Protein AF-Q9VIL0-F1 (afdb_monomer)

InterPro domains:
  IPR013935 Trs120/TRAPPC9 [PTHR21512] (2-1315)
  IPR058563 Trs120/TRAPPC9, N-terminal domain [PF08626] (232-306)
  IPR058564 Trs120/TRAPPC9, TPR region [PF26251] (461-608)
  IPR058565 Trs120/TRAPPC9, first Ig-like domain [PF26254] (647-757)
  IPR058567 Trs120/TRAPPC9, third Ig-like domain [PF26282] (1035-1153)
  IPR058568 Trs120/TRAPPC9, fourth Ig-like domain [PF26283] (1161-1317)

Structure (mmCIF, N/CA/C/O backbone):
data_AF-Q9VIL0-F1
#
_entry.id   AF-Q9VIL0-F1
#
loop_
_atom_site.group_PDB
_atom_site.id
_atom_site.type_symbol
_atom_site.label_atom_id
_atom_site.label_alt_id
_atom_site.label_comp_id
_atom_site.label_asym_id
_atom_site.label_entity_id
_atom_site.label_seq_id
_atom_site.pdbx_PDB_ins_code
_atom_site.Cartn_x
_atom_site.Cartn_y
_atom_site.Cartn_z
_atom_site.occupancy
_atom_site.B_iso_or_equiv
_atom_site.auth_seq_id
_atom_site.auth_comp_id
_atom_site.auth_asym_id
_atom_site.auth_atom_id
_atom_site.pdbx_PDB_model_num
ATOM 1 N N . MET A 1 1 ? 58.725 -21.370 -54.264 1.00 38.72 1 MET A N 1
ATOM 2 C CA . MET A 1 1 ? 57.522 -22.230 -54.140 1.00 38.72 1 MET A CA 1
ATOM 3 C C . MET A 1 1 ? 57.511 -23.130 -52.899 1.00 38.72 1 MET A C 1
ATOM 5 O O . MET A 1 1 ? 56.538 -23.042 -52.168 1.00 38.72 1 MET A O 1
ATOM 9 N N . ARG A 1 2 ? 58.548 -23.928 -52.571 1.00 33.16 2 ARG A N 1
ATOM 10 C CA . ARG A 1 2 ? 58.517 -24.801 -51.363 1.00 33.16 2 ARG A CA 1
ATOM 11 C C . ARG A 1 2 ? 58.305 -24.065 -50.026 1.00 33.16 2 ARG A C 1
ATOM 13 O O . ARG A 1 2 ? 57.577 -24.576 -49.187 1.00 33.16 2 ARG A O 1
ATOM 20 N N . ALA A 1 3 ? 58.846 -22.855 -49.859 1.00 36.44 3 ALA A N 1
ATOM 21 C CA . ALA A 1 3 ? 58.595 -22.039 -48.663 1.00 36.44 3 ALA A CA 1
ATOM 22 C C . ALA A 1 3 ? 57.135 -21.551 -48.552 1.00 36.44 3 ALA A C 1
ATOM 24 O O . ALA A 1 3 ? 56.620 -21.418 -47.451 1.00 36.44 3 ALA A O 1
ATOM 25 N N . ALA A 1 4 ? 56.446 -21.346 -49.681 1.00 35.94 4 ALA A N 1
ATOM 26 C CA . ALA A 1 4 ? 55.040 -20.937 -49.693 1.00 35.94 4 ALA A CA 1
ATOM 27 C C . ALA A 1 4 ? 54.099 -22.123 -49.417 1.00 35.94 4 ALA A C 1
ATOM 29 O O . ALA A 1 4 ? 53.131 -21.982 -48.678 1.00 35.94 4 ALA A O 1
ATOM 30 N N . VAL A 1 5 ? 54.420 -23.313 -49.939 1.00 36.00 5 VAL A N 1
ATOM 31 C CA . VAL A 1 5 ? 53.624 -24.532 -49.701 1.00 36.00 5 VAL A CA 1
ATOM 32 C C . VAL A 1 5 ? 53.772 -25.024 -48.256 1.00 36.00 5 VAL A C 1
ATOM 34 O O . VAL A 1 5 ? 52.780 -25.415 -47.646 1.00 36.00 5 VAL A O 1
ATOM 37 N N . GLY A 1 6 ? 54.971 -24.922 -47.668 1.00 36.72 6 GLY A N 1
ATOM 38 C CA . GLY A 1 6 ? 55.175 -25.201 -46.242 1.00 36.72 6 GLY A CA 1
ATOM 39 C C . GLY A 1 6 ? 54.386 -24.260 -45.322 1.00 36.72 6 GLY A C 1
ATOM 40 O O . GLY A 1 6 ? 53.902 -24.701 -44.286 1.00 36.72 6 GLY A O 1
ATOM 41 N N . LEU A 1 7 ? 54.191 -22.998 -45.731 1.00 34.44 7 LEU A N 1
ATOM 42 C CA . LEU A 1 7 ? 53.409 -22.010 -44.976 1.00 34.44 7 LEU A CA 1
ATOM 43 C C . LEU A 1 7 ? 51.890 -22.186 -45.125 1.00 34.44 7 LEU A C 1
ATOM 45 O O . LEU A 1 7 ? 51.148 -21.889 -44.194 1.00 34.44 7 LEU A O 1
ATOM 49 N N . MET A 1 8 ? 51.411 -22.649 -46.285 1.00 32.81 8 MET A N 1
ATOM 50 C CA . MET A 1 8 ? 49.979 -22.905 -46.479 1.00 32.81 8 MET A CA 1
ATOM 51 C C . MET A 1 8 ? 49.520 -24.184 -45.773 1.00 32.81 8 MET A C 1
ATOM 53 O O . MET A 1 8 ? 48.405 -24.226 -45.257 1.00 32.81 8 MET A O 1
ATOM 57 N N . LEU A 1 9 ? 50.374 -25.210 -45.698 1.00 33.34 9 LEU A N 1
ATOM 58 C CA . LEU A 1 9 ? 50.029 -26.468 -45.029 1.00 33.34 9 LEU A CA 1
ATOM 59 C C . LEU A 1 9 ? 50.115 -26.390 -43.496 1.00 33.34 9 LEU A C 1
ATOM 61 O O . LEU A 1 9 ? 49.441 -27.168 -42.827 1.00 33.34 9 LEU A O 1
ATOM 65 N N . SER A 1 10 ? 50.868 -25.448 -42.916 1.00 36.34 10 SER A N 1
ATOM 66 C CA . SER A 1 10 ? 50.958 -25.318 -41.453 1.00 36.34 10 SER A CA 1
ATOM 67 C C . SER A 1 10 ? 49.775 -24.586 -40.804 1.00 36.34 10 SER A C 1
ATOM 69 O O . SER A 1 10 ? 49.634 -24.637 -39.583 1.00 36.34 10 SER A O 1
ATOM 71 N N . HIS A 1 11 ? 48.896 -23.937 -41.575 1.00 33.72 11 HIS A N 1
ATOM 72 C CA . HIS A 1 11 ? 47.751 -23.185 -41.030 1.00 33.72 11 HIS A CA 1
ATOM 73 C C . HIS A 1 11 ? 46.387 -23.573 -41.623 1.00 33.72 11 HIS A C 1
ATOM 75 O O . HIS A 1 11 ? 45.424 -22.819 -41.519 1.00 33.72 11 HIS A O 1
ATOM 81 N N . GLY A 1 12 ? 46.268 -24.790 -42.162 1.00 29.48 12 GLY A N 1
ATOM 82 C CA . GLY A 1 12 ? 45.004 -25.362 -42.645 1.00 29.48 12 GLY A CA 1
ATOM 83 C C . GLY A 1 12 ? 44.031 -25.871 -41.569 1.00 29.48 12 GLY A C 1
ATOM 84 O O . GLY A 1 12 ? 43.008 -26.447 -41.919 1.00 29.48 12 GLY A O 1
ATOM 85 N N . ALA A 1 13 ? 44.304 -25.696 -40.274 1.00 30.83 13 ALA A N 1
ATOM 86 C CA . ALA A 1 13 ? 43.438 -26.219 -39.217 1.00 30.83 13 ALA A CA 1
ATOM 87 C C . ALA A 1 13 ? 43.482 -25.327 -37.974 1.00 30.83 13 ALA A C 1
ATOM 89 O O . ALA A 1 13 ? 44.465 -25.347 -37.245 1.00 30.83 13 ALA A O 1
ATOM 90 N N . GLY A 1 14 ? 42.427 -24.536 -37.747 1.00 29.50 14 GLY A N 1
ATOM 91 C CA . GLY A 1 14 ? 42.061 -23.999 -36.426 1.00 29.50 14 GLY A CA 1
ATOM 92 C C . GLY A 1 14 ? 43.136 -23.237 -35.645 1.00 29.50 14 GLY A C 1
ATOM 93 O O . GLY A 1 14 ? 43.012 -23.114 -34.429 1.00 29.50 14 GLY A O 1
ATOM 94 N N . GLY A 1 15 ? 44.190 -22.756 -36.310 1.00 30.59 15 GLY A N 1
ATOM 95 C CA . GLY A 1 15 ? 45.285 -22.043 -35.674 1.00 30.59 15 GLY A CA 1
ATOM 96 C C . GLY A 1 15 ? 44.749 -20.739 -35.120 1.00 30.59 15 GLY A C 1
ATOM 97 O O . GLY A 1 15 ? 44.498 -19.825 -35.897 1.00 30.59 15 GLY A O 1
ATOM 98 N N . MET A 1 16 ? 44.532 -20.721 -33.804 1.00 34.66 16 MET A N 1
ATOM 99 C CA . MET A 1 16 ? 44.197 -19.581 -32.955 1.00 34.66 16 MET A CA 1
ATOM 100 C C . MET A 1 16 ? 44.741 -18.292 -33.577 1.00 34.66 16 MET A C 1
ATOM 102 O O . MET A 1 16 ? 45.933 -18.001 -33.483 1.00 34.66 16 MET A O 1
ATOM 106 N N . GLU A 1 17 ? 43.889 -17.594 -34.327 1.00 44.12 17 GLU A N 1
ATOM 107 C CA . GLU A 1 17 ? 44.311 -16.424 -35.084 1.00 44.12 17 GLU A CA 1
ATOM 108 C C . GLU A 1 17 ? 44.789 -15.401 -34.045 1.00 44.12 17 GLU A C 1
ATOM 110 O O . GLU A 1 17 ? 44.061 -15.155 -33.076 1.00 44.12 17 GLU A O 1
ATOM 115 N N . PRO A 1 18 ? 46.032 -14.890 -34.140 1.00 48.06 18 PRO A N 1
ATOM 116 C CA . PRO A 1 18 ? 46.600 -14.070 -33.083 1.00 48.06 18 PRO A CA 1
ATOM 117 C C . PRO A 1 18 ? 45.665 -12.890 -32.845 1.00 48.06 18 PRO A C 1
ATOM 119 O O . PRO A 1 18 ? 45.322 -12.172 -33.785 1.00 48.06 18 PRO A O 1
ATOM 122 N N . ALA A 1 19 ? 45.209 -12.722 -31.603 1.00 52.41 19 ALA A N 1
ATOM 123 C CA . ALA A 1 19 ? 44.359 -11.607 -31.220 1.00 52.41 19 ALA A CA 1
ATOM 124 C C . ALA A 1 19 ? 45.138 -10.306 -31.468 1.00 52.41 19 ALA A C 1
ATOM 126 O O . ALA A 1 19 ? 45.938 -9.882 -30.643 1.00 52.41 19 ALA A O 1
ATOM 127 N N . LEU A 1 20 ? 44.944 -9.702 -32.644 1.00 61.38 20 LEU A N 1
ATOM 128 C CA . LEU A 1 20 ? 45.756 -8.585 -33.137 1.00 61.38 20 LEU A CA 1
ATOM 129 C C . LEU A 1 20 ? 45.717 -7.369 -32.199 1.00 61.38 20 LEU A C 1
ATOM 131 O O . LEU A 1 20 ? 46.647 -6.571 -32.201 1.00 61.38 20 LEU A O 1
ATOM 135 N N . SER A 1 21 ? 44.617 -7.179 -31.466 1.00 73.94 21 SER A N 1
ATOM 136 C CA . SER A 1 21 ? 44.462 -6.318 -30.280 1.00 73.94 21 SER A CA 1
ATOM 137 C C . SER A 1 21 ? 42.981 -6.270 -29.882 1.00 73.94 21 SER A C 1
ATOM 139 O O . SER A 1 21 ? 42.104 -6.406 -30.740 1.00 73.94 21 SER A O 1
ATOM 141 N N . ARG A 1 22 ? 42.684 -6.019 -28.602 1.00 82.25 22 ARG A N 1
ATOM 142 C CA . ARG A 1 22 ? 41.316 -5.732 -28.115 1.00 82.25 22 ARG A CA 1
ATOM 143 C C . ARG A 1 22 ? 41.038 -4.218 -28.057 1.00 82.25 22 ARG A C 1
ATOM 145 O O . ARG A 1 22 ? 41.982 -3.470 -27.811 1.00 82.25 22 ARG A O 1
ATOM 152 N N . PRO A 1 23 ? 39.788 -3.746 -28.235 1.00 87.12 23 PRO A N 1
ATOM 153 C CA . PRO A 1 23 ? 39.476 -2.316 -28.148 1.00 87.12 23 PRO A CA 1
ATOM 154 C C . PRO A 1 23 ? 39.753 -1.720 -26.765 1.00 87.12 23 PRO A C 1
ATOM 156 O O . PRO A 1 23 ? 39.328 -2.271 -25.746 1.00 87.12 23 PRO A O 1
ATOM 159 N N . ASP A 1 24 ? 40.412 -0.564 -26.731 1.00 89.00 24 ASP A N 1
ATOM 160 C CA . ASP A 1 24 ? 40.542 0.263 -25.532 1.00 89.00 24 ASP A CA 1
ATOM 161 C C . ASP A 1 24 ? 39.334 1.204 -25.402 1.00 89.00 24 ASP A C 1
ATOM 163 O O . ASP A 1 24 ? 39.303 2.319 -25.928 1.00 89.00 24 ASP A O 1
ATOM 167 N N . TYR A 1 25 ? 38.312 0.744 -24.680 1.00 89.62 25 TYR A N 1
ATOM 168 C CA . TYR A 1 25 ? 37.073 1.500 -24.497 1.00 89.62 25 TYR A CA 1
ATOM 169 C C . TYR A 1 25 ? 37.246 2.813 -23.721 1.00 89.62 25 TYR A C 1
ATOM 171 O O . TYR A 1 25 ? 36.383 3.682 -23.832 1.00 89.62 25 TYR A O 1
ATOM 179 N N . GLU A 1 26 ? 38.332 2.986 -22.965 1.00 87.56 26 GLU A N 1
ATOM 180 C CA . GLU A 1 26 ? 38.620 4.205 -22.194 1.00 87.56 26 GLU A CA 1
ATOM 181 C C . GLU A 1 26 ? 39.392 5.240 -23.024 1.00 87.56 26 GLU A C 1
ATOM 183 O O . GLU A 1 26 ? 39.630 6.360 -22.573 1.00 87.56 26 GLU A O 1
ATOM 188 N N . GLN A 1 27 ? 39.786 4.899 -24.255 1.00 90.69 27 GLN A N 1
ATOM 189 C CA . GLN A 1 27 ? 40.545 5.800 -25.104 1.00 90.69 27 GLN A CA 1
ATOM 190 C C . GLN A 1 27 ? 39.688 6.972 -25.622 1.00 90.69 27 GLN A C 1
ATOM 192 O O . GLN A 1 27 ? 38.638 6.781 -26.237 1.00 90.69 27 GLN A O 1
ATOM 197 N N . SER A 1 28 ? 40.152 8.205 -25.415 1.00 92.19 28 SER A N 1
ATOM 198 C CA . SER A 1 28 ? 39.589 9.426 -25.994 1.00 92.19 28 SER A CA 1
ATOM 199 C C . SER A 1 28 ? 40.475 9.944 -27.132 1.00 92.19 28 SER A C 1
ATOM 201 O O . SER A 1 28 ? 41.618 9.511 -27.298 1.00 92.19 28 SER A O 1
ATOM 203 N N . ALA A 1 29 ? 39.963 10.897 -27.914 1.00 93.62 29 ALA A N 1
ATOM 204 C CA . ALA A 1 29 ? 40.743 11.546 -28.968 1.00 93.62 29 ALA A CA 1
ATOM 205 C C . ALA A 1 29 ? 41.974 12.276 -28.406 1.00 93.62 29 ALA A C 1
ATOM 207 O O . ALA A 1 29 ? 43.037 12.279 -29.017 1.00 93.62 29 ALA A O 1
ATOM 208 N N . LEU A 1 30 ? 41.853 12.833 -27.198 1.00 93.44 30 LEU A N 1
ATOM 209 C CA . LEU A 1 30 ? 42.925 13.580 -26.544 1.00 93.44 30 LEU A CA 1
ATOM 210 C C . LEU A 1 30 ? 44.107 12.695 -26.142 1.00 93.44 30 LEU A C 1
ATOM 212 O O . LEU A 1 30 ? 45.226 13.186 -26.022 1.00 93.44 30 LEU A O 1
ATOM 216 N N . HIS A 1 31 ? 43.899 11.385 -25.995 1.00 94.88 31 HIS A N 1
ATOM 217 C CA . HIS A 1 31 ? 44.990 10.458 -25.708 1.00 94.88 31 HIS A CA 1
ATOM 218 C C . HIS A 1 31 ? 46.000 10.335 -26.854 1.00 94.88 31 HIS A C 1
ATOM 220 O O . HIS A 1 31 ? 47.102 9.853 -26.613 1.00 94.88 31 HIS A O 1
ATOM 226 N N . HIS A 1 32 ? 45.684 10.804 -28.068 1.00 96.25 32 HIS A N 1
ATOM 227 C CA . HIS A 1 32 ? 46.650 10.830 -29.170 1.00 96.25 32 HIS A CA 1
ATOM 228 C C . HIS A 1 32 ? 47.882 11.698 -28.860 1.00 96.25 32 HIS A C 1
ATOM 230 O O . HIS A 1 32 ? 48.959 11.405 -29.372 1.00 96.25 32 HIS A O 1
ATOM 236 N N . SER A 1 33 ? 47.750 12.713 -27.996 1.00 95.25 33 SER A N 1
ATOM 237 C CA . SER A 1 33 ? 48.872 13.543 -27.533 1.00 95.25 33 SER A CA 1
ATOM 238 C C . SER A 1 33 ? 49.517 13.081 -26.233 1.00 95.25 33 SER A C 1
ATOM 240 O O . SER A 1 33 ? 50.410 13.753 -25.726 1.00 95.25 33 SER A O 1
ATOM 242 N N . CYS A 1 34 ? 49.030 12.001 -25.627 1.00 95.88 34 CYS A N 1
ATOM 243 C CA . CYS A 1 34 ? 49.530 11.558 -24.334 1.00 95.88 34 CYS A CA 1
ATOM 244 C C . CYS A 1 34 ? 50.672 10.554 -24.495 1.00 95.88 34 CYS A C 1
ATOM 246 O O . CYS A 1 34 ? 50.642 9.685 -25.366 1.00 95.88 34 CYS A O 1
ATOM 248 N N . LEU A 1 35 ? 51.634 10.620 -23.578 1.00 97.56 35 LEU A N 1
ATOM 249 C CA . LEU A 1 35 ? 52.625 9.573 -23.371 1.00 97.56 35 LEU A CA 1
ATOM 250 C C . LEU A 1 35 ? 51.988 8.463 -22.536 1.00 97.56 35 LEU A C 1
ATOM 252 O O . LEU A 1 35 ? 51.503 8.712 -21.429 1.00 97.56 35 LEU A O 1
ATOM 256 N N . LEU A 1 36 ? 51.957 7.243 -23.067 1.00 97.25 36 LEU A N 1
ATOM 257 C CA . LEU A 1 36 ? 51.326 6.112 -22.394 1.00 97.25 36 LEU A CA 1
ATOM 258 C C . LEU A 1 36 ? 52.290 5.470 -21.391 1.00 97.25 36 LEU A C 1
ATOM 260 O O . LEU A 1 36 ? 53.396 5.051 -21.751 1.00 97.25 36 LEU A O 1
ATOM 264 N N . VAL A 1 37 ? 51.849 5.365 -20.137 1.00 98.06 37 VAL A N 1
ATOM 265 C CA . VAL A 1 37 ? 52.634 4.823 -19.024 1.00 98.06 37 VAL A CA 1
ATOM 266 C C . VAL A 1 37 ? 51.858 3.717 -18.318 1.00 98.06 37 VAL A C 1
ATOM 268 O O . VAL A 1 37 ? 50.709 3.906 -17.918 1.00 98.06 37 VAL A O 1
ATOM 271 N N . LEU A 1 38 ? 52.501 2.567 -18.116 1.00 97.19 38 LEU A N 1
ATOM 272 C CA . LEU A 1 38 ? 51.937 1.454 -17.355 1.00 97.19 38 LEU A CA 1
ATOM 273 C C . LEU A 1 38 ? 52.257 1.683 -15.883 1.00 97.19 38 LEU A C 1
ATOM 275 O O . LEU A 1 38 ? 53.421 1.647 -15.485 1.00 97.19 38 LEU A O 1
ATOM 279 N N . LEU A 1 39 ? 51.218 1.902 -15.087 1.00 95.94 39 LEU A N 1
ATOM 280 C CA . LEU A 1 39 ? 51.289 2.086 -13.648 1.00 95.94 39 LEU A CA 1
ATOM 281 C C . LEU A 1 39 ? 50.764 0.825 -12.956 1.00 95.94 39 LEU A C 1
ATOM 283 O O . LEU A 1 39 ? 49.553 0.624 -12.849 1.00 95.94 39 LEU A O 1
ATOM 287 N N . ARG A 1 40 ? 51.670 -0.042 -12.496 1.00 92.12 40 ARG A N 1
ATOM 288 C CA . ARG A 1 40 ? 51.325 -1.405 -12.062 1.00 92.12 40 ARG A CA 1
ATOM 289 C C . ARG A 1 40 ? 51.757 -1.708 -10.632 1.00 92.12 40 ARG A C 1
ATOM 291 O O . ARG A 1 40 ? 52.870 -1.394 -10.226 1.00 92.12 40 ARG A O 1
ATOM 298 N N . GLY A 1 41 ? 50.879 -2.368 -9.883 1.00 91.06 41 GLY A N 1
ATOM 299 C CA . GLY A 1 41 ? 51.213 -2.919 -8.570 1.00 91.06 41 GLY A CA 1
ATOM 300 C C . GLY A 1 41 ? 52.070 -4.176 -8.713 1.00 91.06 41 GLY A C 1
ATOM 301 O O . GLY A 1 41 ? 51.757 -5.026 -9.548 1.00 91.06 41 GLY A O 1
ATOM 302 N N . VAL A 1 42 ? 53.130 -4.294 -7.916 1.00 89.12 42 VAL A N 1
ATOM 303 C CA . VAL A 1 42 ? 53.974 -5.495 -7.803 1.00 89.12 42 VAL A CA 1
ATOM 304 C C . VAL A 1 42 ? 53.984 -5.987 -6.354 1.00 89.12 42 VAL A C 1
ATOM 306 O O . VAL A 1 42 ? 53.934 -5.182 -5.423 1.00 89.12 42 VAL A O 1
ATOM 309 N N . GLY A 1 43 ? 54.035 -7.307 -6.167 1.00 84.50 43 GLY A N 1
ATOM 310 C CA . GLY A 1 43 ? 53.952 -7.947 -4.849 1.00 84.50 43 GLY A CA 1
ATOM 311 C C . GLY A 1 43 ? 52.531 -8.190 -4.314 1.00 84.50 43 GLY A C 1
ATOM 312 O O . GLY A 1 43 ? 51.544 -7.986 -5.027 1.00 84.50 43 GLY A O 1
ATOM 313 N N . PRO A 1 44 ? 52.412 -8.671 -3.060 1.00 72.88 44 PRO A N 1
ATOM 314 C CA . PRO A 1 44 ? 51.126 -8.957 -2.428 1.00 72.88 44 PRO A CA 1
ATOM 315 C C . PRO A 1 44 ? 50.316 -7.667 -2.207 1.00 72.88 44 PRO A C 1
ATOM 317 O O . PRO A 1 44 ? 50.814 -6.679 -1.667 1.00 72.88 44 PRO A O 1
ATOM 320 N N . SER A 1 45 ? 49.044 -7.657 -2.620 1.00 62.16 45 SER A N 1
ATOM 321 C CA . SER A 1 45 ? 48.198 -6.460 -2.569 1.00 62.16 45 SER A CA 1
ATOM 322 C C . SER A 1 45 ? 47.819 -6.078 -1.128 1.00 62.16 45 SER A C 1
ATOM 324 O O . SER A 1 45 ? 46.841 -6.589 -0.581 1.00 62.16 45 SER A O 1
ATOM 326 N N . ARG A 1 46 ? 48.533 -5.133 -0.506 1.00 62.50 46 ARG A N 1
ATOM 327 C CA . ARG A 1 46 ? 48.038 -4.410 0.682 1.00 62.50 46 ARG A CA 1
ATOM 328 C C . ARG A 1 46 ? 47.470 -3.055 0.239 1.00 62.50 46 ARG A C 1
ATOM 330 O O . ARG A 1 46 ? 48.207 -2.142 -0.115 1.00 62.50 46 ARG A O 1
ATOM 337 N N . ALA A 1 47 ? 46.140 -2.952 0.196 1.00 61.16 47 ALA A N 1
ATOM 338 C CA . ALA A 1 47 ? 45.427 -1.986 -0.650 1.00 61.16 47 ALA A CA 1
ATOM 339 C C . ALA A 1 47 ? 45.618 -0.496 -0.294 1.00 61.16 47 ALA A C 1
ATOM 341 O O . ALA A 1 47 ? 45.772 0.325 -1.194 1.00 61.16 47 ALA A O 1
ATOM 342 N N . ARG A 1 48 ? 45.610 -0.118 0.992 1.00 68.38 48 ARG A N 1
ATOM 343 C CA . ARG A 1 48 ? 45.433 1.301 1.373 1.00 68.38 48 ARG A CA 1
ATOM 344 C C . ARG A 1 48 ? 46.625 2.199 1.033 1.00 68.38 48 ARG A C 1
ATOM 346 O O . ARG A 1 48 ? 46.434 3.278 0.480 1.00 68.38 48 ARG A O 1
ATOM 353 N N . VAL A 1 49 ? 47.842 1.772 1.366 1.00 70.00 49 VAL A N 1
ATOM 354 C CA . VAL A 1 49 ? 49.060 2.582 1.159 1.00 70.00 49 VAL A CA 1
ATOM 355 C C . VAL A 1 49 ? 49.388 2.673 -0.327 1.00 70.00 49 VAL A C 1
ATOM 357 O O . VAL A 1 49 ? 49.640 3.761 -0.844 1.00 70.00 49 VAL A O 1
ATOM 360 N N . LEU A 1 50 ? 49.259 1.549 -1.039 1.00 78.44 50 LEU A N 1
ATOM 361 C CA . LEU A 1 50 ? 49.425 1.508 -2.487 1.00 78.44 50 LEU A CA 1
ATOM 362 C C . LEU A 1 50 ? 48.442 2.458 -3.180 1.00 78.44 50 LEU A C 1
ATOM 364 O O . LEU A 1 50 ? 48.861 3.219 -4.047 1.00 78.44 50 LEU A O 1
ATOM 368 N N . GLN A 1 51 ? 47.167 2.482 -2.775 1.00 82.25 51 GLN A N 1
ATOM 369 C CA . GLN A 1 51 ? 46.152 3.347 -3.386 1.00 82.25 51 GLN A CA 1
ATOM 370 C C . GLN A 1 51 ? 46.509 4.840 -3.297 1.00 82.25 51 GLN A C 1
ATOM 372 O O . GLN A 1 51 ? 46.432 5.541 -4.306 1.00 82.25 51 GLN A O 1
ATOM 377 N N . ARG A 1 52 ? 47.002 5.314 -2.142 1.00 82.69 52 ARG A N 1
ATOM 378 C CA . ARG A 1 52 ? 47.481 6.703 -1.987 1.00 82.69 52 ARG A CA 1
ATOM 379 C C . ARG A 1 52 ? 48.627 7.025 -2.946 1.00 82.69 52 ARG A C 1
ATOM 381 O O . ARG A 1 52 ? 48.659 8.107 -3.533 1.00 82.69 52 ARG A O 1
ATOM 388 N N . ALA A 1 53 ? 49.557 6.088 -3.120 1.00 86.19 53 ALA A N 1
ATOM 389 C CA . ALA A 1 53 ? 50.673 6.248 -4.045 1.00 86.19 53 ALA A CA 1
ATOM 390 C C . ALA A 1 53 ? 50.202 6.255 -5.511 1.00 86.19 53 ALA A C 1
ATOM 392 O O . ALA A 1 53 ? 50.612 7.131 -6.270 1.00 86.19 53 ALA A O 1
ATOM 393 N N . PHE A 1 54 ? 49.293 5.351 -5.898 1.00 89.69 54 PHE A N 1
ATOM 394 C CA . PHE A 1 54 ? 48.671 5.346 -7.228 1.00 89.69 54 PHE A CA 1
ATOM 395 C C . PHE A 1 54 ? 48.009 6.691 -7.544 1.00 89.69 54 PHE A C 1
ATOM 397 O O . PHE A 1 54 ? 48.222 7.240 -8.624 1.00 89.69 54 PHE A O 1
ATOM 404 N N . GLU A 1 55 ? 47.244 7.246 -6.603 1.00 88.69 55 GLU A N 1
ATOM 405 C CA . GLU A 1 55 ? 46.588 8.546 -6.760 1.00 88.69 55 GLU A CA 1
ATOM 406 C C . GLU A 1 55 ? 47.595 9.695 -6.895 1.00 88.69 55 GLU A C 1
ATOM 408 O O . GLU A 1 55 ? 47.429 10.548 -7.764 1.00 88.69 55 GLU A O 1
ATOM 413 N N . LYS A 1 56 ? 48.665 9.720 -6.088 1.00 89.62 56 LYS A N 1
ATOM 414 C CA . LYS A 1 56 ? 49.741 10.723 -6.211 1.00 89.62 56 LYS A CA 1
ATOM 415 C C . LYS A 1 56 ? 50.465 10.657 -7.552 1.00 89.62 56 LYS A C 1
ATOM 417 O O . LYS A 1 56 ? 50.658 11.687 -8.184 1.00 89.62 56 LYS A O 1
ATOM 422 N N . VAL A 1 57 ? 50.821 9.461 -8.022 1.00 93.25 57 VAL A N 1
ATOM 423 C CA . VAL A 1 57 ? 51.453 9.304 -9.342 1.00 93.25 57 VAL A CA 1
ATOM 424 C C . VAL A 1 57 ? 50.512 9.794 -10.445 1.00 93.25 57 VAL A C 1
ATOM 426 O O . VAL A 1 57 ? 50.935 10.537 -11.326 1.00 93.25 57 VAL A O 1
ATOM 429 N N . ARG A 1 58 ? 49.219 9.448 -10.367 1.00 91.62 58 ARG A N 1
ATOM 430 C CA . ARG A 1 58 ? 48.212 9.864 -11.356 1.00 91.62 58 ARG A CA 1
ATOM 431 C C . ARG A 1 58 ? 47.927 11.367 -11.364 1.00 91.62 58 ARG A C 1
ATOM 433 O O . ARG A 1 58 ? 47.479 11.859 -12.396 1.00 91.62 58 ARG A O 1
ATOM 440 N N . ARG A 1 59 ? 48.188 12.092 -10.268 1.00 90.38 59 ARG A N 1
ATOM 441 C CA . ARG A 1 59 ? 48.075 13.563 -10.230 1.00 90.38 59 ARG A CA 1
ATOM 442 C C . ARG A 1 59 ? 49.062 14.252 -11.167 1.00 90.38 59 ARG A C 1
ATOM 444 O O . ARG A 1 59 ? 48.749 15.314 -11.693 1.00 90.38 59 ARG A O 1
ATOM 451 N N . VAL A 1 60 ? 50.217 13.642 -11.425 1.00 92.00 60 VAL A N 1
ATOM 452 C CA . VAL A 1 60 ? 51.224 14.177 -12.351 1.00 92.00 60 VAL A CA 1
ATOM 453 C C . VAL A 1 60 ? 50.929 13.689 -13.771 1.00 92.00 60 VAL A C 1
ATOM 455 O O . VAL A 1 60 ? 51.699 12.951 -14.375 1.00 92.00 60 VAL A O 1
ATOM 458 N N . ASN A 1 61 ? 49.767 14.066 -14.304 1.00 92.44 61 ASN A N 1
ATOM 459 C CA . ASN A 1 61 ? 49.350 13.735 -15.672 1.00 92.44 61 ASN A CA 1
ATOM 460 C C . ASN A 1 61 ? 49.726 14.819 -16.704 1.00 92.44 61 ASN A C 1
ATOM 462 O O . ASN A 1 61 ? 49.499 14.636 -17.900 1.00 92.44 61 ASN A O 1
ATOM 466 N N . HIS A 1 62 ? 50.304 15.932 -16.250 1.00 93.56 62 HIS A N 1
ATOM 467 C CA . HIS A 1 62 ? 50.719 17.063 -17.069 1.00 93.56 62 HIS A CA 1
ATOM 468 C C . HIS A 1 62 ? 52.004 17.676 -16.515 1.00 93.56 62 HIS A C 1
ATOM 470 O O . HIS A 1 62 ? 52.112 17.939 -15.317 1.00 93.56 62 HIS A O 1
ATOM 476 N N . ILE A 1 63 ? 52.953 17.951 -17.405 1.00 94.56 63 ILE A N 1
ATOM 477 C CA . ILE A 1 63 ? 54.174 18.694 -17.095 1.00 94.56 63 ILE A CA 1
ATOM 478 C C . ILE A 1 63 ? 54.411 19.777 -18.148 1.00 94.56 63 ILE A C 1
ATOM 480 O O . ILE A 1 63 ? 53.991 19.652 -19.300 1.00 94.56 63 ILE A O 1
ATOM 484 N N . ARG A 1 64 ? 55.131 20.831 -17.764 1.00 93.94 64 ARG A N 1
ATOM 485 C CA . ARG A 1 64 ? 55.662 21.823 -18.703 1.00 93.94 64 ARG A CA 1
ATOM 486 C C . ARG A 1 64 ? 57.168 21.658 -18.796 1.00 93.94 64 ARG A C 1
ATOM 488 O O . ARG A 1 64 ? 57.846 21.708 -17.774 1.00 93.94 64 ARG A O 1
ATOM 495 N N . VAL A 1 65 ? 57.673 21.473 -20.009 1.00 93.44 65 VAL A N 1
ATOM 496 C CA . VAL A 1 65 ? 59.104 21.319 -20.286 1.00 93.44 65 VAL A CA 1
ATOM 497 C C . VAL A 1 65 ? 59.526 22.399 -21.265 1.00 93.44 65 VAL A C 1
ATOM 499 O O . VAL A 1 65 ? 58.873 22.589 -22.286 1.00 93.44 65 VAL A O 1
ATOM 502 N N . ASN A 1 66 ? 60.622 23.093 -20.978 1.00 92.75 66 ASN A N 1
ATOM 503 C CA . ASN A 1 66 ? 61.216 24.012 -21.941 1.00 92.75 66 ASN A CA 1
ATOM 504 C C . ASN A 1 66 ? 62.069 23.214 -22.922 1.00 92.75 66 ASN A C 1
ATOM 506 O O . ASN A 1 66 ? 62.907 22.410 -22.514 1.00 92.75 66 ASN A O 1
ATOM 510 N N . ASP A 1 67 ? 61.851 23.425 -24.212 1.00 88.88 67 ASP A N 1
ATOM 511 C CA . ASP A 1 67 ? 62.644 22.757 -25.231 1.00 88.88 67 ASP A CA 1
ATOM 512 C C . ASP A 1 67 ? 64.049 23.344 -25.401 1.00 88.88 67 ASP A C 1
ATOM 514 O O . ASP A 1 67 ? 64.437 24.304 -24.737 1.00 88.88 67 ASP A O 1
ATOM 518 N N . SER A 1 68 ? 64.826 22.774 -26.326 1.00 87.75 68 SER A N 1
ATOM 519 C CA . SER A 1 68 ? 66.180 23.241 -26.642 1.00 87.75 68 SER A CA 1
ATOM 520 C C . SER A 1 68 ? 66.240 24.675 -27.182 1.00 87.75 68 SER A C 1
ATOM 522 O O . SER A 1 68 ? 67.319 25.257 -27.212 1.00 87.75 68 SER A O 1
ATOM 524 N N . SER A 1 69 ? 65.113 25.237 -27.629 1.00 89.00 69 SER A N 1
ATOM 525 C CA . SER A 1 69 ? 64.987 26.637 -28.054 1.00 89.00 69 SER A CA 1
ATOM 526 C C . SER A 1 69 ? 64.428 27.558 -26.963 1.00 89.00 69 SER A C 1
ATOM 528 O O . SER A 1 69 ? 64.303 28.757 -27.189 1.00 89.00 69 SER A O 1
ATOM 530 N N . GLY A 1 70 ? 64.124 27.021 -25.778 1.00 87.88 70 GLY A N 1
ATOM 531 C CA . GLY A 1 70 ? 63.565 27.761 -24.650 1.00 87.88 70 GLY A CA 1
ATOM 532 C C . GLY A 1 70 ? 62.043 27.916 -24.678 1.00 87.88 70 GLY A C 1
ATOM 533 O O . GLY A 1 70 ? 61.500 28.567 -23.786 1.00 87.88 70 GLY A O 1
ATOM 534 N N . HIS A 1 71 ? 61.336 27.319 -25.644 1.00 89.50 71 HIS A N 1
ATOM 535 C CA . HIS A 1 71 ? 59.878 27.408 -25.713 1.00 89.50 71 HIS A CA 1
ATOM 536 C C . HIS A 1 71 ? 59.223 26.402 -24.753 1.00 89.50 71 HIS A C 1
ATOM 538 O O . HIS A 1 71 ? 59.596 25.222 -24.745 1.00 89.50 71 HIS A O 1
ATOM 544 N N . PRO A 1 72 ? 58.236 26.830 -23.945 1.00 91.94 72 PRO A N 1
ATOM 545 C CA . PRO A 1 72 ? 57.536 25.939 -23.032 1.00 91.94 72 PRO A CA 1
ATOM 546 C C . PRO A 1 72 ? 56.573 25.027 -23.801 1.00 91.94 72 PRO A C 1
ATOM 548 O O . PRO A 1 72 ? 55.645 25.493 -24.461 1.00 91.94 72 PRO A O 1
ATOM 551 N N . ARG A 1 73 ? 56.750 23.711 -23.669 1.00 92.69 73 ARG A N 1
ATOM 552 C CA . ARG A 1 73 ? 55.868 22.681 -24.229 1.00 92.69 73 ARG A CA 1
ATOM 553 C C . ARG A 1 73 ? 55.087 21.983 -23.126 1.00 92.69 73 ARG A C 1
ATOM 555 O O . ARG A 1 73 ? 55.630 21.640 -22.076 1.00 92.69 73 ARG A O 1
ATOM 562 N N . SER A 1 74 ? 53.791 21.794 -23.364 1.00 92.69 74 SER A N 1
ATOM 563 C CA . SER A 1 74 ? 52.887 21.118 -22.427 1.00 92.69 74 SER A CA 1
ATOM 564 C C . SER A 1 74 ? 52.768 19.648 -22.808 1.00 92.69 74 SER A C 1
ATOM 566 O O . SER A 1 74 ? 52.233 19.329 -23.871 1.00 92.69 74 SER A O 1
ATOM 568 N N . ILE A 1 75 ? 53.262 18.763 -21.944 1.00 95.56 75 ILE A N 1
ATOM 569 C CA . ILE A 1 75 ? 53.331 17.320 -22.187 1.00 95.56 75 ILE A CA 1
ATOM 570 C C . ILE A 1 75 ? 52.348 16.609 -21.270 1.00 95.56 75 ILE A C 1
ATOM 572 O O . ILE A 1 75 ? 52.272 16.894 -20.074 1.00 95.56 75 ILE A O 1
ATOM 576 N N . TRP A 1 76 ? 51.603 15.670 -21.844 1.00 94.62 76 TRP A N 1
ATOM 577 C CA . TRP A 1 76 ? 50.521 14.968 -21.166 1.00 94.62 76 TRP A CA 1
ATOM 578 C C . TRP A 1 76 ? 50.832 13.488 -21.028 1.00 94.62 76 TRP A C 1
ATOM 580 O O . TRP A 1 76 ? 51.432 12.883 -21.913 1.00 94.62 76 TRP A O 1
ATOM 590 N N . ILE A 1 77 ? 50.377 12.889 -19.934 1.00 95.75 77 ILE A N 1
ATOM 591 C CA . ILE A 1 77 ? 50.658 11.500 -19.584 1.00 95.75 77 ILE A CA 1
ATOM 592 C C . ILE A 1 77 ? 49.345 10.776 -19.335 1.00 95.75 77 ILE A C 1
ATOM 594 O O . ILE A 1 77 ? 48.497 11.235 -18.570 1.00 95.75 77 ILE A O 1
ATOM 598 N N . ARG A 1 78 ? 49.197 9.608 -19.957 1.00 94.81 78 ARG A N 1
ATOM 599 C CA . ARG A 1 78 ? 48.090 8.692 -19.702 1.00 94.81 78 ARG A CA 1
ATOM 600 C C . ARG A 1 78 ? 48.613 7.490 -18.930 1.00 94.81 78 ARG A C 1
ATOM 602 O O . ARG A 1 78 ? 49.342 6.668 -19.481 1.00 94.81 78 ARG A O 1
ATOM 609 N N . PHE A 1 79 ? 48.201 7.369 -17.673 1.00 95.50 79 PHE A N 1
ATOM 610 C CA . PHE A 1 79 ? 48.483 6.189 -16.862 1.00 95.50 79 PHE A CA 1
ATOM 611 C C . PHE A 1 79 ? 47.413 5.116 -17.078 1.00 95.50 79 PHE A C 1
ATOM 613 O O . PHE A 1 79 ? 46.221 5.398 -16.969 1.00 95.50 79 PHE A O 1
ATOM 620 N N . VAL A 1 80 ? 47.843 3.884 -17.341 1.00 94.12 80 VAL A N 1
ATOM 621 C CA . VAL A 1 80 ? 46.983 2.693 -17.439 1.00 94.12 80 VAL A CA 1
ATOM 622 C C . VAL A 1 80 ? 47.490 1.603 -16.498 1.00 94.12 80 VAL A C 1
ATOM 624 O O . VAL A 1 80 ? 48.682 1.546 -16.212 1.00 94.12 80 VAL A O 1
ATOM 627 N N . HIS A 1 81 ? 46.606 0.739 -15.999 1.00 90.12 81 HIS A N 1
ATOM 628 C CA . HIS A 1 81 ? 46.974 -0.322 -15.044 1.00 90.12 81 HIS A CA 1
ATOM 629 C C . HIS A 1 81 ? 47.236 -1.683 -15.702 1.00 90.12 81 HIS A C 1
ATOM 631 O O . HIS A 1 81 ? 47.954 -2.518 -15.150 1.00 90.12 81 HIS A O 1
ATOM 637 N N . ASP A 1 82 ? 46.682 -1.887 -16.893 1.00 88.00 82 ASP A N 1
ATOM 638 C CA . ASP A 1 82 ? 46.881 -3.069 -17.720 1.00 88.00 82 ASP A CA 1
ATOM 639 C C . ASP A 1 82 ? 46.989 -2.635 -19.183 1.00 88.00 82 ASP A C 1
ATOM 641 O O . ASP A 1 82 ? 46.237 -1.771 -19.633 1.00 88.00 82 ASP A O 1
ATOM 645 N N . HIS A 1 83 ? 47.940 -3.212 -19.915 1.00 90.44 83 HIS A N 1
ATOM 646 C CA . HIS A 1 83 ? 48.188 -2.888 -21.321 1.00 90.44 83 HIS A CA 1
ATOM 647 C C . HIS A 1 83 ? 48.705 -4.130 -22.046 1.00 90.44 83 HIS A C 1
ATOM 649 O O . HIS A 1 83 ? 49.840 -4.534 -21.790 1.00 90.44 83 HIS A O 1
ATOM 655 N N . PRO A 1 84 ? 47.914 -4.787 -22.904 1.00 88.69 84 PRO A N 1
ATOM 656 C CA . PRO A 1 84 ? 48.385 -5.960 -23.635 1.00 88.69 84 PRO A CA 1
ATOM 657 C C . PRO A 1 84 ? 49.591 -5.618 -24.521 1.00 88.69 84 PRO A C 1
ATOM 659 O O . PRO A 1 84 ? 49.691 -4.520 -25.068 1.00 88.69 84 PRO A O 1
ATOM 662 N N . VAL A 1 85 ? 50.548 -6.541 -24.634 1.00 87.56 85 VAL A N 1
ATOM 663 C CA . VAL A 1 85 ? 51.804 -6.286 -25.367 1.00 87.56 85 VAL A CA 1
ATOM 664 C C . VAL A 1 85 ? 51.525 -6.123 -26.862 1.00 87.56 85 VAL A C 1
ATOM 666 O O . VAL A 1 85 ? 52.189 -5.339 -27.531 1.00 87.56 85 VAL A O 1
ATOM 669 N N . GLU A 1 86 ? 50.488 -6.788 -27.365 1.00 85.44 86 GLU A N 1
ATOM 670 C CA . GLU A 1 86 ? 50.057 -6.767 -28.763 1.00 85.44 86 GLU A CA 1
ATOM 671 C C . GLU A 1 86 ? 49.608 -5.361 -29.205 1.00 85.44 86 GLU A C 1
ATOM 673 O O . GLU A 1 86 ? 49.709 -5.004 -30.379 1.00 85.44 86 GLU A O 1
ATOM 678 N N . HIS A 1 87 ? 49.169 -4.499 -28.277 1.00 88.06 87 HIS A N 1
ATOM 679 C CA . HIS A 1 87 ? 48.846 -3.101 -28.592 1.00 88.06 87 HIS A CA 1
ATOM 680 C C . HIS A 1 87 ? 50.066 -2.295 -29.039 1.00 88.06 87 HIS A C 1
ATOM 682 O O . HIS A 1 87 ? 49.911 -1.364 -29.833 1.00 88.06 87 HIS A O 1
ATOM 688 N N . ASN A 1 88 ? 51.271 -2.657 -28.590 1.00 90.50 88 ASN A N 1
ATOM 689 C CA . ASN A 1 88 ? 52.499 -1.986 -29.014 1.00 90.50 88 ASN A CA 1
ATOM 690 C C . ASN A 1 88 ? 52.805 -2.204 -30.500 1.00 90.50 88 ASN A C 1
ATOM 692 O O . ASN A 1 88 ? 53.413 -1.326 -31.120 1.00 90.50 88 ASN A O 1
ATOM 696 N N . ASP A 1 89 ? 52.357 -3.321 -31.085 1.00 88.00 89 ASP A N 1
ATOM 697 C CA . ASP A 1 89 ? 52.570 -3.628 -32.505 1.00 88.00 89 ASP A CA 1
ATOM 698 C C . ASP A 1 89 ? 51.863 -2.616 -33.417 1.00 88.00 89 ASP A C 1
ATOM 700 O O . ASP A 1 89 ? 52.306 -2.353 -34.533 1.00 88.00 89 ASP A O 1
ATOM 704 N N . TRP A 1 90 ? 50.791 -1.987 -32.930 1.00 91.06 90 TRP A N 1
ATOM 705 C CA . TRP A 1 90 ? 50.097 -0.903 -33.630 1.00 91.06 90 TRP A CA 1
ATOM 706 C C . TRP A 1 90 ? 50.832 0.434 -33.559 1.00 91.06 90 TRP A C 1
ATOM 708 O O . TRP A 1 90 ? 50.393 1.408 -34.161 1.00 91.06 90 TRP A O 1
ATOM 718 N N . GLY A 1 91 ? 51.942 0.502 -32.830 1.00 90.94 91 GLY A N 1
ATOM 719 C CA . GLY A 1 91 ? 52.650 1.736 -32.540 1.00 90.94 91 GLY A CA 1
ATOM 720 C C . GLY A 1 91 ? 53.277 2.440 -33.744 1.00 90.94 91 GLY A C 1
ATOM 721 O O . GLY A 1 91 ? 53.471 3.649 -33.694 1.00 90.94 91 GLY A O 1
ATOM 722 N N . ASP A 1 92 ? 53.593 1.714 -34.821 1.00 91.06 92 ASP A N 1
ATOM 723 C CA . ASP A 1 92 ? 54.028 2.341 -36.080 1.00 91.06 92 ASP A CA 1
ATOM 724 C C . ASP A 1 92 ? 52.862 3.046 -36.783 1.00 91.06 92 ASP A C 1
ATOM 726 O O . ASP A 1 92 ? 53.030 4.133 -37.340 1.00 91.06 92 ASP A O 1
ATOM 730 N N . PHE A 1 93 ? 51.674 2.441 -36.706 1.00 94.38 93 PHE A N 1
ATOM 731 C CA . PHE A 1 93 ? 50.437 2.963 -37.273 1.00 94.38 93 PHE A CA 1
ATOM 732 C C . PHE A 1 93 ? 49.846 4.110 -36.442 1.00 94.38 93 PHE A C 1
ATOM 734 O O . PHE A 1 93 ? 49.359 5.085 -37.007 1.00 94.38 93 PHE A O 1
ATOM 741 N N . GLN A 1 94 ? 49.891 4.018 -35.112 1.00 94.75 94 GLN A N 1
ATOM 742 C CA . GLN A 1 94 ? 49.382 5.000 -34.151 1.00 94.75 94 GLN A CA 1
ATOM 743 C C . GLN A 1 94 ? 50.315 5.052 -32.932 1.00 94.75 94 GLN A C 1
ATOM 745 O O . GLN A 1 94 ? 50.247 4.194 -32.047 1.00 94.75 94 GLN A O 1
ATOM 750 N N . THR A 1 95 ? 51.171 6.072 -32.843 1.00 95.25 95 THR A N 1
ATOM 751 C CA . THR A 1 95 ? 52.248 6.095 -31.829 1.00 95.25 95 THR A CA 1
ATOM 752 C C . THR A 1 95 ? 51.742 6.166 -30.388 1.00 95.25 95 THR A C 1
ATOM 754 O O . THR A 1 95 ? 52.411 5.677 -29.484 1.00 95.25 95 THR A O 1
ATOM 757 N N . HIS A 1 96 ? 50.544 6.708 -30.149 1.00 94.62 96 HIS A N 1
ATOM 758 C CA . HIS A 1 96 ? 49.937 6.825 -28.811 1.00 94.62 96 HIS A CA 1
ATOM 759 C C . HIS A 1 96 ? 49.512 5.490 -28.193 1.00 94.62 96 HIS A C 1
ATOM 761 O O . HIS A 1 96 ? 49.154 5.434 -27.018 1.00 94.62 96 HIS A O 1
ATOM 767 N N . ARG A 1 97 ? 49.561 4.407 -28.973 1.00 93.50 97 ARG A N 1
ATOM 768 C CA . ARG A 1 97 ? 49.368 3.040 -28.484 1.00 93.50 97 ARG A CA 1
ATOM 769 C C . ARG A 1 97 ? 50.651 2.418 -27.925 1.00 93.50 97 ARG A C 1
ATOM 771 O O . ARG A 1 97 ? 50.575 1.378 -27.274 1.00 93.50 97 ARG A O 1
ATOM 778 N N . ARG A 1 98 ? 51.821 3.025 -28.172 1.00 94.25 98 ARG A N 1
ATOM 779 C CA . ARG A 1 98 ? 53.102 2.529 -27.654 1.00 94.25 98 ARG A CA 1
ATOM 780 C C . ARG A 1 98 ? 53.219 2.812 -26.177 1.00 94.25 98 ARG A C 1
ATOM 782 O O . ARG A 1 98 ? 53.130 3.960 -25.755 1.00 94.25 98 ARG A O 1
ATOM 789 N N . LEU A 1 99 ? 53.520 1.772 -25.417 1.00 96.38 99 LEU A N 1
ATOM 790 C CA . LEU A 1 99 ? 53.893 1.934 -24.029 1.00 96.38 99 LEU A CA 1
ATOM 791 C C . LEU A 1 99 ? 55.304 2.520 -23.923 1.00 96.38 99 LEU A C 1
ATOM 793 O O . LEU A 1 99 ? 56.280 1.828 -24.216 1.00 96.38 99 LEU A O 1
ATOM 797 N N . LEU A 1 100 ? 55.402 3.783 -23.511 1.00 97.75 100 LEU A N 1
ATOM 798 C CA . LEU A 1 100 ? 56.670 4.513 -23.430 1.00 97.75 100 LEU A CA 1
ATOM 799 C C . LEU A 1 100 ? 57.279 4.460 -22.029 1.00 97.75 100 LEU A C 1
ATOM 801 O O . LEU A 1 100 ? 58.498 4.487 -21.892 1.00 97.75 100 LEU A O 1
ATOM 805 N N . GLY A 1 101 ? 56.448 4.378 -20.989 1.00 97.50 101 GLY A N 1
ATOM 806 C CA . GLY A 1 101 ? 56.907 4.389 -19.603 1.00 97.50 101 GLY A CA 1
ATOM 807 C C . GLY A 1 101 ? 56.390 3.222 -18.770 1.00 97.50 101 GLY A C 1
ATOM 808 O O . GLY A 1 101 ? 55.273 2.742 -18.971 1.00 97.50 101 GLY A O 1
ATOM 809 N N . LEU A 1 102 ? 57.187 2.810 -17.784 1.00 97.94 102 LEU A N 1
ATOM 810 C CA . LEU A 1 102 ? 56.805 1.831 -16.765 1.00 97.94 102 LEU A CA 1
ATOM 811 C C . LEU A 1 102 ? 57.043 2.404 -15.366 1.00 97.94 102 LEU A C 1
ATOM 813 O O . LEU A 1 102 ? 58.167 2.759 -15.021 1.00 97.94 102 LEU A O 1
ATOM 817 N N . VAL A 1 103 ? 55.999 2.427 -14.541 1.00 97.75 103 VAL A N 1
ATOM 818 C CA . VAL A 1 103 ? 56.096 2.735 -13.112 1.00 97.75 103 VAL A CA 1
ATOM 819 C C . VAL A 1 103 ? 55.494 1.579 -12.328 1.00 97.75 103 VAL A C 1
ATOM 821 O O . VAL A 1 103 ? 54.311 1.269 -12.473 1.00 97.75 103 VAL A O 1
ATOM 824 N N . THR A 1 104 ? 56.296 0.931 -11.485 1.00 95.81 104 THR A N 1
ATOM 825 C CA . THR A 1 104 ? 55.786 -0.113 -10.586 1.00 95.81 104 THR A CA 1
ATOM 826 C C . THR A 1 104 ? 55.747 0.369 -9.151 1.00 95.81 104 THR A C 1
ATOM 828 O O . THR A 1 104 ? 56.716 0.967 -8.690 1.00 95.81 104 THR A O 1
ATOM 831 N N . ILE A 1 105 ? 54.675 0.048 -8.434 1.00 93.81 105 ILE A N 1
ATOM 832 C CA . ILE A 1 105 ? 54.545 0.334 -7.003 1.00 93.81 105 ILE A CA 1
ATOM 833 C C . ILE A 1 105 ? 54.433 -0.989 -6.253 1.00 93.81 105 ILE A C 1
ATOM 835 O O . ILE A 1 105 ? 53.574 -1.802 -6.586 1.00 93.81 105 ILE A O 1
ATOM 839 N N . GLY A 1 106 ? 55.275 -1.214 -5.250 1.00 92.12 106 GLY A N 1
ATOM 840 C CA . GLY A 1 106 ? 55.209 -2.424 -4.433 1.00 92.12 106 GLY A CA 1
ATOM 841 C C . GLY A 1 106 ? 55.525 -2.173 -2.972 1.00 92.12 106 GLY A C 1
ATOM 842 O O . GLY A 1 106 ? 56.176 -1.188 -2.630 1.00 92.12 106 GLY A O 1
ATOM 843 N N . LYS A 1 107 ? 55.052 -3.077 -2.117 1.00 90.69 107 LYS A N 1
ATOM 844 C CA . LYS A 1 107 ? 55.353 -3.091 -0.685 1.00 90.69 107 LYS A CA 1
ATOM 845 C C . LYS A 1 107 ? 56.158 -4.342 -0.344 1.00 90.69 107 LYS A C 1
ATOM 847 O O . LYS A 1 107 ? 55.846 -5.411 -0.867 1.00 90.69 107 LYS A O 1
ATOM 852 N N . PHE A 1 108 ? 57.148 -4.199 0.529 1.00 90.06 108 PHE A N 1
ATOM 853 C CA . PHE A 1 108 ? 57.939 -5.297 1.069 1.00 90.06 108 PHE A CA 1
ATOM 854 C C . PHE A 1 108 ? 58.107 -5.138 2.585 1.00 90.06 108 PHE A C 1
ATOM 856 O O . PHE A 1 108 ? 58.227 -4.022 3.077 1.00 90.06 108 PHE A O 1
ATOM 863 N N . ASP A 1 109 ? 58.150 -6.248 3.314 1.00 87.69 109 ASP A N 1
ATOM 864 C CA . ASP A 1 109 ? 58.471 -6.290 4.746 1.00 87.69 109 ASP A CA 1
ATOM 865 C C . ASP A 1 109 ? 59.879 -6.888 4.991 1.00 87.69 109 ASP A C 1
ATOM 867 O O . ASP A 1 109 ? 60.426 -6.800 6.088 1.00 87.69 109 ASP A O 1
ATOM 871 N N . SER A 1 110 ? 60.492 -7.501 3.968 1.00 89.56 110 SER A N 1
ATOM 872 C CA . SER A 1 110 ? 61.808 -8.149 4.056 1.00 89.56 110 SER A CA 1
ATOM 873 C C . SER A 1 110 ? 62.650 -7.973 2.788 1.00 89.56 110 SER A C 1
ATOM 875 O O . SER A 1 110 ? 62.136 -7.701 1.702 1.00 89.56 110 SER A O 1
ATOM 877 N N . GLN A 1 111 ? 63.963 -8.204 2.901 1.00 91.06 111 GLN A N 1
ATOM 878 C CA . GLN A 1 111 ? 64.887 -8.167 1.760 1.00 91.06 111 GLN A CA 1
ATOM 879 C C . GLN A 1 111 ? 64.523 -9.197 0.674 1.00 91.06 111 GLN A C 1
ATOM 881 O O . GLN A 1 111 ? 64.729 -8.947 -0.513 1.00 91.06 111 GLN A O 1
ATOM 886 N N . ILE A 1 112 ? 63.959 -10.347 1.061 1.00 91.31 112 ILE A N 1
ATOM 887 C CA . ILE A 1 112 ? 63.514 -11.390 0.125 1.00 91.31 112 ILE A CA 1
ATOM 888 C C . ILE A 1 112 ? 62.347 -10.872 -0.721 1.00 91.31 112 ILE A C 1
ATOM 890 O O . ILE A 1 112 ? 62.355 -11.019 -1.943 1.00 91.31 112 ILE A O 1
ATOM 894 N N . GLU A 1 113 ? 61.374 -10.220 -0.084 1.00 91.69 113 GLU A N 1
ATOM 895 C CA . GLU A 1 113 ? 60.241 -9.617 -0.784 1.00 91.69 113 GLU A CA 1
ATOM 896 C C . GLU A 1 113 ? 60.693 -8.482 -1.705 1.00 91.69 113 GLU A C 1
ATOM 898 O O . GLU A 1 113 ? 60.285 -8.460 -2.863 1.00 91.69 113 GLU A O 1
ATOM 903 N N . LEU A 1 114 ? 61.598 -7.599 -1.258 1.00 92.06 114 LEU A N 1
ATOM 904 C CA . LEU A 1 114 ? 62.161 -6.544 -2.111 1.00 92.06 114 LEU A CA 1
ATOM 905 C C . LEU A 1 114 ? 62.829 -7.118 -3.369 1.00 92.06 114 LEU A C 1
ATOM 907 O O . LEU A 1 114 ? 62.616 -6.608 -4.473 1.00 92.06 114 LEU A O 1
ATOM 911 N N . ASN A 1 115 ? 63.611 -8.191 -3.222 1.00 93.81 115 ASN A N 1
ATOM 912 C CA . ASN A 1 115 ? 64.253 -8.863 -4.352 1.00 93.81 115 ASN A CA 1
ATOM 913 C C . ASN A 1 115 ? 63.214 -9.394 -5.350 1.00 93.81 115 ASN A C 1
ATOM 915 O O . ASN A 1 115 ? 63.397 -9.269 -6.564 1.00 93.81 115 ASN A O 1
ATOM 919 N N . GLU A 1 116 ? 62.104 -9.937 -4.850 1.00 93.69 116 GLU A N 1
ATOM 920 C CA . GLU A 1 116 ? 60.994 -10.407 -5.677 1.00 93.69 116 GLU A CA 1
ATOM 921 C C . GLU A 1 116 ? 60.270 -9.250 -6.388 1.00 93.69 116 GLU A C 1
ATOM 923 O O . GLU A 1 116 ? 59.989 -9.352 -7.584 1.00 93.69 116 GLU A O 1
ATOM 928 N N . LEU A 1 117 ? 60.048 -8.109 -5.723 1.00 93.25 117 LEU A N 1
ATOM 929 C CA . LEU A 1 117 ? 59.492 -6.909 -6.367 1.00 93.25 117 LEU A CA 1
ATOM 930 C C . LEU A 1 117 ? 60.392 -6.396 -7.499 1.00 93.25 117 LEU A C 1
ATOM 932 O O . LEU A 1 117 ? 59.909 -6.083 -8.591 1.00 93.25 117 LEU A O 1
ATOM 936 N N . CYS A 1 118 ? 61.704 -6.342 -7.256 1.00 95.88 118 CYS A N 1
ATOM 937 C CA . CYS A 1 118 ? 62.698 -5.945 -8.253 1.00 95.88 118 CYS A CA 1
ATOM 938 C C . CYS A 1 118 ? 62.670 -6.888 -9.465 1.00 95.88 118 CYS A C 1
ATOM 940 O O . CYS A 1 118 ? 62.668 -6.433 -10.612 1.00 95.88 118 CYS A O 1
ATOM 942 N N . ARG A 1 119 ? 62.575 -8.203 -9.225 1.00 95.00 119 ARG A N 1
ATOM 943 C CA . ARG A 1 119 ? 62.440 -9.221 -10.277 1.00 95.00 119 ARG A CA 1
ATOM 944 C C . ARG A 1 119 ? 61.157 -9.032 -11.093 1.00 95.00 119 ARG A C 1
ATOM 946 O O . ARG A 1 119 ? 61.197 -9.147 -12.318 1.00 95.00 119 ARG A O 1
ATOM 953 N N . GLN A 1 120 ? 60.030 -8.727 -10.446 1.00 94.00 120 GLN A N 1
ATOM 954 C CA . GLN A 1 120 ? 58.754 -8.462 -11.124 1.00 94.00 120 GLN A CA 1
ATOM 955 C C . GLN A 1 120 ? 58.808 -7.193 -11.984 1.00 94.00 120 GLN A C 1
ATOM 957 O O . GLN A 1 120 ? 58.322 -7.207 -13.118 1.00 94.00 120 GLN A O 1
ATOM 962 N N . HIS A 1 121 ? 59.438 -6.122 -11.490 1.00 95.69 121 HIS A N 1
ATOM 963 C CA . HIS A 1 121 ? 59.666 -4.904 -12.269 1.00 95.69 121 HIS A CA 1
ATOM 964 C C . HIS A 1 121 ? 60.513 -5.180 -13.516 1.00 95.69 121 HIS A C 1
ATOM 966 O O . HIS A 1 121 ? 60.091 -4.860 -14.627 1.00 95.69 121 HIS A O 1
ATOM 972 N N . GLU A 1 122 ? 61.676 -5.819 -13.359 1.00 95.25 122 GLU A N 1
ATOM 973 C CA . GLU A 1 122 ? 62.553 -6.144 -14.491 1.00 95.25 122 GLU A CA 1
ATOM 974 C C . GLU A 1 122 ? 61.868 -7.108 -15.477 1.00 95.25 122 GLU A C 1
ATOM 976 O O . GLU A 1 122 ? 62.011 -6.960 -16.687 1.00 95.25 122 GLU A O 1
ATOM 981 N N . SER A 1 123 ? 61.029 -8.035 -15.001 1.00 94.06 123 SER A N 1
ATOM 982 C CA . SER A 1 123 ? 60.221 -8.897 -15.875 1.00 94.06 123 SER A CA 1
ATOM 983 C C . SER A 1 123 ? 59.232 -8.104 -16.741 1.00 94.06 123 SER A C 1
ATOM 985 O O . SER A 1 123 ? 59.113 -8.374 -17.938 1.00 94.06 123 SER A O 1
ATOM 987 N N . LEU A 1 124 ? 58.547 -7.105 -16.171 1.00 93.12 124 LEU A N 1
ATOM 988 C CA . LEU A 1 124 ? 57.675 -6.203 -16.931 1.00 93.12 124 LEU A CA 1
ATOM 989 C C . LEU A 1 124 ? 58.481 -5.343 -17.905 1.00 93.12 124 LEU A C 1
ATOM 991 O O . LEU A 1 124 ? 58.088 -5.188 -19.058 1.00 93.12 124 LEU A O 1
ATOM 995 N N . LYS A 1 125 ? 59.631 -4.829 -17.474 1.00 94.38 125 LYS A N 1
ATOM 996 C CA . LYS A 1 125 ? 60.520 -4.043 -18.327 1.00 94.38 125 LYS A CA 1
ATOM 997 C C . LYS A 1 125 ? 61.005 -4.841 -19.536 1.00 94.38 125 LYS A C 1
ATOM 999 O O . LYS A 1 125 ? 60.941 -4.336 -20.649 1.00 94.38 125 LYS A O 1
ATOM 1004 N N . VAL A 1 126 ? 61.414 -6.098 -19.346 1.00 93.62 126 VAL A N 1
ATOM 1005 C CA . VAL A 1 126 ? 61.783 -7.008 -20.445 1.00 93.62 126 VAL A CA 1
ATOM 1006 C C . VAL A 1 126 ? 60.586 -7.262 -21.362 1.00 93.62 126 VAL A C 1
ATOM 1008 O O . VAL A 1 126 ? 60.731 -7.198 -22.581 1.00 93.62 126 VAL A O 1
ATOM 1011 N N . ARG A 1 127 ? 59.392 -7.483 -20.795 1.00 92.12 127 ARG A N 1
ATOM 1012 C CA . ARG A 1 127 ? 58.159 -7.726 -21.561 1.00 92.12 127 ARG A CA 1
ATOM 1013 C C . ARG A 1 127 ? 57.821 -6.588 -22.534 1.00 92.12 127 ARG A C 1
ATOM 1015 O O . ARG A 1 127 ? 57.398 -6.875 -23.647 1.00 92.12 127 ARG A O 1
ATOM 1022 N N . TYR A 1 128 ? 58.014 -5.328 -22.138 1.00 93.62 128 TYR A N 1
ATOM 1023 C CA . TYR A 1 128 ? 57.752 -4.148 -22.984 1.00 93.62 128 TYR A CA 1
ATOM 1024 C C . TYR A 1 128 ? 59.033 -3.482 -23.519 1.00 93.62 128 TYR A C 1
ATOM 1026 O O . TYR A 1 128 ? 58.996 -2.346 -23.995 1.00 93.62 128 TYR A O 1
ATOM 1034 N N . GLY A 1 129 ? 60.179 -4.165 -23.455 1.00 87.38 129 GLY A N 1
ATOM 1035 C CA . GLY A 1 129 ? 61.492 -3.556 -23.693 1.00 87.38 129 GLY A CA 1
ATOM 1036 C C . GLY A 1 129 ? 61.692 -2.979 -25.098 1.00 87.38 129 GLY A C 1
ATOM 1037 O O . GLY A 1 129 ? 62.556 -2.131 -25.288 1.00 87.38 129 GLY A O 1
ATOM 1038 N N . SER A 1 130 ? 60.883 -3.392 -26.078 1.00 86.00 130 SER A N 1
ATOM 1039 C CA . SER A 1 130 ? 60.924 -2.869 -27.448 1.00 86.00 130 SER A CA 1
ATOM 1040 C C . SER A 1 130 ? 60.380 -1.444 -27.594 1.00 86.00 130 SER A C 1
ATOM 1042 O O . SER A 1 130 ? 60.693 -0.786 -28.586 1.00 86.00 130 SER A O 1
ATOM 1044 N N . THR A 1 131 ? 59.576 -0.955 -26.643 1.00 92.44 131 THR A N 1
ATOM 1045 C CA . THR A 1 131 ? 58.944 0.375 -26.721 1.00 92.44 131 THR A CA 1
ATOM 1046 C C . THR A 1 131 ? 59.245 1.287 -25.539 1.00 92.44 131 THR A C 1
ATOM 1048 O O . THR A 1 131 ? 59.099 2.499 -25.680 1.00 92.44 131 THR A O 1
ATOM 1051 N N . LEU A 1 132 ? 59.656 0.736 -24.393 1.00 95.06 132 LEU A N 1
ATOM 1052 C CA . LEU A 1 132 ? 59.924 1.522 -23.191 1.00 95.06 132 LEU A CA 1
ATOM 1053 C C . LEU A 1 132 ? 61.118 2.466 -23.379 1.00 95.06 132 LEU A C 1
ATOM 1055 O O . LEU A 1 132 ? 62.209 2.054 -23.766 1.00 95.06 132 LEU A O 1
ATOM 1059 N N . TYR A 1 133 ? 60.903 3.735 -23.049 1.00 95.62 133 TYR A N 1
ATOM 1060 C CA . TYR A 1 133 ? 61.924 4.778 -22.994 1.00 95.62 133 TYR A CA 1
ATOM 1061 C C . TYR A 1 133 ? 62.494 4.929 -21.587 1.00 95.62 133 TYR A C 1
ATOM 1063 O O . TYR A 1 133 ? 63.692 5.148 -21.444 1.00 95.62 133 TYR A O 1
ATOM 1071 N N . GLU A 1 134 ? 61.655 4.790 -20.558 1.00 95.56 134 GLU A N 1
ATOM 1072 C CA . GLU A 1 134 ? 62.070 4.920 -19.161 1.00 95.56 134 GLU A CA 1
ATOM 1073 C C . GLU A 1 134 ? 61.247 4.005 -18.239 1.00 95.56 134 GLU A C 1
ATOM 1075 O O . GLU A 1 134 ? 60.060 3.748 -18.472 1.00 95.56 134 GLU A O 1
ATOM 1080 N N . SER A 1 135 ? 61.871 3.523 -17.163 1.00 96.25 135 SER A N 1
ATOM 1081 C CA . SER A 1 135 ? 61.240 2.662 -16.160 1.00 96.25 135 SER A CA 1
ATOM 1082 C C . SER A 1 135 ? 61.687 3.031 -14.747 1.00 96.25 135 SER A C 1
ATOM 1084 O O . SER A 1 135 ? 62.888 3.068 -14.475 1.00 96.25 135 SER A O 1
ATOM 1086 N N . ARG A 1 136 ? 60.740 3.233 -13.826 1.00 96.19 136 ARG A N 1
ATOM 1087 C CA . ARG A 1 136 ? 61.028 3.509 -12.409 1.00 96.19 136 ARG A CA 1
ATOM 1088 C C . ARG A 1 136 ? 60.217 2.617 -11.476 1.00 96.19 136 ARG A C 1
ATOM 1090 O O . ARG A 1 136 ? 59.108 2.195 -11.806 1.00 96.19 136 ARG A O 1
ATOM 1097 N N . ALA A 1 137 ? 60.765 2.340 -10.301 1.00 95.69 137 ALA A N 1
ATOM 1098 C CA . ALA A 1 137 ? 60.085 1.590 -9.253 1.00 95.69 137 ALA A CA 1
ATOM 1099 C C . ALA A 1 137 ? 59.918 2.438 -7.989 1.00 95.69 137 ALA A C 1
ATOM 1101 O O . ALA A 1 137 ? 60.778 3.244 -7.645 1.00 95.69 137 ALA A O 1
ATOM 1102 N N . ILE A 1 138 ? 58.802 2.248 -7.296 1.00 94.12 138 ILE A N 1
ATOM 1103 C CA . ILE A 1 138 ? 58.497 2.879 -6.015 1.00 94.12 138 ILE A CA 1
ATOM 1104 C C . ILE A 1 138 ? 58.229 1.751 -5.026 1.00 94.12 138 ILE A C 1
ATOM 1106 O O . ILE A 1 138 ? 57.301 0.961 -5.220 1.00 94.12 138 ILE A O 1
ATOM 1110 N N . PHE A 1 139 ? 59.044 1.664 -3.983 1.00 92.56 139 PHE A N 1
ATOM 1111 C CA . PHE A 1 139 ? 58.968 0.605 -2.991 1.00 92.56 139 PHE A CA 1
ATOM 1112 C C . PHE A 1 139 ? 58.679 1.168 -1.602 1.00 92.56 139 PHE A C 1
ATOM 1114 O O . PHE A 1 139 ? 59.353 2.087 -1.136 1.00 92.56 139 PHE A O 1
ATOM 1121 N N . PHE A 1 140 ? 57.674 0.587 -0.952 1.00 90.88 140 PHE A N 1
ATOM 1122 C CA . PHE A 1 140 ? 57.290 0.881 0.423 1.00 90.88 140 PHE A CA 1
ATOM 1123 C C . PHE A 1 140 ? 57.813 -0.224 1.340 1.00 90.88 140 PHE A C 1
ATOM 1125 O O . PHE A 1 140 ? 57.417 -1.379 1.175 1.00 90.88 140 PHE A O 1
ATOM 1132 N N . GLY A 1 141 ? 58.715 0.120 2.256 1.00 87.75 141 GLY A N 1
ATOM 1133 C CA . GLY A 1 141 ? 59.272 -0.816 3.237 1.00 87.75 141 GLY A CA 1
ATOM 1134 C C . GLY A 1 141 ? 58.627 -0.706 4.620 1.00 87.75 141 GLY A C 1
ATOM 1135 O O . GLY A 1 141 ? 57.750 0.142 4.819 1.00 87.75 141 GLY A O 1
ATOM 1136 N N . PRO A 1 142 ? 59.073 -1.537 5.579 1.00 84.44 142 PRO A N 1
ATOM 1137 C CA . PRO A 1 142 ? 58.600 -1.479 6.956 1.00 84.44 142 PRO A CA 1
ATOM 1138 C C . PRO A 1 142 ? 59.016 -0.167 7.642 1.00 84.44 142 PRO A C 1
ATOM 1140 O O . PRO A 1 142 ? 60.032 0.445 7.298 1.00 84.44 142 PRO A O 1
ATOM 1143 N N . ASP A 1 143 ? 58.224 0.257 8.628 1.00 78.19 143 ASP A N 1
ATOM 1144 C CA . ASP A 1 143 ? 58.593 1.362 9.517 1.00 78.19 143 ASP A CA 1
ATOM 1145 C C . ASP A 1 143 ? 59.770 0.962 10.433 1.00 78.19 143 ASP A C 1
ATOM 1147 O O . ASP A 1 143 ? 60.030 -0.226 10.643 1.00 78.19 143 ASP A O 1
ATOM 1151 N N . GLU A 1 144 ? 60.492 1.949 10.981 1.00 69.69 144 GLU A N 1
ATOM 1152 C CA . GLU A 1 144 ? 61.595 1.706 11.927 1.00 69.69 144 GLU A CA 1
ATOM 1153 C C . GLU A 1 144 ? 61.104 0.875 13.122 1.00 69.69 144 GLU A C 1
ATOM 1155 O O . GLU A 1 144 ? 60.210 1.291 13.862 1.00 69.69 144 GLU A O 1
ATOM 1160 N N . GLN A 1 145 ? 61.694 -0.308 13.324 1.00 59.34 145 GLN A N 1
ATOM 1161 C CA . GLN A 1 145 ? 61.448 -1.093 14.530 1.00 59.34 145 GLN A CA 1
ATOM 1162 C C . GLN A 1 145 ? 62.069 -0.361 15.732 1.00 59.34 145 GLN A C 1
ATOM 1164 O O . GLN A 1 145 ? 63.252 -0.008 15.669 1.00 59.34 145 GLN A O 1
ATOM 1169 N N . PRO A 1 146 ? 61.321 -0.138 16.831 1.00 52.16 146 PRO A N 1
ATOM 1170 C CA . PRO A 1 146 ? 61.897 0.377 18.065 1.00 52.16 146 PRO A CA 1
ATOM 1171 C C . PRO A 1 146 ? 62.969 -0.603 18.535 1.00 52.16 146 PRO A C 1
ATOM 1173 O O . PRO A 1 146 ? 62.693 -1.786 18.730 1.00 52.16 146 PRO A O 1
ATOM 1176 N N . LEU A 1 147 ? 64.202 -0.131 18.685 1.00 48.41 147 LEU A N 1
ATOM 1177 C CA . LEU A 1 147 ? 65.288 -0.948 19.205 1.00 48.41 147 LEU A CA 1
ATOM 1178 C C . LEU A 1 147 ? 64.969 -1.277 20.678 1.00 48.41 147 LEU A C 1
ATOM 1180 O O . LEU A 1 147 ? 65.159 -0.435 21.554 1.00 48.41 147 LEU A O 1
ATOM 1184 N N . GLU A 1 148 ? 64.465 -2.482 20.963 1.00 43.44 148 GLU A N 1
ATOM 1185 C CA . GLU A 1 148 ? 64.401 -3.031 22.325 1.00 43.44 148 GLU A CA 1
ATOM 1186 C C . GLU A 1 148 ? 65.819 -3.404 22.783 1.00 43.44 148 GLU A C 1
ATOM 1188 O O . GLU A 1 148 ? 66.163 -4.573 22.949 1.00 43.44 148 GLU A O 1
ATOM 1193 N N . THR A 1 149 ? 66.688 -2.411 22.963 1.00 46.16 149 THR A N 1
ATOM 1194 C CA . THR A 1 149 ? 67.960 -2.641 23.646 1.00 46.16 149 THR A CA 1
ATOM 1195 C C . THR A 1 149 ? 67.760 -2.348 25.119 1.00 46.16 149 THR A C 1
ATOM 1197 O O . THR A 1 149 ? 67.569 -1.209 25.543 1.00 46.16 149 THR A O 1
ATOM 1200 N N . ILE A 1 150 ? 67.788 -3.425 25.894 1.00 46.28 150 ILE A N 1
ATOM 1201 C CA . ILE A 1 150 ? 67.819 -3.448 27.350 1.00 46.28 150 ILE A CA 1
ATOM 1202 C C . ILE A 1 150 ? 68.876 -2.444 27.845 1.00 46.28 150 ILE A C 1
ATOM 1204 O O . ILE A 1 150 ? 70.070 -2.675 27.683 1.00 46.28 150 ILE A O 1
ATOM 1208 N N . GLY A 1 151 ? 68.444 -1.358 28.489 1.00 44.84 151 GLY A N 1
ATOM 1209 C CA . GLY A 1 151 ? 69.254 -0.698 29.516 1.00 44.84 151 GLY A CA 1
ATOM 1210 C C . GLY A 1 151 ? 69.873 0.673 29.237 1.00 44.84 151 GLY A C 1
ATOM 1211 O O . GLY A 1 151 ? 70.461 1.205 30.172 1.00 44.84 151 GLY A O 1
ATOM 1212 N N . GLU A 1 152 ? 69.717 1.308 28.071 1.00 41.84 152 GLU A N 1
ATOM 1213 C CA . GLU A 1 152 ? 70.213 2.687 27.885 1.00 41.84 152 GLU A CA 1
ATOM 1214 C C . GLU A 1 152 ? 69.172 3.629 27.274 1.00 41.84 152 GLU A C 1
ATOM 1216 O O . GLU A 1 152 ? 68.733 3.485 26.135 1.00 41.84 152 GLU A O 1
ATOM 1221 N N . VAL A 1 153 ? 68.804 4.638 28.070 1.00 37.59 153 VAL A N 1
ATOM 1222 C CA . VAL A 1 153 ? 67.988 5.794 27.687 1.00 37.59 153 VAL A CA 1
ATOM 1223 C C . VAL A 1 153 ? 68.835 6.687 26.778 1.00 37.59 153 VAL A C 1
ATOM 1225 O O . VAL A 1 153 ? 69.419 7.675 27.219 1.00 37.59 153 VAL A O 1
ATOM 1228 N N . LEU A 1 154 ? 68.957 6.320 25.504 1.00 43.28 154 LEU A N 1
ATOM 1229 C CA . LEU A 1 154 ? 69.463 7.242 24.494 1.00 43.28 154 LEU A CA 1
ATOM 1230 C C . LEU A 1 154 ? 68.349 8.226 24.134 1.00 43.28 154 LEU A C 1
ATOM 1232 O O . LEU A 1 154 ? 67.187 7.853 23.981 1.00 43.28 154 LEU A O 1
ATOM 1236 N N . GLY A 1 155 ? 68.733 9.502 24.106 1.00 42.91 155 GLY A N 1
ATOM 1237 C CA . GLY A 1 155 ? 67.862 10.661 23.966 1.00 42.91 155 GLY A CA 1
ATOM 1238 C C . GLY A 1 155 ? 67.025 10.694 22.679 1.00 42.91 155 GLY A C 1
ATOM 1239 O O . GLY A 1 155 ? 67.026 9.743 21.899 1.00 42.91 155 GLY A O 1
ATOM 1240 N N . PRO A 1 156 ? 66.282 11.794 22.458 1.00 42.28 156 PRO A N 1
ATOM 1241 C CA . PRO A 1 156 ? 65.300 11.895 21.383 1.00 42.28 156 PRO A CA 1
ATOM 1242 C C . PRO A 1 156 ? 65.923 11.496 20.039 1.00 42.28 156 PRO A C 1
ATOM 1244 O O . PRO A 1 156 ? 67.070 11.875 19.782 1.00 42.28 156 PRO A O 1
ATOM 1247 N N . PRO A 1 157 ? 65.198 10.732 19.198 1.00 43.59 157 PRO A N 1
ATOM 1248 C CA . PRO A 1 157 ? 65.734 10.202 17.954 1.00 43.59 157 PRO A CA 1
ATOM 1249 C C . PRO A 1 157 ? 66.31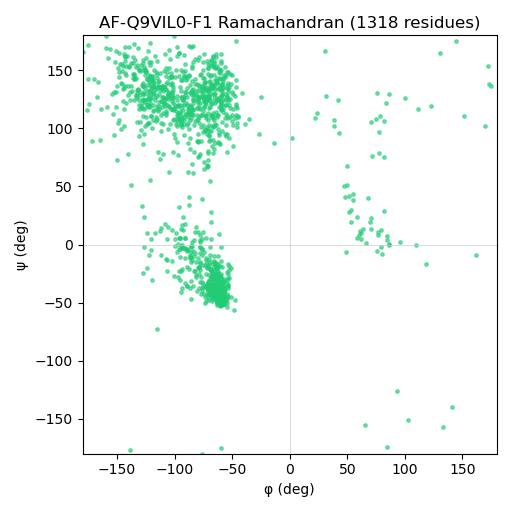7 11.362 17.155 1.00 43.59 157 PRO A C 1
ATOM 1251 O O . PRO A 1 157 ? 65.625 12.342 16.865 1.00 43.59 157 PRO A O 1
ATOM 1254 N N . ALA A 1 158 ? 67.619 11.287 16.871 1.00 42.88 158 ALA A N 1
ATOM 1255 C CA . ALA A 1 158 ? 68.287 12.260 16.029 1.00 42.88 158 ALA A CA 1
ATOM 1256 C C . ALA A 1 158 ? 67.461 12.418 14.747 1.00 42.88 158 ALA A C 1
ATOM 1258 O O . ALA A 1 158 ? 67.093 11.428 14.120 1.00 42.88 158 ALA A O 1
ATOM 1259 N N . ALA A 1 159 ? 67.175 13.661 14.360 1.00 46.91 159 ALA A N 1
ATOM 1260 C CA . ALA A 1 159 ? 66.311 14.024 13.234 1.00 46.91 159 ALA A CA 1
ATOM 1261 C C . ALA A 1 159 ? 66.787 13.520 11.847 1.00 46.91 159 ALA A C 1
ATOM 1263 O O . ALA A 1 159 ? 66.231 13.907 10.822 1.00 46.91 159 ALA A O 1
ATOM 1264 N N . GLY A 1 160 ? 67.809 12.665 11.797 1.00 46.50 160 GLY A N 1
ATOM 1265 C CA . GLY A 1 160 ? 68.192 11.874 10.637 1.00 46.50 160 GLY A CA 1
ATOM 1266 C C . GLY A 1 160 ? 67.885 10.403 10.891 1.00 46.50 160 GLY A C 1
ATOM 1267 O O . GLY A 1 160 ? 68.798 9.641 11.202 1.00 46.50 160 GLY A O 1
ATOM 1268 N N . GLY A 1 161 ? 66.614 10.008 10.769 1.00 52.00 161 GLY A N 1
ATOM 1269 C CA . GLY A 1 161 ? 66.254 8.589 10.685 1.00 52.00 161 GLY A CA 1
ATOM 1270 C C . GLY A 1 161 ? 67.072 7.907 9.583 1.00 52.00 161 GLY A C 1
ATOM 1271 O O . GLY A 1 161 ? 67.427 8.544 8.582 1.00 52.00 161 GLY A O 1
ATOM 1272 N N . ARG A 1 162 ? 67.422 6.628 9.767 1.00 59.34 162 ARG A N 1
ATOM 1273 C CA . ARG A 1 162 ? 68.177 5.884 8.746 1.00 59.34 162 ARG A CA 1
ATOM 1274 C C . ARG A 1 162 ? 67.371 5.889 7.453 1.00 59.34 162 ARG A C 1
ATOM 1276 O O . ARG A 1 162 ? 66.156 5.726 7.488 1.00 59.34 162 ARG A O 1
ATOM 1283 N N . ARG A 1 163 ? 68.008 6.085 6.296 1.00 67.69 163 ARG A N 1
ATOM 1284 C CA . ARG A 1 163 ? 67.280 5.942 5.031 1.00 67.69 163 ARG A CA 1
ATOM 1285 C C . ARG A 1 163 ? 67.022 4.461 4.811 1.00 67.69 163 ARG A C 1
ATOM 1287 O O . ARG A 1 163 ? 67.944 3.660 4.901 1.00 67.69 163 ARG A O 1
ATOM 1294 N N . LEU A 1 164 ? 65.795 4.110 4.441 1.00 77.00 164 LEU A N 1
ATOM 1295 C CA . LEU A 1 164 ? 65.398 2.728 4.151 1.00 77.00 164 LEU A CA 1
ATOM 1296 C C . LEU A 1 164 ? 66.319 2.048 3.109 1.00 77.00 164 LEU A C 1
ATOM 1298 O O . LEU A 1 164 ? 66.542 0.844 3.155 1.00 77.00 164 LEU A O 1
ATOM 1302 N N . GLN A 1 165 ? 66.904 2.836 2.202 1.00 75.94 165 GLN A N 1
ATOM 1303 C CA . GLN A 1 165 ? 67.868 2.385 1.191 1.00 75.94 165 GLN A CA 1
ATOM 1304 C C . GLN A 1 165 ? 69.225 1.927 1.767 1.00 75.94 165 GLN A C 1
ATOM 1306 O O . GLN A 1 165 ? 69.943 1.185 1.102 1.00 75.94 165 GLN A O 1
ATOM 1311 N N . ASP A 1 166 ? 69.580 2.352 2.983 1.00 76.38 166 ASP A N 1
ATOM 1312 C CA . ASP A 1 166 ? 70.789 1.897 3.682 1.00 76.38 166 ASP A CA 1
ATOM 1313 C C . ASP A 1 166 ? 70.547 0.546 4.396 1.00 76.38 166 ASP A C 1
ATOM 1315 O O . ASP A 1 166 ? 71.489 -0.201 4.652 1.00 76.38 166 ASP A O 1
ATOM 1319 N N . GLU A 1 167 ? 69.285 0.216 4.706 1.00 81.00 167 GLU A N 1
ATOM 1320 C CA . GLU A 1 167 ? 68.866 -1.042 5.349 1.00 81.00 167 GLU A CA 1
ATOM 1321 C C . GLU A 1 167 ? 68.560 -2.147 4.331 1.00 81.00 167 GLU A C 1
ATOM 1323 O O . GLU A 1 167 ? 68.857 -3.318 4.570 1.00 81.00 167 GLU A O 1
ATOM 1328 N N . PHE A 1 168 ? 67.988 -1.772 3.186 1.00 85.19 168 PHE A N 1
ATOM 1329 C CA . PHE A 1 168 ? 67.586 -2.691 2.132 1.00 85.19 168 PHE A CA 1
ATOM 1330 C C . PHE A 1 168 ? 68.250 -2.324 0.812 1.00 85.19 168 PHE A C 1
ATOM 1332 O O . PHE A 1 168 ? 68.106 -1.213 0.302 1.00 85.19 168 PHE A O 1
ATOM 1339 N N . THR A 1 169 ? 68.947 -3.290 0.219 1.00 86.81 169 THR A N 1
ATOM 1340 C CA . THR A 1 169 ? 69.733 -3.072 -1.000 1.00 86.81 169 THR A CA 1
ATOM 1341 C C . THR A 1 169 ? 69.087 -3.776 -2.183 1.00 86.81 169 THR A C 1
ATOM 1343 O O . THR A 1 169 ? 68.702 -4.940 -2.099 1.00 86.81 169 THR A O 1
ATOM 1346 N N . THR A 1 170 ? 68.933 -3.084 -3.313 1.00 89.69 170 THR A N 1
ATOM 1347 C CA . THR A 1 170 ? 68.435 -3.733 -4.532 1.00 89.69 170 THR A CA 1
ATOM 1348 C C . THR A 1 170 ? 69.469 -4.718 -5.087 1.00 89.69 170 THR A C 1
ATOM 1350 O O . THR A 1 170 ? 70.666 -4.422 -5.049 1.00 89.69 170 THR A O 1
ATOM 1353 N N . PRO A 1 171 ? 69.040 -5.846 -5.680 1.00 90.75 171 PRO A N 1
ATOM 1354 C CA . PRO A 1 171 ? 69.928 -6.758 -6.399 1.00 90.75 171 PRO A CA 1
ATOM 1355 C C . PRO A 1 171 ? 70.768 -6.061 -7.482 1.00 90.75 171 PRO A C 1
ATOM 1357 O O . PRO A 1 171 ? 70.294 -5.143 -8.145 1.00 90.75 171 PRO A O 1
ATOM 1360 N N . SER A 1 172 ? 71.988 -6.542 -7.740 1.00 87.12 172 SER A N 1
ATOM 1361 C CA . SER A 1 172 ? 72.917 -5.940 -8.717 1.00 87.12 172 SER A CA 1
ATOM 1362 C C . SER A 1 172 ? 72.427 -5.960 -10.174 1.00 87.12 172 SER A C 1
ATOM 1364 O O . SER A 1 172 ? 72.914 -5.197 -11.008 1.00 87.12 172 SER A O 1
ATOM 1366 N N . ASN A 1 173 ? 71.468 -6.828 -10.503 1.00 87.00 173 ASN A N 1
ATOM 1367 C CA . ASN A 1 173 ? 70.834 -6.903 -11.820 1.00 87.00 173 ASN A CA 1
ATOM 1368 C C . ASN A 1 173 ? 69.650 -5.935 -11.988 1.00 87.00 173 ASN A C 1
ATOM 1370 O O . ASN A 1 173 ? 69.179 -5.771 -13.113 1.00 87.00 173 ASN A O 1
ATOM 1374 N N . PHE A 1 174 ? 69.177 -5.302 -10.912 1.00 91.88 174 PHE A N 1
ATOM 1375 C CA . PHE A 1 174 ? 68.130 -4.289 -10.965 1.00 91.88 174 PHE A CA 1
ATOM 1376 C C . PHE A 1 174 ? 68.738 -2.956 -11.412 1.00 91.88 174 PHE A C 1
ATOM 1378 O O . PHE A 1 174 ? 69.528 -2.348 -10.693 1.00 91.88 174 PHE A O 1
ATOM 1385 N N . LYS A 1 175 ? 68.409 -2.521 -12.633 1.00 86.50 175 LYS A N 1
ATOM 1386 C CA . LYS A 1 175 ? 69.030 -1.338 -13.263 1.00 86.50 175 LYS A CA 1
ATOM 1387 C C . LYS A 1 175 ? 68.106 -0.128 -13.319 1.00 86.50 175 LYS A C 1
ATOM 1389 O O . LYS A 1 175 ? 68.557 0.959 -13.671 1.00 86.50 175 LYS A O 1
ATOM 1394 N N . ALA A 1 176 ? 66.813 -0.318 -13.069 1.00 90.81 176 ALA A N 1
ATOM 1395 C CA . ALA A 1 176 ? 65.860 0.781 -13.002 1.00 90.81 176 ALA A CA 1
ATOM 1396 C C . ALA A 1 176 ? 66.109 1.657 -11.764 1.00 90.81 176 ALA A C 1
ATOM 1398 O O . ALA A 1 176 ? 66.630 1.200 -10.749 1.00 90.81 176 ALA A O 1
ATOM 1399 N N . GLN A 1 177 ? 65.710 2.925 -11.827 1.00 92.62 177 GLN A N 1
ATOM 1400 C CA . GLN A 1 177 ? 65.767 3.790 -10.653 1.00 92.62 177 GLN A CA 1
ATOM 1401 C C . GLN A 1 177 ? 64.639 3.409 -9.685 1.00 92.62 177 GLN A C 1
ATOM 1403 O O . GLN A 1 177 ? 63.465 3.420 -10.066 1.00 92.62 177 GLN A O 1
ATOM 1408 N N . ALA A 1 178 ? 64.992 3.081 -8.440 1.00 92.56 178 ALA A N 1
ATOM 1409 C CA . ALA A 1 178 ? 64.038 2.813 -7.367 1.00 92.56 178 ALA A CA 1
ATOM 1410 C C . ALA A 1 178 ? 63.991 3.963 -6.356 1.00 92.56 178 ALA A C 1
ATOM 1412 O O . ALA A 1 178 ? 65.025 4.520 -5.981 1.00 92.56 178 ALA A O 1
ATOM 1413 N N . PHE A 1 179 ? 62.786 4.284 -5.894 1.00 92.12 179 PHE A N 1
ATOM 1414 C CA . PHE A 1 179 ? 62.536 5.210 -4.794 1.00 92.12 179 PHE A CA 1
ATOM 1415 C C . PHE A 1 179 ? 61.969 4.447 -3.602 1.00 92.12 179 PHE A C 1
ATOM 1417 O O . PHE A 1 179 ? 61.084 3.610 -3.772 1.00 92.12 179 PHE A O 1
ATOM 1424 N N . PHE A 1 180 ? 62.483 4.746 -2.414 1.00 90.62 180 PHE A N 1
ATOM 1425 C CA . PHE A 1 180 ? 62.164 4.042 -1.179 1.00 90.62 180 PHE A CA 1
ATOM 1426 C C . PHE A 1 180 ? 61.443 4.979 -0.218 1.00 90.62 180 PHE A C 1
ATOM 1428 O O . PHE A 1 180 ? 61.941 6.067 0.064 1.00 90.62 180 PHE A O 1
ATOM 1435 N N . TYR A 1 181 ? 60.296 4.532 0.281 1.00 89.69 181 TYR A N 1
ATOM 1436 C CA . TYR A 1 181 ? 59.490 5.233 1.276 1.00 89.69 181 TYR A CA 1
ATOM 1437 C C . TYR A 1 181 ? 59.136 4.281 2.411 1.00 89.69 181 TYR A C 1
ATOM 1439 O O . TYR A 1 181 ? 58.986 3.076 2.189 1.00 89.69 181 TYR A O 1
ATOM 1447 N N . ARG A 1 182 ? 58.979 4.807 3.622 1.00 86.56 182 ARG A N 1
ATOM 1448 C CA . ARG A 1 182 ? 58.355 4.059 4.716 1.00 86.56 182 ARG A CA 1
ATOM 1449 C C . ARG A 1 182 ? 56.840 4.078 4.578 1.00 86.56 182 ARG A C 1
ATOM 1451 O O . ARG A 1 182 ? 56.276 4.917 3.875 1.00 86.56 182 ARG A O 1
ATOM 1458 N N . GLU A 1 183 ? 56.169 3.121 5.210 1.00 79.19 183 GLU A N 1
ATOM 1459 C CA . GLU A 1 183 ? 54.727 2.921 5.048 1.00 79.19 183 GLU A CA 1
ATOM 1460 C C . GLU A 1 183 ? 53.907 4.142 5.498 1.00 79.19 183 GLU A C 1
ATOM 1462 O O . GLU A 1 183 ? 52.886 4.469 4.886 1.00 79.19 183 GLU A O 1
ATOM 1467 N N . GLN A 1 184 ? 54.379 4.840 6.534 1.00 75.94 184 GLN A N 1
ATOM 1468 C CA . GLN A 1 184 ? 53.734 6.035 7.085 1.00 75.94 184 GLN A CA 1
ATOM 1469 C C . GLN A 1 184 ? 54.210 7.354 6.455 1.00 75.94 184 GLN A C 1
ATOM 1471 O O . GLN A 1 184 ? 53.671 8.413 6.789 1.00 75.94 184 GLN A O 1
ATOM 1476 N N . ASP A 1 185 ? 55.178 7.320 5.531 1.00 79.88 185 ASP A N 1
ATOM 1477 C CA . ASP A 1 185 ? 55.709 8.535 4.917 1.00 79.88 185 ASP A CA 1
ATOM 1478 C C . ASP A 1 185 ? 54.647 9.255 4.084 1.00 79.88 185 ASP A C 1
ATOM 1480 O O . ASP A 1 185 ? 53.870 8.668 3.327 1.00 79.88 185 ASP A O 1
ATOM 1484 N N . SER A 1 186 ? 54.668 10.585 4.149 1.00 77.25 186 SER A N 1
ATOM 1485 C CA . SER A 1 186 ? 53.795 11.411 3.319 1.00 77.25 186 SER A CA 1
ATOM 1486 C C . SER A 1 186 ? 54.187 11.387 1.840 1.00 77.25 186 SER A C 1
ATOM 1488 O O . SER A 1 186 ? 53.400 11.858 1.025 1.00 77.25 186 SER A O 1
ATOM 1490 N N . CYS A 1 187 ? 55.364 10.866 1.464 1.00 82.44 187 CYS A N 1
ATOM 1491 C CA . CYS A 1 187 ? 55.908 10.867 0.096 1.00 82.44 187 CYS A CA 1
ATOM 1492 C C . CYS A 1 187 ? 55.803 12.251 -0.576 1.00 82.44 187 CYS A C 1
ATOM 1494 O O . CYS A 1 187 ? 55.220 12.384 -1.657 1.00 82.44 187 CYS A O 1
ATOM 1496 N N . ALA A 1 188 ? 56.255 13.308 0.105 1.00 83.56 188 ALA A N 1
ATOM 1497 C CA . ALA A 1 188 ? 56.085 14.690 -0.355 1.00 83.56 188 ALA A CA 1
ATOM 1498 C C . ALA A 1 188 ? 56.827 14.993 -1.672 1.00 83.56 188 ALA A C 1
ATOM 1500 O O . ALA A 1 188 ? 56.345 15.770 -2.488 1.00 83.56 188 ALA A O 1
ATOM 1501 N N . ASP A 1 189 ? 57.963 14.341 -1.910 1.00 89.94 189 ASP A N 1
ATOM 1502 C CA . ASP A 1 189 ? 58.795 14.505 -3.107 1.00 89.94 189 ASP A CA 1
ATOM 1503 C C . ASP A 1 189 ? 58.364 13.615 -4.291 1.00 89.94 189 ASP A C 1
ATOM 1505 O O . ASP A 1 189 ? 58.894 13.756 -5.395 1.00 89.94 189 ASP A O 1
ATOM 1509 N N . LEU A 1 190 ? 57.401 12.705 -4.092 1.00 91.31 190 LEU A N 1
ATOM 1510 C CA . LEU A 1 190 ? 57.005 11.717 -5.098 1.00 91.31 190 LEU A CA 1
ATOM 1511 C C . LEU A 1 190 ? 56.492 12.371 -6.385 1.00 91.31 190 LEU A C 1
ATOM 1513 O O . LEU A 1 190 ? 56.874 11.953 -7.473 1.00 91.31 190 LEU A O 1
ATOM 1517 N N . GLU A 1 191 ? 55.665 13.412 -6.282 1.00 93.06 191 GLU A N 1
ATOM 1518 C CA . GLU A 1 191 ? 55.130 14.113 -7.457 1.00 93.06 191 GLU A CA 1
ATOM 1519 C C . GLU A 1 191 ? 56.250 14.784 -8.271 1.00 93.06 191 GLU A C 1
ATOM 1521 O O . GLU A 1 191 ? 56.273 14.673 -9.496 1.00 93.06 191 GLU A O 1
ATOM 1526 N N . SER A 1 192 ? 57.249 15.367 -7.597 1.00 93.69 192 SER A N 1
ATOM 1527 C CA . SER A 1 192 ? 58.451 15.921 -8.239 1.00 93.69 192 SER A CA 1
ATOM 1528 C C . SER A 1 192 ? 59.225 14.837 -8.996 1.00 93.69 192 SER A C 1
ATOM 1530 O O . SER A 1 192 ? 59.549 15.002 -10.170 1.00 93.69 192 SER A O 1
ATOM 1532 N N . ARG A 1 193 ? 59.439 13.672 -8.367 1.00 94.50 193 ARG A N 1
ATOM 1533 C CA . ARG A 1 193 ? 60.126 12.532 -8.999 1.00 94.50 193 ARG A CA 1
ATOM 1534 C C . ARG A 1 193 ? 59.363 11.974 -10.199 1.00 94.50 193 ARG A C 1
ATOM 1536 O O . ARG A 1 193 ? 59.988 11.509 -11.152 1.00 94.50 193 ARG A O 1
ATOM 1543 N N . ILE A 1 194 ? 58.030 11.990 -10.178 1.00 96.12 194 ILE A N 1
ATOM 1544 C CA . ILE A 1 194 ? 57.225 11.616 -11.349 1.00 96.12 194 ILE A CA 1
ATOM 1545 C C . ILE A 1 194 ? 57.307 12.695 -12.438 1.00 96.12 194 ILE A C 1
ATOM 1547 O O . ILE A 1 194 ? 57.368 12.351 -13.618 1.00 96.12 194 ILE A O 1
ATOM 1551 N N . GLY A 1 195 ? 57.408 13.975 -12.074 1.00 95.50 195 GLY A N 1
ATOM 1552 C CA . GLY A 1 195 ? 57.694 15.062 -13.015 1.00 95.50 195 GLY A CA 1
ATOM 1553 C C . GLY A 1 195 ? 59.032 14.882 -13.743 1.00 95.50 195 GLY A C 1
ATOM 1554 O O . GLY A 1 195 ? 59.103 15.030 -14.966 1.00 95.50 195 GLY A O 1
ATOM 1555 N N . ASP A 1 196 ? 60.075 14.459 -13.026 1.00 96.00 196 ASP A N 1
ATOM 1556 C CA . ASP A 1 196 ? 61.385 14.147 -13.616 1.00 96.00 196 ASP A CA 1
ATOM 1557 C C . ASP A 1 196 ? 61.320 12.936 -14.555 1.00 96.00 196 ASP A C 1
ATOM 1559 O O . ASP A 1 196 ? 61.957 12.909 -15.607 1.00 96.00 196 ASP A O 1
ATOM 1563 N N . PHE A 1 197 ? 60.545 11.915 -14.179 1.00 97.06 197 PHE A N 1
ATOM 1564 C CA . PHE A 1 197 ? 60.306 10.731 -15.009 1.00 97.06 197 PHE A CA 1
ATOM 1565 C C . PHE A 1 197 ? 59.628 11.107 -16.325 1.00 97.06 197 PHE A C 1
ATOM 1567 O O . PHE A 1 197 ? 60.068 10.712 -17.402 1.00 97.06 197 PHE A O 1
ATOM 1574 N N . ALA A 1 198 ? 58.582 11.918 -16.235 1.00 96.44 198 ALA A N 1
ATOM 1575 C CA . ALA A 1 198 ? 57.856 12.425 -17.382 1.00 96.44 198 ALA A CA 1
ATOM 1576 C C . ALA A 1 198 ? 58.737 13.296 -18.291 1.00 96.44 198 ALA A C 1
ATOM 1578 O O . ALA A 1 198 ? 58.679 13.176 -19.516 1.00 96.44 198 ALA A O 1
ATOM 1579 N N . SER A 1 199 ? 59.601 14.121 -17.697 1.00 96.06 199 SER A N 1
ATOM 1580 C CA . SER A 1 199 ? 60.572 14.934 -18.432 1.00 96.06 199 SER A CA 1
ATOM 1581 C C . SER A 1 199 ? 61.577 14.058 -19.185 1.00 96.06 199 SER A C 1
ATOM 1583 O O . SER A 1 199 ? 61.870 14.322 -20.350 1.00 96.06 199 SER A O 1
ATOM 1585 N N . ALA A 1 200 ? 62.060 12.975 -18.566 1.00 96.50 200 ALA A N 1
ATOM 1586 C CA . ALA A 1 200 ? 62.934 12.006 -19.228 1.00 96.50 200 ALA A CA 1
ATOM 1587 C C . ALA A 1 200 ? 62.245 11.339 -20.434 1.00 96.50 200 ALA A C 1
ATOM 1589 O O . ALA A 1 200 ? 62.836 11.268 -21.512 1.00 96.50 200 ALA A O 1
ATOM 1590 N N . LEU A 1 201 ? 60.976 10.930 -20.293 1.00 97.38 201 LEU A N 1
ATOM 1591 C CA . LEU A 1 201 ? 60.189 10.386 -21.408 1.00 97.38 201 LEU A CA 1
ATOM 1592 C C . LEU A 1 201 ? 60.077 11.378 -22.573 1.00 97.38 201 LEU A C 1
ATOM 1594 O O . LEU A 1 201 ? 60.259 10.986 -23.727 1.00 97.38 201 LEU A O 1
ATOM 1598 N N . PHE A 1 202 ? 59.809 12.653 -22.276 1.00 96.81 202 PHE A N 1
ATOM 1599 C CA . PHE A 1 202 ? 59.741 13.706 -23.287 1.00 96.81 202 PHE A CA 1
ATOM 1600 C C . PHE A 1 202 ? 61.058 13.854 -24.056 1.00 96.81 202 PHE A C 1
ATOM 1602 O O . PHE A 1 202 ? 61.033 13.895 -25.282 1.00 96.81 202 PHE A O 1
ATOM 1609 N N . TRP A 1 203 ? 62.209 13.889 -23.379 1.00 97.00 203 TRP A N 1
ATOM 1610 C CA . TRP A 1 203 ? 63.496 14.068 -24.061 1.00 97.00 203 TRP A CA 1
ATOM 1611 C C . TRP A 1 203 ? 63.850 12.898 -24.983 1.00 97.00 203 TRP A C 1
ATOM 1613 O O . TRP A 1 203 ? 64.391 13.114 -26.072 1.00 97.00 203 TRP A O 1
ATOM 1623 N N . VAL A 1 204 ? 63.498 11.666 -24.598 1.00 96.81 204 VAL A N 1
ATOM 1624 C CA . VAL A 1 204 ? 63.661 10.501 -25.480 1.00 96.81 204 VAL A CA 1
ATOM 1625 C C . VAL A 1 204 ? 62.710 10.594 -26.675 1.00 96.81 204 VAL A C 1
ATOM 1627 O O . VAL A 1 204 ? 63.147 10.410 -27.811 1.00 96.81 204 VAL A O 1
ATOM 1630 N N . LEU A 1 205 ? 61.435 10.936 -26.455 1.00 96.50 205 LEU A N 1
ATOM 1631 C CA . LEU A 1 205 ? 60.465 11.138 -27.537 1.00 96.50 205 LEU A CA 1
ATOM 1632 C C . LEU A 1 205 ? 60.925 12.228 -28.515 1.00 96.50 205 LEU A C 1
ATOM 1634 O O . LEU A 1 205 ? 60.884 12.028 -29.727 1.00 96.50 205 LEU A O 1
ATOM 1638 N N . GLU A 1 206 ? 61.387 13.365 -28.002 1.00 95.56 206 GLU A N 1
ATOM 1639 C CA . GLU A 1 206 ? 61.848 14.494 -28.804 1.00 95.56 206 GLU A CA 1
ATOM 1640 C C . GLU A 1 206 ? 63.073 14.114 -29.644 1.00 95.56 206 GLU A C 1
ATOM 1642 O O . GLU A 1 206 ? 63.137 14.441 -30.830 1.00 95.56 206 GLU A O 1
ATOM 1647 N N . SER A 1 207 ? 64.009 13.347 -29.075 1.00 95.12 207 SER A N 1
ATOM 1648 C CA . SER A 1 207 ? 65.135 12.782 -29.823 1.00 95.12 207 SER A CA 1
ATOM 1649 C C . SER A 1 207 ? 64.656 11.898 -30.983 1.00 95.12 207 SER A C 1
ATOM 1651 O O . SER A 1 207 ? 65.106 12.076 -32.117 1.00 95.12 207 SER A O 1
ATOM 1653 N N . ARG A 1 208 ? 63.677 11.013 -30.740 1.00 93.94 208 ARG A N 1
ATOM 1654 C CA . ARG A 1 208 ? 63.080 10.149 -31.776 1.00 93.94 208 ARG A CA 1
ATOM 1655 C C . ARG A 1 208 ? 62.326 10.938 -32.844 1.00 93.94 208 ARG A C 1
ATOM 1657 O O . ARG A 1 208 ? 62.395 10.592 -34.022 1.00 93.94 208 ARG A O 1
ATOM 1664 N N . ARG A 1 209 ? 61.632 12.010 -32.459 1.00 95.44 209 ARG A N 1
ATOM 1665 C CA . ARG A 1 209 ? 60.939 12.916 -33.385 1.00 95.44 209 ARG A CA 1
ATOM 1666 C C . ARG A 1 209 ? 61.930 13.639 -34.300 1.00 95.44 209 ARG A C 1
ATOM 1668 O O . ARG A 1 209 ? 61.707 13.699 -35.507 1.00 95.44 209 ARG A O 1
ATOM 1675 N N . LEU A 1 210 ? 63.034 14.148 -33.748 1.00 93.75 210 LEU A N 1
ATOM 1676 C CA . LEU A 1 210 ? 64.097 14.813 -34.512 1.00 93.75 210 LEU A CA 1
ATOM 1677 C C . LEU A 1 210 ? 64.875 13.843 -35.413 1.00 93.75 210 LEU A C 1
ATOM 1679 O O . LEU A 1 210 ? 65.290 14.221 -36.504 1.00 93.75 210 LEU A O 1
ATOM 1683 N N . GLU A 1 211 ? 65.074 12.597 -34.982 1.00 91.50 211 GLU A N 1
ATOM 1684 C CA . GLU A 1 211 ? 65.632 11.535 -35.827 1.00 91.50 211 GLU A CA 1
ATOM 1685 C C . GLU A 1 211 ? 64.706 11.265 -37.024 1.00 91.50 211 GLU A C 1
ATOM 1687 O O . GLU A 1 211 ? 65.151 11.302 -38.172 1.00 91.50 211 GLU A O 1
ATOM 1692 N N . ARG A 1 212 ? 63.398 11.117 -36.765 1.00 90.50 212 ARG A N 1
ATOM 1693 C CA . ARG A 1 212 ? 62.372 10.892 -37.793 1.00 90.50 212 ARG A CA 1
ATOM 1694 C C . ARG A 1 212 ? 62.266 12.049 -38.790 1.00 90.50 212 ARG A C 1
ATOM 1696 O O . ARG A 1 212 ? 62.106 11.800 -39.980 1.00 90.50 212 ARG A O 1
ATOM 1703 N N . SER A 1 213 ? 62.381 13.301 -38.342 1.00 89.94 213 SER A N 1
ATOM 1704 C CA . SER A 1 213 ? 62.302 14.474 -39.230 1.00 89.94 213 SER A CA 1
ATOM 1705 C C . SER A 1 213 ? 63.519 14.643 -40.148 1.00 89.94 213 SER A C 1
ATOM 1707 O O . SER A 1 213 ? 63.431 15.343 -41.156 1.00 89.94 213 SER A O 1
ATOM 1709 N N . ARG A 1 214 ? 64.648 13.995 -39.828 1.00 88.88 214 ARG A N 1
ATOM 1710 C CA . ARG A 1 214 ? 65.894 14.030 -40.613 1.00 88.88 214 ARG A CA 1
ATOM 1711 C C . ARG A 1 214 ? 66.016 12.876 -41.615 1.00 88.88 214 ARG A C 1
ATOM 1713 O O . ARG A 1 214 ? 66.993 12.836 -42.368 1.00 88.88 214 ARG A O 1
ATOM 1720 N N . GLU A 1 215 ? 65.063 11.943 -41.645 1.00 82.38 215 GLU A N 1
ATOM 1721 C CA . GLU A 1 215 ? 65.059 10.850 -42.621 1.00 82.38 215 GLU A CA 1
ATOM 1722 C C . GLU A 1 215 ? 64.895 11.396 -44.048 1.00 82.38 215 GLU A C 1
ATOM 1724 O O . GLU A 1 215 ? 63.942 12.102 -44.375 1.00 82.38 215 GLU A O 1
ATOM 1729 N N . LYS A 1 216 ? 65.848 11.071 -44.929 1.00 77.44 216 LYS A N 1
ATOM 1730 C CA . LYS A 1 216 ? 65.809 11.503 -46.333 1.00 77.44 216 LYS A CA 1
ATOM 1731 C C . LYS A 1 216 ? 64.745 10.720 -47.102 1.00 77.44 216 LYS A C 1
ATOM 1733 O O . LYS A 1 216 ? 64.684 9.500 -46.974 1.00 77.44 216 LYS A O 1
ATOM 1738 N N . ALA A 1 217 ? 64.016 11.402 -47.989 1.00 70.88 217 ALA A N 1
ATOM 1739 C CA . ALA A 1 217 ? 62.919 10.838 -48.789 1.00 70.88 217 ALA A CA 1
ATOM 1740 C C . ALA A 1 217 ? 63.276 9.559 -49.583 1.00 70.88 217 ALA A C 1
ATOM 1742 O O . ALA A 1 217 ? 62.412 8.712 -49.799 1.00 70.88 217 ALA A O 1
ATOM 1743 N N . ASP A 1 218 ? 64.541 9.387 -49.981 1.00 70.62 218 ASP A N 1
ATOM 1744 C CA . ASP A 1 218 ? 65.006 8.204 -50.724 1.00 70.62 218 ASP A CA 1
ATOM 1745 C C . ASP A 1 218 ? 65.351 6.991 -49.839 1.00 70.62 218 ASP A C 1
ATOM 1747 O O . ASP A 1 218 ? 65.576 5.904 -50.363 1.00 70.62 218 ASP A O 1
ATOM 1751 N N . LYS A 1 219 ? 65.402 7.146 -48.508 1.00 75.44 219 LYS A N 1
ATOM 1752 C CA . LYS A 1 219 ? 65.747 6.081 -47.542 1.00 75.44 219 LYS A CA 1
ATOM 1753 C C . LYS A 1 219 ? 64.715 5.950 -46.416 1.00 75.44 219 LYS A C 1
ATOM 1755 O O . LYS A 1 219 ? 65.068 5.661 -45.276 1.00 75.44 219 LYS A O 1
ATOM 1760 N N . VAL A 1 220 ? 63.446 6.201 -46.725 1.00 78.38 220 VAL A N 1
ATOM 1761 C CA . VAL A 1 220 ? 62.359 6.180 -45.739 1.00 78.38 220 VAL A CA 1
ATOM 1762 C C . VAL A 1 220 ? 61.926 4.745 -45.447 1.00 78.38 220 VAL A C 1
ATOM 1764 O O . VAL A 1 220 ? 61.686 3.961 -46.365 1.00 78.38 220 VAL A O 1
ATOM 1767 N N . SER A 1 221 ? 61.807 4.411 -44.162 1.00 82.12 221 SER A N 1
ATOM 1768 C CA . SER A 1 221 ? 61.330 3.099 -43.719 1.00 82.12 221 SER A CA 1
ATOM 1769 C C . SER A 1 221 ? 59.840 2.896 -44.027 1.00 82.12 221 SER A C 1
ATOM 1771 O O . SER A 1 221 ? 59.027 3.814 -43.901 1.00 82.12 221 SER A O 1
ATOM 1773 N N . LEU A 1 222 ? 59.463 1.681 -44.441 1.00 85.19 222 LEU A N 1
ATOM 1774 C CA . LEU A 1 222 ? 58.057 1.316 -44.607 1.00 85.19 222 LEU A CA 1
ATOM 1775 C C . LEU A 1 222 ? 57.462 0.973 -43.238 1.00 85.19 222 LEU A C 1
ATOM 1777 O O . LEU A 1 222 ? 57.749 -0.080 -42.673 1.00 85.19 222 LEU A O 1
ATOM 1781 N N . LEU A 1 223 ? 56.615 1.862 -42.729 1.00 91.69 223 LEU A N 1
ATOM 1782 C CA . LEU A 1 223 ? 55.837 1.633 -41.515 1.00 91.69 223 LEU A CA 1
ATOM 1783 C C . LEU A 1 223 ? 54.577 0.820 -41.834 1.00 91.69 223 LEU A C 1
ATOM 1785 O O . LEU A 1 223 ? 53.957 1.017 -42.883 1.00 91.69 223 LEU A O 1
ATOM 1789 N N . LEU A 1 224 ? 54.191 -0.081 -40.932 1.00 91.56 224 LEU A N 1
ATOM 1790 C CA . LEU A 1 224 ? 53.124 -1.060 -41.157 1.00 91.56 224 LEU A CA 1
ATOM 1791 C C . LEU A 1 224 ? 52.190 -1.140 -39.947 1.00 91.56 224 LEU A C 1
ATOM 1793 O O . LEU A 1 224 ? 52.648 -1.124 -38.806 1.00 91.56 224 LEU A O 1
ATOM 1797 N N . ALA A 1 225 ? 50.890 -1.300 -40.188 1.00 90.06 225 ALA A N 1
ATOM 1798 C CA . ALA A 1 225 ? 49.993 -1.863 -39.185 1.00 90.06 225 ALA A CA 1
ATOM 1799 C C . ALA A 1 225 ? 50.256 -3.380 -39.028 1.00 90.06 225 ALA A C 1
ATOM 1801 O O . ALA A 1 225 ? 50.775 -4.019 -39.950 1.00 90.06 225 ALA A O 1
ATOM 1802 N N . PRO A 1 226 ? 49.888 -4.011 -37.897 1.00 85.94 226 PRO A N 1
ATOM 1803 C CA . PRO A 1 226 ? 50.285 -5.394 -37.602 1.00 85.94 226 PRO A CA 1
ATOM 1804 C C . PRO A 1 226 ? 49.861 -6.421 -38.655 1.00 85.94 226 PRO A C 1
ATOM 1806 O O . PRO A 1 226 ? 50.628 -7.332 -38.970 1.00 85.94 226 PRO A O 1
ATOM 1809 N N . PHE A 1 227 ? 48.662 -6.257 -39.221 1.00 85.81 227 PHE A N 1
ATOM 1810 C CA . PHE A 1 227 ? 48.117 -7.160 -40.236 1.00 85.81 227 PHE A CA 1
ATOM 1811 C C . PHE A 1 227 ? 48.692 -6.913 -41.641 1.00 85.81 227 PHE A C 1
ATOM 1813 O O . PHE A 1 227 ? 48.679 -7.826 -42.460 1.00 85.81 227 PHE A O 1
ATOM 1820 N N . GLU A 1 228 ? 49.278 -5.739 -41.905 1.00 86.88 228 GLU A N 1
ATOM 1821 C CA . GLU A 1 228 ? 49.856 -5.399 -43.214 1.00 86.88 228 GLU A CA 1
ATOM 1822 C C . GLU A 1 228 ? 51.175 -6.135 -43.500 1.00 86.88 228 GLU A C 1
ATOM 1824 O O . GLU A 1 228 ? 51.632 -6.164 -44.641 1.00 86.88 228 GLU A O 1
ATOM 1829 N N . LYS A 1 229 ? 51.809 -6.763 -42.496 1.00 75.06 229 LYS A N 1
ATOM 1830 C CA . LYS A 1 229 ? 53.108 -7.454 -42.648 1.00 75.06 229 LYS A CA 1
ATOM 1831 C C . LYS A 1 229 ? 53.119 -8.508 -43.767 1.00 75.06 229 LYS A C 1
ATOM 1833 O O . LYS A 1 229 ? 54.188 -8.837 -44.273 1.00 75.06 229 LYS A O 1
ATOM 1838 N N . ARG A 1 230 ? 51.952 -9.044 -44.147 1.00 70.75 230 ARG A N 1
ATOM 1839 C CA . ARG A 1 230 ? 51.798 -10.048 -45.215 1.00 70.75 230 ARG A CA 1
ATOM 1840 C C . ARG A 1 230 ? 51.475 -9.446 -46.587 1.00 70.75 230 ARG A C 1
ATOM 1842 O O . ARG A 1 230 ? 51.755 -10.093 -47.591 1.00 70.75 230 ARG A O 1
ATOM 1849 N N . ASP A 1 231 ? 50.956 -8.222 -46.640 1.00 71.44 231 ASP A N 1
ATOM 1850 C CA . ASP A 1 231 ? 50.410 -7.620 -47.865 1.00 71.44 231 ASP A CA 1
ATOM 1851 C C . ASP A 1 231 ? 51.499 -7.090 -48.812 1.00 71.44 231 ASP A C 1
ATOM 1853 O O . ASP A 1 231 ? 51.269 -6.927 -50.007 1.00 71.44 231 ASP A O 1
ATOM 1857 N N . PHE A 1 232 ? 52.709 -6.852 -48.296 1.00 69.69 232 PHE A N 1
ATOM 1858 C CA . PHE A 1 232 ? 53.821 -6.267 -49.057 1.00 69.69 232 PHE A CA 1
ATOM 1859 C C . PHE A 1 232 ? 54.796 -7.294 -49.651 1.00 69.69 232 PHE A C 1
ATOM 1861 O O . PHE A 1 232 ? 55.810 -6.919 -50.245 1.00 69.69 232 PHE A O 1
ATOM 1868 N N . VAL A 1 233 ? 54.503 -8.593 -49.537 1.00 66.31 233 VAL A N 1
ATOM 1869 C CA . VAL A 1 233 ? 55.330 -9.642 -50.149 1.00 66.31 233 VAL A CA 1
ATOM 1870 C C . VAL A 1 233 ? 55.200 -9.573 -51.675 1.00 66.31 233 VAL A C 1
ATOM 1872 O O . VAL A 1 233 ? 54.154 -9.886 -52.234 1.00 66.31 233 VAL A O 1
ATOM 1875 N N . GLY A 1 234 ? 56.283 -9.185 -52.356 1.00 66.19 234 GLY A N 1
ATOM 1876 C CA . GLY A 1 234 ? 56.369 -9.147 -53.823 1.00 66.19 234 GLY A CA 1
ATOM 1877 C C . GLY A 1 234 ? 56.069 -7.792 -54.477 1.00 66.19 234 GLY A C 1
ATOM 1878 O O . GLY A 1 234 ? 56.123 -7.704 -55.701 1.00 66.19 234 GLY A O 1
ATOM 1879 N N . LEU A 1 235 ? 55.790 -6.733 -53.705 1.00 67.88 235 LEU A N 1
ATOM 1880 C CA . LEU A 1 235 ? 55.687 -5.374 -54.249 1.00 67.88 235 LEU A CA 1
ATOM 1881 C C . LEU A 1 235 ? 57.073 -4.755 -54.487 1.00 67.88 235 LEU A C 1
ATOM 1883 O O . LEU A 1 235 ? 57.947 -4.814 -53.625 1.00 67.88 235 LEU A O 1
ATOM 1887 N N . ASP A 1 236 ? 57.235 -4.076 -55.625 1.00 77.69 236 ASP A N 1
ATOM 1888 C CA . ASP A 1 236 ? 58.428 -3.282 -55.930 1.00 77.69 236 ASP A CA 1
ATOM 1889 C C . ASP A 1 236 ? 58.487 -2.013 -55.061 1.00 77.69 236 ASP A C 1
ATOM 1891 O O . ASP A 1 236 ? 57.825 -1.003 -55.339 1.00 77.69 236 ASP A O 1
ATOM 1895 N N . MET A 1 237 ? 59.281 -2.070 -53.992 1.00 75.12 237 MET A N 1
ATOM 1896 C CA . MET A 1 237 ? 59.491 -0.969 -53.046 1.00 75.12 237 MET A CA 1
ATOM 1897 C C . MET A 1 237 ? 60.181 0.253 -53.665 1.00 75.12 237 MET A C 1
ATOM 1899 O O . MET A 1 237 ? 60.082 1.345 -53.106 1.00 75.12 237 MET A O 1
ATOM 1903 N N . GLU A 1 238 ? 60.828 0.110 -54.822 1.00 76.44 238 GLU A N 1
ATOM 1904 C CA . GLU A 1 238 ? 61.519 1.212 -55.495 1.00 76.44 238 GLU A CA 1
ATOM 1905 C C . GLU A 1 238 ? 60.583 2.038 -56.388 1.00 76.44 238 GLU A C 1
ATOM 1907 O O . GLU A 1 238 ? 60.908 3.180 -56.735 1.00 76.44 238 GLU A O 1
ATOM 1912 N N . SER A 1 239 ? 59.392 1.511 -56.698 1.00 84.25 239 SER A N 1
ATOM 1913 C CA . SER A 1 239 ? 58.386 2.207 -57.498 1.00 84.25 239 SER A CA 1
ATOM 1914 C C . SER A 1 239 ? 58.007 3.572 -56.906 1.00 84.25 239 SER A C 1
ATOM 1916 O O . SER A 1 239 ? 57.882 3.762 -55.691 1.00 84.25 239 SER A O 1
ATOM 1918 N N . ARG A 1 240 ? 57.741 4.550 -57.784 1.00 85.38 240 ARG A N 1
ATOM 1919 C CA . ARG A 1 240 ? 57.376 5.926 -57.391 1.00 85.38 240 ARG A CA 1
ATOM 1920 C C . ARG A 1 240 ? 56.187 5.974 -56.421 1.00 85.38 240 ARG A C 1
ATOM 1922 O O . ARG A 1 240 ? 56.178 6.803 -55.512 1.00 85.38 240 ARG A O 1
ATOM 1929 N N . ASN A 1 241 ? 55.202 5.092 -56.601 1.00 86.38 241 ASN A N 1
ATOM 1930 C CA . ASN A 1 241 ? 54.026 5.014 -55.731 1.00 86.38 241 ASN A CA 1
ATOM 1931 C C . ASN A 1 241 ? 54.369 4.451 -54.346 1.00 86.38 241 ASN A C 1
ATOM 1933 O O . ASN A 1 241 ? 53.881 4.986 -53.353 1.00 86.38 241 ASN A O 1
ATOM 1937 N N . ASN A 1 242 ? 55.232 3.432 -54.254 1.00 86.38 242 ASN A N 1
ATOM 1938 C CA . ASN A 1 242 ? 55.677 2.910 -52.960 1.00 86.38 242 ASN A CA 1
ATOM 1939 C C . ASN A 1 242 ? 56.586 3.899 -52.226 1.00 86.38 242 ASN A C 1
ATOM 1941 O O . ASN A 1 242 ? 56.390 4.106 -51.032 1.00 86.38 242 ASN A O 1
ATOM 1945 N N . ARG A 1 243 ? 57.470 4.622 -52.928 1.00 87.62 243 ARG A N 1
ATOM 1946 C CA . ARG A 1 243 ? 58.259 5.701 -52.308 1.00 87.62 243 ARG A CA 1
ATOM 1947 C C . ARG A 1 243 ? 57.362 6.805 -51.738 1.00 87.62 243 ARG A C 1
ATOM 1949 O O . ARG A 1 243 ? 57.528 7.192 -50.584 1.00 87.62 243 ARG A O 1
ATOM 1956 N N . LYS A 1 244 ? 56.358 7.263 -52.503 1.00 91.00 244 LYS A N 1
ATOM 1957 C CA . LYS A 1 244 ? 55.348 8.226 -52.020 1.00 91.00 244 LYS A CA 1
ATOM 1958 C C . LYS A 1 244 ? 54.558 7.696 -50.818 1.00 91.00 244 LYS A C 1
ATOM 1960 O O . LYS A 1 244 ? 54.317 8.452 -49.882 1.00 91.00 244 LYS A O 1
ATOM 1965 N N . ARG A 1 245 ? 54.186 6.412 -50.822 1.00 91.69 245 ARG A N 1
ATOM 1966 C CA . ARG A 1 245 ? 53.525 5.747 -49.691 1.00 91.69 245 ARG A CA 1
ATOM 1967 C C . ARG A 1 245 ? 54.396 5.782 -48.436 1.00 91.69 245 ARG A C 1
ATOM 1969 O O . ARG A 1 245 ? 53.923 6.265 -47.414 1.00 91.69 245 ARG A O 1
ATOM 1976 N N . CYS A 1 246 ? 55.656 5.349 -48.513 1.00 91.81 246 CYS A N 1
ATOM 1977 C CA . CYS A 1 246 ? 56.584 5.384 -47.376 1.00 91.81 246 CYS A CA 1
ATOM 1978 C C . CYS A 1 246 ? 56.738 6.804 -46.818 1.00 91.81 246 CYS A C 1
ATOM 1980 O O . CYS A 1 246 ? 56.595 7.005 -45.614 1.00 91.81 246 CYS A O 1
ATOM 1982 N N . VAL A 1 247 ? 56.941 7.798 -47.694 1.00 92.75 247 VAL A N 1
ATOM 1983 C CA . VAL A 1 247 ? 57.027 9.216 -47.306 1.00 92.75 247 VAL A CA 1
ATOM 1984 C C . VAL A 1 247 ? 55.752 9.678 -46.595 1.00 92.75 247 VAL A C 1
ATOM 1986 O O . VAL A 1 247 ? 55.838 10.274 -45.525 1.00 92.75 247 VAL A O 1
ATOM 1989 N N . GLY A 1 248 ? 54.570 9.365 -47.136 1.00 94.88 248 GLY A N 1
ATOM 1990 C CA . GLY A 1 248 ? 53.290 9.718 -46.517 1.00 94.88 248 GLY A CA 1
ATOM 1991 C C . GLY A 1 248 ? 53.081 9.070 -45.143 1.00 94.88 248 GLY A C 1
ATOM 1992 O O . GLY A 1 248 ? 52.658 9.742 -44.203 1.00 94.88 248 GLY A O 1
ATOM 1993 N N . ARG A 1 249 ? 53.434 7.786 -44.988 1.00 94.62 249 ARG A N 1
ATOM 1994 C CA . ARG A 1 249 ? 53.327 7.056 -43.711 1.00 94.62 249 ARG A CA 1
ATOM 1995 C C . ARG A 1 249 ? 54.282 7.605 -42.653 1.00 94.62 249 ARG A C 1
ATOM 1997 O O . ARG A 1 249 ? 53.874 7.817 -41.514 1.00 94.62 249 ARG A O 1
ATOM 2004 N N . VAL A 1 250 ? 55.530 7.889 -43.027 1.00 94.81 250 VAL A N 1
ATOM 2005 C CA . VAL A 1 250 ? 56.510 8.505 -42.120 1.00 94.81 250 VAL A CA 1
ATOM 2006 C C . VAL A 1 250 ? 56.119 9.929 -41.748 1.00 94.81 250 VAL A C 1
ATOM 2008 O O . VAL A 1 250 ? 56.252 10.297 -40.585 1.00 94.81 250 VAL A O 1
ATOM 2011 N N . MET A 1 251 ? 55.556 10.705 -42.673 1.00 95.62 251 MET A N 1
ATOM 2012 C CA . MET A 1 251 ? 55.033 12.037 -42.370 1.00 95.62 251 MET A CA 1
ATOM 2013 C C . MET A 1 251 ? 53.867 11.981 -41.375 1.00 95.62 251 MET A C 1
ATOM 2015 O O . MET A 1 251 ? 53.840 12.760 -40.425 1.00 95.62 251 MET A O 1
ATOM 2019 N N . LYS A 1 252 ? 52.951 11.013 -41.527 1.00 96.94 252 LYS A N 1
ATOM 2020 C CA . LYS A 1 252 ? 51.887 10.748 -40.545 1.00 96.94 252 LYS A CA 1
ATOM 2021 C C . LYS A 1 252 ? 52.464 10.366 -39.181 1.00 96.94 252 LYS A C 1
ATOM 2023 O O . LYS A 1 252 ? 52.026 10.885 -38.162 1.00 96.94 252 LYS A O 1
ATOM 2028 N N . ASN A 1 253 ? 53.439 9.460 -39.147 1.00 96.44 253 ASN A N 1
ATOM 2029 C CA . ASN A 1 253 ? 54.085 9.035 -37.905 1.00 96.44 253 ASN A CA 1
ATOM 2030 C C . ASN A 1 253 ? 54.804 10.204 -37.208 1.00 96.44 253 ASN A C 1
ATOM 2032 O O . ASN A 1 253 ? 54.677 10.377 -35.999 1.00 96.44 253 ASN A O 1
ATOM 2036 N N . LEU A 1 254 ? 55.488 11.054 -37.980 1.00 96.62 254 LEU A N 1
ATOM 2037 C CA . LEU A 1 254 ? 56.094 12.288 -37.489 1.00 96.62 254 LEU A CA 1
ATOM 2038 C C . LEU A 1 254 ? 55.037 13.250 -36.930 1.00 96.62 254 LEU A C 1
ATOM 2040 O O . LEU A 1 254 ? 55.287 13.866 -35.900 1.00 96.62 254 LEU A O 1
ATOM 2044 N N . ALA A 1 255 ? 53.861 13.347 -37.556 1.00 98.12 255 ALA A N 1
ATOM 2045 C CA . ALA A 1 255 ? 52.746 14.133 -37.035 1.00 98.12 255 ALA A CA 1
ATOM 2046 C C . ALA A 1 255 ? 52.279 13.621 -35.662 1.00 98.12 255 ALA A C 1
ATOM 2048 O O . ALA A 1 255 ? 52.127 14.424 -34.745 1.00 98.12 255 ALA A O 1
ATOM 2049 N N . ASP A 1 256 ? 52.135 12.300 -35.482 1.00 98.38 256 ASP A N 1
ATOM 2050 C CA . ASP A 1 256 ? 51.780 11.733 -34.174 1.00 98.38 256 ASP A CA 1
ATOM 2051 C C . ASP A 1 256 ? 52.851 12.041 -33.104 1.00 98.38 256 ASP A C 1
ATOM 2053 O O . ASP A 1 256 ? 52.519 12.394 -31.972 1.00 98.38 256 ASP A O 1
ATOM 2057 N N . LEU A 1 257 ? 54.142 11.923 -33.449 1.00 97.75 257 LEU A N 1
ATOM 2058 C CA . LEU A 1 257 ? 55.248 12.245 -32.534 1.00 97.75 257 LEU A CA 1
ATOM 2059 C C . LEU A 1 257 ? 55.278 13.737 -32.179 1.00 97.75 257 LEU A C 1
ATOM 2061 O O . LEU A 1 257 ? 55.484 14.084 -31.019 1.00 97.75 257 LEU A O 1
ATOM 2065 N N . SER A 1 258 ? 55.050 14.622 -33.154 1.00 97.50 258 SER A N 1
ATOM 2066 C CA . SER A 1 258 ? 54.915 16.066 -32.923 1.00 97.50 258 SER A CA 1
ATOM 2067 C C . SER A 1 258 ? 53.731 16.378 -32.011 1.00 97.50 258 SER A C 1
ATOM 2069 O O . SER A 1 258 ? 53.871 17.182 -31.090 1.00 97.50 258 SER A O 1
ATOM 2071 N N . LEU A 1 259 ? 52.604 15.682 -32.189 1.00 97.00 259 LEU A N 1
ATOM 2072 C CA . LEU A 1 259 ? 51.424 15.852 -31.348 1.00 97.00 259 LEU A CA 1
ATOM 2073 C C . LEU A 1 259 ? 51.697 15.460 -29.886 1.00 97.00 259 LEU A C 1
ATOM 2075 O O . LEU A 1 259 ? 51.334 16.200 -28.973 1.00 97.00 259 LEU A O 1
ATOM 2079 N N . GLN A 1 260 ? 52.374 14.331 -29.656 1.00 97.00 260 GLN A N 1
ATOM 2080 C CA . GLN A 1 260 ? 52.793 13.888 -28.317 1.00 97.00 260 GLN A CA 1
ATOM 2081 C C . GLN A 1 260 ? 53.865 14.778 -27.684 1.00 97.00 260 GLN A C 1
ATOM 2083 O O . GLN A 1 260 ? 53.899 14.939 -26.466 1.00 97.00 260 GLN A O 1
ATOM 2088 N N . ALA A 1 261 ? 54.723 15.381 -28.507 1.00 96.00 261 ALA A N 1
ATOM 2089 C CA . ALA A 1 261 ? 55.721 16.350 -28.073 1.00 96.00 261 ALA A CA 1
ATOM 2090 C C . ALA A 1 261 ? 55.128 17.747 -27.806 1.00 96.00 261 ALA A C 1
ATOM 2092 O O . ALA A 1 261 ? 55.884 18.675 -27.530 1.00 96.00 261 ALA A O 1
ATOM 2093 N N . GLY A 1 262 ? 53.804 17.926 -27.902 1.00 93.69 262 GLY A N 1
ATOM 2094 C CA . GLY A 1 262 ? 53.125 19.196 -27.630 1.00 93.69 262 GLY A CA 1
ATOM 2095 C C . GLY A 1 262 ? 53.199 20.227 -28.764 1.00 93.69 262 GLY A C 1
ATOM 2096 O O . GLY A 1 262 ? 52.862 21.385 -28.538 1.00 93.69 262 GLY A O 1
ATOM 2097 N N . LEU A 1 263 ? 53.620 19.832 -29.971 1.00 94.44 263 LEU A N 1
ATOM 2098 C CA . LEU A 1 263 ? 53.693 20.683 -31.166 1.00 94.44 263 LEU A CA 1
ATOM 2099 C C . LEU A 1 263 ? 52.447 20.484 -32.040 1.00 94.44 263 LEU A C 1
ATOM 2101 O O . LEU A 1 263 ? 52.475 19.770 -33.046 1.00 94.44 263 LEU A O 1
ATOM 2105 N N . VAL A 1 264 ? 51.327 21.077 -31.626 1.00 93.12 264 VAL A N 1
ATOM 2106 C CA . VAL A 1 264 ? 50.027 20.832 -32.272 1.00 93.12 264 VAL A CA 1
ATOM 2107 C C . VAL A 1 264 ? 49.946 21.460 -33.670 1.00 93.12 264 VAL A C 1
ATOM 2109 O O . VAL A 1 264 ? 49.437 20.817 -34.585 1.00 93.12 264 VAL A O 1
ATOM 2112 N N . ASP A 1 265 ? 50.495 22.662 -33.865 1.00 92.25 265 ASP A N 1
ATOM 2113 C CA . ASP A 1 265 ? 50.492 23.366 -35.160 1.00 92.25 265 ASP A CA 1
ATOM 2114 C C . ASP A 1 265 ? 51.291 22.610 -36.235 1.00 92.25 265 ASP A C 1
ATOM 2116 O O . ASP A 1 265 ? 50.827 22.399 -37.365 1.00 92.25 265 ASP A O 1
ATOM 2120 N N . ASP A 1 266 ? 52.476 22.124 -35.853 1.00 94.06 266 ASP A N 1
ATOM 2121 C CA . ASP A 1 266 ? 53.310 21.270 -36.698 1.00 94.06 266 ASP A CA 1
ATOM 2122 C C . ASP A 1 266 ? 52.579 19.966 -37.025 1.00 94.06 266 ASP A C 1
ATOM 2124 O O . ASP A 1 266 ? 52.561 19.532 -38.178 1.00 94.06 266 ASP A O 1
ATOM 2128 N N . ALA A 1 267 ? 51.947 19.344 -36.023 1.00 97.50 267 ALA A N 1
ATOM 2129 C CA . ALA A 1 267 ? 51.198 18.109 -36.211 1.00 97.50 267 ALA A CA 1
ATOM 2130 C C . ALA A 1 267 ? 50.038 18.289 -37.203 1.00 97.50 267 ALA A C 1
ATOM 2132 O O . ALA A 1 267 ? 49.901 17.474 -38.113 1.00 97.50 267 ALA A O 1
ATOM 2133 N N . LEU A 1 268 ? 49.243 19.360 -37.090 1.00 97.62 268 LEU A N 1
ATOM 2134 C CA . LEU A 1 268 ? 48.152 19.666 -38.026 1.00 97.62 268 LEU A CA 1
ATOM 2135 C C . LEU A 1 268 ? 48.659 19.789 -39.466 1.00 97.62 268 LEU A C 1
ATOM 2137 O O . LEU A 1 268 ? 48.116 19.160 -40.378 1.00 97.62 268 LEU A O 1
ATOM 2141 N N . SER A 1 269 ? 49.735 20.549 -39.662 1.00 97.44 269 SER A N 1
ATOM 2142 C CA . SER A 1 269 ? 50.346 20.754 -40.979 1.00 97.44 269 SER A CA 1
ATOM 2143 C C . SER A 1 269 ? 50.865 19.440 -41.571 1.00 97.44 269 SER A C 1
ATOM 2145 O O . SER A 1 269 ? 50.603 19.123 -42.733 1.00 97.44 269 SER A O 1
ATOM 2147 N N . LEU A 1 270 ? 51.550 18.632 -40.758 1.00 98.06 270 LEU A N 1
ATOM 2148 C CA . LEU A 1 270 ? 52.062 17.325 -41.164 1.00 98.06 270 LEU A CA 1
ATOM 2149 C C . LEU A 1 270 ? 50.939 16.333 -41.482 1.00 98.06 270 LEU A C 1
ATOM 2151 O O . LEU A 1 270 ? 51.048 15.599 -42.463 1.00 98.06 270 LEU A O 1
ATOM 2155 N N . TYR A 1 271 ? 49.853 16.315 -40.706 1.00 98.38 271 TYR A N 1
ATOM 2156 C CA . TYR A 1 271 ? 48.719 15.441 -40.987 1.00 98.38 271 TYR A CA 1
ATOM 2157 C C . TYR A 1 271 ? 48.024 15.799 -42.301 1.00 98.38 271 TYR A C 1
ATOM 2159 O O . TYR A 1 271 ? 47.705 14.884 -43.058 1.00 98.38 271 TYR A O 1
ATOM 2167 N N . HIS A 1 272 ? 47.810 17.085 -42.605 1.00 98.12 272 HIS A N 1
ATOM 2168 C CA . HIS A 1 272 ? 47.230 17.510 -43.889 1.00 98.12 272 HIS A CA 1
ATOM 2169 C C . HIS A 1 272 ? 48.096 17.069 -45.074 1.00 98.12 272 HIS A C 1
ATOM 2171 O O . HIS A 1 272 ? 47.598 16.415 -45.992 1.00 98.12 272 HIS A O 1
ATOM 2177 N N . ASN A 1 273 ? 49.405 17.327 -45.006 1.00 97.50 273 ASN A N 1
ATOM 2178 C CA . ASN A 1 273 ? 50.355 16.949 -46.057 1.00 97.50 273 ASN A CA 1
ATOM 2179 C C . ASN A 1 273 ? 50.456 15.421 -46.232 1.00 97.50 273 ASN A C 1
ATOM 2181 O O . ASN A 1 273 ? 50.509 14.906 -47.357 1.00 97.50 273 ASN A O 1
ATOM 2185 N N . ALA A 1 274 ? 50.448 14.676 -45.122 1.00 97.69 274 ALA A N 1
ATOM 2186 C CA . ALA A 1 274 ? 50.437 13.219 -45.146 1.00 97.69 274 ALA A CA 1
ATOM 2187 C C . ALA A 1 274 ? 49.142 12.694 -45.777 1.00 97.69 274 ALA A C 1
ATOM 2189 O O . ALA A 1 274 ? 49.189 11.784 -46.604 1.00 97.69 274 ALA A O 1
ATOM 2190 N N . ASN A 1 275 ? 48.000 13.293 -45.431 1.00 97.31 275 ASN A N 1
ATOM 2191 C CA . ASN A 1 275 ? 46.689 12.922 -45.949 1.00 97.31 275 ASN A CA 1
ATOM 2192 C C . ASN A 1 275 ? 46.625 13.094 -47.475 1.00 97.31 275 ASN A C 1
ATOM 2194 O O . ASN A 1 275 ? 46.281 12.151 -48.187 1.00 97.31 275 ASN A O 1
ATOM 2198 N N . GLU A 1 276 ? 47.036 14.253 -47.997 1.00 97.06 276 GLU A N 1
ATOM 2199 C CA . GLU A 1 276 ? 47.092 14.511 -49.443 1.00 97.06 276 GLU A CA 1
ATOM 2200 C C . GLU A 1 276 ? 48.005 13.506 -50.166 1.00 97.06 276 GLU A C 1
ATOM 2202 O O . GLU A 1 276 ? 47.613 12.881 -51.161 1.00 97.06 276 GLU A O 1
ATOM 2207 N N . THR A 1 277 ? 49.197 13.270 -49.612 1.00 96.44 277 THR A N 1
ATOM 2208 C CA . THR A 1 277 ? 50.169 12.322 -50.170 1.00 96.44 277 THR A CA 1
ATOM 2209 C C . THR A 1 277 ? 49.602 10.901 -50.217 1.00 96.44 277 THR A C 1
ATOM 2211 O O . THR A 1 277 ? 49.663 10.249 -51.263 1.00 96.44 277 THR A O 1
ATOM 2214 N N . LEU A 1 278 ? 49.013 10.423 -49.117 1.00 97.44 278 LEU A N 1
ATOM 2215 C CA . LEU A 1 278 ? 48.478 9.065 -48.987 1.00 97.44 278 LEU A CA 1
ATOM 2216 C C . LEU A 1 278 ? 47.216 8.846 -49.832 1.00 97.44 278 LEU A C 1
ATOM 2218 O O . LEU A 1 278 ? 47.058 7.772 -50.421 1.00 97.44 278 LEU A O 1
ATOM 2222 N N . ARG A 1 279 ? 46.360 9.867 -49.984 1.00 96.50 279 ARG A N 1
ATOM 2223 C CA . ARG A 1 279 ? 45.223 9.820 -50.918 1.00 96.50 279 ARG A CA 1
ATOM 2224 C C . ARG A 1 279 ? 45.686 9.652 -52.358 1.00 96.50 279 ARG A C 1
ATOM 2226 O O . ARG A 1 279 ? 45.111 8.836 -53.074 1.00 96.50 279 ARG A O 1
ATOM 2233 N N . SER A 1 280 ? 46.746 10.355 -52.767 1.00 95.69 280 SER A N 1
ATOM 2234 C CA . SER A 1 280 ? 47.268 10.281 -54.141 1.00 95.69 280 SER A CA 1
ATOM 2235 C C . SER A 1 280 ? 47.777 8.887 -54.540 1.00 95.69 280 SER A C 1
ATOM 2237 O O . SER A 1 280 ? 47.827 8.569 -55.727 1.00 95.69 280 SER A O 1
ATOM 2239 N N . VAL A 1 281 ? 48.133 8.045 -53.561 1.00 92.94 281 VAL A N 1
ATOM 2240 C CA . VAL A 1 281 ? 48.586 6.656 -53.769 1.00 92.94 281 VAL A CA 1
ATOM 2241 C C . VAL A 1 281 ? 47.546 5.605 -53.361 1.00 92.94 281 VAL A C 1
ATOM 2243 O O . VAL A 1 281 ? 47.843 4.410 -53.397 1.00 92.94 281 VAL A O 1
ATOM 2246 N N . GLY A 1 282 ? 46.339 6.025 -52.967 1.00 91.88 282 GLY A N 1
ATOM 2247 C CA . GLY A 1 282 ? 45.232 5.132 -52.618 1.00 91.88 282 GLY A CA 1
ATOM 2248 C C . GLY A 1 282 ? 45.408 4.346 -51.313 1.00 91.88 282 GLY A C 1
ATOM 2249 O O . GLY A 1 282 ? 44.782 3.300 -51.148 1.00 91.88 282 GLY A O 1
ATOM 2250 N N . ASP A 1 283 ? 46.244 4.810 -50.380 1.00 93.94 283 ASP A N 1
ATOM 2251 C CA . ASP A 1 283 ? 46.491 4.125 -49.102 1.00 93.94 283 ASP A CA 1
ATOM 2252 C C . ASP A 1 283 ? 45.366 4.396 -48.086 1.00 93.94 283 ASP A C 1
ATOM 2254 O O . ASP A 1 283 ? 45.498 5.212 -47.176 1.00 93.94 283 ASP A O 1
ATOM 2258 N N . SER A 1 284 ? 44.212 3.747 -48.282 1.00 95.25 284 SER A N 1
ATOM 2259 C CA . SER A 1 284 ? 42.983 4.048 -47.529 1.00 95.25 284 SER A CA 1
ATOM 2260 C C . SER A 1 284 ? 43.149 3.891 -46.015 1.00 95.25 284 SER A C 1
ATOM 2262 O O . SER A 1 284 ? 42.665 4.744 -45.274 1.00 95.25 284 SER A O 1
ATOM 2264 N N . LEU A 1 285 ? 43.840 2.844 -45.549 1.00 95.31 285 LEU A N 1
ATOM 2265 C CA . LEU A 1 285 ? 44.044 2.593 -44.118 1.00 95.31 285 LEU A CA 1
ATOM 2266 C C . LEU A 1 285 ? 44.751 3.772 -43.437 1.00 95.31 285 LEU A C 1
ATOM 2268 O O . LEU A 1 285 ? 44.287 4.284 -42.418 1.00 95.31 285 LEU A O 1
ATOM 2272 N N . TRP A 1 286 ? 45.854 4.234 -44.026 1.00 97.00 286 TRP A N 1
ATOM 2273 C CA . TRP A 1 286 ? 46.648 5.327 -43.471 1.00 97.00 286 TRP A CA 1
ATOM 2274 C C . TRP A 1 286 ? 46.014 6.698 -43.715 1.00 97.00 286 TRP A C 1
ATOM 2276 O O . TRP A 1 286 ? 46.163 7.582 -42.874 1.00 97.00 286 TRP A O 1
ATOM 2286 N N . VAL A 1 287 ? 45.236 6.869 -44.791 1.00 98.25 287 VAL A N 1
ATOM 2287 C CA . VAL A 1 287 ? 44.353 8.037 -44.949 1.00 98.25 287 VAL A CA 1
ATOM 2288 C C . VAL A 1 287 ? 43.380 8.122 -43.772 1.00 98.25 287 VAL A C 1
ATOM 2290 O O . VAL A 1 287 ? 43.294 9.179 -43.150 1.00 98.25 287 VAL A O 1
ATOM 2293 N N . GLY A 1 288 ? 42.731 7.016 -43.389 1.00 97.50 288 GLY A N 1
ATOM 2294 C CA . GLY A 1 288 ? 41.870 6.982 -42.202 1.00 97.50 288 GLY A CA 1
ATOM 2295 C C . GLY A 1 288 ? 42.607 7.400 -40.925 1.00 97.50 288 GLY A C 1
ATOM 2296 O O . GLY A 1 288 ? 42.099 8.213 -40.156 1.00 97.50 288 GLY A O 1
ATOM 2297 N N . ALA A 1 289 ? 43.857 6.959 -40.760 1.00 97.69 289 ALA A N 1
ATOM 2298 C CA . ALA A 1 289 ? 44.699 7.345 -39.626 1.00 97.69 289 ALA A CA 1
ATOM 2299 C C . ALA A 1 289 ? 45.080 8.831 -39.615 1.00 97.69 289 ALA A C 1
ATOM 2301 O O . ALA A 1 289 ? 45.168 9.429 -38.543 1.00 97.69 289 ALA A O 1
ATOM 2302 N N . THR A 1 290 ? 45.311 9.438 -40.784 1.00 98.38 290 THR A N 1
ATOM 2303 C CA . THR A 1 290 ? 45.522 10.893 -40.878 1.00 98.38 290 THR A CA 1
ATOM 2304 C C . THR A 1 290 ? 44.246 11.675 -40.581 1.00 98.38 290 THR A C 1
ATOM 2306 O O . THR A 1 290 ? 44.315 12.703 -39.920 1.00 98.38 290 THR A O 1
ATOM 2309 N N . GLU A 1 291 ? 43.079 11.191 -41.020 1.00 98.00 291 GLU A N 1
ATOM 2310 C CA . GLU A 1 291 ? 41.784 11.820 -40.735 1.00 98.00 291 GLU A CA 1
ATOM 2311 C C . GLU A 1 291 ? 41.470 11.776 -39.232 1.00 98.00 291 GLU A C 1
ATOM 2313 O O . GLU A 1 291 ? 41.122 12.802 -38.653 1.00 98.00 291 GLU A O 1
ATOM 2318 N N . GLU A 1 292 ? 41.679 10.628 -38.581 1.00 97.75 292 GLU A N 1
ATOM 2319 C CA . GLU A 1 292 ? 41.559 10.487 -37.124 1.00 97.75 292 GLU A CA 1
ATOM 2320 C C . GLU A 1 292 ? 42.572 11.374 -36.376 1.00 97.75 292 GLU A C 1
ATOM 2322 O O . GLU A 1 292 ? 42.213 12.037 -35.402 1.00 97.75 292 GLU A O 1
ATOM 2327 N N . GLY A 1 293 ? 43.824 11.433 -36.846 1.00 97.75 293 GLY A N 1
ATOM 2328 C CA . GLY A 1 293 ? 44.869 12.295 -36.287 1.00 97.75 293 GLY A CA 1
ATOM 2329 C C . GLY A 1 293 ? 44.524 13.786 -36.360 1.00 97.75 293 GLY A C 1
ATOM 2330 O O . GLY A 1 293 ? 44.647 14.490 -35.358 1.00 97.75 293 GLY A O 1
ATOM 2331 N N . LEU A 1 294 ? 44.004 14.256 -37.502 1.00 98.00 294 LEU A N 1
ATOM 2332 C CA . LEU A 1 294 ? 43.506 15.629 -37.665 1.00 98.00 294 LEU A CA 1
ATOM 2333 C C . LEU A 1 294 ? 42.364 15.937 -36.698 1.00 98.00 294 LEU A C 1
ATOM 2335 O O . LEU A 1 294 ? 42.349 17.006 -36.082 1.00 98.00 294 LEU A O 1
ATOM 2339 N N . CYS A 1 295 ? 41.418 15.006 -36.546 1.00 97.56 295 CYS A N 1
ATOM 2340 C CA . CYS A 1 295 ? 40.336 15.146 -35.581 1.00 97.56 295 CYS A CA 1
ATOM 2341 C C . CYS A 1 295 ? 40.865 15.258 -34.151 1.00 97.56 295 CYS A C 1
ATOM 2343 O O . CYS A 1 295 ? 40.413 16.128 -33.414 1.00 97.56 295 CYS A O 1
ATOM 2345 N N . ALA A 1 296 ? 41.814 14.406 -33.762 1.00 96.19 296 ALA A N 1
ATOM 2346 C CA . ALA A 1 296 ? 42.407 14.419 -32.430 1.00 96.19 296 ALA A CA 1
ATOM 2347 C C . ALA A 1 296 ? 43.166 15.724 -32.142 1.00 96.19 296 ALA A C 1
ATOM 2349 O O . ALA A 1 296 ? 42.898 16.371 -31.129 1.00 96.19 296 ALA A O 1
ATOM 2350 N N . ALA A 1 297 ? 44.042 16.154 -33.057 1.00 96.62 297 ALA A N 1
ATOM 2351 C CA . ALA A 1 297 ? 44.795 17.402 -32.928 1.00 96.62 297 ALA A CA 1
ATOM 2352 C C . ALA A 1 297 ? 43.871 18.629 -32.854 1.00 96.62 297 ALA A C 1
ATOM 2354 O O . ALA A 1 297 ? 44.054 19.498 -32.003 1.00 96.62 297 ALA A O 1
ATOM 2355 N N . SER A 1 298 ? 42.821 18.667 -33.680 1.00 96.56 298 SER A N 1
ATOM 2356 C CA . SER A 1 298 ? 41.837 19.757 -33.655 1.00 96.56 298 SER A CA 1
ATOM 2357 C C . SER A 1 298 ? 40.992 19.734 -32.377 1.00 96.56 298 SER A C 1
ATOM 2359 O O . SER A 1 298 ? 40.772 20.773 -31.756 1.00 96.56 298 SER A O 1
ATOM 2361 N N . ALA A 1 299 ? 40.554 18.551 -31.929 1.00 93.31 299 ALA A N 1
ATOM 2362 C CA . ALA A 1 299 ? 39.772 18.399 -30.704 1.00 93.31 299 ALA A CA 1
ATOM 2363 C C . ALA A 1 299 ? 40.545 18.849 -29.455 1.00 93.31 299 ALA A C 1
ATOM 2365 O O . ALA A 1 299 ? 39.941 19.419 -28.552 1.00 93.31 299 ALA A O 1
ATOM 2366 N N . MET A 1 300 ? 41.868 18.661 -29.416 1.00 90.44 300 MET A N 1
ATOM 2367 C CA . MET A 1 300 ? 42.710 19.146 -28.316 1.00 90.44 300 MET A CA 1
ATOM 2368 C C . MET A 1 300 ? 42.698 20.663 -28.149 1.00 90.44 300 MET A C 1
ATOM 2370 O O . MET A 1 300 ? 42.791 21.142 -27.020 1.00 90.44 300 MET A O 1
ATOM 2374 N N . LEU A 1 301 ? 42.619 21.407 -29.253 1.00 91.31 301 LEU A N 1
ATOM 2375 C CA . LEU A 1 301 ? 42.587 22.868 -29.229 1.00 91.31 301 LEU A CA 1
ATOM 2376 C C . LEU A 1 301 ? 41.164 23.396 -29.003 1.00 91.31 301 LEU A C 1
ATOM 2378 O O . LEU A 1 301 ? 40.975 24.396 -28.313 1.00 91.31 301 LEU A O 1
ATOM 2382 N N . LEU A 1 302 ? 40.154 22.717 -29.555 1.00 91.88 302 LEU A N 1
ATOM 2383 C CA . LEU A 1 302 ? 38.757 23.139 -29.433 1.00 91.88 302 LEU A CA 1
ATOM 2384 C C . LEU A 1 302 ? 38.149 22.813 -28.062 1.00 91.88 302 LEU A C 1
ATOM 2386 O O . LEU A 1 302 ? 37.479 23.679 -27.489 1.00 91.88 302 LEU A O 1
ATOM 2390 N N . TYR A 1 303 ? 38.418 21.614 -27.532 1.00 91.38 303 TYR A N 1
ATOM 2391 C CA . TYR A 1 303 ? 37.816 21.066 -26.308 1.00 91.38 303 TYR A CA 1
ATOM 2392 C C . TYR A 1 303 ? 38.866 20.720 -25.231 1.00 91.38 303 TYR A C 1
ATOM 2394 O O . TYR A 1 303 ? 38.921 19.580 -24.761 1.00 91.38 303 TYR A O 1
ATOM 2402 N N . PRO A 1 304 ? 39.725 21.669 -24.808 1.00 84.31 304 PRO A N 1
ATOM 2403 C CA . PRO A 1 304 ? 40.729 21.417 -23.775 1.00 84.31 304 PRO A CA 1
ATOM 2404 C C . PRO A 1 304 ? 40.110 20.991 -22.433 1.00 84.31 304 PRO A C 1
ATOM 2406 O O . PRO A 1 304 ? 40.748 20.240 -21.699 1.00 84.31 304 PRO A O 1
ATOM 2409 N N . GLN A 1 305 ? 38.868 21.398 -22.145 1.00 83.12 305 GLN A N 1
ATOM 2410 C CA . GLN A 1 305 ? 38.142 21.041 -20.925 1.00 83.12 305 GLN A CA 1
ATOM 2411 C C . GLN A 1 305 ? 37.857 19.538 -20.793 1.00 83.12 305 GLN A C 1
ATOM 2413 O O . GLN A 1 305 ? 37.810 19.030 -19.682 1.00 83.12 305 GLN A O 1
ATOM 2418 N N . MET A 1 306 ? 37.782 18.785 -21.901 1.00 84.44 306 MET A N 1
ATOM 2419 C CA . MET A 1 306 ? 37.631 17.319 -21.854 1.00 84.44 306 MET A CA 1
ATOM 2420 C C . MET A 1 306 ? 38.823 16.612 -21.176 1.00 84.44 306 MET A C 1
ATOM 2422 O O . MET A 1 306 ? 38.783 15.401 -20.960 1.00 84.44 306 MET A O 1
ATOM 2426 N N . ARG A 1 307 ? 39.921 17.330 -20.893 1.00 75.69 307 ARG A N 1
ATOM 2427 C CA . ARG A 1 307 ? 41.068 16.820 -20.124 1.00 75.69 307 ARG A CA 1
ATOM 2428 C C . ARG A 1 307 ? 40.852 16.872 -18.622 1.00 75.69 307 ARG A C 1
ATOM 2430 O O . ARG A 1 307 ? 41.504 16.108 -17.910 1.00 75.69 307 ARG A O 1
ATOM 2437 N N . GLU A 1 308 ? 40.010 17.786 -18.146 1.00 59.66 308 GLU A N 1
ATOM 2438 C CA . GLU A 1 308 ? 39.738 17.968 -16.726 1.00 59.66 308 GLU A CA 1
ATOM 2439 C C . GLU A 1 308 ? 38.932 16.763 -16.249 1.00 59.66 308 GLU A C 1
ATOM 2441 O O . GLU A 1 308 ? 37.710 16.711 -16.305 1.00 59.66 308 GLU A O 1
ATOM 2446 N N . THR A 1 309 ? 39.651 15.728 -15.818 1.00 51.00 309 THR A N 1
ATOM 2447 C CA . THR A 1 309 ? 39.047 14.697 -14.984 1.00 51.00 309 THR A CA 1
ATOM 2448 C C . THR A 1 309 ? 38.702 15.419 -13.695 1.00 51.00 309 THR A C 1
ATOM 2450 O O . THR A 1 309 ? 39.630 15.803 -12.987 1.00 51.00 309 THR A O 1
ATOM 2453 N N . GLU A 1 310 ? 37.420 15.679 -13.436 1.00 39.19 310 GLU A N 1
ATOM 2454 C CA . GLU A 1 310 ? 36.954 16.303 -12.198 1.00 39.19 310 GLU A CA 1
ATOM 2455 C C . GLU A 1 310 ? 37.512 15.527 -10.996 1.00 39.19 310 GLU A C 1
ATOM 2457 O O . GLU A 1 310 ? 36.947 14.543 -10.515 1.00 39.19 310 GLU A O 1
ATOM 2462 N N . THR A 1 311 ? 38.670 15.942 -10.494 1.00 40.94 311 THR A N 1
ATOM 2463 C CA . THR A 1 311 ? 39.112 15.578 -9.165 1.00 40.94 311 THR A CA 1
ATOM 2464 C C . THR A 1 311 ? 38.236 16.413 -8.260 1.00 40.94 311 THR A C 1
ATOM 2466 O O . THR A 1 311 ? 38.478 17.605 -8.104 1.00 40.94 311 THR A O 1
ATOM 2469 N N . LEU A 1 312 ? 37.167 15.806 -7.730 1.00 34.72 312 LEU A N 1
ATOM 2470 C CA . LEU A 1 312 ? 36.315 16.399 -6.699 1.00 34.72 312 LEU A CA 1
ATOM 2471 C C . LEU A 1 312 ? 37.208 17.160 -5.718 1.00 34.72 312 LEU A C 1
ATOM 2473 O O . LEU A 1 312 ? 37.928 16.553 -4.919 1.00 34.72 312 LEU A O 1
ATOM 2477 N N . HIS A 1 313 ? 37.219 18.488 -5.839 1.00 36.03 313 HIS A N 1
ATOM 2478 C CA . HIS A 1 313 ? 38.060 19.338 -5.022 1.00 36.03 313 HIS A CA 1
ATOM 2479 C C . HIS A 1 313 ? 37.490 19.231 -3.612 1.00 36.03 313 HIS A C 1
ATOM 2481 O O . HIS A 1 313 ? 36.476 19.849 -3.288 1.00 36.03 313 HIS A O 1
ATOM 2487 N N . ARG A 1 314 ? 38.086 18.372 -2.777 1.00 33.59 314 ARG A N 1
ATOM 2488 C CA . ARG A 1 314 ? 37.739 18.283 -1.359 1.00 33.59 314 ARG A CA 1
ATOM 2489 C C . ARG A 1 314 ? 37.937 19.681 -0.787 1.00 33.59 314 ARG A C 1
ATOM 2491 O O . ARG A 1 314 ? 39.065 20.152 -0.680 1.00 33.59 314 ARG A O 1
ATOM 2498 N N . ASN A 1 315 ? 36.833 20.352 -0.468 1.00 29.48 315 ASN A N 1
ATOM 2499 C CA . ASN A 1 315 ? 36.867 21.630 0.222 1.00 29.48 315 ASN A CA 1
ATOM 2500 C C . ASN A 1 315 ? 37.737 21.471 1.470 1.00 29.48 315 ASN A C 1
ATOM 2502 O O . ASN A 1 315 ? 37.503 20.588 2.298 1.00 29.48 315 ASN A O 1
ATOM 2506 N N . SER A 1 316 ? 38.747 22.328 1.586 1.00 38.44 316 SER A N 1
ATOM 2507 C CA . SER A 1 316 ? 39.791 22.300 2.615 1.00 38.44 316 SER A CA 1
ATOM 2508 C C . SER A 1 316 ? 39.257 22.425 4.050 1.00 38.44 316 SER A C 1
ATOM 2510 O O . SER A 1 316 ? 40.033 22.365 4.996 1.00 38.44 316 SER A O 1
ATOM 2512 N N . SER A 1 317 ? 37.943 22.584 4.235 1.00 42.38 317 SER A N 1
ATOM 2513 C CA . SER A 1 317 ? 37.261 22.542 5.529 1.00 42.38 317 SER A CA 1
ATOM 2514 C C . SER A 1 317 ? 37.089 21.127 6.096 1.00 42.38 317 SER A C 1
ATOM 2516 O O . SER A 1 317 ? 36.696 20.987 7.249 1.00 42.38 317 SER A O 1
ATOM 2518 N N . LEU A 1 318 ? 37.379 20.074 5.327 1.00 30.34 318 LEU A N 1
ATOM 2519 C CA . LEU A 1 318 ? 37.416 18.690 5.813 1.00 30.34 318 LEU A CA 1
ATOM 2520 C C . LEU A 1 318 ? 38.875 18.230 5.959 1.00 30.34 318 LEU A C 1
ATOM 2522 O O . LEU A 1 318 ? 39.330 17.329 5.257 1.00 30.34 318 LEU A O 1
ATOM 2526 N N . GLN A 1 319 ? 39.634 18.896 6.834 1.00 31.92 319 GLN A N 1
ATOM 2527 C CA . GLN A 1 319 ? 40.993 18.474 7.179 1.00 31.92 319 GLN A CA 1
ATOM 2528 C C . GLN A 1 319 ? 40.979 17.178 8.002 1.00 31.92 319 GLN A C 1
ATOM 2530 O O . GLN A 1 319 ? 40.308 17.060 9.026 1.00 31.92 319 GLN A O 1
ATOM 2535 N N . GLU A 1 320 ? 41.769 16.212 7.534 1.00 30.38 320 GLU A N 1
ATOM 2536 C CA . GLU A 1 320 ? 42.159 14.996 8.241 1.00 30.38 320 GLU A CA 1
ATOM 2537 C C . GLU A 1 320 ? 43.150 15.349 9.358 1.00 30.38 320 GLU A C 1
ATOM 2539 O O . GLU A 1 320 ? 44.336 15.539 9.109 1.00 30.38 320 GLU A O 1
ATOM 2544 N N . ALA A 1 321 ? 42.683 15.415 10.602 1.00 32.31 321 ALA A N 1
ATOM 2545 C CA . ALA A 1 321 ? 43.555 15.334 11.769 1.00 32.31 321 ALA A CA 1
ATOM 2546 C C . ALA A 1 321 ? 42.773 14.768 12.956 1.00 32.31 321 ALA A C 1
ATOM 2548 O O . ALA A 1 321 ? 42.066 15.496 13.636 1.00 32.31 321 ALA A O 1
ATOM 2549 N N . GLY A 1 322 ? 42.863 13.447 13.140 1.00 32.28 322 GLY A N 1
ATOM 2550 C CA . GLY A 1 322 ? 43.210 12.751 14.392 1.00 32.28 322 GLY A CA 1
ATOM 2551 C C . GLY A 1 322 ? 42.543 13.065 15.740 1.00 32.28 322 GLY A C 1
ATOM 2552 O O . GLY A 1 322 ? 42.789 12.327 16.687 1.00 32.28 322 GLY A O 1
ATOM 2553 N N . THR A 1 323 ? 41.698 14.075 15.884 1.00 32.12 323 THR A N 1
ATOM 2554 C CA . THR A 1 323 ? 41.021 14.409 17.136 1.00 32.12 323 THR A CA 1
ATOM 2555 C C . THR A 1 323 ? 39.546 14.585 16.829 1.00 32.12 323 THR A C 1
ATOM 2557 O O . THR A 1 323 ? 39.095 15.639 16.408 1.00 32.12 323 THR A O 1
ATOM 2560 N N . SER A 1 324 ? 38.775 13.509 16.996 1.00 31.05 324 SER A N 1
ATOM 2561 C CA . SER A 1 324 ? 37.313 13.558 16.923 1.00 31.05 324 SER A CA 1
ATOM 2562 C C . SER A 1 324 ? 36.792 14.670 17.850 1.00 31.05 324 SER A C 1
ATOM 2564 O O . SER A 1 324 ? 36.866 14.504 19.071 1.00 31.05 324 SER A O 1
ATOM 2566 N N . PRO A 1 325 ? 36.248 15.797 17.343 1.00 36.47 325 PRO A N 1
ATOM 2567 C CA . PRO A 1 325 ? 35.750 16.862 18.213 1.00 36.47 325 PRO A CA 1
ATOM 2568 C C . PRO A 1 325 ? 34.371 16.526 18.804 1.00 36.47 325 PRO A C 1
ATOM 2570 O O . PRO A 1 325 ? 33.795 17.311 19.554 1.00 36.47 325 PRO A O 1
ATOM 2573 N N . LEU A 1 326 ? 33.825 15.339 18.520 1.00 30.41 326 LEU A N 1
ATOM 2574 C CA . LEU A 1 326 ? 32.470 14.934 18.910 1.00 30.41 326 LEU A CA 1
ATOM 2575 C C . LEU A 1 326 ? 32.295 14.621 20.405 1.00 30.41 326 LEU A C 1
ATOM 2577 O O . LEU A 1 326 ? 31.204 14.217 20.817 1.00 30.41 326 LEU A O 1
ATOM 2581 N N . LYS A 1 327 ? 33.321 14.836 21.239 1.00 35.72 327 LYS A N 1
ATOM 2582 C CA . LYS A 1 327 ? 33.172 14.749 22.699 1.00 35.72 327 LYS A CA 1
ATOM 2583 C C . LYS A 1 327 ? 32.542 16.003 23.320 1.00 35.72 327 LYS A C 1
ATOM 2585 O O . LYS A 1 327 ? 31.962 15.885 24.391 1.00 35.72 327 LYS A O 1
ATOM 2590 N N . ASN A 1 328 ? 32.566 17.150 22.630 1.00 38.69 328 ASN A N 1
ATOM 2591 C CA . ASN A 1 328 ? 32.057 18.419 23.172 1.00 38.69 328 ASN A CA 1
ATOM 2592 C C . ASN A 1 328 ? 30.863 19.014 22.410 1.00 38.69 328 ASN A C 1
ATOM 2594 O O . ASN A 1 328 ? 30.470 20.142 22.691 1.00 38.69 328 ASN A O 1
ATOM 2598 N N . THR A 1 329 ? 30.245 18.284 21.478 1.00 28.91 329 THR A N 1
ATOM 2599 C CA . THR A 1 329 ? 28.941 18.693 20.931 1.00 28.91 329 THR A CA 1
ATOM 2600 C C . THR A 1 329 ? 27.829 18.335 21.927 1.00 28.91 329 THR A C 1
ATOM 2602 O O . THR A 1 329 ? 27.639 17.140 22.184 1.00 28.91 329 THR A O 1
ATOM 2605 N N . PRO A 1 330 ? 27.097 19.324 22.480 1.00 40.84 330 PRO A N 1
ATOM 2606 C CA . PRO A 1 330 ? 26.023 19.101 23.448 1.00 40.84 330 PRO A CA 1
ATOM 2607 C C . PRO A 1 330 ? 24.897 18.227 22.879 1.00 40.84 330 PRO A C 1
ATOM 2609 O O . PRO A 1 330 ? 24.618 18.263 21.679 1.00 40.84 330 PRO A O 1
ATOM 2612 N N . GLU A 1 331 ? 24.229 17.476 23.759 1.00 40.41 331 GLU A N 1
ATOM 2613 C CA . GLU A 1 331 ? 23.298 16.365 23.472 1.00 40.41 331 GLU A CA 1
ATOM 2614 C C . GLU A 1 331 ? 22.148 16.665 22.496 1.00 40.41 331 GLU A C 1
ATOM 2616 O O . GLU A 1 331 ? 21.615 15.743 21.881 1.00 40.41 331 GLU A O 1
ATOM 2621 N N . LYS A 1 332 ? 21.821 17.940 22.267 1.00 32.91 332 LYS A N 1
ATOM 2622 C CA . LYS A 1 332 ? 20.750 18.397 21.367 1.00 32.91 332 LYS A CA 1
ATOM 2623 C C . LYS A 1 332 ? 20.837 17.851 19.932 1.00 32.91 332 LYS A C 1
ATOM 2625 O O . LYS A 1 332 ? 19.817 17.775 19.259 1.00 32.91 332 LYS A O 1
ATOM 2630 N N . TRP A 1 333 ? 22.021 17.486 19.442 1.00 29.16 333 TRP A N 1
ATOM 2631 C CA . TRP A 1 333 ? 22.202 17.074 18.041 1.00 29.16 333 TRP A CA 1
ATOM 2632 C C . TRP A 1 333 ? 22.257 15.555 17.811 1.00 29.16 333 TRP A C 1
ATOM 2634 O O . TRP A 1 333 ? 22.481 15.135 16.679 1.00 29.16 333 TRP A O 1
ATOM 2644 N N . ARG A 1 334 ? 22.053 14.716 18.842 1.00 31.73 334 ARG A N 1
ATOM 2645 C CA . ARG A 1 334 ? 22.051 13.242 18.688 1.00 31.73 334 ARG A CA 1
ATOM 2646 C C . ARG A 1 334 ? 20.673 12.581 18.604 1.00 31.73 334 ARG A C 1
ATOM 2648 O O . ARG A 1 334 ? 20.628 11.372 18.403 1.00 31.73 334 ARG A O 1
ATOM 2655 N N . ALA A 1 335 ? 19.570 13.318 18.692 1.00 30.88 335 ALA A N 1
ATOM 2656 C CA . ALA A 1 335 ? 18.237 12.732 18.571 1.00 30.88 335 ALA A CA 1
ATOM 2657 C C . ALA A 1 335 ? 17.403 13.474 17.523 1.00 30.88 335 ALA A C 1
ATOM 2659 O O . ALA A 1 335 ? 17.131 14.666 17.633 1.00 30.88 335 ALA A O 1
ATOM 2660 N N . SER A 1 336 ? 17.027 12.742 16.480 1.00 29.14 336 SER A N 1
ATOM 2661 C CA . SER A 1 336 ? 16.138 13.170 15.408 1.00 29.14 336 SER A CA 1
ATOM 2662 C C . SER A 1 336 ? 14.722 13.391 15.951 1.00 29.14 336 SER A C 1
ATOM 2664 O O . SER A 1 336 ? 13.898 12.482 15.924 1.00 29.14 336 SER A O 1
ATOM 2666 N N . ASP A 1 337 ? 14.411 14.602 16.411 1.00 28.28 337 ASP A N 1
ATOM 2667 C CA . ASP A 1 337 ? 13.062 15.013 16.844 1.00 28.28 337 ASP A CA 1
ATOM 2668 C C . ASP A 1 337 ? 12.102 15.279 15.657 1.00 28.28 337 ASP A C 1
ATOM 2670 O O . ASP A 1 337 ? 11.267 16.181 15.673 1.00 28.28 337 ASP A O 1
ATOM 2674 N N . ALA A 1 338 ? 12.169 14.456 14.605 1.00 28.33 338 ALA A N 1
ATOM 2675 C CA . ALA A 1 338 ? 11.289 14.553 13.434 1.00 28.33 338 ALA A CA 1
ATOM 2676 C C . ALA A 1 338 ? 9.851 14.038 13.683 1.00 28.33 338 ALA A C 1
ATOM 2678 O O . ALA A 1 338 ? 9.057 13.935 12.752 1.00 28.33 338 ALA A O 1
ATOM 2679 N N . THR A 1 339 ? 9.471 13.763 14.931 1.00 23.41 339 THR A N 1
ATOM 2680 C CA . THR A 1 339 ? 8.095 13.408 15.307 1.00 23.41 339 THR A CA 1
ATOM 2681 C C . THR A 1 339 ? 7.711 14.067 16.624 1.00 23.41 339 THR A C 1
ATOM 2683 O O . THR A 1 339 ? 7.676 13.405 17.656 1.00 23.41 339 THR A O 1
ATOM 2686 N N . LYS A 1 340 ? 7.378 15.365 16.602 1.00 27.47 340 LYS A N 1
ATOM 2687 C CA . LYS A 1 340 ? 6.390 15.946 17.531 1.00 27.47 340 LYS A CA 1
ATOM 2688 C C . LYS A 1 340 ? 5.878 17.318 17.073 1.00 27.47 340 LYS A C 1
ATOM 2690 O O . LYS A 1 340 ? 6.611 18.293 17.029 1.00 27.47 340 LYS A O 1
ATOM 2695 N N . LYS A 1 341 ? 4.569 17.329 16.795 1.00 25.45 341 LYS A N 1
ATOM 2696 C CA . LYS A 1 341 ? 3.582 18.399 17.022 1.00 25.45 341 LYS A CA 1
ATOM 2697 C C . LYS A 1 341 ? 4.016 19.831 16.675 1.00 25.45 341 LYS A C 1
ATOM 2699 O O . LYS A 1 341 ? 4.526 20.562 17.515 1.00 25.45 341 LYS A O 1
ATOM 2704 N N . ILE A 1 342 ? 3.650 20.261 15.468 1.00 25.66 342 ILE A N 1
ATOM 2705 C CA . ILE A 1 342 ? 3.527 21.681 15.125 1.00 25.66 342 ILE A CA 1
ATOM 2706 C C . ILE A 1 342 ? 2.290 22.222 15.852 1.00 25.66 342 ILE A C 1
ATOM 2708 O O . ILE A 1 342 ? 1.155 21.876 15.525 1.00 25.66 342 ILE A O 1
ATOM 2712 N N . SER A 1 343 ? 2.531 23.020 16.886 1.00 26.38 343 SER A N 1
ATOM 2713 C CA . SER A 1 343 ? 1.538 23.825 17.590 1.00 26.38 343 SER A CA 1
ATOM 2714 C C . SER A 1 343 ? 1.153 25.036 16.743 1.00 26.38 343 SER A C 1
ATOM 2716 O O . SER A 1 343 ? 2.015 25.803 16.320 1.00 26.38 343 SER A O 1
ATOM 2718 N N . ALA A 1 344 ? -0.147 25.195 16.514 1.00 23.42 344 ALA A N 1
ATOM 2719 C CA . ALA A 1 344 ? -0.744 26.357 15.880 1.00 23.42 344 ALA A CA 1
ATOM 2720 C C . ALA A 1 344 ? -0.851 27.517 16.881 1.00 23.42 344 ALA A C 1
ATOM 2722 O O . ALA A 1 344 ? -1.455 27.359 17.941 1.00 23.42 344 ALA A O 1
ATOM 2723 N N . SER A 1 345 ? -0.319 28.682 16.521 1.00 25.55 345 SER A N 1
ATOM 2724 C CA . SER A 1 345 ? -0.681 29.958 17.135 1.00 25.55 345 SER A CA 1
ATOM 2725 C C . SER A 1 345 ? -0.480 31.101 16.142 1.00 25.55 345 SER A C 1
ATOM 2727 O O . SER A 1 345 ? 0.581 31.232 15.537 1.00 25.55 345 SER A O 1
ATOM 2729 N N . ASP A 1 346 ? -1.527 31.914 16.066 1.00 27.66 346 ASP A N 1
ATOM 2730 C CA . ASP A 1 346 ? -1.561 33.332 15.724 1.00 27.66 346 ASP A CA 1
ATOM 2731 C C . ASP A 1 346 ? -1.546 33.809 14.261 1.00 27.66 346 ASP A C 1
ATOM 2733 O O . ASP A 1 346 ? -0.534 33.912 13.578 1.00 27.66 346 ASP A O 1
ATOM 2737 N N . ALA A 1 347 ? -2.753 34.262 13.899 1.00 25.16 347 ALA A N 1
ATOM 2738 C CA . ALA A 1 347 ? -3.047 35.631 13.482 1.00 25.16 347 ALA A CA 1
ATOM 2739 C C . ALA A 1 347 ? -2.663 36.035 12.051 1.00 25.16 347 ALA A C 1
ATOM 2741 O O . ALA A 1 347 ? -1.528 36.348 11.726 1.00 25.16 347 ALA A O 1
ATOM 2742 N N . THR A 1 348 ? -3.668 36.244 11.205 1.00 29.23 348 THR A N 1
ATOM 2743 C CA . THR A 1 348 ? -4.329 37.556 11.072 1.00 29.23 348 THR A CA 1
ATOM 2744 C C . THR A 1 348 ? -5.347 37.496 9.938 1.00 29.23 348 THR A C 1
ATOM 2746 O O . THR A 1 348 ? -5.125 36.911 8.882 1.00 29.23 348 THR A O 1
ATOM 2749 N N . ALA A 1 349 ? -6.512 38.075 10.206 1.00 23.22 349 ALA A N 1
ATOM 2750 C CA . ALA A 1 349 ? -7.600 38.219 9.263 1.00 23.22 349 ALA A CA 1
ATOM 2751 C C . ALA A 1 349 ? -7.194 39.133 8.101 1.00 23.22 349 ALA A C 1
ATOM 2753 O O . ALA A 1 349 ? -6.656 40.211 8.334 1.00 23.22 349 ALA A O 1
ATOM 2754 N N . ASN A 1 350 ? -7.548 38.754 6.874 1.00 29.64 350 ASN A N 1
ATOM 2755 C CA . ASN A 1 350 ? -7.936 39.740 5.879 1.00 29.64 350 ASN A CA 1
ATOM 2756 C C . ASN A 1 350 ? -9.047 39.200 4.982 1.00 29.64 350 ASN A C 1
ATOM 2758 O O . ASN A 1 350 ? -9.077 38.045 4.567 1.00 29.64 350 ASN A O 1
ATOM 2762 N N . ASN A 1 351 ? -10.002 40.093 4.800 1.00 23.73 351 ASN A N 1
ATOM 2763 C CA . ASN A 1 351 ? -11.365 39.932 4.349 1.00 23.73 351 ASN A CA 1
ATOM 2764 C C . ASN A 1 351 ? -11.440 40.423 2.902 1.00 23.73 351 ASN A C 1
ATOM 2766 O O . ASN A 1 351 ? -11.176 41.604 2.710 1.00 23.73 351 ASN A O 1
ATOM 2770 N N . VAL A 1 352 ? -11.790 39.584 1.918 1.00 31.45 352 VAL A N 1
ATOM 2771 C CA . VAL A 1 352 ? -12.367 40.046 0.640 1.00 31.45 352 VAL A CA 1
ATOM 2772 C C . VAL A 1 352 ? -13.339 38.996 0.091 1.00 31.45 352 VAL A C 1
ATOM 2774 O O . VAL A 1 352 ? -13.179 37.789 0.255 1.00 31.45 352 VAL A O 1
ATOM 2777 N N . ASP A 1 353 ? -14.365 39.560 -0.516 1.00 25.56 353 ASP A N 1
ATOM 2778 C CA . ASP A 1 353 ? -15.709 39.129 -0.836 1.00 25.56 353 ASP A CA 1
ATOM 2779 C C . ASP A 1 353 ? -15.853 38.300 -2.134 1.00 25.56 353 ASP A C 1
ATOM 2781 O O . ASP A 1 353 ? -14.991 38.301 -3.011 1.00 25.56 353 ASP A O 1
ATOM 2785 N N . SER A 1 354 ? -17.059 37.747 -2.302 1.00 30.30 354 SER A N 1
ATOM 2786 C CA . SER A 1 354 ? -17.790 37.514 -3.564 1.00 30.30 354 SER A CA 1
ATOM 2787 C C . SER A 1 354 ? -17.411 36.379 -4.550 1.00 30.30 354 SER A C 1
ATOM 2789 O O . SER A 1 354 ? -16.470 36.439 -5.330 1.00 30.30 354 SER A O 1
ATOM 2791 N N . ASN A 1 355 ? -18.295 35.367 -4.562 1.00 23.72 355 ASN A N 1
ATOM 2792 C CA . ASN A 1 355 ? -18.920 34.670 -5.703 1.00 23.72 355 ASN A CA 1
ATOM 2793 C C . ASN A 1 355 ? -18.232 34.671 -7.090 1.00 23.72 355 ASN A C 1
ATOM 2795 O O . ASN A 1 355 ? -18.363 35.634 -7.836 1.00 23.72 355 ASN A O 1
ATOM 2799 N N . GLN A 1 356 ? -17.773 33.494 -7.539 1.00 28.42 356 GLN A N 1
ATOM 2800 C CA . GLN A 1 356 ? -18.311 32.787 -8.723 1.00 28.42 356 GLN A CA 1
ATOM 2801 C C . GLN A 1 356 ? -17.727 31.355 -8.828 1.00 28.42 356 GLN A C 1
ATOM 2803 O O . GLN A 1 356 ? -16.566 31.142 -8.481 1.00 28.42 356 GLN A O 1
ATOM 2808 N N . PRO A 1 357 ? -18.520 30.346 -9.247 1.00 25.30 357 PRO A N 1
ATOM 2809 C CA . PRO A 1 357 ? -18.134 28.938 -9.211 1.00 25.30 357 PRO A CA 1
ATOM 2810 C C . PRO A 1 357 ? -17.566 28.440 -10.551 1.00 25.30 357 PRO A C 1
ATOM 2812 O O . PRO A 1 357 ? -17.827 29.010 -11.601 1.00 25.30 357 PRO A O 1
ATOM 2815 N N . GLN A 1 358 ? -16.918 27.271 -10.492 1.00 25.20 358 GLN A N 1
ATOM 2816 C CA . GLN A 1 358 ? -16.495 26.419 -11.615 1.00 25.20 358 GLN A CA 1
ATOM 2817 C C . GLN A 1 358 ? -15.187 26.807 -12.316 1.00 25.20 358 GLN A C 1
ATOM 2819 O O . GLN A 1 358 ? -15.178 27.170 -13.485 1.00 25.20 358 GLN A O 1
ATOM 2824 N N . GLN A 1 359 ? -14.052 26.529 -11.672 1.00 24.81 359 GLN A N 1
ATOM 2825 C CA . GLN A 1 359 ? -12.935 25.938 -12.408 1.00 24.81 359 GLN A CA 1
ATOM 2826 C C . GLN A 1 359 ? -12.122 24.988 -11.529 1.00 24.81 359 GLN A C 1
ATOM 2828 O O . GLN A 1 359 ? -11.939 25.162 -10.327 1.00 24.81 359 GLN A O 1
ATOM 2833 N N . ARG A 1 360 ? -11.762 23.891 -12.180 1.00 22.69 360 ARG A N 1
ATOM 2834 C CA . ARG A 1 360 ? -11.247 22.623 -11.680 1.00 22.69 360 ARG A CA 1
ATOM 2835 C C . ARG A 1 360 ? -9.883 22.852 -11.026 1.00 22.69 360 ARG A C 1
ATOM 2837 O O . ARG A 1 360 ? -8.895 23.048 -11.722 1.00 22.69 360 ARG A O 1
ATOM 2844 N N . VAL A 1 361 ? -9.844 22.854 -9.695 1.00 23.86 361 VAL A N 1
ATOM 2845 C CA . VAL A 1 361 ? -8.610 23.042 -8.925 1.00 23.86 361 VAL A CA 1
ATOM 2846 C C . VAL A 1 361 ? -7.705 21.836 -9.164 1.00 23.86 361 VAL A C 1
ATOM 2848 O O . VAL A 1 361 ? -7.997 20.729 -8.715 1.00 23.86 361 VAL A O 1
ATOM 2851 N N . THR A 1 362 ? -6.624 22.049 -9.909 1.00 24.91 362 THR A N 1
ATOM 2852 C CA . THR A 1 362 ? -5.485 21.139 -9.983 1.00 24.91 362 THR A CA 1
ATOM 2853 C C . THR A 1 362 ? -4.855 21.093 -8.597 1.00 24.91 362 THR A C 1
ATOM 2855 O O . THR A 1 362 ? -4.214 22.045 -8.160 1.00 24.91 362 THR A O 1
ATOM 2858 N N . SER A 1 363 ? -5.119 20.013 -7.870 1.00 23.19 363 SER A N 1
ATOM 2859 C CA . SER A 1 363 ? -4.507 19.729 -6.580 1.00 23.19 363 SER A CA 1
ATOM 2860 C C . SER A 1 363 ? -2.993 19.642 -6.738 1.00 23.19 363 SER A C 1
ATOM 2862 O O . SER A 1 363 ? -2.495 18.849 -7.536 1.00 23.19 363 SER A O 1
ATOM 2864 N N . ASN A 1 364 ? -2.298 20.475 -5.966 1.00 23.61 364 ASN A N 1
ATOM 2865 C CA . ASN A 1 364 ? -0.850 20.517 -5.839 1.00 23.61 364 ASN A CA 1
ATOM 2866 C C . ASN A 1 364 ? -0.281 19.105 -5.664 1.00 23.61 364 ASN A C 1
ATOM 2868 O O . ASN A 1 364 ? -0.581 18.412 -4.692 1.00 23.61 364 ASN A O 1
ATOM 2872 N N . SER A 1 365 ? 0.538 18.708 -6.632 1.00 25.38 365 SER A N 1
ATOM 2873 C CA . SER A 1 365 ? 1.320 17.482 -6.640 1.00 25.38 365 SER A CA 1
ATOM 2874 C C . SER A 1 365 ? 2.238 17.438 -5.421 1.00 25.38 365 SER A C 1
ATOM 2876 O O . SER A 1 365 ? 3.135 18.269 -5.274 1.00 25.38 365 SER A O 1
ATOM 2878 N N . SER A 1 366 ? 2.004 16.457 -4.554 1.00 22.14 366 SER A N 1
ATOM 2879 C CA . SER A 1 366 ? 2.923 16.032 -3.507 1.00 22.14 366 SER A CA 1
ATOM 2880 C C . SER A 1 366 ? 4.208 15.513 -4.147 1.00 22.14 366 SER A C 1
ATOM 2882 O O . SER A 1 366 ? 4.207 14.491 -4.829 1.00 22.14 366 SER A O 1
ATOM 2884 N N . SER A 1 367 ? 5.287 16.260 -3.947 1.00 23.19 367 SER A N 1
ATOM 2885 C CA . SER A 1 367 ? 6.623 15.978 -4.453 1.00 23.19 367 SER A CA 1
ATOM 2886 C C . SER A 1 367 ? 7.149 14.635 -3.944 1.00 23.19 367 SER A C 1
ATOM 2888 O O . SER A 1 367 ? 7.365 14.445 -2.748 1.00 23.19 367 SER A O 1
ATOM 2890 N N . CYS A 1 368 ? 7.386 13.716 -4.873 1.00 23.30 368 CYS A N 1
ATOM 2891 C CA . CYS A 1 368 ? 8.121 12.477 -4.671 1.00 23.30 368 CYS A CA 1
ATOM 2892 C C . CYS A 1 368 ? 9.610 12.773 -4.420 1.00 23.30 368 CYS A C 1
ATOM 2894 O O . CYS A 1 368 ? 10.310 13.348 -5.258 1.00 23.30 368 CYS A O 1
ATOM 2896 N N . SER A 1 369 ? 10.102 12.343 -3.259 1.00 20.59 369 SER A N 1
ATOM 2897 C CA . SER A 1 369 ? 11.520 12.239 -2.919 1.00 20.59 369 SER A CA 1
ATOM 2898 C C . SER A 1 369 ? 12.151 11.093 -3.712 1.00 20.59 369 SER A C 1
ATOM 2900 O O . SER A 1 369 ? 12.304 9.980 -3.212 1.00 20.59 369 SER A O 1
ATOM 2902 N N . SER A 1 370 ? 12.482 11.346 -4.975 1.00 26.19 370 SER A N 1
ATOM 2903 C CA . SER A 1 370 ? 13.325 10.436 -5.744 1.00 26.19 370 SER A CA 1
ATOM 2904 C C . SER A 1 370 ? 14.780 10.587 -5.312 1.00 26.19 370 SER A C 1
ATOM 2906 O O . SER A 1 370 ? 15.294 11.692 -5.139 1.00 26.19 370 SER A O 1
ATOM 2908 N N . VAL A 1 371 ? 15.436 9.444 -5.143 1.00 23.66 371 VAL A N 1
ATOM 2909 C CA . VAL A 1 371 ? 16.870 9.287 -4.904 1.00 23.66 371 VAL A CA 1
ATOM 2910 C C . VAL A 1 371 ? 17.628 9.861 -6.103 1.00 23.66 371 VAL A C 1
ATOM 2912 O O . VAL A 1 371 ? 17.894 9.156 -7.068 1.00 23.66 371 VAL A O 1
ATOM 2915 N N . SER A 1 372 ? 17.914 11.159 -6.079 1.00 24.38 372 SER A N 1
ATOM 2916 C CA . SER A 1 372 ? 18.920 11.842 -6.902 1.00 24.38 372 SER A CA 1
ATOM 2917 C C . SER A 1 372 ? 19.168 13.222 -6.294 1.00 24.38 372 SER A C 1
ATOM 2919 O O . SER A 1 372 ? 18.475 14.196 -6.570 1.00 24.38 372 SER A O 1
ATOM 2921 N N . SER A 1 373 ? 20.133 13.283 -5.383 1.00 20.34 373 SER A N 1
ATOM 2922 C CA . SER A 1 373 ? 20.712 14.525 -4.876 1.00 20.34 373 SER A CA 1
ATOM 2923 C C . SER A 1 373 ? 21.475 15.272 -5.982 1.00 20.34 373 SER A C 1
ATOM 2925 O O . SER A 1 373 ? 22.152 14.627 -6.776 1.00 20.34 373 SER A O 1
ATOM 2927 N N . LEU A 1 374 ? 21.436 16.613 -5.916 1.00 20.70 374 LEU A N 1
ATOM 2928 C CA . LEU A 1 374 ? 22.018 17.638 -6.808 1.00 20.70 374 LEU A CA 1
ATOM 2929 C C . LEU A 1 374 ? 21.262 17.881 -8.129 1.00 20.70 374 LEU A C 1
ATOM 2931 O O . LEU A 1 374 ? 21.495 17.187 -9.103 1.00 20.70 374 LEU A O 1
ATOM 2935 N N . VAL A 1 375 ? 20.400 18.907 -8.186 1.00 24.56 375 VAL A N 1
ATOM 2936 C CA . VAL A 1 375 ? 20.676 20.251 -8.754 1.00 24.56 375 VAL A CA 1
ATOM 2937 C C . VAL A 1 375 ? 19.548 21.196 -8.300 1.00 24.56 375 VAL A C 1
ATOM 2939 O O . VAL A 1 375 ? 18.389 20.813 -8.172 1.00 24.56 375 VAL A O 1
ATOM 2942 N N . THR A 1 376 ? 19.934 22.419 -7.961 1.00 23.16 376 THR A N 1
ATOM 2943 C CA . THR A 1 376 ? 19.190 23.456 -7.243 1.00 23.16 376 THR A CA 1
ATOM 2944 C C . THR A 1 376 ? 18.105 24.184 -8.041 1.00 23.16 376 THR A C 1
ATOM 2946 O O . THR A 1 376 ? 18.216 24.440 -9.235 1.00 23.16 376 THR A O 1
ATOM 2949 N N . THR A 1 377 ? 17.105 24.595 -7.269 1.00 21.17 377 THR A N 1
ATOM 2950 C CA . THR A 1 377 ? 15.997 25.530 -7.473 1.00 21.17 377 THR A CA 1
ATOM 2951 C C . THR A 1 377 ? 16.365 26.820 -8.223 1.00 21.17 377 THR A C 1
ATOM 2953 O O . THR A 1 377 ? 17.257 27.550 -7.800 1.00 21.17 377 THR A O 1
ATOM 2956 N N . ALA A 1 378 ? 15.590 27.169 -9.254 1.00 24.69 378 ALA A N 1
ATOM 2957 C CA . ALA A 1 378 ? 15.441 28.541 -9.742 1.00 24.69 378 ALA A CA 1
ATOM 2958 C C . ALA A 1 378 ? 13.943 28.829 -9.932 1.00 24.69 378 ALA A C 1
ATOM 2960 O O . ALA A 1 378 ? 13.204 28.056 -10.535 1.00 24.69 378 ALA A O 1
ATOM 2961 N N . THR A 1 379 ? 13.500 29.909 -9.305 1.00 25.42 379 THR A N 1
ATOM 2962 C CA . THR A 1 379 ? 12.116 30.338 -9.097 1.00 25.42 379 THR A CA 1
ATOM 2963 C C . THR A 1 379 ? 11.484 30.940 -10.352 1.00 25.42 379 THR A C 1
ATOM 2965 O O . THR A 1 379 ? 12.046 31.850 -10.958 1.00 25.42 379 THR A O 1
ATOM 2968 N N . ASN A 1 380 ? 10.281 30.466 -10.687 1.00 23.19 380 ASN A N 1
ATOM 2969 C CA . ASN A 1 380 ? 9.439 30.959 -11.777 1.00 23.19 380 ASN A CA 1
ATOM 2970 C C . ASN A 1 380 ? 8.764 32.291 -11.424 1.00 23.19 380 ASN A C 1
ATOM 2972 O O . ASN A 1 380 ? 8.159 32.428 -10.362 1.00 23.19 380 ASN A O 1
ATOM 2976 N N . SER A 1 381 ? 8.812 33.231 -12.368 1.00 26.38 381 SER A N 1
ATOM 2977 C CA . SER A 1 381 ? 7.983 34.435 -12.406 1.00 26.38 381 SER A CA 1
ATOM 2978 C C . SER A 1 381 ?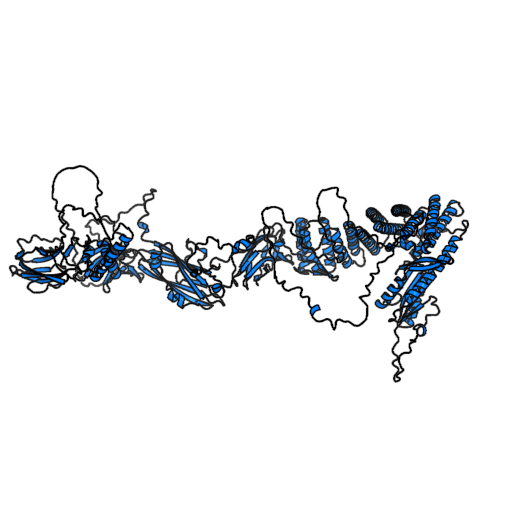 7.068 34.391 -13.635 1.00 26.38 381 SER A C 1
ATOM 2980 O O . SER A 1 381 ? 7.399 33.844 -14.683 1.00 26.38 381 SER A O 1
ATOM 2982 N N . SER A 1 382 ? 5.865 34.896 -13.421 1.00 23.73 382 SER A N 1
ATOM 2983 C CA . SER A 1 382 ? 4.654 34.861 -14.237 1.00 23.73 382 SER A CA 1
ATOM 2984 C C . SER A 1 382 ? 4.622 35.900 -15.366 1.00 23.73 382 SER A C 1
ATOM 2986 O O . SER A 1 382 ? 4.906 37.058 -15.082 1.00 23.73 382 SER A O 1
ATOM 2988 N N . ALA A 1 383 ? 4.165 35.524 -16.574 1.00 26.42 383 ALA A N 1
ATOM 2989 C CA . ALA A 1 383 ? 3.443 36.396 -17.525 1.00 26.42 383 ALA A CA 1
ATOM 2990 C C . ALA A 1 383 ? 2.931 35.631 -18.777 1.00 26.42 383 ALA A C 1
ATOM 2992 O O . ALA A 1 383 ? 3.710 35.029 -19.506 1.00 26.42 383 ALA A O 1
ATOM 2993 N N . SER A 1 384 ? 1.606 35.671 -18.964 1.00 26.17 384 SER A N 1
ATOM 2994 C CA . SER A 1 384 ? 0.809 35.834 -20.202 1.00 26.17 384 SER A CA 1
ATOM 2995 C C . SER A 1 384 ? 1.278 35.326 -21.587 1.00 26.17 384 SER A C 1
ATOM 2997 O O . SER A 1 384 ? 2.267 35.790 -22.141 1.00 26.17 384 SER A O 1
ATOM 2999 N N . ASP A 1 385 ? 0.361 34.559 -22.191 1.00 24.53 385 ASP A N 1
ATOM 3000 C CA . ASP A 1 385 ? -0.179 34.663 -23.559 1.00 24.53 385 ASP A CA 1
ATOM 3001 C C . ASP A 1 385 ? 0.592 34.219 -24.823 1.00 24.53 385 ASP A C 1
ATOM 3003 O O . ASP A 1 385 ? 1.664 34.688 -25.184 1.00 24.53 385 ASP A O 1
ATOM 3007 N N . THR A 1 386 ? -0.168 33.435 -25.602 1.00 26.44 386 THR A N 1
ATOM 3008 C CA . THR A 1 386 ? -0.117 33.092 -27.039 1.00 26.44 386 THR A CA 1
ATOM 3009 C C . THR A 1 386 ? 0.769 31.931 -27.536 1.00 26.44 386 THR A C 1
ATOM 3011 O O . THR A 1 386 ? 1.955 31.855 -27.226 1.00 26.44 386 THR A O 1
ATOM 3014 N N . PRO A 1 387 ? 0.203 30.997 -28.344 1.00 25.12 387 PRO A N 1
ATOM 3015 C CA . PRO A 1 387 ? 0.850 29.744 -28.710 1.00 25.12 387 PRO A CA 1
ATOM 3016 C C . PRO A 1 387 ? 1.559 29.873 -30.063 1.00 25.12 387 PRO A C 1
ATOM 3018 O O . PRO A 1 387 ? 0.920 29.992 -31.107 1.00 25.12 387 PRO A O 1
ATOM 3021 N N . THR A 1 388 ? 2.886 29.797 -30.066 1.00 25.55 388 THR A N 1
ATOM 3022 C CA . THR A 1 388 ? 3.668 29.631 -31.297 1.00 25.55 388 THR A CA 1
ATOM 3023 C C . THR A 1 388 ? 4.624 28.450 -31.147 1.00 25.55 388 THR A C 1
ATOM 3025 O O . THR A 1 388 ? 5.367 28.345 -30.181 1.00 25.55 388 THR A O 1
ATOM 3028 N N . THR A 1 389 ? 4.515 27.520 -32.100 1.00 25.19 389 THR A N 1
ATOM 3029 C CA . THR A 1 389 ? 5.531 26.549 -32.548 1.00 25.19 389 THR A CA 1
ATOM 3030 C C . THR A 1 389 ? 6.437 25.916 -31.484 1.00 25.19 389 THR A C 1
ATOM 3032 O O . THR A 1 389 ? 7.452 26.464 -31.069 1.00 25.19 389 THR A O 1
ATOM 3035 N N . SER A 1 390 ? 6.101 24.674 -31.139 1.00 24.75 390 SER A N 1
ATOM 3036 C CA . SER A 1 390 ? 6.841 23.764 -30.269 1.00 24.75 390 SER A CA 1
ATOM 3037 C C . SER A 1 390 ? 8.227 23.396 -30.823 1.00 24.75 390 SER A C 1
ATOM 3039 O O . SER A 1 390 ? 8.386 22.381 -31.502 1.00 24.75 390 SER A O 1
ATOM 3041 N N . SER A 1 391 ? 9.247 24.188 -30.505 1.00 24.70 391 SER A N 1
ATOM 3042 C CA . SER A 1 391 ? 10.636 23.727 -30.477 1.00 24.70 391 SER A CA 1
ATOM 3043 C C . SER A 1 391 ? 10.947 23.220 -29.071 1.00 24.70 391 SER A C 1
ATOM 3045 O O . SER A 1 391 ? 10.978 23.989 -28.113 1.00 24.70 391 SER A O 1
ATOM 3047 N N . SER A 1 392 ? 11.136 21.910 -28.954 1.00 23.02 392 SER A N 1
ATOM 3048 C CA . SER A 1 392 ? 11.518 21.193 -27.739 1.00 23.02 392 SER A CA 1
ATOM 3049 C C . SER A 1 392 ? 12.882 21.665 -27.225 1.00 23.02 392 SER A C 1
ATOM 3051 O O . SER A 1 392 ? 13.921 21.190 -27.682 1.00 23.02 392 SER A O 1
ATOM 3053 N N . SER A 1 393 ? 12.891 22.599 -26.280 1.00 23.30 393 SER A N 1
ATOM 3054 C CA . SER A 1 393 ? 14.083 23.017 -25.546 1.00 23.30 393 SER A CA 1
ATOM 3055 C C . SER A 1 393 ? 14.383 21.998 -24.447 1.00 23.30 393 SER A C 1
ATOM 3057 O O . SER A 1 393 ? 13.830 22.027 -23.351 1.00 23.30 393 SER A O 1
ATOM 3059 N N . THR A 1 394 ? 15.264 21.050 -24.762 1.00 22.91 394 THR A N 1
ATOM 3060 C CA . THR A 1 394 ? 15.944 20.224 -23.765 1.00 22.91 394 THR A CA 1
ATOM 3061 C C . THR A 1 394 ? 16.767 21.152 -22.875 1.00 22.91 394 THR A C 1
ATOM 3063 O O . THR A 1 394 ? 17.658 21.848 -23.354 1.00 22.91 394 THR A O 1
ATOM 3066 N N . SER A 1 395 ? 16.455 21.187 -21.582 1.00 23.53 395 SER A N 1
ATOM 3067 C CA . SER A 1 395 ? 17.225 21.890 -20.558 1.00 23.53 395 SER A CA 1
ATOM 3068 C C . SER A 1 395 ? 18.549 21.161 -20.315 1.00 23.53 395 SER A C 1
ATOM 3070 O O . SER A 1 395 ? 18.728 20.475 -19.313 1.00 23.53 395 SER A O 1
ATOM 3072 N N . THR A 1 396 ? 19.473 21.254 -21.263 1.00 26.17 396 THR A N 1
ATOM 3073 C CA . THR A 1 396 ? 20.888 21.014 -20.994 1.00 26.17 396 THR A CA 1
ATOM 3074 C C . THR A 1 396 ? 21.409 22.238 -20.269 1.00 26.17 396 THR A C 1
ATOM 3076 O O . THR A 1 396 ? 21.170 23.359 -20.725 1.00 26.17 396 THR A O 1
ATOM 3079 N N . ILE A 1 397 ? 22.098 22.019 -19.148 1.00 23.69 397 ILE A N 1
ATOM 3080 C CA . ILE A 1 397 ? 22.937 23.014 -18.482 1.00 23.69 397 ILE A CA 1
ATOM 3081 C C . ILE A 1 397 ? 23.758 23.671 -19.586 1.00 23.69 397 ILE A C 1
ATOM 3083 O O . ILE A 1 397 ? 24.689 23.080 -20.127 1.00 23.69 397 ILE A O 1
ATOM 3087 N N . SER A 1 398 ? 23.344 24.868 -19.997 1.00 26.28 398 SER A N 1
ATOM 3088 C CA . SER A 1 398 ? 24.200 25.703 -20.811 1.00 26.28 398 SER A CA 1
ATOM 3089 C C . SER A 1 398 ? 25.363 25.977 -19.889 1.00 26.28 398 SER A C 1
ATOM 3091 O O . SER A 1 398 ? 25.166 26.595 -18.842 1.00 26.28 398 SER A O 1
ATOM 3093 N N . ALA A 1 399 ? 26.531 25.427 -20.217 1.00 27.28 399 ALA A N 1
ATOM 3094 C CA . ALA A 1 399 ? 27.770 25.871 -19.621 1.00 27.28 399 ALA A CA 1
ATOM 3095 C C . ALA A 1 399 ? 27.752 27.393 -19.764 1.00 27.28 399 ALA A C 1
ATOM 3097 O O . ALA A 1 399 ? 27.863 27.923 -20.873 1.00 27.28 399 ALA A O 1
ATOM 3098 N N . ALA A 1 400 ? 27.456 28.085 -18.661 1.00 24.41 400 ALA A N 1
ATOM 3099 C CA . ALA A 1 400 ? 27.501 29.527 -18.637 1.00 24.41 400 ALA A CA 1
ATOM 3100 C C . ALA A 1 400 ? 28.900 29.887 -19.142 1.00 24.41 400 ALA A C 1
ATOM 3102 O O . ALA A 1 400 ? 29.867 29.260 -18.693 1.00 24.41 400 ALA A O 1
ATOM 3103 N N . PRO A 1 401 ? 29.035 30.809 -20.106 1.00 25.72 401 PRO A N 1
ATOM 3104 C CA . PRO A 1 401 ? 30.347 31.222 -20.562 1.00 25.72 401 PRO A CA 1
ATOM 3105 C C . PRO A 1 401 ? 31.065 31.777 -19.337 1.00 25.72 401 PRO A C 1
ATOM 3107 O O . PRO A 1 401 ? 30.699 32.841 -18.842 1.00 25.72 401 PRO A O 1
ATOM 3110 N N . ILE A 1 402 ? 32.012 31.008 -18.793 1.00 27.47 402 ILE A N 1
ATOM 3111 C CA . ILE A 1 402 ? 32.765 31.395 -17.606 1.00 27.47 402 ILE A CA 1
ATOM 3112 C C . ILE A 1 402 ? 33.440 32.726 -17.960 1.00 27.47 402 ILE A C 1
ATOM 3114 O O . ILE A 1 402 ? 34.273 32.765 -18.875 1.00 27.47 402 ILE A O 1
ATOM 3118 N N . PRO A 1 403 ? 33.066 33.834 -17.297 1.00 25.84 403 PRO A N 1
ATOM 3119 C CA . PRO A 1 403 ? 33.622 35.138 -17.596 1.00 25.84 403 PRO A CA 1
ATOM 3120 C C . PRO A 1 403 ? 35.045 35.157 -17.037 1.00 25.84 403 PRO A C 1
ATOM 3122 O O . PRO A 1 403 ? 35.246 35.298 -15.836 1.00 25.84 403 PRO A O 1
ATOM 3125 N N . GLY A 1 404 ? 36.047 34.941 -17.890 1.00 27.97 404 GLY A N 1
ATOM 3126 C CA . GLY A 1 404 ? 37.443 34.965 -17.441 1.00 27.97 404 GLY A CA 1
ATOM 3127 C C . GLY A 1 404 ? 38.478 34.303 -18.345 1.00 27.97 404 GLY A C 1
ATOM 3128 O O . GLY A 1 404 ? 39.671 34.489 -18.117 1.00 27.97 404 GLY A O 1
ATOM 3129 N N . HIS A 1 405 ? 38.086 33.573 -19.391 1.00 30.67 405 HIS A N 1
ATOM 3130 C CA . HIS A 1 405 ? 39.040 33.067 -20.384 1.00 30.67 405 HIS A CA 1
ATOM 3131 C C . HIS A 1 405 ? 38.806 33.708 -21.746 1.00 30.67 405 HIS A C 1
ATOM 3133 O O . HIS A 1 405 ? 38.228 33.130 -22.663 1.00 30.67 405 HIS A O 1
ATOM 3139 N N . GLN A 1 406 ? 39.314 34.935 -21.862 1.00 29.31 406 GLN A N 1
ATOM 3140 C CA . GLN A 1 406 ? 39.733 35.512 -23.133 1.00 29.31 406 GLN A CA 1
ATOM 3141 C C . GLN A 1 406 ? 40.743 34.544 -23.780 1.00 29.31 406 GLN A C 1
ATOM 3143 O O . GLN A 1 406 ? 41.923 34.532 -23.429 1.00 29.31 406 GLN A O 1
ATOM 3148 N N . ARG A 1 407 ? 40.271 33.663 -24.674 1.00 39.00 407 ARG A N 1
ATOM 3149 C CA . ARG A 1 407 ? 41.117 32.808 -25.523 1.00 39.00 407 ARG A CA 1
ATOM 3150 C C . ARG A 1 407 ? 41.856 33.710 -26.523 1.00 39.00 407 ARG A C 1
ATOM 3152 O O . ARG A 1 407 ? 41.394 33.892 -27.638 1.00 39.00 407 ARG A O 1
ATOM 3159 N N . ASN A 1 408 ? 42.988 34.276 -26.110 1.00 39.34 408 ASN A N 1
ATOM 3160 C CA . ASN A 1 408 ? 43.862 35.116 -26.945 1.00 39.34 408 ASN A CA 1
ATOM 3161 C C . ASN A 1 408 ? 44.986 34.325 -27.647 1.00 39.34 408 ASN A C 1
ATOM 3163 O O . ASN A 1 408 ? 46.020 34.888 -27.990 1.00 39.34 408 ASN A O 1
ATOM 3167 N N . GLY A 1 409 ? 44.814 33.017 -27.851 1.00 50.94 409 GLY A N 1
ATOM 3168 C CA . GLY A 1 409 ? 45.642 32.269 -28.796 1.00 50.94 409 GLY A CA 1
ATOM 3169 C C . GLY A 1 409 ? 44.878 32.145 -30.104 1.00 50.94 409 GLY A C 1
ATOM 3170 O O . GLY A 1 409 ? 43.853 31.462 -30.120 1.00 50.94 409 GLY A O 1
ATOM 3171 N N . ASP A 1 410 ? 45.343 32.805 -31.165 1.00 64.50 410 ASP A N 1
ATOM 3172 C CA . ASP A 1 410 ? 44.821 32.587 -32.514 1.00 64.50 410 ASP A CA 1
ATOM 3173 C C . ASP A 1 410 ? 44.941 31.094 -32.832 1.00 64.50 410 ASP A C 1
ATOM 3175 O O . ASP A 1 410 ? 46.039 30.541 -32.901 1.00 64.50 410 ASP A O 1
ATOM 3179 N N . LEU A 1 411 ? 43.800 30.412 -32.950 1.00 80.00 411 LEU A N 1
ATOM 3180 C CA . LEU A 1 411 ? 43.780 29.010 -33.349 1.00 80.00 411 LEU A CA 1
ATOM 3181 C C . LEU A 1 411 ? 44.455 28.887 -34.729 1.00 80.00 411 LEU A C 1
ATOM 3183 O O . LEU A 1 411 ? 44.176 29.709 -35.607 1.00 80.00 411 LEU A O 1
ATOM 3187 N N . PRO A 1 412 ? 45.301 27.870 -34.959 1.00 82.69 412 PRO A N 1
ATOM 3188 C CA . PRO A 1 412 ? 45.960 27.675 -36.245 1.00 82.69 412 PRO A CA 1
ATOM 3189 C C . PRO A 1 412 ? 44.954 27.617 -37.397 1.00 82.69 412 PRO A C 1
ATOM 3191 O O . PRO A 1 412 ? 43.944 26.920 -37.325 1.00 82.69 412 PRO A O 1
ATOM 3194 N N . GLY A 1 413 ? 45.244 28.319 -38.496 1.00 81.94 413 GLY A N 1
ATOM 3195 C CA . GLY A 1 413 ? 44.307 28.471 -39.618 1.00 81.94 413 GLY A CA 1
ATOM 3196 C C . GLY A 1 413 ? 43.946 27.171 -40.354 1.00 81.94 413 GLY A C 1
ATOM 3197 O O . GLY A 1 413 ? 42.960 27.142 -41.085 1.00 81.94 413 GLY A O 1
ATOM 3198 N N . ASN A 1 414 ? 44.715 26.095 -40.163 1.00 88.75 414 ASN A N 1
ATOM 3199 C CA . ASN A 1 414 ? 44.477 24.769 -40.742 1.00 88.75 414 ASN A CA 1
ATOM 3200 C C . ASN A 1 414 ? 43.787 23.781 -39.775 1.00 88.75 414 ASN A C 1
ATOM 3202 O O . ASN A 1 414 ? 43.699 22.588 -40.081 1.00 88.75 414 ASN A O 1
ATOM 3206 N N . ILE A 1 415 ? 43.303 24.249 -38.622 1.00 93.50 415 ILE A N 1
ATOM 3207 C CA . ILE A 1 415 ? 42.502 23.448 -37.690 1.00 93.50 415 ILE A CA 1
ATOM 3208 C C . ILE A 1 415 ? 41.174 23.009 -38.328 1.00 93.50 415 ILE A C 1
ATOM 3210 O O . ILE A 1 415 ? 40.540 23.779 -39.051 1.00 93.50 415 ILE A O 1
ATOM 3214 N N . LEU A 1 416 ? 40.711 21.788 -38.032 1.00 93.62 416 LEU A N 1
ATOM 3215 C CA . LEU A 1 416 ? 39.348 21.390 -38.390 1.00 93.62 416 LEU A CA 1
ATOM 3216 C C . LEU A 1 416 ? 38.345 22.123 -37.503 1.00 93.62 416 LEU A C 1
ATOM 3218 O O . LEU A 1 416 ? 38.452 22.100 -36.274 1.00 93.62 416 LEU A O 1
ATOM 3222 N N . LYS A 1 417 ? 37.317 22.709 -38.111 1.00 91.81 417 LYS A N 1
ATOM 3223 C CA . LYS A 1 417 ? 36.191 23.282 -37.370 1.00 91.81 417 LYS A CA 1
ATOM 3224 C C . LYS A 1 417 ? 35.412 22.176 -36.658 1.00 91.81 417 LYS A C 1
ATOM 3226 O O . LYS A 1 417 ? 35.418 21.017 -37.075 1.00 91.81 417 LYS A O 1
ATOM 3231 N N . ALA A 1 418 ? 34.672 22.547 -35.613 1.00 88.81 418 ALA A N 1
ATOM 3232 C CA . ALA A 1 418 ? 33.869 21.619 -34.814 1.00 88.81 418 ALA A CA 1
ATOM 3233 C C . ALA A 1 418 ? 33.009 20.671 -35.674 1.00 88.81 418 ALA A C 1
ATOM 3235 O O . ALA A 1 418 ? 33.056 19.453 -35.503 1.00 88.81 418 ALA A O 1
ATOM 3236 N N . GLU A 1 419 ? 32.292 21.216 -36.656 1.00 88.56 419 GLU A N 1
ATOM 3237 C CA . GLU A 1 419 ? 31.406 20.449 -37.536 1.00 88.56 419 GLU A CA 1
ATOM 3238 C C . GLU A 1 419 ? 32.156 19.468 -38.448 1.00 88.56 419 GLU A C 1
ATOM 3240 O O . GLU A 1 419 ? 31.662 18.370 -38.727 1.00 88.56 419 GLU A O 1
ATOM 3245 N N . GLU A 1 420 ? 33.363 19.836 -38.882 1.00 94.25 420 GLU A N 1
ATOM 3246 C CA . GLU A 1 420 ? 34.193 19.034 -39.780 1.00 94.25 420 GLU A CA 1
ATOM 3247 C C . GLU A 1 420 ? 34.730 17.784 -39.088 1.00 94.25 420 GLU A C 1
ATOM 3249 O O . GLU A 1 420 ? 34.845 16.742 -39.733 1.00 94.25 420 GLU A O 1
ATOM 3254 N N . ILE A 1 421 ? 34.982 17.842 -37.776 1.00 95.50 421 ILE A N 1
ATOM 3255 C CA . ILE A 1 421 ? 35.500 16.704 -37.002 1.00 95.50 421 ILE A CA 1
ATOM 3256 C C . ILE A 1 421 ? 34.612 15.466 -37.173 1.00 95.50 421 ILE A C 1
ATOM 3258 O O . ILE A 1 421 ? 35.114 14.384 -37.472 1.00 95.50 421 ILE A O 1
ATOM 3262 N N . SER A 1 422 ? 33.289 15.622 -37.062 1.00 93.81 422 SER A N 1
ATOM 3263 C CA . SER A 1 422 ? 32.340 14.517 -37.262 1.00 93.81 422 SER A CA 1
ATOM 3264 C C . SER A 1 422 ? 32.450 13.899 -38.667 1.00 93.81 422 SER A C 1
ATOM 3266 O O . SER A 1 422 ? 32.460 12.677 -38.820 1.00 93.81 422 SER A O 1
ATOM 3268 N N . ASN A 1 423 ? 32.608 14.732 -39.701 1.00 95.25 423 ASN A N 1
ATOM 3269 C CA . ASN A 1 423 ? 32.741 14.295 -41.089 1.00 95.25 423 ASN A CA 1
ATOM 3270 C C . ASN A 1 423 ? 34.057 13.542 -41.323 1.00 95.25 423 ASN A C 1
ATOM 3272 O O . ASN A 1 423 ? 34.063 12.523 -42.011 1.00 95.25 423 ASN A O 1
ATOM 3276 N N . TYR A 1 424 ? 35.162 14.025 -40.754 1.00 97.44 424 TYR A N 1
ATOM 3277 C CA . TYR A 1 424 ? 36.465 13.369 -40.864 1.00 97.44 424 TYR A CA 1
ATOM 3278 C C . TYR A 1 424 ? 36.497 12.033 -40.114 1.00 97.44 424 TYR A C 1
ATOM 3280 O O . TYR A 1 424 ? 36.980 11.056 -40.679 1.00 97.44 424 TYR A O 1
ATOM 3288 N N . TYR A 1 425 ? 35.882 11.929 -38.930 1.00 97.44 425 TYR A N 1
ATOM 3289 C CA . TYR A 1 425 ? 35.717 10.634 -38.260 1.00 97.44 425 TYR A CA 1
ATOM 3290 C C . TYR A 1 425 ? 34.885 9.646 -39.080 1.00 97.44 425 TYR A C 1
ATOM 3292 O O . TYR A 1 425 ? 35.247 8.475 -39.161 1.00 97.44 425 TYR A O 1
ATOM 3300 N N . ARG A 1 426 ? 33.802 10.091 -39.737 1.00 96.06 426 ARG A N 1
ATOM 3301 C CA . ARG A 1 426 ? 33.044 9.213 -40.649 1.00 96.06 426 ARG A CA 1
ATOM 3302 C C . ARG A 1 426 ? 33.914 8.708 -41.795 1.00 96.06 426 ARG A C 1
ATOM 3304 O O . ARG A 1 426 ? 33.877 7.518 -42.091 1.00 96.06 426 ARG A O 1
ATOM 3311 N N . LYS A 1 427 ? 34.713 9.580 -42.419 1.00 97.06 427 LYS A N 1
ATOM 3312 C CA . LYS A 1 427 ? 35.653 9.171 -43.477 1.00 97.06 427 LYS A CA 1
ATOM 3313 C C . LYS A 1 427 ? 36.693 8.176 -42.949 1.00 97.06 427 LYS A C 1
ATOM 3315 O O . LYS A 1 427 ? 36.920 7.159 -43.603 1.00 97.06 427 LYS A O 1
ATOM 3320 N N . ALA A 1 428 ? 37.223 8.406 -41.746 1.00 97.00 428 ALA A N 1
ATOM 3321 C CA . ALA A 1 428 ? 38.184 7.513 -41.109 1.00 97.00 428 ALA A CA 1
ATOM 3322 C C . ALA A 1 428 ? 37.586 6.120 -40.871 1.00 97.00 428 ALA A C 1
ATOM 3324 O O . ALA A 1 428 ? 38.166 5.121 -41.284 1.00 97.00 428 ALA A O 1
ATOM 3325 N N . ILE A 1 429 ? 36.381 6.056 -40.299 1.00 95.56 429 ILE A N 1
ATOM 3326 C CA . ILE A 1 429 ? 35.649 4.807 -40.049 1.00 95.56 429 ILE A CA 1
ATOM 3327 C C . ILE A 1 429 ? 35.337 4.078 -41.361 1.00 95.56 429 ILE A C 1
ATOM 3329 O O . ILE A 1 429 ? 35.584 2.881 -41.459 1.00 95.56 429 ILE A O 1
ATOM 3333 N N . ILE A 1 430 ? 34.882 4.785 -42.404 1.00 95.31 430 ILE A N 1
ATOM 3334 C CA . ILE A 1 430 ? 34.668 4.191 -43.735 1.00 95.31 430 ILE A CA 1
ATOM 3335 C C . ILE A 1 430 ? 35.977 3.606 -44.275 1.00 95.31 430 ILE A C 1
ATOM 3337 O O . ILE A 1 430 ? 35.989 2.500 -44.813 1.00 95.31 430 ILE A O 1
ATOM 3341 N N . ASN A 1 431 ? 37.093 4.315 -44.120 1.00 96.31 431 ASN A N 1
ATOM 3342 C CA . ASN A 1 431 ? 38.400 3.827 -44.540 1.00 96.31 431 ASN A CA 1
ATOM 3343 C C . ASN A 1 431 ? 38.853 2.594 -43.747 1.00 96.31 431 ASN A C 1
ATOM 3345 O O . ASN A 1 431 ? 39.382 1.667 -44.356 1.00 96.31 431 ASN A O 1
ATOM 3349 N N . TYR A 1 432 ? 38.601 2.545 -42.437 1.00 94.88 432 TYR A N 1
ATOM 3350 C CA . TYR A 1 432 ? 38.891 1.381 -41.597 1.00 94.88 432 TYR A CA 1
ATOM 3351 C C . TYR A 1 432 ? 38.005 0.180 -41.937 1.00 94.88 432 TYR A C 1
ATOM 3353 O O . TYR A 1 432 ? 38.529 -0.923 -42.077 1.00 94.88 432 TYR A O 1
ATOM 3361 N N . SER A 1 433 ? 36.713 0.395 -42.200 1.00 92.38 433 SER A N 1
ATOM 3362 C CA . SER A 1 433 ? 35.751 -0.668 -42.538 1.00 92.38 433 SER A CA 1
ATOM 3363 C C . SER A 1 433 ? 36.110 -1.460 -43.808 1.00 92.38 433 SER A C 1
ATOM 3365 O O . SER A 1 433 ? 35.658 -2.588 -43.994 1.00 92.38 433 SER A O 1
ATOM 3367 N N . LYS A 1 434 ? 36.980 -0.912 -44.676 1.00 92.38 434 LYS A N 1
ATOM 3368 C CA . LYS A 1 434 ? 37.531 -1.611 -45.854 1.00 92.38 434 LYS A CA 1
ATOM 3369 C C . LYS A 1 434 ? 38.460 -2.775 -45.484 1.00 92.38 434 LYS A C 1
ATOM 3371 O O . LYS A 1 434 ? 38.746 -3.610 -46.340 1.00 92.38 434 LYS A O 1
ATOM 3376 N N . TYR A 1 435 ? 38.948 -2.831 -44.244 1.00 90.00 435 TYR A N 1
ATOM 3377 C CA . TYR A 1 435 ? 39.934 -3.805 -43.785 1.00 90.00 435 TYR A CA 1
ATOM 3378 C C . TYR A 1 435 ? 39.354 -4.664 -42.663 1.00 90.00 435 TYR A C 1
ATOM 3380 O O . TYR A 1 435 ? 39.129 -4.198 -41.549 1.00 90.00 435 TYR A O 1
ATOM 3388 N N . ARG A 1 436 ? 39.199 -5.968 -42.919 1.00 82.19 436 ARG A N 1
ATOM 3389 C CA . ARG A 1 436 ? 38.645 -6.933 -41.949 1.00 82.19 436 ARG A CA 1
ATOM 3390 C C . ARG A 1 436 ? 39.370 -6.925 -40.595 1.00 82.19 436 ARG A C 1
ATOM 3392 O O . ARG A 1 436 ? 38.743 -7.108 -39.559 1.00 82.19 436 ARG A O 1
ATOM 3399 N N . HIS A 1 437 ? 40.682 -6.702 -40.602 1.00 84.25 437 HIS A N 1
ATOM 3400 C CA . HIS A 1 437 ? 41.530 -6.721 -39.406 1.00 84.25 437 HIS A CA 1
ATOM 3401 C C . HIS A 1 437 ? 41.684 -5.343 -38.727 1.00 84.25 437 HIS A C 1
ATOM 3403 O O . HIS A 1 437 ? 42.432 -5.221 -37.758 1.00 84.25 437 HIS A O 1
ATOM 3409 N N . ALA A 1 438 ? 40.963 -4.314 -39.193 1.00 88.50 438 ALA A N 1
ATOM 3410 C CA . ALA A 1 438 ? 40.935 -2.972 -38.601 1.00 88.50 438 ALA A CA 1
ATOM 3411 C C . ALA A 1 438 ? 39.743 -2.741 -37.647 1.00 88.50 438 ALA A C 1
ATOM 3413 O O . ALA A 1 438 ? 39.563 -1.642 -37.128 1.00 88.50 438 ALA A O 1
ATOM 3414 N N . ALA A 1 439 ? 38.952 -3.775 -37.359 1.00 88.94 439 ALA A N 1
ATOM 3415 C CA . ALA A 1 439 ? 37.743 -3.691 -36.539 1.00 88.94 439 ALA A CA 1
ATOM 3416 C C . ALA A 1 439 ? 37.974 -3.053 -35.144 1.00 88.94 439 ALA A C 1
ATOM 3418 O O . ALA A 1 439 ? 37.132 -2.307 -34.634 1.00 88.94 439 ALA A O 1
ATOM 3419 N N . THR A 1 440 ? 39.138 -3.305 -34.530 1.00 89.44 440 THR A N 1
ATOM 3420 C CA . THR A 1 440 ? 39.518 -2.727 -33.230 1.00 89.44 440 THR A CA 1
ATOM 3421 C C . THR A 1 440 ? 39.641 -1.204 -33.290 1.00 89.44 440 THR A C 1
ATOM 3423 O O . THR A 1 440 ? 38.999 -0.510 -32.502 1.00 89.44 440 THR A O 1
ATOM 3426 N N . ILE A 1 441 ? 40.410 -0.680 -34.250 1.00 91.81 441 ILE A N 1
ATOM 3427 C CA . ILE A 1 441 ? 40.587 0.770 -34.428 1.00 91.81 441 ILE A CA 1
ATOM 3428 C C . ILE A 1 441 ? 39.314 1.438 -34.955 1.00 91.81 441 ILE A C 1
ATOM 3430 O O . ILE A 1 441 ? 39.027 2.572 -34.591 1.00 91.81 441 ILE A O 1
ATOM 3434 N N . GLU A 1 442 ? 38.504 0.727 -35.743 1.00 93.31 442 GLU A N 1
ATOM 3435 C CA . GLU A 1 442 ? 37.196 1.209 -36.191 1.00 93.31 442 GLU A CA 1
ATOM 3436 C C . GLU A 1 442 ? 36.253 1.451 -35.003 1.00 93.31 442 GLU A C 1
ATOM 3438 O O . GLU A 1 442 ? 35.626 2.507 -34.901 1.00 93.31 442 GLU A O 1
ATOM 3443 N N . THR A 1 443 ? 36.213 0.503 -34.060 1.00 93.19 443 THR A N 1
ATOM 3444 C CA . THR A 1 443 ? 35.418 0.622 -32.829 1.00 93.19 443 THR A CA 1
ATOM 3445 C C . THR A 1 443 ? 35.893 1.797 -31.973 1.00 93.19 443 THR A C 1
ATOM 3447 O O . THR A 1 443 ? 35.082 2.595 -31.507 1.00 93.19 443 THR A O 1
ATOM 3450 N N . GLU A 1 444 ? 37.205 1.932 -31.774 1.00 93.75 444 GLU A N 1
ATOM 3451 C CA . GLU A 1 444 ? 37.781 3.028 -30.988 1.00 93.75 444 GLU A CA 1
ATOM 3452 C C . GLU A 1 444 ? 37.532 4.393 -31.634 1.00 93.75 444 GLU A C 1
ATOM 3454 O O . GLU A 1 444 ? 37.134 5.329 -30.941 1.00 93.75 444 GLU A O 1
ATOM 3459 N N . ALA A 1 445 ? 37.690 4.509 -32.955 1.00 95.75 445 ALA A N 1
ATOM 3460 C CA . ALA A 1 445 ? 37.402 5.736 -33.690 1.00 95.75 445 ALA A CA 1
ATOM 3461 C C . ALA A 1 445 ? 35.929 6.145 -33.549 1.00 95.75 445 ALA A C 1
ATOM 3463 O O . ALA A 1 445 ? 35.643 7.315 -33.297 1.00 95.75 445 ALA A O 1
ATOM 3464 N N . ALA A 1 446 ? 34.993 5.193 -33.623 1.00 96.12 446 ALA A N 1
ATOM 3465 C CA . ALA A 1 446 ? 33.571 5.460 -33.403 1.00 96.12 446 ALA A CA 1
ATOM 3466 C C . ALA A 1 446 ? 33.270 5.943 -31.971 1.00 96.12 446 ALA A C 1
ATOM 3468 O O . ALA A 1 446 ? 32.475 6.868 -31.787 1.00 96.12 446 ALA A O 1
ATOM 3469 N N . LEU A 1 447 ? 33.928 5.382 -30.950 1.00 95.88 447 LEU A N 1
ATOM 3470 C CA . LEU A 1 447 ? 33.779 5.830 -29.557 1.00 95.88 447 LEU A CA 1
ATOM 3471 C C . LEU A 1 447 ? 34.380 7.223 -29.327 1.00 95.88 447 LEU A C 1
ATOM 3473 O O . LEU A 1 447 ? 33.760 8.059 -28.669 1.00 95.88 447 LEU A O 1
ATOM 3477 N N . LYS A 1 448 ? 35.558 7.507 -29.897 1.00 96.06 448 LYS A N 1
ATOM 3478 C CA . LYS A 1 448 ? 36.185 8.841 -29.851 1.00 96.06 448 LYS A CA 1
ATOM 3479 C C . LYS A 1 448 ? 35.306 9.887 -30.532 1.00 96.06 448 LYS A C 1
ATOM 3481 O O . LYS A 1 448 ? 35.072 10.950 -29.957 1.00 96.06 448 LYS A O 1
ATOM 3486 N N . ALA A 1 449 ? 34.783 9.562 -31.714 1.00 96.62 449 ALA A N 1
ATOM 3487 C CA . ALA A 1 449 ? 33.853 10.410 -32.449 1.00 96.62 449 ALA A CA 1
ATOM 3488 C C . ALA A 1 449 ? 32.587 10.684 -31.631 1.00 96.62 449 ALA A C 1
ATOM 3490 O O . ALA A 1 449 ? 32.170 11.835 -31.520 1.00 96.62 449 ALA A O 1
ATOM 3491 N N . SER A 1 450 ? 32.028 9.645 -31.001 1.00 96.50 450 SER A N 1
ATOM 3492 C CA . SER A 1 450 ? 30.863 9.758 -30.119 1.00 96.50 450 SER A CA 1
ATOM 3493 C C . SER A 1 450 ? 31.127 10.737 -28.976 1.00 96.50 450 SER A C 1
ATOM 3495 O O . SER A 1 450 ? 30.371 11.685 -28.818 1.00 96.50 450 SER A O 1
ATOM 3497 N N . ARG A 1 451 ? 32.235 10.587 -28.237 1.00 95.69 451 ARG A N 1
ATOM 3498 C CA . ARG A 1 451 ? 32.587 11.481 -27.115 1.00 95.69 451 ARG A CA 1
ATOM 3499 C C . ARG A 1 451 ? 32.722 12.942 -27.534 1.00 95.69 451 ARG A C 1
ATOM 3501 O O . ARG A 1 451 ? 32.196 13.816 -26.860 1.00 95.69 451 ARG A O 1
ATOM 3508 N N . ILE A 1 452 ? 33.370 13.214 -28.666 1.00 94.81 452 ILE A N 1
ATOM 3509 C CA . ILE A 1 452 ? 33.464 14.589 -29.177 1.00 94.81 452 ILE A CA 1
ATOM 3510 C C . ILE A 1 452 ? 32.087 15.111 -29.607 1.00 94.81 452 ILE A C 1
ATOM 3512 O O . ILE A 1 452 ? 31.765 16.267 -29.361 1.00 94.81 452 ILE A O 1
ATOM 3516 N N . CYS A 1 453 ? 31.248 14.279 -30.227 1.00 95.44 453 CYS A N 1
ATOM 3517 C CA . CYS A 1 453 ? 29.901 14.696 -30.619 1.00 95.44 453 CYS A CA 1
ATOM 3518 C C . CYS A 1 453 ? 28.986 14.964 -29.411 1.00 95.44 453 CYS A C 1
ATOM 3520 O O . CYS A 1 453 ? 28.079 15.785 -29.533 1.00 95.44 453 CYS A O 1
ATOM 3522 N N . ILE A 1 454 ? 29.226 14.321 -28.260 1.00 94.75 454 ILE A N 1
ATOM 3523 C CA . ILE A 1 454 ? 28.555 14.645 -26.988 1.00 94.75 454 ILE A CA 1
ATOM 3524 C C . ILE A 1 454 ? 28.913 16.071 -26.560 1.00 94.75 454 ILE A C 1
ATOM 3526 O O . ILE A 1 454 ? 28.010 16.874 -26.350 1.00 94.75 454 ILE A O 1
ATOM 3530 N N . GLU A 1 455 ? 30.201 16.422 -26.539 1.00 92.62 455 GLU A N 1
ATOM 3531 C CA . GLU A 1 455 ? 30.661 17.787 -26.222 1.00 92.62 455 GLU A CA 1
ATOM 3532 C C . GLU A 1 455 ? 30.142 18.842 -27.203 1.00 92.62 455 GLU A C 1
ATOM 3534 O O . GLU A 1 455 ? 29.864 19.979 -26.835 1.00 92.62 455 GLU A O 1
ATOM 3539 N N . GLN A 1 456 ? 29.979 18.465 -28.472 1.00 93.88 456 GLN A N 1
ATOM 3540 C CA . GLN A 1 456 ? 29.383 19.321 -29.499 1.00 93.88 456 GLN A CA 1
ATOM 3541 C C . GLN A 1 456 ? 27.852 19.400 -29.417 1.00 93.88 456 GLN A C 1
ATOM 3543 O O . GLN A 1 456 ? 27.244 20.084 -30.240 1.00 93.88 456 GLN A O 1
ATOM 3548 N N . ASN A 1 457 ? 27.220 18.684 -28.482 1.00 93.94 457 ASN A N 1
ATOM 3549 C CA . ASN A 1 457 ? 25.770 18.568 -28.349 1.00 93.94 457 ASN A CA 1
ATOM 3550 C C . ASN A 1 457 ? 25.075 18.081 -29.644 1.00 93.94 457 ASN A C 1
ATOM 3552 O O . ASN A 1 457 ? 24.044 18.608 -30.064 1.00 93.94 457 ASN A O 1
ATOM 3556 N N . ARG A 1 458 ? 25.649 17.066 -30.312 1.00 94.38 458 ARG A N 1
ATOM 3557 C CA . ARG A 1 458 ? 25.134 16.464 -31.563 1.00 94.38 458 ARG A CA 1
ATOM 3558 C C . ARG A 1 458 ? 24.656 15.018 -31.345 1.00 94.38 458 ARG A C 1
ATOM 3560 O O . ARG A 1 458 ? 25.301 14.071 -31.801 1.00 94.38 458 ARG A O 1
ATOM 3567 N N . PRO A 1 459 ? 23.502 14.800 -30.689 1.00 94.31 459 PRO A N 1
ATOM 3568 C CA . PRO A 1 459 ? 23.054 13.467 -30.267 1.00 94.31 459 PRO A CA 1
ATOM 3569 C C . PRO A 1 459 ? 22.752 12.501 -31.427 1.00 94.31 459 PRO A C 1
ATOM 3571 O O . PRO A 1 459 ? 22.925 11.289 -31.285 1.00 94.31 459 PRO A O 1
ATOM 3574 N N . LEU A 1 460 ? 22.335 13.013 -32.592 1.00 93.62 460 LEU A N 1
ATOM 3575 C CA . LEU A 1 460 ? 22.094 12.191 -33.787 1.00 93.62 460 LEU A CA 1
ATOM 3576 C C . LEU A 1 460 ? 23.385 11.551 -34.311 1.00 93.62 460 LEU A C 1
ATOM 3578 O O . LEU A 1 460 ? 23.388 10.374 -34.676 1.00 93.62 460 LEU A O 1
ATOM 3582 N N . ASP A 1 461 ? 24.485 12.304 -34.291 1.00 94.25 461 ASP A N 1
ATOM 3583 C CA . ASP A 1 461 ? 25.792 11.818 -34.724 1.00 94.25 461 ASP A CA 1
ATOM 3584 C C . ASP A 1 461 ? 26.328 10.758 -33.766 1.00 94.25 461 ASP A C 1
ATOM 3586 O O . ASP A 1 461 ? 26.756 9.691 -34.208 1.00 94.25 461 ASP A O 1
ATOM 3590 N N . VAL A 1 462 ? 26.202 10.997 -32.456 1.00 95.56 462 VAL A N 1
ATOM 3591 C CA . VAL A 1 462 ? 26.518 10.003 -31.418 1.00 95.56 462 VAL A CA 1
ATOM 3592 C C . VAL A 1 462 ? 25.749 8.709 -31.672 1.00 95.56 462 VAL A C 1
ATOM 3594 O O . VAL A 1 462 ? 26.337 7.632 -31.739 1.00 95.56 462 VAL A O 1
ATOM 3597 N N . ALA A 1 463 ? 24.433 8.797 -31.880 1.00 94.50 463 ALA A N 1
ATOM 3598 C CA . ALA A 1 463 ? 23.605 7.620 -32.100 1.00 94.50 463 ALA A CA 1
ATOM 3599 C C . ALA A 1 463 ? 24.016 6.822 -33.346 1.00 94.50 463 ALA A C 1
ATOM 3601 O O . ALA A 1 463 ? 23.987 5.592 -33.292 1.00 94.50 463 ALA A O 1
ATOM 3602 N N . MET A 1 464 ? 24.406 7.500 -34.428 1.00 93.75 464 MET A N 1
ATOM 3603 C CA . MET A 1 464 ? 24.896 6.865 -35.652 1.00 93.75 464 MET A CA 1
ATOM 3604 C C . MET A 1 464 ? 26.237 6.154 -35.431 1.00 93.75 464 MET A C 1
ATOM 3606 O O . MET A 1 464 ? 26.381 5.000 -35.834 1.00 93.75 464 MET A O 1
ATOM 3610 N N . PHE A 1 465 ? 27.200 6.795 -34.759 1.00 95.44 465 PHE A N 1
ATOM 3611 C CA . PHE A 1 465 ? 28.491 6.171 -34.452 1.00 95.44 465 PHE A CA 1
ATOM 3612 C C . PHE A 1 465 ? 28.332 4.947 -33.544 1.00 95.44 465 PHE A C 1
ATOM 3614 O O . PHE A 1 465 ? 28.895 3.892 -33.837 1.00 95.44 465 PHE A O 1
ATOM 3621 N N . LEU A 1 466 ? 27.517 5.047 -32.489 1.00 94.44 466 LEU A N 1
ATOM 3622 C CA . LEU A 1 466 ? 27.246 3.929 -31.582 1.00 94.44 466 LEU A CA 1
ATOM 3623 C C . LEU A 1 466 ? 26.510 2.776 -32.273 1.00 94.44 466 LEU A C 1
ATOM 3625 O O . LEU A 1 466 ? 26.808 1.613 -32.010 1.00 94.44 466 LEU A O 1
ATOM 3629 N N . GLN A 1 467 ? 25.581 3.075 -33.184 1.00 90.31 467 GLN A N 1
ATOM 3630 C CA . GLN A 1 467 ? 24.897 2.044 -33.961 1.00 90.31 467 GLN A CA 1
ATOM 3631 C C . GLN A 1 467 ? 25.858 1.323 -34.917 1.00 90.31 467 GLN A C 1
ATOM 3633 O O . GLN A 1 467 ? 25.751 0.105 -35.056 1.00 90.31 467 GLN A O 1
ATOM 3638 N N . ASN A 1 468 ? 26.819 2.033 -35.524 1.00 88.44 468 ASN A N 1
ATOM 3639 C CA . ASN A 1 468 ? 27.828 1.410 -36.385 1.00 88.44 468 ASN A CA 1
ATOM 3640 C C . ASN A 1 468 ? 28.651 0.353 -35.631 1.00 88.44 468 ASN A C 1
ATOM 3642 O O . ASN A 1 468 ? 28.874 -0.728 -36.164 1.00 88.44 468 ASN A O 1
ATOM 3646 N N . ILE A 1 469 ? 29.009 0.610 -34.364 1.00 90.38 469 ILE A N 1
ATOM 3647 C CA . ILE A 1 469 ? 29.784 -0.324 -33.519 1.00 90.38 469 ILE A CA 1
ATOM 3648 C C . ILE A 1 469 ? 29.138 -1.718 -33.434 1.00 90.38 469 ILE A C 1
ATOM 3650 O O . ILE A 1 469 ? 29.845 -2.719 -33.304 1.00 90.38 469 ILE A O 1
ATOM 3654 N N . LEU A 1 470 ? 27.808 -1.811 -33.524 1.00 84.44 470 LEU A N 1
ATOM 3655 C CA . LEU A 1 470 ? 27.084 -3.085 -33.449 1.00 84.44 470 LEU A CA 1
ATOM 3656 C C . LEU A 1 470 ? 27.247 -3.945 -34.706 1.00 84.44 470 LEU A C 1
ATOM 3658 O O . LEU A 1 470 ? 27.130 -5.164 -34.613 1.00 84.44 470 LEU A O 1
ATOM 3662 N N . TYR A 1 471 ? 27.526 -3.328 -35.856 1.00 84.12 471 TYR A N 1
ATOM 3663 C CA . TYR A 1 471 ? 27.769 -4.026 -37.120 1.00 84.12 471 TYR A CA 1
ATOM 3664 C C . TYR A 1 471 ? 29.235 -4.442 -37.298 1.00 84.12 471 TYR A C 1
ATOM 3666 O O . TYR A 1 471 ? 29.547 -5.229 -38.192 1.00 84.12 471 TYR A O 1
ATOM 3674 N N . ILE A 1 472 ? 30.137 -3.956 -36.437 1.00 84.31 472 ILE A N 1
ATOM 3675 C CA . ILE A 1 472 ? 31.554 -4.313 -36.490 1.00 84.31 472 ILE A CA 1
ATOM 3676 C C . ILE A 1 472 ? 31.755 -5.712 -35.892 1.00 84.31 472 ILE A C 1
ATOM 3678 O O . ILE A 1 472 ? 31.643 -5.931 -34.678 1.00 84.31 472 ILE A O 1
ATOM 3682 N N . ASN A 1 473 ? 32.116 -6.660 -36.756 1.00 75.50 473 ASN A N 1
ATOM 3683 C CA . ASN A 1 473 ? 32.419 -8.039 -36.385 1.00 75.50 473 ASN A CA 1
ATOM 3684 C C . ASN A 1 473 ? 33.777 -8.130 -35.668 1.00 75.50 473 ASN A C 1
ATOM 3686 O O . ASN A 1 473 ? 34.823 -8.201 -36.308 1.00 75.50 473 ASN A O 1
ATOM 3690 N N . LEU A 1 474 ? 33.755 -8.169 -34.333 1.00 77.50 474 LEU A N 1
ATOM 3691 C CA . LEU A 1 474 ? 34.923 -8.477 -33.503 1.00 77.50 474 LEU A CA 1
ATOM 3692 C C . LEU A 1 474 ? 34.739 -9.802 -32.764 1.00 77.50 474 LEU A C 1
ATOM 3694 O O . LEU A 1 474 ? 33.751 -10.001 -32.056 1.00 77.50 474 LEU A O 1
ATOM 3698 N N . SER A 1 475 ? 35.735 -10.682 -32.872 1.00 75.81 475 SER A N 1
ATOM 3699 C CA . SER A 1 475 ? 35.872 -11.838 -31.988 1.00 75.81 475 SER A CA 1
ATOM 3700 C C . SER A 1 475 ? 36.282 -11.356 -30.598 1.00 75.81 475 SER A C 1
ATOM 3702 O O . SER A 1 475 ? 37.376 -10.823 -30.425 1.00 75.81 475 SER A O 1
ATOM 3704 N N . MET A 1 476 ? 35.403 -11.522 -29.615 1.00 78.06 476 MET A N 1
ATOM 3705 C CA . MET A 1 476 ? 35.642 -11.085 -28.241 1.00 78.06 476 MET A CA 1
ATOM 3706 C C . MET A 1 476 ? 35.013 -12.034 -27.234 1.00 78.06 476 MET A C 1
ATOM 3708 O O . MET A 1 476 ? 34.052 -12.738 -27.552 1.00 78.06 476 MET A O 1
ATOM 3712 N N . SER A 1 477 ? 35.564 -12.047 -26.026 1.00 81.75 477 SER A N 1
ATOM 3713 C CA . SER A 1 477 ? 35.000 -12.774 -24.890 1.00 81.75 477 SER A CA 1
ATOM 3714 C C . SER A 1 477 ? 33.660 -12.170 -24.444 1.00 81.75 477 SER A C 1
ATOM 3716 O O . SER A 1 477 ? 33.351 -11.015 -24.744 1.00 81.75 477 SER A O 1
ATOM 3718 N N . GLU A 1 478 ? 32.852 -12.928 -23.694 1.00 78.62 478 GLU A N 1
ATOM 3719 C CA . GLU A 1 478 ? 31.587 -12.407 -23.145 1.00 78.62 478 GLU A CA 1
ATOM 3720 C C . GLU A 1 478 ? 31.813 -11.189 -22.235 1.00 78.62 478 GLU A C 1
ATOM 3722 O O . GLU A 1 478 ? 31.079 -10.208 -22.335 1.00 78.62 478 GLU A O 1
ATOM 3727 N N . ALA A 1 479 ? 32.870 -11.199 -21.415 1.00 82.50 479 ALA A N 1
ATOM 3728 C CA . ALA A 1 479 ? 33.215 -10.077 -20.540 1.00 82.50 479 ALA A CA 1
ATOM 3729 C C . ALA A 1 479 ? 33.520 -8.791 -21.332 1.00 82.50 479 ALA A C 1
ATOM 3731 O O . ALA A 1 479 ? 33.106 -7.696 -20.951 1.00 82.50 479 ALA A O 1
ATOM 3732 N N . GLU A 1 480 ? 34.191 -8.913 -22.478 1.00 83.88 480 GLU A N 1
ATOM 3733 C CA . GLU A 1 480 ? 34.464 -7.776 -23.362 1.00 83.88 480 GLU A CA 1
ATOM 3734 C C . GLU A 1 480 ? 33.201 -7.272 -24.074 1.00 83.88 480 GLU A C 1
ATOM 3736 O O . GLU A 1 480 ? 33.067 -6.063 -24.284 1.00 83.88 480 GLU A O 1
ATOM 3741 N N . ARG A 1 481 ? 32.247 -8.160 -24.401 1.00 85.88 481 ARG A N 1
ATOM 3742 C CA . ARG A 1 481 ? 30.925 -7.759 -24.923 1.00 85.88 481 ARG A CA 1
ATOM 3743 C C . ARG A 1 481 ? 30.122 -6.987 -23.883 1.00 85.88 481 ARG A C 1
ATOM 3745 O O . ARG A 1 481 ? 29.497 -5.990 -24.230 1.00 85.88 481 ARG A O 1
ATOM 3752 N N . VAL A 1 482 ? 30.156 -7.418 -22.623 1.00 88.94 482 VAL A N 1
ATOM 3753 C CA . VAL A 1 482 ? 29.519 -6.694 -21.514 1.00 88.94 482 VAL A CA 1
ATOM 3754 C C . VAL A 1 482 ? 30.119 -5.294 -21.385 1.00 88.94 482 VAL A C 1
ATOM 3756 O O . VAL A 1 482 ? 29.372 -4.322 -21.476 1.00 88.94 482 VAL A O 1
ATOM 3759 N N . LYS A 1 483 ? 31.456 -5.170 -21.299 1.00 88.31 483 LYS A N 1
ATOM 3760 C CA . LYS A 1 483 ? 32.129 -3.858 -21.203 1.00 88.31 483 LYS A CA 1
ATOM 3761 C C . LYS A 1 483 ? 31.756 -2.939 -22.372 1.00 88.31 483 LYS A C 1
ATOM 3763 O O . LYS A 1 483 ? 31.517 -1.749 -22.176 1.00 88.31 483 LYS A O 1
ATOM 3768 N N . ARG A 1 484 ? 31.646 -3.487 -23.590 1.00 90.69 484 ARG A N 1
ATOM 3769 C CA . ARG A 1 484 ? 31.158 -2.745 -24.765 1.00 90.69 484 ARG A CA 1
ATOM 3770 C C . ARG A 1 484 ? 29.758 -2.176 -24.534 1.00 90.69 484 ARG A C 1
ATOM 3772 O O . ARG A 1 484 ? 29.535 -0.999 -24.804 1.00 90.69 484 ARG A O 1
ATOM 3779 N N . PHE A 1 485 ? 28.816 -2.995 -24.071 1.00 92.44 485 PHE A N 1
ATOM 3780 C CA . PHE A 1 485 ? 27.441 -2.555 -23.839 1.00 92.44 485 PHE A CA 1
ATOM 3781 C C . PHE A 1 485 ? 27.325 -1.537 -22.705 1.00 92.44 485 PHE A C 1
ATOM 3783 O O . PHE A 1 485 ? 26.544 -0.599 -22.836 1.00 92.44 485 PHE A O 1
ATOM 3790 N N . GLU A 1 486 ? 28.110 -1.665 -21.637 1.00 93.06 486 GLU A N 1
ATOM 3791 C CA . GLU A 1 486 ? 28.137 -0.682 -20.546 1.00 93.06 486 GLU A CA 1
ATOM 3792 C C . GLU A 1 486 ? 28.616 0.690 -21.031 1.00 93.06 486 GLU A C 1
ATOM 3794 O O . GLU A 1 486 ? 27.978 1.700 -20.749 1.00 93.06 486 GLU A O 1
ATOM 3799 N N . VAL A 1 487 ? 29.668 0.735 -21.852 1.00 93.94 487 VAL A N 1
ATOM 3800 C CA . VAL A 1 487 ? 30.173 1.996 -22.420 1.00 93.94 487 VAL A CA 1
ATOM 3801 C C . VAL A 1 487 ? 29.171 2.610 -23.398 1.00 93.94 487 VAL A C 1
ATOM 3803 O O . VAL A 1 487 ? 28.950 3.816 -23.381 1.00 93.94 487 VAL A O 1
ATOM 3806 N N . ILE A 1 488 ? 28.517 1.796 -24.231 1.00 94.56 488 ILE A N 1
ATOM 3807 C CA . ILE A 1 488 ? 27.437 2.276 -25.108 1.00 94.56 488 ILE A CA 1
ATOM 3808 C C . ILE A 1 488 ? 26.259 2.815 -24.278 1.00 94.56 488 ILE A C 1
ATOM 3810 O O . ILE A 1 488 ? 25.666 3.829 -24.643 1.00 94.56 488 ILE A O 1
ATOM 3814 N N . THR A 1 489 ? 25.928 2.154 -23.165 1.00 94.88 489 THR A N 1
ATOM 3815 C CA . THR A 1 489 ? 24.870 2.579 -22.238 1.00 94.88 489 THR A CA 1
ATOM 3816 C C . THR A 1 489 ? 25.182 3.956 -21.662 1.00 94.88 489 THR A C 1
ATOM 3818 O O . THR A 1 489 ? 24.349 4.850 -21.788 1.00 94.88 489 THR A O 1
ATOM 3821 N N . ASP A 1 490 ? 26.384 4.141 -21.114 1.00 95.25 490 ASP A N 1
ATOM 3822 C CA . ASP A 1 490 ? 26.852 5.412 -20.550 1.00 95.25 490 ASP A CA 1
ATOM 3823 C C . ASP A 1 490 ? 26.793 6.551 -21.583 1.00 95.25 490 ASP A C 1
ATOM 3825 O O . ASP A 1 490 ? 26.181 7.593 -21.345 1.00 95.25 490 ASP A O 1
ATOM 3829 N N . LEU A 1 491 ? 27.302 6.320 -22.798 1.00 96.56 491 LEU A N 1
ATOM 3830 C CA . LEU A 1 491 ? 27.276 7.328 -23.864 1.00 96.56 491 LEU A CA 1
ATOM 3831 C C . LEU A 1 491 ? 25.845 7.687 -24.309 1.00 96.56 491 LEU A C 1
ATOM 3833 O O . LEU A 1 491 ? 25.570 8.848 -24.617 1.00 96.56 491 LEU A O 1
ATOM 3837 N N . TYR A 1 492 ? 24.908 6.730 -24.319 1.00 97.06 492 TYR A N 1
ATOM 3838 C CA . TYR A 1 492 ? 23.495 7.036 -24.572 1.00 97.06 492 TYR A CA 1
ATOM 3839 C C . TYR A 1 492 ? 22.827 7.789 -23.413 1.00 97.06 492 TYR A C 1
ATOM 3841 O O . TYR A 1 492 ? 21.939 8.607 -23.670 1.00 97.06 492 TYR A O 1
ATOM 3849 N N . GLN A 1 493 ? 23.231 7.538 -22.163 1.00 95.38 493 GLN A N 1
ATOM 3850 C CA . GLN A 1 493 ? 22.729 8.268 -20.993 1.00 95.38 493 GLN A CA 1
ATOM 3851 C C . GLN A 1 493 ? 23.163 9.734 -21.026 1.00 95.38 493 GLN A C 1
ATOM 3853 O O . GLN A 1 493 ? 22.318 10.603 -20.808 1.00 95.38 493 GLN A O 1
ATOM 3858 N N . GLN A 1 494 ? 24.422 10.012 -21.387 1.00 94.62 494 GLN A N 1
ATOM 3859 C CA . GLN A 1 494 ? 24.961 11.376 -21.485 1.00 94.62 494 GLN A CA 1
ATOM 3860 C C . GLN A 1 494 ? 24.187 12.260 -22.481 1.00 94.62 494 GLN A C 1
ATOM 3862 O O . GLN A 1 494 ? 23.996 13.444 -22.227 1.00 94.62 494 GLN A O 1
ATOM 3867 N N . ILE A 1 495 ? 23.671 11.692 -23.580 1.00 95.06 495 ILE A N 1
ATOM 3868 C CA . ILE A 1 495 ? 22.843 12.429 -24.559 1.00 95.06 495 ILE A CA 1
ATOM 3869 C C . ILE A 1 495 ? 21.332 12.379 -24.275 1.00 95.06 495 ILE A C 1
ATOM 3871 O O . ILE A 1 495 ? 20.527 12.810 -25.101 1.00 95.06 495 ILE A O 1
ATOM 3875 N N . GLY A 1 496 ? 20.916 11.795 -23.148 1.00 93.25 496 GLY A N 1
ATOM 3876 C CA . GLY A 1 496 ? 19.509 11.698 -22.754 1.00 93.25 496 GLY A CA 1
ATOM 3877 C C . GLY A 1 496 ? 18.688 10.635 -23.497 1.00 93.25 496 GLY A C 1
ATOM 3878 O O . GLY A 1 496 ? 17.465 10.589 -23.356 1.00 93.25 496 GLY A O 1
ATOM 3879 N N . TYR A 1 497 ? 19.309 9.739 -24.270 1.00 94.94 497 TYR A N 1
ATOM 3880 C CA . TYR A 1 497 ? 18.615 8.683 -25.022 1.00 94.94 497 TYR A CA 1
ATOM 3881 C C . TYR A 1 497 ? 18.341 7.458 -24.133 1.00 94.94 497 TYR A C 1
ATOM 3883 O O . TYR A 1 497 ? 18.776 6.337 -24.410 1.00 94.94 497 TYR A O 1
ATOM 3891 N N . GLN A 1 498 ? 17.560 7.668 -23.070 1.00 94.12 498 GLN A N 1
ATOM 3892 C CA . GLN A 1 498 ? 17.360 6.709 -21.974 1.00 94.12 498 GLN A CA 1
ATOM 3893 C C . GLN A 1 498 ? 16.834 5.340 -22.428 1.00 94.12 498 GLN A C 1
ATOM 3895 O O . GLN A 1 498 ? 17.274 4.309 -21.930 1.00 94.12 498 GLN A O 1
ATOM 3900 N N . ARG A 1 499 ? 15.942 5.295 -23.428 1.00 94.69 499 ARG A N 1
ATOM 3901 C CA . ARG A 1 499 ? 15.427 4.019 -23.957 1.00 94.69 499 ARG A CA 1
ATOM 3902 C C . ARG A 1 499 ? 16.517 3.191 -24.643 1.00 94.69 499 ARG A C 1
ATOM 3904 O O . ARG A 1 499 ? 16.550 1.974 -24.482 1.00 94.69 499 ARG A O 1
ATOM 3911 N N . LYS A 1 500 ? 17.408 3.834 -25.411 1.00 94.50 500 LYS A N 1
ATOM 3912 C CA . LYS A 1 500 ? 18.534 3.139 -26.057 1.00 94.50 500 LYS A CA 1
ATOM 3913 C C . LYS A 1 500 ? 19.551 2.690 -25.013 1.00 94.50 500 LYS A C 1
ATOM 3915 O O . LYS A 1 500 ? 19.985 1.547 -25.073 1.00 94.50 500 LYS A O 1
ATOM 3920 N N . ALA A 1 501 ? 19.857 3.536 -24.030 1.00 96.38 501 ALA A N 1
ATOM 3921 C CA . ALA A 1 501 ? 20.702 3.155 -22.902 1.00 96.38 501 ALA A CA 1
ATOM 3922 C C . ALA A 1 501 ? 20.161 1.906 -22.186 1.00 96.38 501 ALA A C 1
ATOM 3924 O O . ALA A 1 501 ? 20.853 0.896 -22.105 1.00 96.38 501 ALA A O 1
ATOM 3925 N N . ALA A 1 502 ? 18.893 1.924 -21.769 1.00 96.00 502 ALA A N 1
ATOM 3926 C CA . ALA A 1 502 ? 18.261 0.797 -21.088 1.00 96.00 502 ALA A CA 1
ATOM 3927 C C . ALA A 1 502 ? 18.209 -0.483 -21.938 1.00 96.00 502 ALA A C 1
ATOM 3929 O O . ALA A 1 502 ? 18.297 -1.586 -21.398 1.00 96.00 502 ALA A O 1
ATOM 3930 N N . PHE A 1 503 ? 18.107 -0.368 -23.266 1.00 95.50 503 PHE A N 1
ATOM 3931 C CA . PHE A 1 503 ? 18.226 -1.513 -24.170 1.00 95.50 503 PHE A CA 1
ATOM 3932 C C . PHE A 1 503 ? 19.609 -2.174 -24.083 1.00 95.50 503 PHE A C 1
ATOM 3934 O O . PHE A 1 503 ? 19.691 -3.387 -23.884 1.00 95.50 503 PHE A O 1
ATOM 3941 N N . PHE A 1 504 ? 20.696 -1.401 -24.165 1.00 94.88 504 PHE A N 1
ATOM 3942 C CA . PHE A 1 504 ? 22.051 -1.954 -24.043 1.00 94.88 504 PHE A CA 1
ATOM 3943 C C . PHE A 1 504 ? 22.373 -2.413 -22.622 1.00 94.88 504 PHE A C 1
ATOM 3945 O O . PHE A 1 504 ? 23.017 -3.446 -22.456 1.00 94.88 504 PHE A O 1
ATOM 3952 N N . GLN A 1 505 ? 21.847 -1.734 -21.605 1.00 95.62 505 GLN A N 1
ATOM 3953 C CA . GLN A 1 505 ? 21.966 -2.153 -20.211 1.00 95.62 505 GLN A CA 1
ATOM 3954 C C . GLN A 1 505 ? 21.284 -3.504 -19.965 1.00 95.62 505 GLN A C 1
ATOM 3956 O O . GLN A 1 505 ? 21.846 -4.385 -19.314 1.00 95.62 505 GLN A O 1
ATOM 3961 N N . ARG A 1 506 ? 20.097 -3.707 -20.553 1.00 94.75 506 ARG A N 1
ATOM 3962 C CA . ARG A 1 506 ? 19.397 -4.994 -20.549 1.00 94.75 506 ARG A CA 1
ATOM 3963 C C . ARG A 1 506 ? 20.198 -6.071 -21.285 1.00 94.75 506 ARG A C 1
ATOM 3965 O O . ARG A 1 506 ? 20.301 -7.190 -20.789 1.00 94.75 506 ARG A O 1
ATOM 3972 N N . LEU A 1 507 ? 20.779 -5.759 -22.446 1.00 91.94 507 LEU A N 1
ATOM 3973 C CA . LEU A 1 507 ? 21.647 -6.701 -23.162 1.00 91.94 507 LEU A CA 1
ATOM 3974 C C . LEU A 1 507 ? 22.865 -7.093 -22.318 1.00 91.94 507 LEU A C 1
ATOM 3976 O O . LEU A 1 507 ? 23.164 -8.280 -22.226 1.00 91.94 507 LEU A O 1
ATOM 3980 N N . ALA A 1 508 ? 23.521 -6.133 -21.659 1.00 91.88 508 ALA A N 1
ATOM 3981 C CA . ALA A 1 508 ? 24.628 -6.395 -20.741 1.00 91.88 508 ALA A CA 1
ATOM 3982 C C . ALA A 1 508 ? 24.201 -7.333 -19.600 1.00 91.88 508 ALA A C 1
ATOM 3984 O O . ALA A 1 508 ? 24.859 -8.344 -19.361 1.00 91.88 508 ALA A O 1
ATOM 3985 N N . ALA A 1 509 ? 23.052 -7.061 -18.972 1.00 93.50 509 ALA A N 1
ATOM 3986 C CA . ALA A 1 509 ? 22.483 -7.907 -17.925 1.00 93.50 509 ALA A CA 1
ATOM 3987 C C . ALA A 1 509 ? 22.294 -9.364 -18.389 1.00 93.50 509 ALA A C 1
ATOM 3989 O O . ALA A 1 509 ? 22.744 -10.289 -17.718 1.00 93.50 509 ALA A O 1
ATOM 3990 N N . LEU A 1 510 ? 21.697 -9.576 -19.568 1.00 91.25 510 LEU A N 1
ATOM 3991 C CA . LEU A 1 510 ? 21.469 -10.916 -20.124 1.00 91.25 510 LEU A CA 1
ATOM 3992 C C . LEU A 1 510 ? 22.774 -11.654 -20.465 1.00 91.25 510 LEU A C 1
ATOM 3994 O O . LEU A 1 510 ? 22.833 -12.879 -20.355 1.00 91.25 510 LEU A O 1
ATOM 3998 N N . LYS A 1 511 ? 23.835 -10.934 -20.853 1.00 88.38 511 LYS A N 1
ATOM 3999 C CA . LYS A 1 511 ? 25.145 -11.539 -21.144 1.00 88.38 511 LYS A CA 1
ATOM 4000 C C . LYS A 1 511 ? 25.842 -12.101 -19.910 1.00 88.38 511 LYS A C 1
ATOM 4002 O O . LYS A 1 511 ? 26.546 -13.098 -20.043 1.00 88.38 511 LYS A O 1
ATOM 4007 N N . HIS A 1 512 ? 25.588 -11.562 -18.716 1.00 88.19 512 HIS A N 1
ATOM 4008 C CA . HIS A 1 512 ? 26.127 -12.131 -17.474 1.00 88.19 512 HIS A CA 1
ATOM 4009 C C . HIS A 1 512 ? 25.604 -13.540 -17.159 1.00 88.19 512 HIS A C 1
ATOM 4011 O O . HIS A 1 512 ? 26.238 -14.263 -16.393 1.00 88.19 512 HIS A O 1
ATOM 4017 N N . VAL A 1 513 ? 24.472 -13.944 -17.743 1.00 87.00 513 VAL A N 1
ATOM 4018 C CA . VAL A 1 513 ? 23.773 -15.202 -17.422 1.00 87.00 513 VAL A CA 1
ATOM 4019 C C . VAL A 1 513 ? 23.553 -16.100 -18.643 1.00 87.00 513 VAL A C 1
ATOM 4021 O O . VAL A 1 513 ? 22.836 -17.098 -18.566 1.00 87.00 513 VAL A O 1
ATOM 4024 N N . GLN A 1 514 ? 24.164 -15.767 -19.783 1.00 82.50 514 GLN A N 1
ATOM 4025 C CA . GLN A 1 514 ? 24.012 -16.531 -21.017 1.00 82.50 514 GLN A CA 1
ATOM 4026 C C . GLN A 1 514 ? 24.581 -17.955 -20.881 1.00 82.50 514 GLN A C 1
ATOM 4028 O O . GLN A 1 514 ? 25.650 -18.176 -20.305 1.00 82.50 514 GLN A O 1
ATOM 4033 N N . GLN A 1 515 ? 23.874 -18.928 -21.467 1.00 67.06 515 GLN A N 1
ATOM 4034 C CA . GLN A 1 515 ? 24.306 -20.326 -21.507 1.00 67.06 515 GLN A CA 1
ATOM 4035 C C . GLN A 1 515 ? 25.665 -20.459 -22.216 1.00 67.06 515 GLN A C 1
ATOM 4037 O O . GLN A 1 515 ? 25.813 -20.034 -23.361 1.00 67.06 515 GLN A O 1
ATOM 4042 N N . GLY A 1 516 ? 26.652 -21.027 -21.515 1.00 67.19 516 GLY A N 1
ATOM 4043 C CA . GLY A 1 516 ? 28.039 -21.184 -21.974 1.00 67.19 516 GLY A CA 1
ATOM 4044 C C . GLY A 1 516 ? 29.083 -20.453 -21.119 1.00 67.19 516 GLY A C 1
ATOM 4045 O O . GLY A 1 516 ? 30.261 -20.795 -21.193 1.00 67.19 516 GLY A O 1
ATOM 4046 N N . SER A 1 517 ? 28.679 -19.494 -20.274 1.00 66.50 517 SER A N 1
ATOM 4047 C CA . SER A 1 517 ? 29.592 -18.897 -19.287 1.00 66.50 517 SER A CA 1
ATOM 4048 C C . SER A 1 517 ? 29.954 -19.917 -18.201 1.00 66.50 517 SER A C 1
ATOM 4050 O O . SER A 1 517 ? 29.073 -20.590 -17.667 1.00 66.50 517 SER A O 1
ATOM 4052 N N . GLN A 1 518 ? 31.241 -20.017 -17.846 1.00 67.12 518 GLN A N 1
ATOM 4053 C CA . GLN A 1 518 ? 31.719 -20.911 -16.779 1.00 67.12 518 GLN A CA 1
ATOM 4054 C C . GLN A 1 518 ? 31.154 -20.535 -15.396 1.00 67.12 518 GLN A C 1
ATOM 4056 O O . GLN A 1 518 ? 31.049 -21.397 -14.528 1.00 67.12 518 GLN A O 1
ATOM 4061 N N . ALA A 1 519 ? 30.766 -19.269 -15.201 1.00 74.62 519 ALA A N 1
ATOM 4062 C CA . ALA A 1 519 ? 30.178 -18.760 -13.965 1.00 74.62 519 ALA A CA 1
ATOM 4063 C C . ALA A 1 519 ? 29.141 -17.659 -14.286 1.00 74.62 519 ALA A C 1
ATOM 4065 O O . ALA A 1 519 ? 29.533 -16.528 -14.581 1.00 74.62 519 ALA A O 1
ATOM 4066 N N . PRO A 1 520 ? 27.828 -17.962 -14.296 1.00 84.44 520 PRO A N 1
ATOM 4067 C CA . PRO A 1 520 ? 26.797 -16.950 -14.511 1.00 84.44 520 PRO A CA 1
ATOM 4068 C C . PRO A 1 520 ? 26.688 -16.007 -13.302 1.00 84.44 520 PRO A C 1
ATOM 4070 O O . PRO A 1 520 ? 26.480 -16.459 -12.175 1.00 84.44 520 PRO A O 1
ATOM 4073 N N . ASP A 1 521 ? 26.782 -14.697 -13.538 1.00 88.12 521 ASP A N 1
ATOM 4074 C CA . ASP A 1 521 ? 26.708 -13.666 -12.495 1.00 88.12 521 ASP A CA 1
ATOM 4075 C C . ASP A 1 521 ? 25.297 -13.070 -12.415 1.00 88.12 521 ASP A C 1
ATOM 4077 O O . ASP A 1 521 ? 24.948 -12.069 -13.052 1.00 88.12 521 ASP A O 1
ATOM 4081 N N . TRP A 1 522 ? 24.454 -13.710 -11.609 1.00 90.06 522 TRP A N 1
ATOM 4082 C CA . TRP A 1 522 ? 23.082 -13.257 -11.395 1.00 90.06 522 TRP A CA 1
ATOM 4083 C C . TRP A 1 522 ? 22.995 -11.929 -10.634 1.00 90.06 522 TRP A C 1
ATOM 4085 O O . TRP A 1 522 ? 21.980 -11.243 -10.755 1.00 90.06 522 TRP A O 1
ATOM 4095 N N . ASN A 1 523 ? 24.036 -11.532 -9.891 1.00 91.38 523 ASN A N 1
ATOM 4096 C CA . ASN A 1 523 ? 24.025 -10.298 -9.102 1.00 91.38 523 ASN A CA 1
ATOM 4097 C C . ASN A 1 523 ? 24.132 -9.095 -10.041 1.00 91.38 523 ASN A C 1
ATOM 4099 O O . ASN A 1 523 ? 23.280 -8.203 -10.027 1.00 91.38 523 ASN A O 1
ATOM 4103 N N . GLN A 1 524 ? 25.098 -9.144 -10.960 1.00 90.44 524 GLN A N 1
ATOM 4104 C CA . GLN A 1 524 ? 25.233 -8.132 -12.004 1.00 90.44 524 GLN A CA 1
ATOM 4105 C C . GLN A 1 524 ? 24.026 -8.113 -12.940 1.00 90.44 524 GLN A C 1
ATOM 4107 O O . GLN A 1 524 ? 23.519 -7.034 -13.252 1.00 90.44 524 GLN A O 1
ATOM 4112 N N . SER A 1 525 ? 23.502 -9.286 -13.320 1.00 92.62 525 SER A N 1
ATOM 4113 C CA . SER A 1 525 ? 22.270 -9.361 -14.112 1.00 92.62 525 SER A CA 1
ATOM 4114 C C . SER A 1 525 ? 21.100 -8.673 -13.407 1.00 92.62 525 SER A C 1
ATOM 4116 O O . SER A 1 525 ? 20.394 -7.894 -14.040 1.00 92.62 525 SER A O 1
ATOM 4118 N N . TYR A 1 526 ? 20.886 -8.924 -12.113 1.00 94.88 526 TYR A N 1
ATOM 4119 C CA . TYR A 1 526 ? 19.807 -8.294 -11.350 1.00 94.88 526 TYR A CA 1
ATOM 4120 C C . TYR A 1 526 ? 19.992 -6.772 -11.260 1.00 94.88 526 TYR A C 1
ATOM 4122 O O . TYR A 1 526 ? 19.070 -6.017 -11.570 1.00 94.88 526 TYR A O 1
ATOM 4130 N N . ARG A 1 527 ? 21.198 -6.312 -10.902 1.00 93.25 527 ARG A N 1
ATOM 4131 C CA . ARG A 1 527 ? 21.528 -4.885 -10.761 1.00 93.25 527 ARG A CA 1
ATOM 4132 C C . ARG A 1 527 ? 21.327 -4.116 -12.068 1.00 93.25 527 ARG A C 1
ATOM 4134 O O . ARG A 1 527 ? 20.692 -3.062 -12.072 1.00 93.25 527 ARG A O 1
ATOM 4141 N N . LEU A 1 528 ? 21.867 -4.631 -13.173 1.00 92.69 528 LEU A N 1
ATOM 4142 C CA . LEU A 1 528 ? 21.757 -3.995 -14.487 1.00 92.69 528 LEU A CA 1
ATOM 4143 C C . LEU A 1 528 ? 20.318 -4.035 -15.014 1.00 92.69 528 LEU A C 1
ATOM 4145 O O . LEU A 1 528 ? 19.857 -3.041 -15.571 1.00 92.69 528 LEU A O 1
ATOM 4149 N N . MET A 1 529 ? 19.592 -5.137 -14.792 1.00 94.88 529 MET A N 1
ATOM 4150 C CA . MET A 1 529 ? 18.183 -5.244 -15.175 1.00 94.88 529 MET A CA 1
ATOM 4151 C C . MET A 1 529 ? 17.332 -4.211 -14.437 1.00 94.88 529 MET A C 1
ATOM 4153 O O . MET A 1 529 ? 16.603 -3.461 -15.082 1.00 94.88 529 MET A O 1
ATOM 4157 N N . LEU A 1 530 ? 17.481 -4.107 -13.112 1.00 93.81 530 LEU A N 1
ATOM 4158 C CA . LEU A 1 530 ? 16.773 -3.117 -12.301 1.00 93.81 530 LEU A CA 1
ATOM 4159 C C . LEU A 1 530 ? 17.105 -1.682 -12.738 1.00 93.81 530 LEU A C 1
ATOM 4161 O O . LEU A 1 530 ? 16.208 -0.863 -12.912 1.00 93.81 530 LEU A O 1
ATOM 4165 N N . GLY A 1 531 ? 18.384 -1.389 -12.990 1.00 91.81 531 GLY A N 1
ATOM 4166 C CA . GLY A 1 531 ? 18.812 -0.073 -13.469 1.00 91.81 531 GLY A CA 1
ATOM 4167 C C . GLY A 1 531 ? 18.252 0.310 -14.845 1.00 91.81 531 GLY A C 1
ATOM 4168 O O . GLY A 1 531 ? 18.186 1.494 -15.156 1.00 91.81 531 GLY A O 1
ATOM 4169 N N . SER A 1 532 ? 17.805 -0.659 -15.652 1.00 94.88 532 SER A N 1
ATOM 4170 C CA . SER A 1 532 ? 17.214 -0.391 -16.969 1.00 94.88 532 SER A CA 1
ATOM 4171 C C . SER A 1 532 ? 15.759 0.103 -16.907 1.00 94.88 532 SER A C 1
ATOM 4173 O O . SER A 1 532 ? 15.262 0.654 -17.889 1.00 94.88 532 SER A O 1
ATOM 4175 N N . PHE A 1 533 ? 15.067 -0.057 -15.771 1.00 94.56 533 PHE A N 1
ATOM 4176 C CA . PHE A 1 533 ? 13.620 0.183 -15.647 1.00 94.56 533 PHE A CA 1
ATOM 4177 C C . PHE A 1 533 ? 13.210 1.616 -16.013 1.00 94.56 533 PHE A C 1
ATOM 4179 O O . PHE A 1 533 ? 12.219 1.822 -16.721 1.00 94.56 533 PHE A O 1
ATOM 4186 N N . THR A 1 534 ? 14.020 2.603 -15.626 1.00 90.31 534 THR A N 1
ATOM 4187 C CA . THR A 1 534 ? 13.775 4.026 -15.909 1.00 90.31 534 THR A CA 1
ATOM 4188 C C . THR A 1 534 ? 13.674 4.309 -17.412 1.00 90.31 534 THR A C 1
ATOM 4190 O O . THR A 1 534 ? 12.799 5.062 -17.844 1.00 90.31 534 THR A O 1
ATOM 4193 N N . GLY A 1 535 ? 14.480 3.644 -18.248 1.00 92.06 535 GLY A N 1
ATOM 4194 C CA . GLY A 1 535 ? 14.421 3.792 -19.707 1.00 92.06 535 GLY A CA 1
ATOM 4195 C C . GLY A 1 535 ? 13.185 3.160 -20.360 1.00 92.06 535 GLY A C 1
ATOM 4196 O O . GLY A 1 535 ? 12.842 3.516 -21.491 1.00 92.06 535 GLY A O 1
ATOM 4197 N N . TYR A 1 536 ? 12.478 2.280 -19.645 1.00 94.31 536 TYR A N 1
ATOM 4198 C CA . TYR A 1 536 ? 11.196 1.691 -20.052 1.00 94.31 536 TYR A CA 1
ATOM 4199 C C . TYR A 1 536 ? 9.989 2.333 -19.353 1.00 94.31 536 TYR A C 1
ATOM 4201 O O . TYR A 1 536 ? 8.878 1.806 -19.450 1.00 94.31 536 TYR A O 1
ATOM 4209 N N . ARG A 1 537 ? 10.194 3.484 -18.688 1.00 92.31 537 ARG A N 1
ATOM 4210 C CA . ARG A 1 537 ? 9.173 4.210 -17.913 1.00 92.31 537 ARG A CA 1
ATOM 4211 C C . ARG A 1 537 ? 8.503 3.332 -16.852 1.00 92.31 537 ARG A C 1
ATOM 4213 O O . ARG A 1 537 ? 7.299 3.418 -16.650 1.00 92.31 537 ARG A O 1
ATOM 4220 N N . LEU A 1 538 ? 9.293 2.473 -16.213 1.00 92.94 538 LEU A N 1
ATOM 4221 C CA . LEU A 1 538 ? 8.861 1.606 -15.126 1.00 92.94 538 LEU A CA 1
ATOM 4222 C C . LEU A 1 538 ? 9.566 2.036 -13.835 1.00 92.94 538 LEU A C 1
ATOM 4224 O O . LEU A 1 538 ? 10.774 2.275 -13.835 1.00 92.94 538 LEU A O 1
ATOM 4228 N N . CYS A 1 539 ? 8.823 2.117 -12.737 1.00 92.44 539 CYS A N 1
ATOM 4229 C CA . CYS A 1 539 ? 9.364 2.219 -11.383 1.00 92.44 539 CYS A CA 1
ATOM 4230 C C . CYS A 1 539 ? 8.849 1.039 -10.546 1.00 92.44 539 CYS A C 1
ATOM 4232 O O . CYS A 1 539 ? 8.042 0.244 -11.022 1.00 92.44 539 CYS A O 1
ATOM 4234 N N . LEU A 1 540 ? 9.352 0.888 -9.321 1.00 91.25 540 LEU A N 1
ATOM 4235 C CA . LEU A 1 540 ? 8.940 -0.192 -8.416 1.00 91.25 540 LEU A CA 1
ATOM 4236 C C . LEU A 1 540 ? 7.842 0.219 -7.428 1.00 91.25 540 LEU A C 1
ATOM 4238 O O . LEU A 1 540 ? 7.498 -0.576 -6.557 1.00 91.25 540 LEU A O 1
ATOM 4242 N N . ASP A 1 541 ? 7.298 1.433 -7.539 1.00 93.00 541 ASP A N 1
ATOM 4243 C CA . ASP A 1 541 ? 6.124 1.833 -6.766 1.00 93.00 541 ASP A CA 1
ATOM 4244 C C . ASP A 1 541 ? 4.852 1.380 -7.507 1.00 93.00 541 ASP A C 1
ATOM 4246 O O . ASP A 1 541 ? 4.556 1.897 -8.589 1.00 93.00 541 ASP A O 1
ATOM 4250 N N . PRO A 1 542 ? 4.086 0.409 -6.966 1.00 92.94 542 PRO A N 1
ATOM 4251 C CA . PRO A 1 542 ? 2.887 -0.077 -7.635 1.00 92.94 542 PRO A CA 1
ATOM 4252 C C . PRO A 1 542 ? 1.861 1.025 -7.898 1.00 92.94 542 PRO A C 1
ATOM 4254 O O . PRO A 1 542 ? 1.186 0.993 -8.924 1.00 92.94 542 PRO A O 1
ATOM 4257 N N . LEU A 1 543 ? 1.719 1.992 -6.986 1.00 90.50 543 LEU A N 1
ATOM 4258 C CA . LEU A 1 543 ? 0.705 3.036 -7.110 1.00 90.50 543 LEU A CA 1
ATOM 4259 C C . LEU A 1 543 ? 1.066 3.995 -8.238 1.00 90.50 543 LEU A C 1
ATOM 4261 O O . LEU A 1 543 ? 0.212 4.260 -9.082 1.00 90.50 543 LEU A O 1
ATOM 4265 N N . GLU A 1 544 ? 2.325 4.436 -8.303 1.00 89.44 544 GLU A N 1
ATOM 4266 C CA . GLU A 1 544 ? 2.802 5.306 -9.383 1.00 89.44 544 GLU A CA 1
ATOM 4267 C C . GLU A 1 544 ? 2.669 4.640 -10.752 1.00 89.44 544 GLU A C 1
ATOM 4269 O O . GLU A 1 544 ? 2.273 5.307 -11.701 1.00 89.44 544 GLU A O 1
ATOM 4274 N N . VAL A 1 545 ? 2.947 3.337 -10.875 1.00 90.94 545 VAL A N 1
ATOM 4275 C CA . VAL A 1 545 ? 2.800 2.611 -12.151 1.00 90.94 545 VAL A CA 1
ATOM 4276 C C . VAL A 1 545 ? 1.336 2.489 -12.564 1.00 90.94 545 VAL A C 1
ATOM 4278 O O . VAL A 1 545 ? 1.008 2.651 -13.736 1.00 90.94 545 VAL A O 1
ATOM 4281 N N . ILE A 1 546 ? 0.433 2.251 -11.612 1.00 87.69 546 ILE A N 1
ATOM 4282 C CA . ILE A 1 546 ? -1.002 2.206 -11.909 1.00 87.69 546 ILE A CA 1
ATOM 4283 C C . ILE A 1 546 ? -1.520 3.625 -12.225 1.00 87.69 546 ILE A C 1
ATOM 4285 O O . ILE A 1 546 ? -2.435 3.776 -13.031 1.00 87.69 546 ILE A O 1
ATOM 4289 N N . GLU A 1 547 ? -0.993 4.695 -11.599 1.00 85.12 547 GLU A N 1
ATOM 4290 C CA . GLU A 1 547 ? -1.339 6.109 -11.909 1.00 85.12 547 GLU A CA 1
ATOM 4291 C C . GLU A 1 547 ? -0.847 6.498 -13.294 1.00 85.12 547 GLU A C 1
ATOM 4293 O O . GLU A 1 547 ? -1.605 7.002 -14.123 1.00 85.12 547 GLU A O 1
ATOM 4298 N N . ASN A 1 548 ? 0.414 6.189 -13.548 1.00 81.56 548 ASN A N 1
ATOM 4299 C CA . ASN A 1 548 ? 1.123 6.499 -14.762 1.00 81.56 548 ASN A CA 1
ATOM 4300 C C . ASN A 1 548 ? 1.181 5.236 -15.619 1.00 81.56 548 ASN A C 1
ATOM 4302 O O . ASN A 1 548 ? 2.211 4.570 -15.683 1.00 81.56 548 ASN A O 1
ATOM 4306 N N . ALA A 1 549 ? 0.082 4.937 -16.317 1.00 79.81 549 ALA A N 1
ATOM 4307 C CA . ALA A 1 549 ? -0.016 3.863 -17.312 1.00 79.81 549 ALA A CA 1
ATOM 4308 C C . ALA A 1 549 ? 0.816 4.173 -18.581 1.00 79.81 549 ALA A C 1
ATOM 4310 O O . ALA A 1 549 ? 0.312 4.232 -19.703 1.00 79.81 549 ALA A O 1
ATOM 4311 N N . ALA A 1 550 ? 2.104 4.451 -18.393 1.00 85.19 550 ALA A N 1
ATOM 4312 C CA . ALA A 1 550 ? 3.047 4.863 -19.413 1.00 85.19 550 ALA A CA 1
ATOM 4313 C C . ALA A 1 550 ? 4.029 3.732 -19.744 1.00 85.19 550 ALA A C 1
ATOM 4315 O O . ALA A 1 550 ? 4.391 2.911 -18.905 1.00 85.19 550 ALA A O 1
ATOM 4316 N N . GLY A 1 551 ? 4.528 3.742 -20.980 1.00 87.88 551 GLY A N 1
ATOM 4317 C CA . GLY A 1 551 ? 5.527 2.785 -21.456 1.00 87.88 551 GLY A CA 1
ATOM 4318 C C . GLY A 1 551 ? 4.929 1.700 -22.345 1.00 87.88 551 GLY A C 1
ATOM 4319 O O . GLY A 1 551 ? 3.977 1.946 -23.082 1.00 87.88 551 GLY A O 1
ATOM 4320 N N . TRP A 1 552 ? 5.552 0.522 -22.335 1.00 93.50 552 TRP A N 1
ATOM 4321 C CA . TRP A 1 552 ? 5.204 -0.600 -23.211 1.00 93.50 552 TRP A CA 1
ATOM 4322 C C . TRP A 1 552 ? 4.966 -1.851 -22.358 1.00 93.50 552 TRP A C 1
ATOM 4324 O O . TRP A 1 552 ? 5.941 -2.538 -22.047 1.00 93.50 552 TRP A O 1
ATOM 4334 N N . PRO A 1 553 ? 3.709 -2.156 -21.985 1.00 92.38 553 PRO A N 1
ATOM 4335 C CA . PRO A 1 553 ? 3.382 -3.217 -21.029 1.00 92.38 553 PRO A CA 1
ATOM 4336 C C . PRO A 1 553 ? 4.018 -4.572 -21.339 1.00 92.38 553 PRO A C 1
ATOM 4338 O O . PRO A 1 553 ? 4.655 -5.155 -20.471 1.00 92.38 553 PRO A O 1
ATOM 4341 N N . ALA A 1 554 ? 3.972 -5.023 -22.597 1.00 93.00 554 ALA A N 1
ATOM 4342 C CA . ALA A 1 554 ? 4.594 -6.286 -23.006 1.00 93.00 554 ALA A CA 1
ATOM 4343 C C . ALA A 1 554 ? 6.104 -6.343 -22.691 1.00 93.00 554 ALA A C 1
ATOM 4345 O O . ALA A 1 554 ? 6.609 -7.368 -22.246 1.00 93.00 554 ALA A O 1
ATOM 4346 N N . LEU A 1 555 ? 6.826 -5.227 -22.868 1.00 92.38 555 LEU A N 1
ATOM 4347 C CA . LEU A 1 555 ? 8.248 -5.141 -22.514 1.00 92.38 555 LEU A CA 1
ATOM 4348 C C . LEU A 1 555 ? 8.456 -5.036 -20.999 1.00 92.38 555 LEU A C 1
ATOM 4350 O O . LEU A 1 555 ? 9.431 -5.573 -20.483 1.00 92.38 555 LEU A O 1
ATOM 4354 N N . GLN A 1 556 ? 7.570 -4.335 -20.288 1.00 94.88 556 GLN A N 1
ATOM 4355 C CA . GLN A 1 556 ? 7.634 -4.191 -18.831 1.00 94.88 556 GLN A CA 1
ATOM 4356 C C . GLN A 1 556 ? 7.393 -5.532 -18.123 1.00 94.88 556 GLN A C 1
ATOM 4358 O O . GLN A 1 556 ? 8.152 -5.874 -17.219 1.00 94.88 556 GLN A O 1
ATOM 4363 N N . ILE A 1 557 ? 6.408 -6.318 -18.569 1.00 95.75 557 ILE A N 1
ATOM 4364 C CA . ILE A 1 557 ? 6.127 -7.674 -18.067 1.00 95.75 557 ILE A CA 1
ATOM 4365 C C . ILE A 1 557 ? 7.369 -8.559 -18.219 1.00 95.75 557 ILE A C 1
ATOM 4367 O O . ILE A 1 557 ? 7.846 -9.138 -17.246 1.00 95.75 557 ILE A O 1
ATOM 4371 N N . ASP A 1 558 ? 7.946 -8.592 -19.417 1.00 95.62 558 ASP A N 1
ATOM 4372 C CA . ASP A 1 558 ? 9.141 -9.374 -19.749 1.00 95.62 558 ASP A CA 1
ATOM 4373 C C . ASP A 1 558 ? 10.386 -8.944 -18.933 1.00 95.62 558 ASP A C 1
ATOM 4375 O O . ASP A 1 558 ? 11.135 -9.782 -18.416 1.00 95.62 558 ASP A O 1
ATOM 4379 N N . LEU A 1 559 ? 10.579 -7.638 -18.708 1.00 95.00 559 LEU A N 1
ATOM 4380 C CA . LEU A 1 559 ? 11.623 -7.109 -17.816 1.00 95.00 559 LEU A CA 1
ATOM 4381 C C . LEU A 1 559 ? 11.444 -7.576 -16.368 1.00 95.00 559 LEU A C 1
ATOM 4383 O O . LEU A 1 559 ? 12.405 -8.030 -15.743 1.00 95.00 559 LEU A O 1
ATOM 4387 N N . VAL A 1 560 ? 10.226 -7.476 -15.832 1.00 96.81 560 VAL A N 1
ATOM 4388 C CA . VAL A 1 560 ? 9.926 -7.865 -14.450 1.00 96.81 560 VAL A CA 1
ATOM 4389 C C . VAL A 1 560 ? 10.044 -9.380 -14.275 1.00 96.81 560 VAL A C 1
ATOM 4391 O O . VAL A 1 560 ? 10.666 -9.821 -13.314 1.00 96.81 560 VAL A O 1
ATOM 4394 N N . GLN A 1 561 ? 9.565 -10.190 -15.222 1.00 96.56 561 GLN A N 1
ATOM 4395 C CA . GLN A 1 561 ? 9.760 -11.648 -15.218 1.00 96.56 561 GLN A CA 1
ATOM 4396 C C . GLN A 1 561 ? 11.244 -12.038 -15.246 1.00 96.56 561 GLN A C 1
ATOM 4398 O O . GLN A 1 561 ? 11.680 -12.933 -14.508 1.00 96.56 561 GLN A O 1
ATOM 4403 N N . THR A 1 562 ? 12.053 -11.331 -16.039 1.00 94.94 562 THR A N 1
ATOM 4404 C CA . THR A 1 562 ? 13.507 -11.530 -16.052 1.00 94.94 562 THR A CA 1
ATOM 4405 C C . THR A 1 562 ? 14.128 -11.152 -14.701 1.00 94.94 562 THR A C 1
ATOM 4407 O O . THR A 1 562 ? 14.965 -11.893 -14.178 1.00 94.94 562 THR A O 1
ATOM 4410 N N . LEU A 1 563 ? 13.688 -10.046 -14.088 1.00 95.69 563 LEU A N 1
ATOM 4411 C CA . LEU A 1 563 ? 14.141 -9.612 -12.762 1.00 95.69 563 LEU A CA 1
ATOM 4412 C C . LEU A 1 563 ? 13.762 -10.619 -11.660 1.00 95.69 563 LEU A C 1
ATOM 4414 O O . LEU A 1 563 ? 14.597 -10.938 -10.812 1.00 95.69 563 LEU A O 1
ATOM 4418 N N . ILE A 1 564 ? 12.545 -11.172 -11.701 1.00 96.75 564 ILE A N 1
ATOM 4419 C CA . ILE A 1 564 ? 12.072 -12.237 -10.800 1.00 96.75 564 ILE A CA 1
ATOM 4420 C C . ILE A 1 564 ? 12.953 -13.479 -10.943 1.00 96.75 564 ILE A C 1
ATOM 4422 O O . ILE A 1 564 ? 13.398 -14.051 -9.946 1.00 96.75 564 ILE A O 1
ATOM 4426 N N . THR A 1 565 ? 13.248 -13.881 -12.182 1.00 94.62 565 THR A N 1
ATOM 4427 C CA . THR A 1 565 ? 14.117 -15.030 -12.462 1.00 94.62 565 THR A CA 1
ATOM 4428 C C . THR A 1 565 ? 15.514 -14.812 -11.885 1.00 94.62 565 THR A C 1
ATOM 4430 O O . THR A 1 565 ? 16.046 -15.706 -11.224 1.00 94.62 565 THR A O 1
ATOM 4433 N N . ALA A 1 566 ? 16.088 -13.619 -12.061 1.00 94.12 566 ALA A N 1
ATOM 4434 C CA . ALA A 1 566 ? 17.387 -13.277 -11.494 1.00 94.12 566 ALA A CA 1
ATOM 4435 C C . ALA A 1 566 ? 17.375 -13.291 -9.955 1.00 94.12 566 ALA A C 1
ATOM 4437 O O . ALA A 1 566 ? 18.243 -13.914 -9.345 1.00 94.12 566 ALA A O 1
ATOM 4438 N N . ALA A 1 567 ? 16.358 -12.697 -9.321 1.00 95.12 567 ALA A N 1
ATOM 4439 C CA . ALA A 1 567 ? 16.198 -12.710 -7.865 1.00 95.12 567 ALA A CA 1
ATOM 4440 C C . ALA A 1 567 ? 16.091 -14.137 -7.301 1.00 95.12 567 ALA A C 1
ATOM 4442 O O . ALA A 1 567 ? 16.735 -14.467 -6.304 1.00 95.12 567 ALA A O 1
ATOM 4443 N N . ARG A 1 568 ? 15.337 -15.014 -7.978 1.00 94.38 568 ARG A N 1
ATOM 4444 C CA . ARG A 1 568 ? 15.214 -16.431 -7.608 1.00 94.38 568 ARG A CA 1
ATOM 4445 C C . ARG A 1 568 ? 16.551 -17.165 -7.713 1.00 94.38 568 ARG A C 1
ATOM 4447 O O . ARG A 1 568 ? 16.879 -17.962 -6.840 1.00 94.38 568 ARG A O 1
ATOM 4454 N N . ARG A 1 569 ? 17.329 -16.911 -8.768 1.00 92.44 569 ARG A N 1
ATOM 4455 C CA . ARG A 1 569 ? 18.645 -17.542 -8.983 1.00 92.44 569 ARG A CA 1
ATOM 4456 C C . ARG A 1 569 ? 19.712 -17.057 -8.002 1.00 92.44 569 ARG A C 1
ATOM 4458 O O . ARG A 1 569 ? 20.618 -17.823 -7.698 1.00 92.44 569 ARG A O 1
ATOM 4465 N N . LEU A 1 570 ? 19.569 -15.840 -7.477 1.00 90.06 570 LEU A N 1
ATOM 4466 C CA . LEU A 1 570 ? 20.382 -15.314 -6.376 1.00 90.06 570 LEU A CA 1
ATOM 4467 C C . LEU A 1 570 ? 20.062 -15.942 -5.011 1.00 90.06 570 LEU A C 1
ATOM 4469 O O . LEU A 1 570 ? 20.797 -15.709 -4.060 1.00 90.06 570 LEU A O 1
ATOM 4473 N N . GLY A 1 571 ? 18.969 -16.702 -4.888 1.00 90.00 571 GLY A N 1
ATOM 4474 C CA . GLY A 1 571 ? 18.485 -17.193 -3.594 1.00 90.00 571 GLY A CA 1
ATOM 4475 C C . GLY A 1 571 ? 17.770 -16.123 -2.759 1.00 90.00 571 GLY A C 1
ATOM 4476 O O . GLY A 1 571 ? 17.424 -16.367 -1.607 1.00 90.00 571 GLY A O 1
ATOM 4477 N N . HIS A 1 572 ? 17.500 -14.942 -3.326 1.00 91.50 572 HIS A N 1
ATOM 4478 C CA . HIS A 1 572 ? 16.749 -13.876 -2.663 1.00 91.50 572 HIS A CA 1
ATOM 4479 C C . HIS A 1 572 ? 15.237 -14.082 -2.842 1.00 91.50 572 HIS A C 1
ATOM 4481 O O . HIS A 1 572 ? 14.569 -13.322 -3.550 1.00 91.50 572 HIS A O 1
ATOM 4487 N N . SER A 1 573 ? 14.679 -15.111 -2.194 1.00 92.19 573 SER A N 1
ATOM 4488 C CA . SER A 1 573 ? 13.261 -15.484 -2.344 1.00 92.19 573 SER A CA 1
ATOM 4489 C C . SER A 1 573 ? 12.298 -14.342 -1.990 1.00 92.19 573 SER A C 1
ATOM 4491 O O . SER A 1 573 ? 11.323 -14.137 -2.707 1.00 92.19 573 SER A O 1
ATOM 4493 N N . ALA A 1 574 ? 12.614 -13.516 -0.983 1.00 93.75 574 ALA A N 1
ATOM 4494 C CA . ALA A 1 574 ? 11.810 -12.342 -0.619 1.00 93.75 574 ALA A CA 1
ATOM 4495 C C . ALA A 1 574 ? 11.654 -11.333 -1.775 1.00 93.75 574 ALA A C 1
ATOM 4497 O O . ALA A 1 574 ? 10.565 -10.804 -2.007 1.00 93.75 574 ALA A O 1
ATOM 4498 N N . LEU A 1 575 ? 12.732 -11.081 -2.530 1.00 94.31 575 LEU A N 1
ATOM 4499 C CA . LEU A 1 575 ? 12.703 -10.180 -3.687 1.00 94.31 575 LEU A CA 1
ATOM 4500 C C . LEU A 1 575 ? 11.909 -10.788 -4.842 1.00 94.31 575 LEU A C 1
ATOM 4502 O O . LEU A 1 575 ? 11.143 -10.080 -5.488 1.00 94.31 575 LEU A O 1
ATOM 4506 N N . ALA A 1 576 ? 12.055 -12.093 -5.085 1.00 96.56 576 ALA A N 1
ATOM 4507 C CA . ALA A 1 576 ? 11.281 -12.784 -6.113 1.00 96.56 576 ALA A CA 1
ATOM 4508 C C . ALA A 1 576 ? 9.771 -12.711 -5.817 1.00 96.56 576 ALA A C 1
ATOM 4510 O O . ALA A 1 576 ? 9.000 -12.325 -6.697 1.00 96.56 576 ALA A O 1
ATOM 4511 N N . THR A 1 577 ? 9.360 -12.984 -4.572 1.00 97.38 577 THR A N 1
ATOM 4512 C CA . THR A 1 577 ? 7.965 -12.841 -4.123 1.00 97.38 577 THR A CA 1
ATOM 4513 C C . THR A 1 577 ? 7.481 -11.396 -4.268 1.00 97.38 577 THR A C 1
ATOM 4515 O O . THR A 1 577 ? 6.396 -11.160 -4.803 1.00 97.38 577 THR A O 1
ATOM 4518 N N . ARG A 1 578 ? 8.292 -10.403 -3.868 1.00 96.56 578 ARG A N 1
ATOM 4519 C CA . ARG A 1 578 ? 7.963 -8.973 -4.002 1.00 96.56 578 ARG A CA 1
ATOM 4520 C C . ARG A 1 578 ? 7.728 -8.561 -5.454 1.00 96.56 578 ARG A C 1
ATOM 4522 O O . ARG A 1 578 ? 6.709 -7.937 -5.738 1.00 96.56 578 ARG A O 1
ATOM 4529 N N . HIS A 1 579 ? 8.646 -8.902 -6.356 1.00 97.56 579 HIS A N 1
ATOM 4530 C CA . HIS A 1 579 ? 8.560 -8.526 -7.771 1.00 97.56 579 HIS A CA 1
ATOM 4531 C C . HIS A 1 579 ? 7.416 -9.245 -8.488 1.00 97.56 579 HIS A C 1
ATOM 4533 O O . HIS A 1 579 ? 6.753 -8.640 -9.324 1.00 97.56 579 HIS A O 1
ATOM 4539 N N . MET A 1 580 ? 7.121 -10.497 -8.121 1.00 97.50 580 MET A N 1
ATOM 4540 C CA . MET A 1 580 ? 5.956 -11.219 -8.644 1.00 97.50 580 MET A CA 1
ATOM 4541 C C . MET A 1 580 ? 4.635 -10.614 -8.144 1.00 97.50 580 MET A C 1
ATOM 4543 O O . MET A 1 580 ? 3.695 -10.444 -8.917 1.00 97.50 580 MET A O 1
ATOM 4547 N N . THR A 1 581 ? 4.581 -10.207 -6.871 1.00 98.00 581 THR A N 1
ATOM 4548 C CA . THR A 1 581 ? 3.431 -9.470 -6.317 1.00 98.00 581 THR A CA 1
ATOM 4549 C C . THR A 1 581 ? 3.224 -8.148 -7.057 1.00 98.00 581 THR A C 1
ATOM 4551 O O . THR A 1 581 ? 2.105 -7.808 -7.430 1.00 98.00 581 THR A O 1
ATOM 4554 N N . PHE A 1 582 ? 4.312 -7.413 -7.303 1.00 97.31 582 PHE A N 1
ATOM 4555 C CA . PHE A 1 582 ? 4.301 -6.173 -8.075 1.00 97.31 582 PHE A CA 1
ATOM 4556 C C . PHE A 1 582 ? 3.797 -6.393 -9.511 1.00 97.31 582 PHE A C 1
ATOM 4558 O O . PHE A 1 582 ? 2.962 -5.619 -9.978 1.00 97.31 582 PHE A O 1
ATOM 4565 N N . LEU A 1 583 ? 4.247 -7.455 -10.192 1.00 97.12 583 LEU A N 1
ATOM 4566 C CA . LEU A 1 583 ? 3.808 -7.797 -11.547 1.00 97.12 583 LEU A CA 1
ATOM 4567 C C . LEU A 1 583 ? 2.294 -8.026 -11.605 1.00 97.12 583 LEU A C 1
ATOM 4569 O O . LEU A 1 583 ? 1.611 -7.387 -12.402 1.00 97.12 583 LEU A O 1
ATOM 4573 N N . LEU A 1 584 ? 1.774 -8.891 -10.729 1.00 96.75 584 LEU A N 1
ATOM 4574 C CA . LEU A 1 584 ? 0.343 -9.195 -10.660 1.00 96.75 584 LEU A CA 1
ATOM 4575 C C . LEU A 1 584 ? -0.494 -7.955 -10.350 1.00 96.75 584 LEU A C 1
ATOM 4577 O O . LEU A 1 584 ? -1.530 -7.762 -10.972 1.00 96.75 584 LEU A O 1
ATOM 4581 N N . GLN A 1 585 ? -0.037 -7.104 -9.431 1.00 95.12 585 GLN A N 1
ATOM 4582 C CA . GLN A 1 585 ? -0.772 -5.904 -9.037 1.00 95.12 585 GLN A CA 1
ATOM 4583 C C . GLN A 1 585 ? -0.777 -4.813 -10.121 1.00 95.12 585 GLN A C 1
ATOM 4585 O O . GLN A 1 585 ? -1.768 -4.105 -10.265 1.00 95.12 585 GLN A O 1
ATOM 4590 N N . THR A 1 586 ? 0.328 -4.628 -10.850 1.00 94.69 586 THR A N 1
ATOM 4591 C CA . THR A 1 586 ? 0.486 -3.488 -11.777 1.00 94.69 586 THR A CA 1
ATOM 4592 C C . THR A 1 586 ? 0.155 -3.813 -13.227 1.00 94.69 586 THR A C 1
ATOM 4594 O O . THR A 1 586 ? -0.240 -2.919 -13.968 1.00 94.69 586 THR A O 1
ATOM 4597 N N . GLN A 1 587 ? 0.313 -5.070 -13.648 1.00 94.44 587 GLN A N 1
ATOM 4598 C CA . GLN A 1 587 ? 0.131 -5.495 -15.040 1.00 94.44 587 GLN A CA 1
ATOM 4599 C C . GLN A 1 587 ? -1.085 -6.407 -15.230 1.00 94.44 587 GLN A C 1
ATOM 4601 O O . GLN A 1 587 ? -1.201 -7.037 -16.277 1.00 94.44 587 GLN A O 1
ATOM 4606 N N . TRP A 1 588 ? -1.990 -6.480 -14.244 1.00 93.12 588 TRP A N 1
ATOM 4607 C CA . TRP A 1 588 ? -3.180 -7.337 -14.281 1.00 93.12 588 TRP A CA 1
ATOM 4608 C C . TRP A 1 588 ? -3.956 -7.211 -15.599 1.00 93.12 588 TRP A C 1
ATOM 4610 O O . TRP A 1 588 ? -4.111 -8.196 -16.318 1.00 93.12 588 TRP A O 1
ATOM 4620 N N . ASP A 1 589 ? -4.358 -5.988 -15.957 1.00 91.38 589 ASP A N 1
ATOM 4621 C CA . ASP A 1 589 ? -5.166 -5.703 -17.153 1.00 91.38 589 ASP A CA 1
ATOM 4622 C C . ASP A 1 589 ? -4.405 -5.905 -18.477 1.00 91.38 589 ASP A C 1
ATOM 4624 O O . ASP A 1 589 ? -5.018 -5.989 -19.540 1.00 91.38 589 ASP A O 1
ATOM 4628 N N . ASN A 1 590 ? -3.072 -5.993 -18.423 1.00 92.62 590 ASN A N 1
ATOM 4629 C CA . ASN A 1 590 ? -2.210 -6.182 -19.592 1.00 92.62 590 ASN A CA 1
ATOM 4630 C C . ASN A 1 590 ? -1.840 -7.656 -19.833 1.00 92.62 590 ASN A C 1
ATOM 4632 O O . ASN A 1 590 ? -1.170 -7.953 -20.821 1.00 92.62 590 ASN A O 1
ATOM 4636 N N . MET A 1 591 ? -2.251 -8.565 -18.944 1.00 94.44 591 MET A N 1
ATOM 4637 C CA . MET A 1 591 ? -2.032 -10.007 -19.055 1.00 94.44 591 MET A CA 1
ATOM 4638 C C . MET A 1 591 ? -3.311 -10.718 -19.503 1.00 94.44 591 MET A C 1
ATOM 4640 O O . MET A 1 591 ? -4.418 -10.372 -19.092 1.00 94.44 591 MET A O 1
ATOM 4644 N N . SER A 1 592 ? -3.159 -11.758 -20.318 1.00 95.19 592 SER A N 1
ATOM 4645 C CA . SER A 1 592 ? -4.250 -12.679 -20.641 1.00 95.19 592 SER A CA 1
ATOM 4646 C C . SER A 1 592 ? -4.699 -13.472 -19.400 1.00 95.19 592 SER A C 1
ATOM 4648 O O . SER A 1 592 ? -3.903 -13.683 -18.483 1.00 95.19 592 SER A O 1
ATOM 4650 N N . PRO A 1 593 ? -5.941 -13.992 -19.355 1.00 93.69 593 PRO A N 1
ATOM 4651 C CA . PRO A 1 593 ? -6.408 -14.805 -18.226 1.00 93.69 593 PRO A CA 1
ATOM 4652 C C . PRO A 1 593 ? -5.534 -16.039 -17.947 1.00 93.69 593 PRO A C 1
ATOM 4654 O O . PRO A 1 593 ? -5.377 -16.452 -16.798 1.00 93.69 593 PRO A O 1
ATOM 4657 N N . THR A 1 594 ? -4.928 -16.614 -18.990 1.00 94.94 594 THR A N 1
ATOM 4658 C CA . THR A 1 594 ? -3.966 -17.716 -18.870 1.00 94.94 594 THR A CA 1
ATOM 4659 C C . THR A 1 594 ? -2.685 -17.267 -18.170 1.00 94.94 594 THR A C 1
ATOM 4661 O O . THR A 1 594 ? -2.266 -17.908 -17.210 1.00 94.94 594 THR A O 1
ATOM 4664 N N . GLU A 1 595 ? -2.112 -16.127 -18.567 1.00 95.50 595 GLU A N 1
ATOM 4665 C CA . GLU A 1 595 ? -0.914 -15.567 -17.925 1.00 95.50 595 GLU A CA 1
ATOM 4666 C C . GLU A 1 595 ? -1.191 -15.147 -16.477 1.00 95.50 595 GLU A C 1
ATOM 4668 O O . GLU A 1 595 ? -0.383 -15.427 -15.595 1.00 95.50 595 GLU A O 1
ATOM 4673 N N . GLN A 1 596 ? -2.350 -14.538 -16.199 1.00 96.25 596 GLN A N 1
ATOM 4674 C CA . GLN A 1 596 ? -2.775 -14.195 -14.836 1.00 96.25 596 GLN A CA 1
ATOM 4675 C C . GLN A 1 596 ? -2.809 -15.439 -13.937 1.00 96.25 596 GLN A C 1
ATOM 4677 O O . GLN A 1 596 ? -2.282 -15.416 -12.824 1.00 96.25 596 GLN A O 1
ATOM 4682 N N . SER A 1 597 ? -3.383 -16.540 -14.436 1.00 95.94 597 SER A N 1
ATOM 4683 C CA . SER A 1 597 ? -3.435 -17.819 -13.724 1.00 95.94 597 SER A CA 1
ATOM 4684 C C . SER A 1 597 ? -2.035 -18.388 -13.474 1.00 95.94 597 SER A C 1
ATOM 4686 O O . SER A 1 597 ? -1.717 -18.785 -12.353 1.00 95.94 597 SER A O 1
ATOM 4688 N N . GLU A 1 598 ? -1.175 -18.405 -14.492 1.00 96.94 598 GLU A N 1
ATOM 4689 C CA . GLU A 1 598 ? 0.197 -18.905 -14.370 1.00 96.94 598 GLU A CA 1
ATOM 4690 C C . GLU A 1 598 ? 1.030 -18.076 -13.384 1.00 96.94 598 GLU A C 1
ATOM 4692 O O . GLU A 1 598 ? 1.696 -18.643 -12.516 1.00 96.94 598 GLU A O 1
ATOM 4697 N N . MET A 1 599 ? 0.972 -16.743 -13.468 1.00 96.75 599 MET A N 1
ATOM 4698 C CA . MET A 1 599 ? 1.704 -15.849 -12.566 1.00 96.75 599 MET A CA 1
ATOM 4699 C C . MET A 1 599 ? 1.189 -15.948 -11.125 1.00 96.75 599 MET A C 1
ATOM 4701 O O . MET A 1 599 ? 1.990 -15.929 -10.192 1.00 96.75 599 MET A O 1
ATOM 4705 N N . ALA A 1 600 ? -0.122 -16.120 -10.920 1.00 97.62 600 ALA A N 1
ATOM 4706 C CA . ALA A 1 600 ? -0.700 -16.335 -9.592 1.00 97.62 600 ALA A CA 1
ATOM 4707 C C . ALA A 1 600 ? -0.215 -17.649 -8.954 1.00 97.62 600 ALA A C 1
ATOM 4709 O O . ALA A 1 600 ? 0.201 -17.655 -7.793 1.00 97.62 600 ALA A O 1
ATOM 4710 N N . VAL A 1 601 ? -0.182 -18.746 -9.721 1.00 96.69 601 VAL A N 1
ATOM 4711 C CA . VAL A 1 601 ? 0.376 -20.031 -9.262 1.00 96.69 601 VAL A CA 1
ATOM 4712 C C . VAL A 1 601 ? 1.877 -19.907 -8.983 1.00 96.69 601 VAL A C 1
ATOM 4714 O O . VAL A 1 601 ? 2.382 -20.433 -7.990 1.00 96.69 601 VAL A O 1
ATOM 4717 N N . GLN A 1 602 ? 2.621 -19.178 -9.818 1.00 96.38 602 GLN A N 1
ATOM 4718 C CA . GLN A 1 602 ? 4.036 -18.915 -9.557 1.00 96.38 602 GLN A CA 1
ATOM 4719 C C . GLN A 1 602 ? 4.251 -18.086 -8.287 1.00 96.38 602 GLN A C 1
ATOM 4721 O O . GLN A 1 602 ? 5.159 -18.411 -7.523 1.00 96.38 602 GLN A O 1
ATOM 4726 N N . LEU A 1 603 ? 3.422 -17.067 -8.027 1.00 97.75 603 LEU A N 1
ATOM 4727 C CA . LEU A 1 603 ? 3.481 -16.299 -6.784 1.00 97.75 603 LEU A CA 1
ATOM 4728 C C . LEU A 1 603 ? 3.282 -17.208 -5.572 1.00 97.75 603 LEU A C 1
ATOM 4730 O O . LEU A 1 603 ? 4.090 -17.145 -4.652 1.00 97.75 603 LEU A O 1
ATOM 4734 N N . GLN A 1 604 ? 2.278 -18.088 -5.608 1.00 95.88 604 GLN A N 1
ATOM 4735 C CA . GLN A 1 604 ? 2.006 -19.051 -4.538 1.00 95.88 604 GLN A CA 1
ATOM 4736 C C . GLN A 1 604 ? 3.198 -19.991 -4.274 1.00 95.88 604 GLN A C 1
ATOM 4738 O O . GLN A 1 604 ? 3.522 -20.295 -3.129 1.00 95.88 604 GLN A O 1
ATOM 4743 N N . ASN A 1 605 ? 3.892 -20.426 -5.328 1.00 96.12 605 ASN A N 1
ATOM 4744 C CA . ASN A 1 605 ? 5.081 -21.272 -5.200 1.00 96.12 605 ASN A CA 1
ATOM 4745 C C . ASN A 1 605 ? 6.310 -20.510 -4.669 1.00 96.12 605 ASN A C 1
ATOM 4747 O O . ASN A 1 605 ? 7.129 -21.081 -3.948 1.00 96.12 605 ASN A O 1
ATOM 4751 N N . LEU A 1 606 ? 6.474 -19.236 -5.043 1.00 95.62 606 LEU A N 1
ATOM 4752 C CA . LEU A 1 606 ? 7.568 -18.387 -4.557 1.00 95.62 606 LEU A CA 1
ATOM 4753 C C . LEU A 1 606 ? 7.364 -18.007 -3.089 1.00 95.62 606 LEU A C 1
ATOM 4755 O O . LEU A 1 606 ? 8.299 -18.088 -2.290 1.00 95.62 606 LEU A O 1
ATOM 4759 N N . SER A 1 607 ? 6.135 -17.652 -2.722 1.00 95.62 607 SER A N 1
ATOM 4760 C CA . SER A 1 607 ? 5.785 -17.258 -1.363 1.00 95.62 607 SER A CA 1
ATOM 4761 C C . SER A 1 607 ? 5.879 -18.407 -0.358 1.00 95.62 607 SER A C 1
ATOM 4763 O O . SER A 1 607 ? 6.196 -18.164 0.803 1.00 95.62 607 SER A O 1
ATOM 4765 N N . ALA A 1 608 ? 5.733 -19.660 -0.805 1.00 94.06 608 ALA A N 1
ATOM 4766 C CA . ALA A 1 608 ? 6.003 -20.842 0.015 1.00 94.06 608 ALA A CA 1
ATOM 4767 C C . ALA A 1 608 ? 7.460 -20.916 0.522 1.00 94.06 608 ALA A C 1
ATOM 4769 O O . ALA A 1 608 ? 7.720 -21.536 1.550 1.00 94.06 608 ALA A O 1
ATOM 4770 N N . GLN A 1 609 ? 8.416 -20.285 -0.174 1.00 92.12 609 GLN A N 1
ATOM 4771 C CA . GLN A 1 609 ? 9.807 -20.175 0.287 1.00 92.12 609 GLN A CA 1
ATOM 4772 C C . GLN A 1 609 ? 10.016 -18.969 1.205 1.00 92.12 609 GLN A C 1
ATOM 4774 O O . GLN A 1 609 ? 10.815 -19.027 2.136 1.00 92.12 609 GLN A O 1
ATOM 4779 N N . CYS A 1 610 ? 9.348 -17.853 0.907 1.00 92.81 610 CYS A N 1
ATOM 4780 C CA . CYS A 1 610 ? 9.419 -16.631 1.696 1.00 92.81 610 CYS A CA 1
ATOM 4781 C C . CYS A 1 610 ? 8.131 -15.820 1.528 1.00 92.81 610 CYS A C 1
ATOM 4783 O O . CYS A 1 610 ? 7.860 -15.297 0.441 1.00 92.81 610 CYS A O 1
ATOM 4785 N N . GLU A 1 611 ? 7.364 -15.721 2.615 1.00 92.81 611 GLU A N 1
ATOM 4786 C CA . GLU A 1 611 ? 6.075 -15.032 2.663 1.00 92.81 611 GLU A CA 1
ATOM 4787 C C . GLU A 1 611 ? 6.219 -13.557 2.258 1.00 92.81 611 GLU A C 1
ATOM 4789 O O . GLU A 1 611 ? 7.134 -12.848 2.692 1.00 92.81 611 GLU A O 1
ATOM 4794 N N . GLY A 1 612 ? 5.298 -13.071 1.427 1.00 91.06 612 GLY A N 1
ATOM 4795 C CA . GLY A 1 612 ? 5.276 -11.664 1.042 1.00 91.06 612 GLY A CA 1
ATOM 4796 C C . GLY A 1 612 ? 4.789 -10.791 2.196 1.00 91.06 612 GLY A C 1
ATOM 4797 O O . GLY A 1 612 ? 3.696 -11.004 2.714 1.00 91.06 612 GLY A O 1
ATOM 4798 N N . SER A 1 613 ? 5.571 -9.781 2.583 1.00 89.50 613 SER A N 1
ATOM 4799 C CA . SER A 1 613 ? 5.208 -8.838 3.647 1.00 89.50 613 SER A CA 1
ATOM 4800 C C . SER A 1 613 ? 4.785 -7.469 3.089 1.00 89.50 613 SER A C 1
ATOM 4802 O O . SER A 1 613 ? 5.285 -7.041 2.044 1.00 89.50 613 SER A O 1
ATOM 4804 N N . PRO A 1 614 ? 3.923 -6.702 3.777 1.00 89.75 614 PRO A N 1
ATOM 4805 C CA . PRO A 1 614 ? 3.505 -5.371 3.336 1.00 89.75 614 PRO A CA 1
ATOM 4806 C C . PRO A 1 614 ? 4.464 -4.259 3.818 1.00 89.75 614 PRO A C 1
ATOM 4808 O O . PRO A 1 614 ? 4.029 -3.151 4.127 1.00 89.75 614 PRO A O 1
ATOM 4811 N N . VAL A 1 615 ? 5.769 -4.551 3.907 1.00 91.50 615 VAL A N 1
ATOM 4812 C CA . VAL A 1 615 ? 6.822 -3.648 4.419 1.00 91.50 615 VAL A CA 1
ATOM 4813 C C . VAL A 1 615 ? 7.931 -3.475 3.368 1.00 91.50 615 VAL A C 1
ATOM 4815 O O . VAL A 1 615 ? 8.252 -4.450 2.688 1.00 91.50 615 VAL A O 1
ATOM 4818 N N . PRO A 1 616 ? 8.533 -2.283 3.195 1.00 92.81 616 PRO A N 1
ATOM 4819 C CA . PRO A 1 616 ? 9.638 -2.100 2.251 1.00 92.81 616 PRO A CA 1
ATOM 4820 C C . PRO A 1 616 ? 10.807 -3.072 2.495 1.00 92.81 616 PRO A C 1
ATOM 4822 O O . PRO A 1 616 ? 11.112 -3.405 3.638 1.00 92.81 616 PRO A O 1
ATOM 4825 N N . LEU A 1 617 ? 11.485 -3.500 1.426 1.00 91.75 617 LEU A N 1
ATOM 4826 C CA . LEU A 1 617 ? 12.728 -4.282 1.509 1.00 91.75 617 LEU A CA 1
ATOM 4827 C C . LEU A 1 617 ? 13.926 -3.376 1.216 1.00 91.75 617 LEU A C 1
ATOM 4829 O O . LEU A 1 617 ? 13.823 -2.491 0.374 1.00 91.75 617 LEU A O 1
ATOM 4833 N N . VAL A 1 618 ? 15.066 -3.602 1.867 1.00 90.38 618 VAL A N 1
ATOM 4834 C CA . VAL A 1 618 ? 16.288 -2.809 1.651 1.00 90.38 618 VAL A CA 1
ATOM 4835 C C . VAL A 1 618 ? 17.380 -3.719 1.101 1.00 90.38 618 VAL A C 1
ATOM 4837 O O . VAL A 1 618 ? 17.687 -4.749 1.697 1.00 90.38 618 VAL A O 1
ATOM 4840 N N . LEU A 1 619 ? 17.936 -3.361 -0.056 1.00 86.38 619 LEU A N 1
ATOM 4841 C CA . LEU A 1 619 ? 19.057 -4.070 -0.675 1.00 86.38 619 LEU A CA 1
ATOM 4842 C C . LEU A 1 619 ? 20.392 -3.691 -0.013 1.00 86.38 619 LEU A C 1
ATOM 4844 O O . LEU A 1 619 ? 20.514 -2.626 0.587 1.00 86.38 619 LEU A O 1
ATOM 4848 N N . GLU A 1 620 ? 21.425 -4.518 -0.200 1.00 80.00 620 GLU A N 1
ATOM 4849 C CA . GLU A 1 620 ? 22.775 -4.292 0.353 1.00 80.00 620 GLU A CA 1
ATOM 4850 C C . GLU A 1 620 ? 23.400 -2.954 -0.071 1.00 80.00 620 GLU A C 1
ATOM 4852 O O . GLU A 1 620 ? 24.173 -2.355 0.670 1.00 80.00 620 GLU A O 1
ATOM 4857 N N . ASN A 1 621 ? 23.041 -2.456 -1.256 1.00 79.69 621 ASN A N 1
ATOM 4858 C CA . ASN A 1 621 ? 23.504 -1.169 -1.774 1.00 79.69 621 ASN A CA 1
ATOM 4859 C C . ASN A 1 621 ? 22.693 0.040 -1.255 1.00 79.69 621 ASN A C 1
ATOM 4861 O O . ASN A 1 621 ? 22.912 1.155 -1.723 1.00 79.69 621 ASN A O 1
ATOM 4865 N N . GLY A 1 622 ? 21.729 -0.172 -0.352 1.00 83.19 622 GLY A N 1
ATOM 4866 C CA . GLY A 1 622 ? 20.851 0.862 0.203 1.00 83.19 622 GLY A CA 1
ATOM 4867 C C . GLY A 1 622 ? 19.589 1.164 -0.615 1.00 83.19 622 GLY A C 1
ATOM 4868 O O . GLY A 1 622 ? 18.796 2.011 -0.209 1.00 83.19 622 GLY A O 1
ATOM 4869 N N . THR A 1 623 ? 19.359 0.487 -1.747 1.00 87.94 623 THR A N 1
ATOM 4870 C CA . THR A 1 623 ? 18.137 0.686 -2.549 1.00 87.94 623 THR A CA 1
ATOM 4871 C C . THR A 1 623 ? 16.920 0.129 -1.811 1.00 87.94 623 THR A C 1
ATOM 4873 O O . THR A 1 623 ? 16.914 -1.040 -1.420 1.00 87.94 623 THR A O 1
ATOM 4876 N N . VAL A 1 624 ? 15.869 0.938 -1.662 1.00 91.56 624 VAL A N 1
ATOM 4877 C CA . VAL A 1 624 ? 14.607 0.531 -1.028 1.00 91.56 624 VAL A CA 1
ATOM 4878 C C . VAL A 1 624 ? 13.618 0.055 -2.091 1.00 91.56 624 VAL A C 1
ATOM 4880 O O . VAL A 1 624 ? 13.315 0.776 -3.036 1.00 91.56 624 VAL A O 1
ATOM 4883 N N . ILE A 1 625 ? 13.099 -1.157 -1.922 1.00 93.12 625 ILE A N 1
ATOM 4884 C CA . ILE A 1 625 ? 12.057 -1.758 -2.751 1.00 93.12 625 ILE A CA 1
ATOM 4885 C C . ILE A 1 625 ? 10.704 -1.548 -2.050 1.00 93.12 625 ILE A C 1
ATOM 4887 O O . ILE A 1 625 ? 10.501 -2.115 -0.967 1.00 93.12 625 ILE A O 1
ATOM 4891 N N . PRO A 1 626 ? 9.783 -0.748 -2.623 1.00 93.94 626 PRO A N 1
ATOM 4892 C CA . PRO A 1 626 ? 8.487 -0.449 -2.017 1.00 93.94 626 PRO A CA 1
ATOM 4893 C C . PRO A 1 626 ? 7.623 -1.696 -1.774 1.00 93.94 626 PRO A C 1
ATOM 4895 O O . PRO A 1 626 ? 7.805 -2.727 -2.430 1.00 93.94 626 PRO A O 1
ATOM 4898 N N . PRO A 1 627 ? 6.654 -1.630 -0.844 1.00 93.81 627 PRO A N 1
ATOM 4899 C CA . PRO A 1 627 ? 5.712 -2.712 -0.638 1.00 93.81 627 PRO A CA 1
ATOM 4900 C C . PRO A 1 627 ? 4.708 -2.797 -1.795 1.00 93.81 627 PRO A C 1
ATOM 4902 O O . PRO A 1 627 ? 4.073 -1.816 -2.168 1.00 93.81 627 PRO A O 1
ATOM 4905 N N . ALA A 1 628 ? 4.511 -4.008 -2.305 1.00 94.38 628 ALA A N 1
ATOM 4906 C CA . ALA A 1 628 ? 3.442 -4.358 -3.233 1.00 94.38 628 ALA A CA 1
ATOM 4907 C C . ALA A 1 628 ? 2.333 -5.100 -2.478 1.00 94.38 628 ALA A C 1
ATOM 4909 O O . ALA A 1 628 ? 2.625 -6.058 -1.764 1.00 94.38 628 ALA A O 1
ATOM 4910 N N . ASN A 1 629 ? 1.089 -4.642 -2.626 1.00 96.06 629 ASN A N 1
ATOM 4911 C CA . ASN A 1 629 ? -0.101 -5.234 -2.014 1.00 96.06 629 ASN A CA 1
ATOM 4912 C C . ASN A 1 629 ? -1.059 -5.657 -3.126 1.00 96.06 629 ASN A C 1
ATOM 4914 O O . ASN A 1 629 ? -1.301 -4.864 -4.031 1.00 96.06 629 ASN A O 1
ATOM 4918 N N . LEU A 1 630 ? -1.625 -6.855 -3.026 1.00 96.31 630 LEU A N 1
ATOM 4919 C CA . LEU A 1 630 ? -2.661 -7.341 -3.929 1.00 96.31 630 LEU A CA 1
ATOM 4920 C C . LEU A 1 630 ? -4.021 -6.751 -3.529 1.00 96.31 630 LEU A C 1
ATOM 4922 O O . LEU A 1 630 ? -4.744 -7.340 -2.733 1.00 96.31 630 LEU A O 1
ATOM 4926 N N . THR A 1 631 ? -4.376 -5.574 -4.046 1.00 94.12 631 THR A N 1
ATOM 4927 C CA . THR A 1 631 ? -5.644 -4.900 -3.681 1.00 94.12 631 THR A CA 1
ATOM 4928 C C . THR A 1 631 ? -6.870 -5.479 -4.386 1.00 94.12 631 THR A C 1
ATOM 4930 O O . THR A 1 631 ? -8.009 -5.188 -4.004 1.00 94.12 631 THR A O 1
ATOM 4933 N N . ASP A 1 632 ? -6.618 -6.259 -5.438 1.00 93.62 632 ASP A N 1
ATOM 4934 C CA . ASP A 1 632 ? -7.615 -6.739 -6.397 1.00 93.62 632 ASP A CA 1
ATOM 4935 C C . ASP A 1 632 ? -7.669 -8.278 -6.448 1.00 93.62 632 ASP A C 1
ATOM 4937 O O . ASP A 1 632 ? -8.443 -8.860 -7.207 1.00 93.62 632 ASP A O 1
ATOM 4941 N N . LEU A 1 633 ? -6.901 -8.943 -5.577 1.00 94.94 633 LEU A N 1
ATOM 4942 C CA . LEU A 1 633 ? -6.930 -10.383 -5.327 1.00 94.94 633 LEU A CA 1
ATOM 4943 C C . LEU A 1 633 ? -7.104 -10.611 -3.818 1.00 94.94 633 LEU A C 1
ATOM 4945 O O . LEU A 1 633 ? -6.106 -10.761 -3.119 1.00 94.94 633 LEU A O 1
ATOM 4949 N N . PRO A 1 634 ? -8.343 -10.630 -3.293 1.00 95.88 634 PRO A N 1
ATOM 4950 C CA . PRO A 1 634 ? -9.611 -10.576 -4.025 1.00 95.88 634 PRO A CA 1
ATOM 4951 C C . PRO A 1 634 ? -10.073 -9.157 -4.395 1.00 95.88 634 PRO A C 1
ATOM 4953 O O . PRO A 1 634 ? -9.752 -8.174 -3.727 1.00 95.88 634 PRO A O 1
ATOM 4956 N N . TYR A 1 635 ? -10.910 -9.067 -5.430 1.00 95.50 635 TYR A N 1
ATOM 4957 C CA . TYR A 1 635 ? -11.500 -7.816 -5.902 1.00 95.50 635 TYR A CA 1
ATOM 4958 C C . TYR A 1 635 ? -12.684 -7.421 -5.011 1.00 95.50 635 TYR A C 1
ATOM 4960 O O . TYR A 1 635 ? -13.687 -8.135 -4.961 1.00 95.50 635 TYR A O 1
ATOM 4968 N N . CYS A 1 636 ? -12.602 -6.282 -4.323 1.00 96.06 636 CYS A N 1
ATOM 4969 C CA . CYS A 1 636 ? -13.714 -5.758 -3.526 1.00 96.06 636 CYS A CA 1
ATOM 4970 C C . CYS A 1 636 ? -14.686 -4.960 -4.399 1.00 96.06 636 CYS A C 1
ATOM 4972 O O . CYS A 1 636 ? -14.297 -3.990 -5.040 1.00 96.06 636 CYS A O 1
ATOM 4974 N N . ILE A 1 637 ? -15.948 -5.388 -4.417 1.00 95.25 637 ILE A N 1
ATOM 4975 C CA . ILE A 1 637 ? -17.044 -4.763 -5.165 1.00 95.25 637 ILE A CA 1
ATOM 4976 C C . ILE A 1 637 ? -17.680 -3.639 -4.343 1.00 95.25 637 ILE A C 1
ATOM 4978 O O . ILE A 1 637 ? -17.919 -2.560 -4.876 1.00 95.25 637 ILE A O 1
ATOM 4982 N N . ASP A 1 638 ? -17.966 -3.899 -3.065 1.00 93.94 638 ASP A N 1
ATOM 4983 C CA . ASP A 1 638 ? -18.574 -2.937 -2.139 1.00 93.94 638 ASP A CA 1
ATOM 4984 C C . ASP A 1 638 ? -18.097 -3.185 -0.696 1.00 93.94 638 ASP A C 1
ATOM 4986 O O . ASP A 1 638 ? -17.776 -4.323 -0.333 1.00 93.94 638 ASP A O 1
ATOM 4990 N N . LEU A 1 639 ? -18.074 -2.133 0.123 1.00 95.56 639 LEU A N 1
ATOM 4991 C CA . LEU A 1 639 ? -17.756 -2.169 1.548 1.00 95.56 639 LEU A CA 1
ATOM 4992 C C . LEU A 1 639 ? -18.764 -1.310 2.313 1.00 95.56 639 LEU A C 1
ATOM 4994 O O . LEU A 1 639 ? -18.910 -0.118 2.052 1.00 95.56 639 LEU A O 1
ATOM 4998 N N . GLN A 1 640 ? -19.431 -1.914 3.296 1.00 95.00 640 GLN A N 1
ATOM 4999 C CA . GLN A 1 640 ? -20.449 -1.248 4.104 1.00 95.00 640 GLN A CA 1
ATOM 5000 C C . GLN A 1 640 ? -20.157 -1.417 5.590 1.00 95.00 640 GLN A C 1
ATOM 5002 O O . GLN A 1 640 ? -20.073 -2.536 6.096 1.00 95.00 640 GLN A O 1
ATOM 5007 N N . VAL A 1 641 ? -20.056 -0.292 6.290 1.00 96.25 641 VAL A N 1
ATOM 5008 C CA . VAL A 1 641 ? -19.998 -0.245 7.753 1.00 96.25 641 VAL A CA 1
ATOM 5009 C C . VAL A 1 641 ? -21.408 -0.487 8.288 1.00 96.25 641 VAL A C 1
ATOM 5011 O O . VAL A 1 641 ? -22.347 0.182 7.845 1.00 96.25 641 VAL A O 1
ATOM 5014 N N . LYS A 1 642 ? -21.580 -1.452 9.197 1.00 95.75 642 LYS A N 1
ATOM 5015 C CA . LYS A 1 642 ? -22.886 -1.771 9.781 1.00 95.75 642 LYS A CA 1
ATOM 5016 C C . LYS A 1 642 ? -23.093 -1.035 11.099 1.00 95.75 642 LYS A C 1
ATOM 5018 O O . LYS A 1 642 ? -22.170 -0.858 11.894 1.00 95.75 642 LYS A O 1
ATOM 5023 N N . ASP A 1 643 ? -24.329 -0.595 11.292 1.00 95.31 643 ASP A N 1
ATOM 5024 C CA . ASP A 1 643 ? -24.796 -0.071 12.569 1.00 95.31 643 ASP A CA 1
ATOM 5025 C C . ASP A 1 643 ? -25.021 -1.229 13.548 1.00 95.31 643 ASP A C 1
ATOM 5027 O O . ASP A 1 643 ? -25.240 -2.370 13.131 1.00 95.31 643 ASP A O 1
ATOM 5031 N N . LEU A 1 644 ? -24.987 -0.929 14.842 1.00 94.62 644 LEU A N 1
ATOM 5032 C CA . LEU A 1 644 ? -25.274 -1.908 15.879 1.00 94.62 644 LEU A CA 1
ATOM 5033 C C . LEU A 1 644 ? -26.737 -2.386 15.778 1.00 94.62 644 LEU A C 1
ATOM 5035 O O . LEU A 1 644 ? -27.615 -1.627 15.339 1.00 94.62 644 LEU A O 1
ATOM 5039 N N . PRO A 1 645 ? -27.029 -3.630 16.208 1.00 92.25 645 PRO A N 1
ATOM 5040 C CA . PRO A 1 645 ? -28.399 -4.110 16.356 1.00 92.25 645 PRO A CA 1
ATOM 5041 C C . PRO A 1 645 ? -29.249 -3.122 17.162 1.00 92.25 645 PRO A C 1
ATOM 5043 O O . PRO A 1 645 ? -28.751 -2.497 18.095 1.00 92.25 645 PRO A O 1
ATOM 5046 N N . ALA A 1 646 ? -30.538 -2.995 16.839 1.00 89.75 646 ALA A N 1
ATOM 5047 C CA . ALA A 1 646 ? -31.390 -1.934 17.384 1.00 89.75 646 ALA A CA 1
ATOM 5048 C C . ALA A 1 646 ? -31.424 -1.879 18.925 1.00 89.75 646 ALA A C 1
ATOM 5050 O O . ALA A 1 646 ? -31.420 -0.787 19.486 1.00 89.75 646 ALA A O 1
ATOM 5051 N N . HIS A 1 647 ? -31.372 -3.033 19.602 1.00 88.75 647 HIS A N 1
ATOM 5052 C CA . HIS A 1 647 ? -31.331 -3.120 21.067 1.00 88.75 647 HIS A CA 1
ATOM 5053 C C . HIS A 1 647 ? -29.974 -2.727 21.694 1.00 88.75 647 HIS A C 1
ATOM 5055 O O . HIS A 1 647 ? -29.902 -2.442 22.887 1.00 88.75 647 HIS A O 1
ATOM 5061 N N . LEU A 1 648 ? -28.893 -2.698 20.905 1.00 93.25 648 LEU A N 1
ATOM 5062 C CA . LEU A 1 648 ? -27.555 -2.253 21.324 1.00 93.25 648 LEU A CA 1
ATOM 5063 C C . LEU A 1 648 ? -27.212 -0.844 20.835 1.00 93.25 648 LEU A C 1
ATOM 5065 O O . LEU A 1 648 ? -26.261 -0.241 21.339 1.00 93.25 648 LEU A O 1
ATOM 5069 N N . ARG A 1 649 ? -27.982 -0.317 19.876 1.00 93.44 649 ARG A N 1
ATOM 5070 C CA . ARG A 1 649 ? -27.765 0.997 19.276 1.00 93.44 649 ARG A CA 1
ATOM 5071 C C . ARG A 1 649 ? -27.842 2.095 20.346 1.00 93.44 649 ARG A C 1
ATOM 5073 O O . ARG A 1 649 ? -28.852 2.186 21.051 1.00 93.44 649 ARG A O 1
ATOM 5080 N N . PRO A 1 650 ? -26.825 2.968 20.444 1.00 93.31 650 PRO A N 1
ATOM 5081 C CA . PRO A 1 650 ? -26.859 4.074 21.383 1.00 93.31 650 PRO A CA 1
ATOM 5082 C C . PRO A 1 650 ? -27.896 5.119 20.964 1.00 93.31 650 PRO A C 1
ATOM 5084 O O . PRO A 1 650 ? -28.000 5.509 19.801 1.00 93.31 650 PRO A O 1
ATOM 5087 N N . GLN A 1 651 ? -28.653 5.604 21.938 1.00 89.88 651 GLN A N 1
ATOM 5088 C CA . GLN A 1 651 ? -29.616 6.684 21.796 1.00 89.88 651 GLN A CA 1
ATOM 5089 C C . GLN A 1 651 ? -29.243 7.829 22.727 1.00 89.88 651 GLN A C 1
ATOM 5091 O O . GLN A 1 651 ? -28.772 7.615 23.841 1.00 89.88 651 GLN A O 1
ATOM 5096 N N . ARG A 1 652 ? -29.472 9.067 22.289 1.00 87.81 652 ARG A N 1
ATOM 5097 C CA . ARG A 1 652 ? -29.228 10.233 23.136 1.00 87.81 652 ARG A CA 1
ATOM 5098 C C . ARG A 1 652 ? -30.384 10.415 24.114 1.00 87.81 652 ARG A C 1
ATOM 5100 O O . ARG A 1 652 ? -31.536 10.550 23.694 1.00 87.81 652 ARG A O 1
ATOM 5107 N N . ILE A 1 653 ? -30.071 10.475 25.402 1.00 80.81 653 ILE A N 1
ATOM 5108 C CA . ILE A 1 653 ? -31.040 10.803 26.443 1.00 80.81 653 ILE A CA 1
ATOM 5109 C C . ILE A 1 653 ? -31.493 12.244 26.193 1.00 80.81 653 ILE A C 1
ATOM 5111 O O . ILE A 1 653 ? -30.679 13.172 26.142 1.00 80.81 653 ILE A O 1
ATOM 5115 N N . LYS A 1 654 ? -32.800 12.450 25.998 1.00 65.56 654 LYS A N 1
ATOM 5116 C CA . LYS A 1 654 ? -33.377 13.797 25.977 1.00 65.56 654 LYS A CA 1
ATOM 5117 C C . LYS A 1 654 ? -33.307 14.337 27.400 1.00 65.56 654 LYS A C 1
ATOM 5119 O O . LYS A 1 654 ? -34.228 14.129 28.179 1.00 65.56 654 LYS A O 1
ATOM 5124 N N . VAL A 1 655 ? -32.214 15.012 27.740 1.00 55.31 655 VAL A N 1
ATOM 5125 C CA . VAL A 1 655 ? -32.157 15.808 28.965 1.00 55.31 655 VAL A CA 1
ATOM 5126 C C . VAL A 1 655 ? -33.261 16.851 28.832 1.00 55.31 655 VAL A C 1
ATOM 5128 O O . VAL A 1 655 ? -33.283 17.596 27.844 1.00 55.31 655 VAL A O 1
ATOM 5131 N N . ALA A 1 656 ? -34.216 16.848 29.767 1.00 50.12 656 ALA A N 1
ATOM 5132 C CA . ALA A 1 656 ? -35.178 17.933 29.895 1.00 50.12 656 ALA A CA 1
ATOM 5133 C C . ALA A 1 656 ? -34.366 19.222 29.833 1.00 50.12 656 ALA A C 1
ATOM 5135 O O . ALA A 1 656 ? -33.397 19.355 30.582 1.00 50.12 656 ALA A O 1
ATOM 5136 N N . LYS A 1 657 ? -34.659 20.098 28.862 1.00 47.72 657 LYS A N 1
ATOM 5137 C CA . LYS A 1 657 ? -33.941 21.367 28.744 1.00 47.72 657 LYS A CA 1
ATOM 5138 C C . LYS A 1 657 ? -33.991 21.989 30.133 1.00 47.72 657 LYS A C 1
ATOM 5140 O O . LYS A 1 657 ? -35.084 22.312 30.586 1.00 47.72 657 LYS A O 1
ATOM 5145 N N . ALA A 1 658 ? -32.843 22.073 30.811 1.00 49.41 658 ALA A N 1
ATOM 5146 C CA . ALA A 1 658 ? -32.730 22.892 32.005 1.00 49.41 658 ALA A CA 1
ATOM 5147 C C . ALA A 1 658 ? -33.358 24.226 31.623 1.00 49.41 658 ALA A C 1
ATOM 5149 O O . ALA A 1 658 ? -33.026 24.703 30.535 1.00 49.41 658 ALA A O 1
ATOM 5150 N N . ASP A 1 659 ? -34.307 24.712 32.429 1.00 45.72 659 ASP A N 1
ATOM 5151 C CA . ASP A 1 659 ? -35.082 25.931 32.198 1.00 45.72 659 ASP A CA 1
ATOM 5152 C C . ASP A 1 659 ? -34.125 27.076 31.846 1.00 45.72 659 ASP A C 1
ATOM 5154 O O . ASP A 1 659 ? -33.638 27.836 32.682 1.00 45.72 659 ASP A O 1
ATOM 5158 N N . SER A 1 660 ? -33.780 27.164 30.565 1.00 48.47 660 SER A N 1
ATOM 5159 C CA . SER A 1 660 ? -33.150 28.319 29.981 1.00 48.47 660 SER A CA 1
ATOM 5160 C C . SER A 1 660 ? -34.267 29.333 30.049 1.00 48.47 660 SER A C 1
ATOM 5162 O O . SER A 1 660 ? -35.291 29.121 29.399 1.00 48.47 660 SER A O 1
ATOM 5164 N N . GLY A 1 661 ? -34.093 30.320 30.926 1.00 49.00 661 GLY A N 1
ATOM 5165 C CA . GLY A 1 661 ? -35.109 31.286 31.322 1.00 49.00 661 GLY A CA 1
ATOM 5166 C C . GLY A 1 661 ? -35.905 31.917 30.169 1.00 49.00 661 GLY A C 1
ATOM 5167 O O . GLY A 1 661 ? -35.634 31.688 28.990 1.00 49.00 661 GLY A O 1
ATOM 5168 N N . PRO A 1 662 ? -36.913 32.732 30.512 1.00 55.31 662 PRO A N 1
ATOM 5169 C CA . PRO A 1 662 ? -38.034 33.080 29.644 1.00 55.31 662 PRO A CA 1
ATOM 5170 C C . PRO A 1 662 ? -37.594 33.479 28.229 1.00 55.31 662 PRO A C 1
ATOM 5172 O O . PRO A 1 662 ? -36.834 34.425 28.026 1.00 55.31 662 PRO A O 1
ATOM 5175 N N . PHE A 1 663 ? -38.081 32.699 27.261 1.00 48.19 663 PHE A N 1
ATOM 5176 C CA . PHE A 1 663 ? -37.836 32.793 25.824 1.00 48.19 663 PHE A CA 1
ATOM 5177 C C . PHE A 1 663 ? -37.935 34.243 25.307 1.00 48.19 663 PHE A C 1
ATOM 5179 O O . PHE A 1 663 ? -39.026 34.796 25.179 1.00 48.19 663 PHE A O 1
ATOM 5186 N N . LEU A 1 664 ? -36.799 34.838 24.929 1.00 40.91 664 LEU A N 1
ATOM 5187 C CA . LEU A 1 664 ? -36.756 35.996 24.035 1.00 40.91 664 LEU A CA 1
ATOM 5188 C C . LEU A 1 664 ? -36.662 35.492 22.592 1.00 40.91 664 LEU A C 1
ATOM 5190 O O . LEU A 1 664 ? -35.742 34.756 22.230 1.00 40.91 664 LEU A O 1
ATOM 5194 N N . PHE A 1 665 ? -37.637 35.892 21.775 1.00 39.50 665 PHE A N 1
ATOM 5195 C CA . PHE A 1 665 ? -37.728 35.613 20.343 1.00 39.50 665 PHE A CA 1
ATOM 5196 C C . PHE A 1 665 ? -36.591 36.335 19.600 1.00 39.50 665 PHE A C 1
ATOM 5198 O O . PHE A 1 665 ? -36.786 37.387 19.000 1.00 39.50 665 PHE A O 1
ATOM 5205 N N . THR A 1 666 ? -35.379 35.790 19.641 1.00 42.78 666 THR A N 1
ATOM 5206 C CA . THR A 1 666 ? -34.303 36.226 18.751 1.00 42.78 666 THR A CA 1
ATOM 5207 C C . THR A 1 666 ? -34.260 35.232 17.595 1.00 42.78 666 THR A C 1
ATOM 5209 O O . THR A 1 666 ? -33.763 34.119 17.783 1.00 42.78 666 THR A O 1
ATOM 5212 N N . PRO A 1 667 ? -34.799 35.569 16.404 1.00 39.03 667 PRO A N 1
ATOM 5213 C CA . PRO A 1 667 ? -34.782 34.697 15.236 1.00 39.03 667 PRO A CA 1
ATOM 5214 C C . PRO A 1 667 ? -33.369 34.686 14.642 1.00 39.03 667 PRO A C 1
ATOM 5216 O O . PRO A 1 667 ? -33.117 35.167 13.544 1.00 39.03 667 PRO A O 1
ATOM 5219 N N . ILE A 1 668 ? -32.413 34.159 15.399 1.00 40.22 668 ILE A N 1
ATOM 5220 C CA . ILE A 1 668 ? -31.071 33.856 14.933 1.00 40.22 668 ILE A CA 1
ATOM 5221 C C . ILE A 1 668 ? -30.917 32.361 15.146 1.00 40.22 668 ILE A C 1
ATOM 5223 O O . ILE A 1 668 ? -30.736 31.872 16.257 1.00 40.22 668 ILE A O 1
ATOM 5227 N N . HIS A 1 669 ? -31.078 31.629 14.049 1.00 40.69 669 HIS A N 1
ATOM 5228 C CA . HIS A 1 669 ? -30.883 30.194 13.968 1.00 40.69 669 HIS A CA 1
ATOM 5229 C C . HIS A 1 669 ? -29.576 29.783 14.668 1.00 40.69 669 HIS A C 1
ATOM 5231 O O . HIS A 1 669 ? -28.496 29.882 14.084 1.00 40.69 669 HIS A O 1
ATOM 5237 N N . PHE A 1 670 ? -29.669 29.205 15.869 1.00 42.38 670 PHE A N 1
ATOM 5238 C CA . PHE A 1 670 ? -28.567 28.498 16.538 1.00 42.38 670 PHE A CA 1
ATOM 5239 C C . PHE A 1 670 ? -28.179 27.178 15.837 1.00 42.38 670 PHE A C 1
ATOM 5241 O O . PHE A 1 670 ? -27.593 26.291 16.438 1.00 42.38 670 PHE A O 1
ATOM 5248 N N . ASN A 1 671 ? -28.404 27.085 14.523 1.00 38.75 671 ASN A N 1
ATOM 5249 C CA . ASN A 1 671 ? -27.719 26.129 13.653 1.00 38.75 671 ASN A CA 1
ATOM 5250 C C . ASN A 1 671 ? -26.472 26.762 13.000 1.00 38.75 671 ASN A C 1
ATOM 5252 O O . ASN A 1 671 ? -25.977 26.264 11.988 1.00 38.75 671 ASN A O 1
ATOM 5256 N N . SER A 1 672 ? -25.979 27.891 13.528 1.00 39.16 672 SER A N 1
ATOM 5257 C CA . SER A 1 672 ? -24.887 28.650 12.908 1.00 39.16 672 SER A CA 1
ATOM 5258 C C . SER A 1 672 ? -23.473 28.157 13.252 1.00 39.16 672 SER A C 1
ATOM 5260 O O . SER A 1 672 ? -22.526 28.652 12.642 1.00 39.16 672 SER A O 1
ATOM 5262 N N . VAL A 1 673 ? -23.296 27.181 14.150 1.00 44.25 673 VAL A N 1
ATOM 5263 C CA . VAL A 1 673 ? -21.964 26.587 14.399 1.00 44.25 673 VAL A CA 1
ATOM 5264 C C . VAL A 1 673 ? -21.697 25.368 13.505 1.00 44.25 673 VAL A C 1
ATOM 5266 O O . VAL A 1 673 ? -20.596 25.254 12.978 1.00 44.25 673 VAL A O 1
ATOM 5269 N N . ASP A 1 674 ? -22.709 24.572 13.149 1.00 48.47 674 ASP A N 1
ATOM 5270 C CA . ASP A 1 674 ? -22.495 23.364 12.324 1.00 48.47 674 ASP A CA 1
ATOM 5271 C C . ASP A 1 674 ? -22.478 23.609 10.807 1.00 48.47 674 ASP A C 1
ATOM 5273 O O . ASP A 1 674 ? -22.265 22.695 10.012 1.00 48.47 674 ASP A O 1
ATOM 5277 N N . ARG A 1 675 ? -22.679 24.849 10.341 1.00 45.78 675 ARG A N 1
ATOM 5278 C CA . ARG A 1 675 ? -22.587 25.144 8.897 1.00 45.78 675 ARG A CA 1
ATOM 5279 C C . ARG A 1 675 ? -21.165 25.364 8.388 1.00 45.78 675 ARG A C 1
ATOM 5281 O O . ARG A 1 675 ? -21.006 25.448 7.167 1.00 45.78 675 ARG A O 1
ATOM 5288 N N . ARG A 1 676 ? -20.147 25.419 9.256 1.00 46.22 676 ARG A N 1
ATOM 5289 C CA . ARG A 1 676 ? -18.749 25.379 8.787 1.00 46.22 676 ARG A CA 1
ATOM 5290 C C . ARG A 1 676 ? -18.345 23.991 8.276 1.00 46.22 676 ARG A C 1
ATOM 5292 O O . ARG A 1 676 ? -17.535 23.931 7.357 1.00 46.22 676 ARG A O 1
ATOM 5299 N N . ASP A 1 677 ? -19.069 22.939 8.657 1.00 49.03 677 ASP A N 1
ATOM 5300 C CA . ASP A 1 677 ? -18.872 21.579 8.134 1.00 49.03 677 ASP A CA 1
ATOM 5301 C C . ASP A 1 677 ? -19.827 21.240 6.977 1.00 49.03 677 ASP A C 1
ATOM 5303 O O . ASP A 1 677 ? -20.219 20.098 6.749 1.00 49.03 677 ASP A O 1
ATOM 5307 N N . LYS A 1 678 ? -20.202 22.242 6.166 1.00 47.81 678 LYS A N 1
ATOM 5308 C CA . LYS A 1 678 ? -20.940 22.012 4.908 1.00 47.81 678 LYS A CA 1
ATOM 5309 C C . LYS A 1 678 ? -20.140 21.246 3.854 1.00 47.81 678 LYS A C 1
ATOM 5311 O O . LYS A 1 678 ? -20.729 20.770 2.882 1.00 47.81 678 LYS A O 1
ATOM 5316 N N . LYS A 1 679 ? -18.839 21.033 4.057 1.00 48.62 679 LYS A N 1
ATOM 5317 C CA . LYS A 1 679 ? -18.217 19.810 3.550 1.00 48.62 679 LYS A CA 1
ATOM 5318 C C . LYS A 1 679 ? -18.607 18.708 4.520 1.00 48.62 679 LYS A C 1
ATOM 5320 O O . LYS A 1 679 ? -17.811 18.339 5.363 1.00 48.62 679 LYS A O 1
ATOM 5325 N N . LYS A 1 680 ? -19.849 18.225 4.402 1.00 50.69 680 LYS A N 1
ATOM 5326 C CA . LYS A 1 680 ? -20.272 16.979 5.038 1.00 50.69 680 LYS A CA 1
ATOM 5327 C C . LYS A 1 680 ? -19.167 15.993 4.698 1.00 50.69 680 LYS A C 1
ATOM 5329 O O . LYS A 1 680 ? -19.008 15.706 3.507 1.00 50.69 680 LYS A O 1
ATOM 5334 N N . ASP A 1 681 ? -18.351 15.613 5.678 1.00 58.97 681 ASP A N 1
ATOM 5335 C CA . ASP A 1 681 ? -17.276 14.660 5.459 1.00 58.97 681 ASP A CA 1
ATOM 5336 C C . ASP A 1 681 ? -17.962 13.437 4.879 1.00 58.97 681 ASP A C 1
ATOM 5338 O O . ASP A 1 681 ? -18.672 12.719 5.577 1.00 58.97 681 ASP A O 1
ATOM 5342 N N . LYS A 1 682 ? -17.854 13.248 3.558 1.00 69.44 682 LYS A N 1
ATOM 5343 C CA . LYS A 1 682 ? -18.574 12.183 2.841 1.00 69.44 682 LYS A CA 1
ATOM 5344 C C . LYS A 1 682 ? -18.189 10.798 3.373 1.00 69.44 682 LYS A C 1
ATOM 5346 O O . LYS A 1 682 ? -18.866 9.818 3.094 1.00 69.44 682 LYS A O 1
ATOM 5351 N N . ASN A 1 683 ? -17.106 10.772 4.139 1.00 86.25 683 ASN A N 1
ATOM 5352 C CA . ASN A 1 683 ? -16.461 9.649 4.773 1.00 86.25 683 ASN A CA 1
ATOM 5353 C C . ASN A 1 683 ? -17.017 9.374 6.180 1.00 86.25 683 ASN A C 1
ATOM 5355 O O . ASN A 1 683 ? -16.819 8.277 6.695 1.00 86.25 683 ASN A O 1
ATOM 5359 N N . LYS A 1 684 ? -17.682 10.347 6.821 1.00 90.69 684 LYS A N 1
ATOM 5360 C CA . LYS A 1 684 ? -18.179 10.216 8.191 1.00 90.69 684 LYS A CA 1
ATOM 5361 C C . LYS A 1 684 ? -19.483 9.424 8.220 1.00 90.69 684 LYS A C 1
ATOM 5363 O O . LYS A 1 684 ? -20.463 9.779 7.560 1.00 90.69 684 LYS A O 1
ATOM 5368 N N . ILE A 1 685 ? -19.481 8.350 8.999 1.00 92.50 685 ILE A N 1
ATOM 5369 C CA . ILE A 1 685 ? -20.640 7.495 9.232 1.00 92.50 685 ILE A CA 1
ATOM 5370 C C . ILE A 1 685 ? -21.629 8.213 10.160 1.00 92.50 685 ILE A C 1
ATOM 5372 O O . ILE A 1 685 ? -21.239 8.925 11.081 1.00 92.50 685 ILE A O 1
ATOM 5376 N N . ALA A 1 686 ? -22.926 8.078 9.869 1.00 89.00 686 ALA A N 1
ATOM 5377 C CA . ALA A 1 686 ? -23.979 8.830 10.557 1.00 89.00 686 ALA A CA 1
ATOM 5378 C C . ALA A 1 686 ? -24.337 8.271 11.945 1.00 89.00 686 ALA A C 1
ATOM 5380 O O . ALA A 1 686 ? -24.851 9.010 12.781 1.00 89.00 686 ALA A O 1
ATOM 5381 N N . PHE A 1 687 ? -24.098 6.979 12.164 1.00 94.38 687 PHE A N 1
ATOM 5382 C CA . PHE A 1 687 ? -24.274 6.309 13.450 1.00 94.38 687 PHE A CA 1
ATOM 5383 C C . PHE A 1 687 ? -22.936 6.194 14.191 1.00 94.38 687 PHE A C 1
ATOM 5385 O O . PHE A 1 687 ? -21.871 6.466 13.636 1.00 94.38 687 PHE A O 1
ATOM 5392 N N . GLN A 1 688 ? -23.012 5.787 15.453 1.00 93.44 688 GLN A N 1
ATOM 5393 C CA . GLN A 1 688 ? -21.875 5.665 16.359 1.00 93.44 688 GLN A CA 1
ATOM 5394 C C . GLN A 1 688 ? -21.686 4.206 16.763 1.00 93.44 688 GLN A C 1
ATOM 5396 O O . GLN A 1 688 ? -22.657 3.457 16.878 1.00 93.44 688 GLN A O 1
ATOM 5401 N N . TRP A 1 689 ? -20.440 3.819 17.011 1.00 97.12 689 TRP A N 1
ATOM 5402 C CA . TRP A 1 689 ? -20.125 2.553 17.668 1.00 97.12 689 TRP A CA 1
ATOM 5403 C C . TRP A 1 689 ? -19.876 2.775 19.155 1.00 97.12 689 TRP A C 1
ATOM 5405 O O . TRP A 1 689 ? -19.643 3.895 19.603 1.00 97.12 689 TRP A O 1
ATOM 5415 N N . VAL A 1 690 ? -19.950 1.700 19.929 1.00 96.69 690 VAL A N 1
ATOM 5416 C CA . VAL A 1 690 ? -19.814 1.730 21.385 1.00 96.69 690 VAL A CA 1
ATOM 5417 C C . VAL A 1 690 ? -18.550 0.969 21.761 1.00 96.69 690 VAL A C 1
ATOM 5419 O O . VAL A 1 690 ? -18.282 -0.102 21.220 1.00 96.69 690 VAL A O 1
ATOM 5422 N N . GLN A 1 691 ? -17.752 1.522 22.670 1.00 95.44 691 GLN A N 1
ATOM 5423 C CA . GLN A 1 691 ? -16.573 0.847 23.208 1.00 95.44 691 GLN A CA 1
ATOM 5424 C C . GLN A 1 691 ? -16.949 -0.538 23.768 1.00 95.44 691 GLN A C 1
ATOM 5426 O O . GLN A 1 691 ? -17.969 -0.686 24.440 1.00 95.44 691 GLN A O 1
ATOM 5431 N N . ASN A 1 692 ? -16.104 -1.538 23.516 1.00 94.12 692 ASN A N 1
ATOM 5432 C CA . ASN A 1 692 ? -16.280 -2.948 23.886 1.00 94.12 692 ASN A CA 1
ATOM 5433 C C . ASN A 1 692 ? -17.432 -3.696 23.183 1.00 94.12 692 ASN A C 1
ATOM 5435 O O . ASN A 1 692 ? -17.607 -4.892 23.431 1.00 94.12 692 ASN A O 1
ATOM 5439 N N . ASP A 1 693 ? -18.177 -3.055 22.277 1.00 95.12 693 ASP A N 1
ATOM 5440 C CA . ASP A 1 693 ? -19.174 -3.740 21.452 1.00 95.12 693 ASP A CA 1
ATOM 5441 C C . ASP A 1 693 ? -18.564 -4.318 20.171 1.00 95.12 693 ASP A C 1
ATOM 5443 O O . ASP A 1 693 ? -17.709 -3.713 19.517 1.00 95.12 693 ASP A O 1
ATOM 5447 N N . LEU A 1 694 ? -19.080 -5.477 19.760 1.00 95.62 694 LEU A N 1
ATOM 5448 C CA . LEU A 1 694 ? -18.701 -6.100 18.500 1.00 95.62 694 LEU A CA 1
ATOM 5449 C C . LEU A 1 694 ? -19.200 -5.253 17.325 1.00 95.62 694 LEU A C 1
ATOM 5451 O O . LEU A 1 694 ? -20.397 -5.156 17.060 1.00 95.62 694 LEU A O 1
ATOM 5455 N N . SER A 1 695 ? -18.256 -4.664 16.611 1.00 96.12 695 SER A N 1
ATOM 5456 C CA . SER A 1 695 ? -18.486 -3.847 15.430 1.00 96.12 695 SER A CA 1
ATOM 5457 C C . SER A 1 695 ? -18.326 -4.683 14.162 1.00 96.12 695 SER A C 1
ATOM 5459 O O . SER A 1 695 ? -17.482 -5.580 14.101 1.00 96.12 695 SER A O 1
ATOM 5461 N N . GLU A 1 696 ? -19.126 -4.389 13.137 1.00 97.25 696 GLU A N 1
ATOM 5462 C CA . GLU A 1 696 ? -19.180 -5.178 11.904 1.00 97.25 696 GLU A CA 1
ATOM 5463 C C . GLU A 1 696 ? -19.016 -4.309 10.653 1.00 97.25 696 GLU A C 1
ATOM 5465 O O . GLU A 1 696 ? -19.620 -3.244 10.497 1.00 97.25 696 GLU A O 1
ATOM 5470 N N . VAL A 1 697 ? -18.216 -4.810 9.716 1.00 97.88 697 VAL A N 1
ATOM 5471 C CA . VAL A 1 697 ? -18.075 -4.262 8.370 1.00 97.88 697 VAL A CA 1
ATOM 5472 C C . VAL A 1 697 ? -18.264 -5.393 7.372 1.00 97.88 697 VAL A C 1
ATOM 5474 O O . VAL A 1 697 ? -17.492 -6.350 7.333 1.00 97.88 697 VAL A O 1
ATOM 5477 N N . THR A 1 698 ? -19.273 -5.267 6.518 1.00 97.75 698 THR A N 1
ATOM 5478 C CA . THR A 1 698 ? -19.536 -6.251 5.468 1.00 97.75 698 THR A CA 1
ATOM 5479 C C . THR A 1 698 ? -18.820 -5.858 4.185 1.00 97.75 698 THR A C 1
ATOM 5481 O O . THR A 1 698 ? -19.004 -4.747 3.682 1.00 97.75 698 THR A O 1
ATOM 5484 N N . VAL A 1 699 ? -18.044 -6.783 3.629 1.00 96.62 699 VAL A N 1
ATOM 5485 C CA . VAL A 1 699 ? -17.295 -6.619 2.383 1.00 96.62 699 VAL A CA 1
ATOM 5486 C C . VAL A 1 699 ? -17.817 -7.612 1.351 1.00 96.62 699 VAL A C 1
ATOM 5488 O O . VAL A 1 699 ? -17.991 -8.794 1.644 1.00 96.62 699 VAL A O 1
ATOM 5491 N N . ARG A 1 700 ? -18.063 -7.150 0.123 1.00 97.44 700 ARG A N 1
ATOM 5492 C CA . ARG A 1 700 ? -18.451 -8.012 -0.999 1.00 97.44 700 ARG A CA 1
ATOM 5493 C C . ARG A 1 700 ? -17.243 -8.253 -1.896 1.00 97.44 700 ARG A C 1
ATOM 5495 O O . ARG A 1 700 ? -16.827 -7.358 -2.628 1.00 97.44 700 ARG A O 1
ATOM 5502 N N . LEU A 1 701 ? -16.691 -9.459 -1.852 1.00 97.31 701 LEU A N 1
ATOM 5503 C CA . LEU A 1 701 ? -15.464 -9.832 -2.557 1.00 97.31 701 LEU A CA 1
ATOM 5504 C C . LEU A 1 701 ? -15.768 -10.721 -3.760 1.00 97.31 701 LEU A C 1
ATOM 5506 O O . LEU A 1 701 ? -16.693 -11.522 -3.722 1.00 97.31 701 LEU A O 1
ATOM 5510 N N . ARG A 1 702 ? -14.960 -10.625 -4.813 1.00 96.50 702 ARG A N 1
ATOM 5511 C CA . ARG A 1 702 ? -14.976 -11.532 -5.964 1.00 96.50 702 ARG A CA 1
ATOM 5512 C C . ARG A 1 702 ? -13.561 -12.008 -6.241 1.00 96.50 702 ARG A C 1
ATOM 5514 O O . ARG A 1 702 ? -12.645 -11.196 -6.355 1.00 96.50 702 ARG A O 1
ATOM 5521 N N . ASN A 1 703 ? -13.394 -13.312 -6.400 1.00 96.50 703 ASN A N 1
ATOM 5522 C CA . ASN A 1 703 ? -12.149 -13.889 -6.885 1.00 96.50 703 ASN A CA 1
ATOM 5523 C C . ASN A 1 703 ? -12.095 -13.779 -8.423 1.00 96.50 703 ASN A C 1
ATOM 5525 O O . ASN A 1 703 ? -12.971 -14.333 -9.086 1.00 96.50 703 ASN A O 1
ATOM 5529 N N . PRO A 1 704 ? -11.131 -13.054 -9.014 1.00 95.50 704 PRO A N 1
ATOM 5530 C CA . PRO A 1 704 ? -11.014 -12.943 -10.464 1.00 95.50 704 PRO A CA 1
ATOM 5531 C C . PRO A 1 704 ? -10.207 -14.089 -11.110 1.00 95.50 704 PRO A C 1
ATOM 5533 O O . PRO A 1 704 ? -10.090 -14.101 -12.330 1.00 95.50 704 PRO A O 1
ATOM 5536 N N . LEU A 1 705 ? -9.655 -15.031 -10.337 1.00 96.25 705 LEU A N 1
ATOM 5537 C CA . LEU A 1 705 ? -8.903 -16.184 -10.845 1.00 96.25 705 LEU A CA 1
ATOM 5538 C C . LEU A 1 705 ? -9.837 -17.355 -11.217 1.00 96.25 705 LEU A C 1
ATOM 5540 O O . LEU A 1 705 ? -10.897 -17.502 -10.603 1.00 96.25 705 LEU A O 1
ATOM 5544 N N . PRO A 1 706 ? -9.431 -18.237 -12.154 1.00 94.75 706 PRO A N 1
ATOM 5545 C CA . PRO A 1 706 ? -10.230 -19.389 -12.592 1.00 94.75 706 PRO A CA 1
ATOM 5546 C C . PRO A 1 706 ? -10.175 -20.597 -11.631 1.00 94.75 706 PRO A C 1
ATOM 5548 O O . PRO A 1 706 ? -10.614 -21.689 -11.985 1.00 94.75 706 PRO A O 1
ATOM 5551 N N . PHE A 1 707 ? -9.628 -20.429 -10.425 1.00 95.38 707 PHE A N 1
ATOM 5552 C CA . PHE A 1 707 ? -9.488 -21.462 -9.393 1.00 95.38 707 PHE A CA 1
ATOM 5553 C C . PHE A 1 707 ? -9.754 -20.877 -7.999 1.00 95.38 707 PHE A C 1
ATOM 5555 O O . PHE A 1 707 ? -9.751 -19.658 -7.824 1.00 95.38 707 PHE A O 1
ATOM 5562 N N . GLU A 1 708 ? -10.028 -21.734 -7.013 1.00 96.25 708 GLU A N 1
ATOM 5563 C CA . GLU A 1 708 ? -10.376 -21.317 -5.649 1.00 96.25 708 GLU A CA 1
ATOM 5564 C C . GLU A 1 708 ? -9.259 -20.494 -4.987 1.00 96.25 708 GLU A C 1
ATOM 5566 O O . GLU A 1 708 ? -8.089 -20.875 -5.012 1.00 96.25 708 GLU A O 1
ATOM 5571 N N . LEU A 1 709 ? -9.625 -19.370 -4.364 1.00 97.38 709 LEU A N 1
ATOM 5572 C CA . LEU A 1 709 ? -8.681 -18.461 -3.716 1.00 97.38 709 LEU A CA 1
ATOM 5573 C C . LEU A 1 709 ? -8.850 -18.510 -2.190 1.00 97.38 709 LEU A C 1
ATOM 5575 O O . LEU A 1 709 ? -9.800 -17.913 -1.669 1.00 97.38 709 LEU A O 1
ATOM 5579 N N . PRO A 1 710 ? -7.949 -19.181 -1.451 1.00 97.56 710 PRO A N 1
ATOM 5580 C CA . PRO A 1 710 ? -7.954 -19.140 0.004 1.00 97.56 710 PRO A CA 1
ATOM 5581 C C . PRO A 1 710 ? -7.495 -17.760 0.488 1.00 97.56 710 PRO A C 1
ATOM 5583 O O . PRO A 1 710 ? -6.406 -17.296 0.149 1.00 97.56 710 PRO A O 1
ATOM 5586 N N . VAL A 1 711 ? -8.328 -17.105 1.295 1.00 97.50 711 VAL A N 1
ATOM 5587 C CA . VAL A 1 711 ? -8.036 -15.822 1.942 1.00 97.50 711 VAL A CA 1
ATOM 5588 C C . VAL A 1 711 ? -8.005 -16.060 3.445 1.00 97.50 711 VAL A C 1
ATOM 5590 O O . VAL A 1 711 ? -9.033 -16.304 4.075 1.00 97.50 711 VAL A O 1
ATOM 5593 N N . THR A 1 712 ? -6.804 -16.018 4.010 1.00 96.00 712 THR A N 1
ATOM 5594 C CA . THR A 1 712 ? -6.549 -16.248 5.437 1.00 96.00 712 THR A CA 1
ATOM 5595 C C . THR A 1 712 ? -6.275 -14.930 6.157 1.00 96.00 712 THR A C 1
ATOM 5597 O O . THR A 1 712 ? -5.922 -13.935 5.518 1.00 96.00 712 THR A O 1
ATOM 5600 N N . ASP A 1 713 ? -6.446 -14.932 7.482 1.00 95.69 713 ASP A N 1
ATOM 5601 C CA . ASP A 1 713 ? -6.126 -13.808 8.380 1.00 95.69 713 ASP A CA 1
ATOM 5602 C C . ASP A 1 713 ? -6.662 -12.446 7.889 1.00 95.69 713 ASP A C 1
ATOM 5604 O O . ASP A 1 713 ? -5.986 -11.416 7.943 1.00 95.69 713 ASP A O 1
ATOM 5608 N N . MET A 1 714 ? -7.886 -12.444 7.353 1.00 97.56 714 MET A N 1
ATOM 5609 C CA . MET A 1 714 ? -8.540 -11.234 6.877 1.00 97.56 714 MET A CA 1
ATOM 5610 C C . MET A 1 714 ? -8.982 -10.392 8.072 1.00 97.56 714 MET A C 1
ATOM 5612 O O . MET A 1 714 ? -9.720 -10.879 8.928 1.00 97.56 714 MET A O 1
ATOM 5616 N N . ARG A 1 715 ? -8.520 -9.140 8.140 1.00 97.56 715 ARG A N 1
ATOM 5617 C CA . ARG A 1 715 ? -8.768 -8.218 9.263 1.00 97.56 715 ARG A CA 1
ATOM 5618 C C . ARG A 1 715 ? -9.079 -6.818 8.757 1.00 97.56 715 ARG A C 1
ATOM 5620 O O . ARG A 1 715 ? -8.671 -6.446 7.660 1.00 97.56 715 ARG A O 1
ATOM 5627 N N . LEU A 1 716 ? -9.769 -6.019 9.558 1.00 98.12 716 LEU A N 1
ATOM 5628 C CA . LEU A 1 716 ? -9.990 -4.602 9.291 1.00 98.12 716 LEU A CA 1
ATOM 5629 C C . LEU A 1 716 ? -8.702 -3.807 9.512 1.00 98.12 716 LEU A C 1
ATOM 5631 O O . LEU A 1 716 ? -8.000 -3.991 10.504 1.00 98.12 716 LEU A O 1
ATOM 5635 N N . LEU A 1 717 ? -8.408 -2.899 8.580 1.00 96.88 717 LEU A N 1
ATOM 5636 C CA . LEU A 1 717 ? -7.314 -1.943 8.710 1.00 96.88 717 LEU A CA 1
ATOM 5637 C C . LEU A 1 717 ? -7.850 -0.643 9.284 1.00 96.88 717 LEU A C 1
ATOM 5639 O O . LEU A 1 717 ? -8.566 0.095 8.602 1.00 96.88 717 LEU A O 1
ATOM 5643 N N . THR A 1 718 ? -7.458 -0.356 10.515 1.00 96.50 718 THR A N 1
ATOM 5644 C CA . THR A 1 718 ? -7.912 0.807 11.273 1.00 96.50 718 THR A CA 1
ATOM 5645 C C . THR A 1 718 ? -6.776 1.768 11.611 1.00 96.50 718 THR A C 1
ATOM 5647 O O . THR A 1 718 ? -5.594 1.432 11.520 1.00 96.50 718 THR A O 1
ATOM 5650 N N . ASN A 1 719 ? -7.142 2.996 11.966 1.00 95.38 719 ASN A N 1
ATOM 5651 C CA . ASN A 1 719 ? -6.275 4.009 12.560 1.00 95.38 719 ASN A CA 1
ATOM 5652 C C . ASN A 1 719 ? -7.103 4.895 13.507 1.00 95.38 719 ASN A C 1
ATOM 5654 O O . ASN A 1 719 ? -8.329 4.890 13.430 1.00 95.38 719 ASN A O 1
ATOM 5658 N N . GLY A 1 720 ? -6.448 5.666 14.372 1.00 93.75 720 GLY A N 1
ATOM 5659 C CA . GLY A 1 720 ? -7.125 6.448 15.408 1.00 93.75 720 GLY A CA 1
ATOM 5660 C C . GLY A 1 720 ? -7.191 5.665 16.714 1.00 93.75 720 GLY A C 1
ATOM 5661 O O . GLY A 1 720 ? -6.150 5.225 17.200 1.00 93.75 720 GLY A O 1
ATOM 5662 N N . VAL A 1 721 ? -8.390 5.511 17.275 1.00 94.44 721 VAL A N 1
ATOM 5663 C CA . VAL A 1 721 ? -8.600 4.757 18.524 1.00 94.44 721 VAL A CA 1
ATOM 5664 C C . VAL A 1 721 ? -8.175 3.293 18.400 1.00 94.44 721 VAL A C 1
ATOM 5666 O O . VAL A 1 721 ? -8.257 2.694 17.321 1.00 94.44 721 VAL A O 1
ATOM 5669 N N . VAL A 1 722 ? -7.737 2.699 19.514 1.00 96.56 722 VAL A N 1
ATOM 5670 C CA . VAL A 1 722 ? -7.360 1.280 19.552 1.00 96.56 722 VAL A CA 1
ATOM 5671 C C . VAL A 1 722 ? -8.562 0.408 19.181 1.00 96.56 722 VAL A C 1
ATOM 5673 O O . VAL A 1 722 ? -9.618 0.464 19.811 1.00 96.56 722 VAL A O 1
ATOM 5676 N N . PHE A 1 723 ? -8.385 -0.420 18.152 1.00 97.12 723 PHE A N 1
ATOM 5677 C CA . PHE A 1 723 ? -9.411 -1.314 17.627 1.00 97.12 723 PHE A CA 1
ATOM 5678 C C . PHE A 1 723 ? -8.847 -2.721 17.463 1.00 97.12 723 PHE A C 1
ATOM 5680 O O . PHE A 1 723 ? -7.892 -2.941 16.715 1.00 97.12 723 PHE A O 1
ATOM 5687 N N . GLU A 1 724 ? -9.453 -3.678 18.153 1.00 97.62 724 GLU A N 1
ATOM 5688 C CA . GLU A 1 724 ? -9.088 -5.084 18.085 1.00 97.62 724 GLU A CA 1
ATOM 5689 C C . GLU A 1 724 ? -9.840 -5.755 16.932 1.00 97.62 724 GLU A C 1
ATOM 5691 O O . GLU A 1 724 ? -11.013 -6.100 17.053 1.00 97.62 724 GLU A O 1
ATOM 5696 N N . SER A 1 725 ? -9.184 -5.927 15.782 1.00 96.56 725 SER A N 1
ATOM 5697 C CA . SER A 1 725 ? -9.797 -6.624 14.648 1.00 96.56 725 SER A CA 1
ATOM 5698 C C . SER A 1 725 ? -9.637 -8.139 14.750 1.00 96.56 725 SER A C 1
ATOM 5700 O O . SER A 1 725 ? -8.527 -8.652 14.921 1.00 96.56 725 SER A O 1
ATOM 5702 N N . LEU A 1 726 ? -10.750 -8.849 14.563 1.00 96.44 726 LEU A N 1
ATOM 5703 C CA . LEU A 1 726 ? -10.805 -10.303 14.607 1.00 96.44 726 LEU A CA 1
ATOM 5704 C C . LEU A 1 726 ? -10.419 -10.909 13.246 1.00 96.44 726 LEU A C 1
ATOM 5706 O O . LEU A 1 726 ? -10.918 -10.454 12.214 1.00 96.44 726 LEU A O 1
ATOM 5710 N N . PRO A 1 727 ? -9.546 -11.934 13.216 1.00 96.75 727 PRO A N 1
ATOM 5711 C CA . PRO A 1 727 ? -9.160 -12.601 11.981 1.00 96.75 727 PRO A CA 1
ATOM 5712 C C . PRO A 1 727 ? -10.275 -13.494 11.438 1.00 96.75 727 PRO A C 1
ATOM 5714 O O . PRO A 1 727 ? -10.828 -14.324 12.158 1.00 96.75 727 PRO A O 1
ATOM 5717 N N . GLN A 1 728 ? -10.530 -13.396 10.136 1.00 94.88 728 GLN A N 1
ATOM 5718 C CA . GLN A 1 728 ? -11.429 -14.292 9.415 1.00 94.88 728 GLN A CA 1
ATOM 5719 C C . GLN A 1 728 ? -10.688 -15.037 8.303 1.00 94.88 728 GLN A C 1
ATOM 5721 O O . GLN A 1 728 ? -9.807 -14.493 7.642 1.00 94.88 728 GLN A O 1
ATOM 5726 N N . THR A 1 729 ? -11.043 -16.303 8.093 1.00 97.00 729 THR A N 1
ATOM 5727 C CA . THR A 1 729 ? -10.499 -17.133 7.013 1.00 97.00 729 THR A CA 1
ATOM 5728 C C . THR A 1 729 ? -11.641 -17.705 6.187 1.00 97.00 729 THR A C 1
ATOM 5730 O O . THR A 1 729 ? -12.626 -18.184 6.745 1.00 97.00 729 THR A O 1
ATOM 5733 N N . LEU A 1 730 ? -11.514 -17.646 4.863 1.00 95.94 730 LEU A N 1
ATOM 5734 C CA . LEU A 1 730 ? -12.507 -18.151 3.920 1.00 95.94 730 LEU A CA 1
ATOM 5735 C C . LEU A 1 730 ? -11.855 -18.604 2.605 1.00 95.94 730 LEU A C 1
ATOM 5737 O O . LEU A 1 730 ? -10.705 -18.274 2.320 1.00 95.94 730 LEU A O 1
ATOM 5741 N N . VAL A 1 731 ? -12.606 -19.331 1.778 1.00 97.75 731 VAL A N 1
ATOM 5742 C CA . VAL A 1 731 ? -12.188 -19.733 0.427 1.00 97.75 731 VAL A CA 1
ATOM 5743 C C . VAL A 1 731 ? -13.166 -19.143 -0.583 1.00 97.75 731 VAL A C 1
ATOM 5745 O O . VAL A 1 731 ? -14.367 -19.405 -0.521 1.00 97.75 731 VAL A O 1
ATOM 5748 N N . LEU A 1 732 ? -12.664 -18.309 -1.494 1.00 97.62 732 LEU A N 1
ATOM 5749 C CA . LEU A 1 732 ? -13.478 -17.637 -2.504 1.00 97.62 732 LEU A CA 1
ATOM 5750 C C . LEU A 1 732 ? -13.537 -18.448 -3.800 1.00 97.62 732 LEU A C 1
ATOM 5752 O O . LEU A 1 732 ? -12.511 -18.736 -4.423 1.00 97.62 732 LEU A O 1
ATOM 5756 N N . GLN A 1 733 ? -14.760 -18.744 -4.235 1.00 97.81 733 GLN A N 1
ATOM 5757 C CA . GLN A 1 733 ? -15.032 -19.465 -5.476 1.00 97.81 733 GLN A CA 1
ATOM 5758 C C . GLN A 1 733 ? -14.732 -18.604 -6.721 1.00 97.81 733 GLN A C 1
ATOM 5760 O O . GLN A 1 733 ? -14.936 -17.385 -6.674 1.00 97.81 733 GLN A O 1
ATOM 5765 N N . PRO A 1 734 ? -14.266 -19.201 -7.837 1.00 96.25 734 PRO A N 1
ATOM 5766 C CA . PRO A 1 734 ? -13.939 -18.483 -9.073 1.00 96.25 734 PRO A CA 1
ATOM 5767 C C . PRO A 1 734 ? -15.094 -17.622 -9.588 1.00 96.25 734 PRO A C 1
ATOM 5769 O O . PRO A 1 734 ? -16.195 -18.116 -9.810 1.00 96.25 734 PRO A O 1
ATOM 5772 N N . HIS A 1 735 ? -14.844 -16.331 -9.804 1.00 93.00 735 HIS A N 1
ATOM 5773 C CA . HIS A 1 735 ? -15.777 -15.353 -10.381 1.00 93.00 735 HIS A CA 1
ATOM 5774 C C . HIS A 1 735 ? -17.114 -15.144 -9.642 1.00 93.00 735 HIS A C 1
ATOM 5776 O O . HIS A 1 735 ? -17.940 -14.352 -10.103 1.00 93.00 735 HIS A O 1
ATOM 5782 N N . VAL A 1 736 ? -17.315 -15.758 -8.473 1.00 94.94 736 VAL A N 1
ATOM 5783 C CA . VAL A 1 736 ? -18.534 -15.615 -7.665 1.00 94.94 736 VAL A CA 1
ATOM 5784 C C . VAL A 1 736 ? -18.358 -14.495 -6.628 1.00 94.94 736 VAL A C 1
ATOM 5786 O O . VAL A 1 736 ? -17.384 -14.509 -5.873 1.00 94.94 736 VAL A O 1
ATOM 5789 N N . PRO A 1 737 ? -19.274 -13.508 -6.564 1.00 96.00 737 PRO A N 1
ATOM 5790 C CA . PRO A 1 737 ? -19.306 -12.538 -5.475 1.00 96.00 737 PRO A CA 1
ATOM 5791 C C . PRO A 1 737 ? -19.757 -13.173 -4.152 1.00 96.00 737 PRO A C 1
ATOM 5793 O O . PRO A 1 737 ? -20.867 -13.696 -4.070 1.00 96.00 737 PRO A O 1
ATOM 5796 N N . THR A 1 738 ? -18.953 -13.028 -3.103 1.00 97.31 738 THR A N 1
ATOM 5797 C CA . THR A 1 738 ? -19.211 -13.554 -1.756 1.00 97.31 738 THR A CA 1
ATOM 5798 C C . THR A 1 738 ? -19.250 -12.412 -0.743 1.00 97.31 738 THR A C 1
ATOM 5800 O O . THR A 1 738 ? -18.404 -11.516 -0.775 1.00 97.31 738 THR A O 1
ATOM 5803 N N . TYR A 1 739 ? -20.231 -12.435 0.161 1.00 96.56 739 TYR A N 1
ATOM 5804 C CA . TYR A 1 739 ? -20.301 -11.511 1.294 1.00 96.56 739 TYR A CA 1
ATOM 5805 C C . TYR A 1 739 ? -19.471 -12.0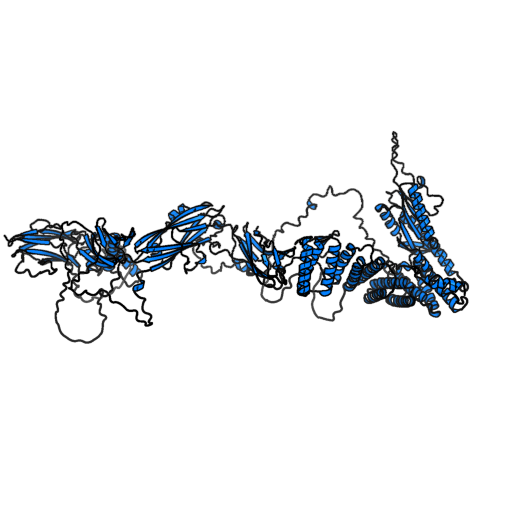39 2.463 1.00 96.56 739 TYR A C 1
ATOM 5807 O O . TYR A 1 739 ? -19.580 -13.207 2.828 1.00 96.56 739 TYR A O 1
ATOM 5815 N N . VAL A 1 740 ? -18.658 -11.164 3.046 1.00 95.81 740 VAL A N 1
ATOM 5816 C CA . VAL A 1 740 ? -17.776 -11.457 4.177 1.00 95.81 740 VAL A CA 1
ATOM 5817 C C . VAL A 1 740 ? -18.024 -10.413 5.258 1.00 95.81 740 VAL A C 1
ATOM 5819 O O . VAL A 1 740 ? -17.891 -9.219 4.998 1.00 95.81 740 VAL A O 1
ATOM 5822 N N . ALA A 1 741 ? -18.414 -10.851 6.452 1.00 96.81 741 ALA A N 1
ATOM 5823 C CA . ALA A 1 741 ? -18.615 -9.984 7.610 1.00 96.81 741 ALA A CA 1
ATOM 5824 C C . ALA A 1 741 ? -17.340 -9.960 8.456 1.00 96.81 741 ALA A C 1
ATOM 5826 O O . ALA A 1 741 ? -17.036 -10.929 9.148 1.00 96.81 741 ALA A O 1
ATOM 5827 N N . LEU A 1 742 ? -16.587 -8.862 8.369 1.00 98.06 742 LEU A N 1
ATOM 5828 C CA . LEU A 1 742 ? -15.407 -8.641 9.193 1.00 98.06 742 LEU A CA 1
ATOM 5829 C C . LEU A 1 742 ? -15.813 -7.993 10.508 1.00 98.06 742 LEU A C 1
ATOM 5831 O O . LEU A 1 742 ? -16.595 -7.040 10.528 1.00 98.06 742 LEU A O 1
ATOM 5835 N N . HIS A 1 743 ? -15.216 -8.473 11.591 1.00 97.56 743 HIS A N 1
ATOM 5836 C CA . HIS A 1 743 ? -15.554 -8.044 12.937 1.00 97.56 743 HIS A CA 1
ATOM 5837 C C . HIS A 1 743 ? -14.353 -7.440 13.668 1.00 97.56 743 HIS A C 1
ATOM 5839 O O . HIS A 1 743 ? -13.185 -7.719 13.372 1.00 97.56 743 HIS A O 1
ATOM 5845 N N . GLY A 1 744 ? -14.651 -6.622 14.666 1.00 97.00 744 GLY A N 1
ATOM 5846 C CA . GLY A 1 744 ? -13.676 -6.157 15.638 1.00 97.00 744 GLY A CA 1
ATOM 5847 C C . GLY A 1 744 ? -14.323 -5.328 16.731 1.00 97.00 744 GLY A C 1
ATOM 5848 O O . GLY A 1 744 ? -15.501 -4.993 16.642 1.00 97.00 744 GLY A O 1
ATOM 5849 N N . THR A 1 745 ? -13.549 -5.003 17.755 1.00 96.94 745 THR A N 1
ATOM 5850 C CA . THR A 1 745 ? -14.046 -4.332 18.954 1.00 96.94 745 THR A CA 1
ATOM 5851 C C . THR A 1 745 ? -13.223 -3.070 19.212 1.00 96.94 745 THR A C 1
ATOM 5853 O O . THR A 1 745 ? -11.999 -3.160 19.349 1.00 96.94 745 THR A O 1
ATOM 5856 N N . PRO A 1 746 ? -13.838 -1.876 19.276 1.00 97.19 746 PRO A N 1
ATOM 5857 C CA . PRO A 1 746 ? -13.131 -0.670 19.670 1.00 97.19 746 PRO A CA 1
ATOM 5858 C C . PRO A 1 746 ? -12.881 -0.685 21.184 1.00 97.19 746 PRO A C 1
ATOM 5860 O O . PRO A 1 746 ? -13.808 -0.854 21.975 1.00 97.19 746 PRO A O 1
ATOM 5863 N N . ILE A 1 747 ? -11.625 -0.503 21.583 1.00 95.31 747 ILE A N 1
ATOM 5864 C CA . ILE A 1 747 ? -11.181 -0.557 22.986 1.00 95.31 747 ILE A CA 1
ATOM 5865 C C . ILE A 1 747 ? -11.144 0.839 23.614 1.00 95.31 747 ILE A C 1
ATOM 5867 O O . ILE A 1 747 ? -11.255 0.978 24.828 1.00 95.31 747 ILE A O 1
ATOM 5871 N N . GLU A 1 748 ? -11.036 1.881 22.794 1.00 95.31 748 GLU A N 1
ATOM 5872 C CA . GLU A 1 748 ? -10.985 3.279 23.218 1.00 95.31 748 GLU A CA 1
ATOM 5873 C C . GLU A 1 748 ? -12.104 4.104 22.574 1.00 95.31 748 GLU A C 1
ATOM 5875 O O . GLU A 1 748 ? -12.620 3.773 21.506 1.00 95.31 748 GLU A O 1
ATOM 5880 N N . THR A 1 749 ? -12.454 5.214 23.220 1.00 94.69 749 THR A N 1
ATOM 5881 C CA . THR A 1 749 ? -13.438 6.186 22.731 1.00 94.69 749 THR A CA 1
ATOM 5882 C C . THR A 1 749 ? -12.777 7.262 21.879 1.00 94.69 749 THR A C 1
ATOM 5884 O O . THR A 1 749 ? -11.675 7.709 22.198 1.00 94.69 749 THR A O 1
ATOM 5887 N N . GLY A 1 750 ? -13.465 7.748 20.850 1.00 94.38 750 GLY A N 1
ATOM 5888 C CA . GLY A 1 750 ? -12.946 8.765 19.936 1.00 94.38 750 GLY A CA 1
ATOM 5889 C C . GLY A 1 750 ? -13.193 8.408 18.474 1.00 94.38 750 GLY A C 1
ATOM 5890 O O . GLY A 1 750 ? -14.110 7.659 18.157 1.00 94.38 750 GLY A O 1
ATOM 5891 N N . GLN A 1 751 ? -12.389 8.964 17.570 1.00 95.50 751 GLN A N 1
ATOM 5892 C CA . GLN A 1 751 ? -12.554 8.754 16.130 1.00 95.50 751 GLN A CA 1
ATOM 5893 C C . GLN A 1 751 ? -11.780 7.526 15.643 1.00 95.50 751 GLN A C 1
ATOM 5895 O O . GLN A 1 751 ? -10.570 7.413 15.857 1.00 95.50 751 GLN A O 1
ATOM 5900 N N . LEU A 1 752 ? -12.488 6.628 14.959 1.00 96.88 752 LEU A N 1
ATOM 5901 C CA . LEU A 1 752 ? -11.946 5.440 14.312 1.00 96.88 752 LEU A CA 1
ATOM 5902 C C . LEU A 1 752 ? -11.955 5.610 12.789 1.00 96.88 752 LEU A C 1
ATOM 5904 O O . LEU A 1 752 ? -13.013 5.761 12.177 1.00 96.88 752 LEU A O 1
ATOM 5908 N N . ASP A 1 753 ? -10.781 5.508 12.174 1.00 96.06 753 ASP A N 1
ATOM 5909 C CA . ASP A 1 753 ? -10.601 5.521 10.725 1.00 96.06 753 ASP A CA 1
ATOM 5910 C C . ASP A 1 753 ? -10.552 4.093 10.171 1.00 96.06 753 ASP A C 1
ATOM 5912 O O . ASP A 1 753 ? -9.538 3.405 10.285 1.00 96.06 753 ASP A O 1
ATOM 5916 N N . LEU A 1 754 ? -11.604 3.663 9.483 1.00 96.94 754 LEU A N 1
ATOM 5917 C CA . LEU A 1 754 ? -11.636 2.419 8.715 1.00 96.94 754 LEU A CA 1
ATOM 5918 C C . LEU A 1 754 ? -11.010 2.654 7.333 1.00 96.94 754 LEU A C 1
ATOM 5920 O O . LEU A 1 754 ? -11.625 3.233 6.435 1.00 96.94 754 LEU A O 1
ATOM 5924 N N . GLN A 1 755 ? -9.769 2.205 7.148 1.00 96.12 755 GLN A N 1
ATOM 5925 C CA . GLN A 1 755 ? -8.995 2.432 5.922 1.00 96.12 755 GLN A CA 1
ATOM 5926 C C . GLN A 1 755 ? -9.159 1.333 4.869 1.00 96.12 755 GLN A C 1
ATOM 5928 O O . GLN A 1 755 ? -8.696 1.506 3.742 1.00 96.12 755 GLN A O 1
ATOM 5933 N N . GLY A 1 756 ? -9.755 0.197 5.225 1.00 96.12 756 GLY A N 1
ATOM 5934 C CA . GLY A 1 756 ? -9.902 -0.976 4.365 1.00 96.12 756 GLY A CA 1
ATOM 5935 C C . GLY A 1 756 ? -9.707 -2.260 5.160 1.00 96.12 756 GLY A C 1
ATOM 5936 O O . GLY A 1 756 ? -10.150 -2.356 6.303 1.00 96.12 756 GLY A O 1
ATOM 5937 N N . TYR A 1 757 ? -9.025 -3.236 4.571 1.00 97.56 757 TYR A N 1
ATOM 5938 C CA . TYR A 1 757 ? -8.795 -4.540 5.191 1.00 97.56 757 TYR A CA 1
ATOM 5939 C C . TYR A 1 757 ? -7.440 -5.129 4.775 1.00 97.56 757 TYR A C 1
ATOM 5941 O O . TYR A 1 757 ? -6.885 -4.772 3.735 1.00 97.56 757 TYR A O 1
ATOM 5949 N N . SER A 1 758 ? -6.880 -6.014 5.592 1.00 97.31 758 SER A N 1
ATOM 5950 C CA . SER A 1 758 ? -5.710 -6.819 5.253 1.00 97.31 758 SER A CA 1
ATOM 5951 C C . SER A 1 758 ? -6.142 -8.209 4.821 1.00 97.31 758 SER A C 1
ATOM 5953 O O . SER A 1 758 ? -7.155 -8.719 5.290 1.00 97.31 758 SER A O 1
ATOM 5955 N N . THR A 1 759 ? -5.367 -8.831 3.942 1.00 97.12 759 THR A N 1
ATOM 5956 C CA . THR A 1 759 ? -5.588 -10.205 3.478 1.00 97.12 759 THR A CA 1
ATOM 5957 C C . THR A 1 759 ? -4.274 -10.959 3.437 1.00 97.12 759 THR A C 1
ATOM 5959 O O . THR A 1 759 ? -3.252 -10.381 3.065 1.00 97.12 759 THR A O 1
ATOM 5962 N N . HIS A 1 760 ? -4.304 -12.260 3.708 1.00 97.25 760 HIS A N 1
ATOM 5963 C CA . HIS A 1 760 ? -3.205 -13.160 3.389 1.00 97.25 760 HIS A CA 1
ATOM 5964 C C . HIS A 1 760 ? -3.663 -14.194 2.353 1.00 97.25 760 HIS A C 1
ATOM 5966 O O . HIS A 1 760 ? -4.448 -15.097 2.648 1.00 97.25 760 HIS A O 1
ATOM 5972 N N . THR A 1 761 ? -3.196 -14.022 1.116 1.00 96.75 761 THR A N 1
ATOM 5973 C CA . THR A 1 761 ? -3.586 -14.835 -0.045 1.00 96.75 761 THR A CA 1
ATOM 5974 C C . THR A 1 761 ? -2.416 -15.001 -1.006 1.00 96.75 761 THR A C 1
ATOM 5976 O O . THR A 1 761 ? -1.534 -14.146 -1.058 1.00 96.75 761 THR A O 1
ATOM 5979 N N . LEU A 1 762 ? -2.356 -16.134 -1.715 1.00 96.50 762 LEU A N 1
ATOM 5980 C CA . LEU A 1 762 ? -1.207 -16.535 -2.546 1.00 96.50 762 LEU A CA 1
ATOM 5981 C C . LEU A 1 762 ? 0.144 -16.470 -1.789 1.00 96.50 762 LEU A C 1
ATOM 5983 O O . LEU A 1 762 ? 1.194 -16.252 -2.390 1.00 96.50 762 LEU A O 1
ATOM 5987 N N . GLY A 1 763 ? 0.115 -16.636 -0.458 1.00 95.06 763 GLY A N 1
ATOM 5988 C CA . GLY A 1 763 ? 1.262 -16.504 0.456 1.00 95.06 763 GLY A CA 1
ATOM 5989 C C . GLY A 1 763 ? 1.787 -15.071 0.645 1.00 95.06 763 GLY A C 1
ATOM 5990 O O . GLY A 1 763 ? 2.938 -14.867 1.035 1.00 95.06 763 GLY A O 1
ATOM 5991 N N . VAL A 1 764 ? 0.977 -14.058 0.324 1.00 97.62 764 VAL A N 1
ATOM 5992 C CA . VAL A 1 764 ? 1.323 -12.640 0.467 1.00 97.62 764 VAL A CA 1
ATOM 5993 C C . VAL A 1 764 ? 0.334 -11.934 1.386 1.00 97.62 764 VAL A C 1
ATOM 5995 O O . VAL A 1 764 ? -0.875 -11.926 1.144 1.00 97.62 764 VAL A O 1
ATOM 5998 N N . LYS A 1 765 ? 0.864 -11.281 2.420 1.00 97.31 765 LYS A N 1
ATOM 5999 C CA . LYS A 1 765 ? 0.132 -10.345 3.274 1.00 97.31 765 LYS A CA 1
ATOM 6000 C C . LYS A 1 765 ? 0.004 -8.999 2.566 1.00 97.31 765 LYS A C 1
ATOM 6002 O O . LYS A 1 765 ? 1.005 -8.345 2.276 1.00 97.31 765 LYS A O 1
ATOM 6007 N N . SER A 1 766 ? -1.230 -8.582 2.312 1.00 97.62 766 SER A N 1
ATOM 6008 C CA . SER A 1 766 ? -1.563 -7.368 1.566 1.00 97.62 766 SER A CA 1
ATOM 6009 C C . SER A 1 766 ? -2.436 -6.435 2.391 1.00 97.62 766 SER A C 1
ATOM 6011 O O . SER A 1 766 ? -3.452 -6.847 2.944 1.00 97.62 766 SER A O 1
ATOM 6013 N N . ASN A 1 767 ? -2.065 -5.156 2.427 1.00 96.88 767 ASN A N 1
ATOM 6014 C CA . ASN A 1 767 ? -2.866 -4.083 3.003 1.00 96.88 767 ASN A CA 1
ATOM 6015 C C . ASN A 1 767 ? -3.753 -3.443 1.926 1.00 96.88 767 ASN A C 1
ATOM 6017 O O . ASN A 1 767 ? -3.329 -2.526 1.214 1.00 96.88 767 ASN A O 1
ATOM 6021 N N . CYS A 1 768 ? -4.995 -3.908 1.818 1.00 95.81 768 CYS A N 1
ATOM 6022 C CA . CYS A 1 768 ? -5.970 -3.458 0.832 1.00 95.81 768 CYS A CA 1
ATOM 6023 C C . CYS A 1 768 ? -6.667 -2.181 1.320 1.00 95.81 768 CYS A C 1
ATOM 6025 O O . CYS A 1 768 ? -7.777 -2.205 1.856 1.00 95.81 768 CYS A O 1
ATOM 6027 N N . ARG A 1 769 ? -5.989 -1.039 1.162 1.00 95.81 769 ARG A N 1
ATOM 6028 C CA . ARG A 1 769 ? -6.527 0.274 1.551 1.00 95.81 769 ARG A CA 1
ATOM 6029 C C . ARG A 1 769 ? -7.509 0.796 0.503 1.00 95.81 769 ARG A C 1
ATOM 6031 O O . ARG A 1 769 ? -7.186 0.795 -0.681 1.00 95.81 769 ARG A O 1
ATOM 6038 N N . LEU A 1 770 ? -8.647 1.329 0.942 1.00 94.25 770 LEU A N 1
ATOM 6039 C CA . LEU A 1 770 ? -9.722 1.854 0.089 1.00 94.25 770 LEU A CA 1
ATOM 6040 C C . LEU A 1 770 ? -9.220 2.903 -0.905 1.00 94.25 770 LEU A C 1
ATOM 6042 O O . LEU A 1 770 ? -9.485 2.800 -2.098 1.00 94.25 770 LEU A O 1
ATOM 6046 N N . LYS A 1 771 ? -8.395 3.848 -0.440 1.00 91.38 771 LYS A N 1
ATOM 6047 C CA . LYS A 1 771 ? -7.765 4.870 -1.293 1.00 91.38 771 LYS A CA 1
ATOM 6048 C C . LYS A 1 771 ? -6.888 4.322 -2.431 1.00 91.38 771 LYS A C 1
ATOM 6050 O O . LYS A 1 771 ? -6.594 5.060 -3.362 1.00 91.38 771 LYS A O 1
ATOM 6055 N N . HIS A 1 772 ? -6.439 3.067 -2.355 1.00 91.56 772 HIS A N 1
ATOM 6056 C CA . HIS A 1 772 ? -5.623 2.425 -3.394 1.00 91.56 772 HIS A CA 1
ATOM 6057 C C . HIS A 1 772 ? -6.454 1.545 -4.343 1.00 91.56 772 HIS A C 1
ATOM 6059 O O . HIS A 1 772 ? -5.926 1.052 -5.334 1.00 91.56 772 HIS A O 1
ATOM 6065 N N . MET A 1 773 ? -7.746 1.348 -4.065 1.00 91.06 773 MET A N 1
ATOM 6066 C CA . MET A 1 773 ? -8.638 0.534 -4.884 1.00 91.06 773 MET A CA 1
ATOM 6067 C C . MET A 1 773 ? -9.304 1.385 -5.971 1.00 91.06 773 MET A C 1
ATOM 6069 O O . MET A 1 773 ? -10.243 2.137 -5.706 1.00 91.06 773 MET A O 1
ATOM 6073 N N . ARG A 1 774 ? -8.830 1.280 -7.214 1.00 81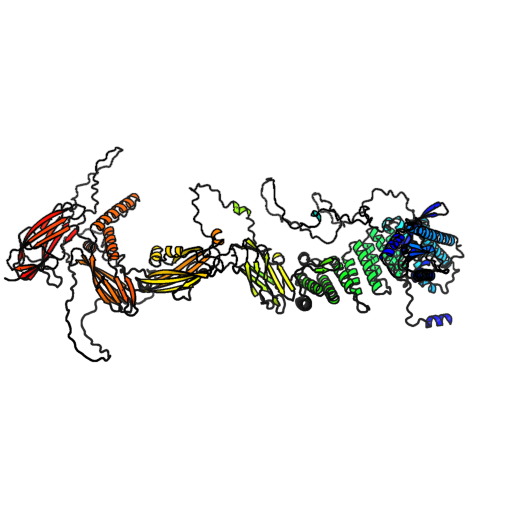.31 774 ARG A N 1
ATOM 6074 C CA . ARG A 1 774 ? -9.325 2.112 -8.321 1.00 81.31 774 ARG A CA 1
ATOM 6075 C C . ARG A 1 774 ? -10.613 1.606 -8.952 1.00 81.31 774 ARG A C 1
ATOM 6077 O O . ARG A 1 774 ? -10.966 0.437 -8.845 1.00 81.31 774 ARG A O 1
ATOM 6084 N N . GLY A 1 775 ? -11.301 2.524 -9.635 1.00 81.00 775 GLY A N 1
ATOM 6085 C CA . GLY A 1 775 ? -12.545 2.238 -10.355 1.00 81.00 775 GLY A CA 1
ATOM 6086 C C . GLY A 1 775 ? -13.738 1.956 -9.440 1.00 81.00 775 GLY A C 1
ATOM 6087 O O . GLY A 1 775 ? -14.755 1.459 -9.910 1.00 81.00 775 GLY A O 1
ATOM 6088 N N . ARG A 1 776 ? -13.616 2.259 -8.141 1.00 85.81 776 ARG A N 1
ATOM 6089 C CA . ARG A 1 776 ? -14.627 1.984 -7.114 1.00 85.81 776 ARG A CA 1
ATOM 6090 C C . ARG A 1 776 ? -15.122 3.287 -6.501 1.00 85.81 776 ARG A C 1
ATOM 6092 O O . ARG A 1 776 ? -14.380 4.263 -6.411 1.00 85.81 776 ARG A O 1
ATOM 6099 N N . SER A 1 777 ? -16.375 3.305 -6.061 1.00 83.62 777 SER A N 1
ATOM 6100 C CA . SER A 1 777 ? -17.018 4.470 -5.442 1.00 83.62 777 SER A CA 1
ATOM 6101 C C . SER A 1 777 ? -16.785 4.534 -3.928 1.00 83.62 777 SER A C 1
ATOM 6103 O O . SER A 1 777 ? -17.713 4.825 -3.175 1.00 83.62 777 SER A O 1
ATOM 6105 N N . PHE A 1 778 ? -15.566 4.232 -3.473 1.00 89.75 778 PHE A N 1
ATOM 6106 C CA . PHE A 1 778 ? -15.221 4.282 -2.053 1.00 89.75 778 PHE A CA 1
ATOM 6107 C C . PHE A 1 778 ? -14.646 5.645 -1.659 1.00 89.75 778 PHE A C 1
ATOM 6109 O O . PHE A 1 778 ? -13.896 6.246 -2.436 1.00 89.75 778 PHE A O 1
ATOM 6116 N N . PRO A 1 779 ? -14.942 6.137 -0.446 1.00 91.12 779 PRO A N 1
ATOM 6117 C CA . PRO A 1 779 ? -14.144 7.193 0.156 1.00 91.12 779 PRO A CA 1
ATOM 6118 C C . PRO A 1 779 ? -12.727 6.676 0.483 1.00 91.12 779 PRO A C 1
ATOM 6120 O O . PRO A 1 779 ? -12.508 5.465 0.562 1.00 91.12 779 PRO A O 1
ATOM 6123 N N . PRO A 1 780 ? -11.741 7.564 0.709 1.00 90.25 780 PRO A N 1
ATOM 6124 C CA . PRO A 1 780 ? -10.383 7.145 1.069 1.00 90.25 780 PRO A CA 1
ATOM 6125 C C . PRO A 1 780 ? -10.310 6.369 2.398 1.00 90.25 780 PRO A C 1
ATOM 6127 O O . PRO A 1 780 ? -9.418 5.536 2.571 1.00 90.25 780 PRO A O 1
ATOM 6130 N N . ASN A 1 781 ? -11.239 6.645 3.312 1.00 93.25 781 ASN A N 1
ATOM 6131 C CA . ASN A 1 781 ? -11.472 5.981 4.592 1.00 93.25 781 ASN A CA 1
ATOM 6132 C C . ASN A 1 781 ? -12.927 6.237 5.023 1.00 93.25 781 ASN A C 1
ATOM 6134 O O . ASN A 1 781 ? -13.539 7.194 4.550 1.00 93.25 781 ASN A O 1
ATOM 6138 N N . TYR A 1 782 ? -13.462 5.420 5.930 1.00 95.25 782 TYR A N 1
ATOM 6139 C CA . TYR A 1 782 ? -14.691 5.732 6.667 1.00 95.25 782 TYR A CA 1
ATOM 6140 C C . TYR A 1 782 ? -14.339 6.159 8.091 1.00 95.25 782 TYR A C 1
ATOM 6142 O O . TYR A 1 782 ? -13.480 5.540 8.709 1.00 95.25 782 TYR A O 1
ATOM 6150 N N . VAL A 1 783 ? -14.993 7.196 8.608 1.00 95.94 783 VAL A N 1
ATOM 6151 C CA . VAL A 1 783 ? -14.767 7.712 9.966 1.00 95.94 783 VAL A CA 1
ATOM 6152 C C . VAL A 1 783 ? -15.981 7.383 10.824 1.00 95.94 783 VAL A C 1
ATOM 6154 O O . VAL A 1 783 ? -17.094 7.794 10.489 1.00 95.94 783 VAL A O 1
ATOM 6157 N N . VAL A 1 784 ? -15.770 6.651 11.916 1.00 95.00 784 VAL A N 1
ATOM 6158 C CA . VAL A 1 784 ? -16.809 6.270 12.882 1.00 95.00 784 VAL A CA 1
ATOM 6159 C C . VAL A 1 784 ? -16.465 6.874 14.239 1.00 95.00 784 VAL A C 1
ATOM 6161 O O . VAL A 1 784 ? -15.340 6.729 14.714 1.00 95.00 784 VAL A O 1
ATOM 6164 N N . ASP A 1 785 ? -17.427 7.546 14.868 1.00 95.50 785 ASP A N 1
ATOM 6165 C CA . ASP A 1 785 ? -17.274 8.015 16.246 1.00 95.50 785 ASP A CA 1
ATOM 6166 C C . ASP A 1 785 ? -17.599 6.856 17.206 1.00 95.50 785 ASP A C 1
ATOM 6168 O O . ASP A 1 785 ? -18.684 6.269 17.144 1.00 95.50 785 ASP A O 1
ATOM 6172 N N . VAL A 1 786 ? -16.654 6.532 18.089 1.00 97.19 786 VAL A N 1
ATOM 6173 C CA . VAL A 1 786 ? -16.799 5.537 19.154 1.00 97.19 786 VAL A CA 1
ATOM 6174 C C . VAL A 1 786 ? -17.104 6.245 20.470 1.00 97.19 786 VAL A C 1
ATOM 6176 O O . VAL A 1 786 ? -16.296 7.042 20.956 1.00 97.19 786 VAL A O 1
ATOM 6179 N N . ILE A 1 787 ? -18.252 5.931 21.064 1.00 95.81 787 ILE A N 1
ATOM 6180 C CA . ILE A 1 787 ? -18.676 6.456 22.366 1.00 95.81 787 ILE A CA 1
ATOM 6181 C C . ILE A 1 787 ? -18.251 5.534 23.524 1.00 95.81 787 ILE A C 1
ATOM 6183 O O . ILE A 1 787 ? -17.932 4.365 23.279 1.00 95.81 787 ILE A O 1
ATOM 6187 N N . PRO A 1 788 ? -18.260 6.021 24.783 1.00 95.69 788 PRO A N 1
ATOM 6188 C CA . PRO A 1 788 ? -17.973 5.189 25.950 1.00 95.69 788 PRO A CA 1
ATOM 6189 C C . PRO A 1 788 ? -18.884 3.968 26.060 1.00 95.69 788 PRO A C 1
ATOM 6191 O O . PRO A 1 788 ? -20.019 3.976 25.580 1.00 95.69 788 PRO A O 1
ATOM 6194 N N . ALA A 1 789 ? -18.370 2.919 26.700 1.00 95.38 789 ALA A N 1
ATOM 6195 C CA . ALA A 1 789 ? -19.058 1.642 26.821 1.00 95.38 789 ALA A CA 1
ATOM 6196 C C . ALA A 1 789 ? -20.400 1.786 27.566 1.00 95.38 789 ALA A C 1
ATOM 6198 O O . ALA A 1 789 ? -20.490 2.470 28.584 1.00 95.38 789 ALA A O 1
ATOM 6199 N N . LEU A 1 790 ? -21.437 1.112 27.060 1.00 95.50 790 LEU A N 1
ATOM 6200 C CA . LEU A 1 790 ? -22.772 1.056 27.663 1.00 95.50 790 LEU A CA 1
ATOM 6201 C C . LEU A 1 790 ? -23.018 -0.331 28.270 1.00 95.50 790 LEU A C 1
ATOM 6203 O O . LEU A 1 790 ? -22.599 -1.335 27.676 1.00 95.50 790 LEU A O 1
ATOM 6207 N N . PRO A 1 791 ? -23.744 -0.427 29.399 1.00 94.31 791 PRO A N 1
ATOM 6208 C CA . PRO A 1 791 ? -24.062 -1.717 29.993 1.00 94.31 791 PRO A CA 1
ATOM 6209 C C . PRO A 1 791 ? -24.892 -2.582 29.034 1.00 94.31 791 PRO A C 1
ATOM 6211 O O . PRO A 1 791 ? -25.630 -2.067 28.190 1.00 94.31 791 PRO A O 1
ATOM 6214 N N . ARG A 1 792 ? -24.768 -3.906 29.138 1.00 92.56 792 ARG A N 1
ATOM 6215 C CA . ARG A 1 792 ? -25.573 -4.908 28.422 1.00 92.56 792 ARG A CA 1
ATOM 6216 C C . ARG A 1 792 ? -26.498 -5.605 29.408 1.00 92.56 792 ARG A C 1
ATOM 6218 O O . ARG A 1 792 ? -26.063 -5.972 30.495 1.00 92.56 792 ARG A O 1
ATOM 6225 N N . ILE A 1 793 ? -27.756 -5.787 29.020 1.00 93.81 793 ILE A N 1
ATOM 6226 C CA . ILE A 1 793 ? -28.747 -6.476 29.844 1.00 93.81 793 ILE A CA 1
ATOM 6227 C C . ILE A 1 793 ? -29.372 -7.632 29.072 1.00 93.81 793 ILE A C 1
ATOM 6229 O O . ILE A 1 793 ? -29.546 -7.551 27.856 1.00 93.81 793 ILE A O 1
ATOM 6233 N N . SER A 1 794 ? -29.740 -8.674 29.804 1.00 93.44 794 SER A N 1
ATOM 6234 C CA . SER A 1 794 ? -30.584 -9.767 29.335 1.00 93.44 794 SER A CA 1
ATOM 6235 C C . SER A 1 794 ? -31.923 -9.690 30.046 1.00 93.44 794 SER A C 1
ATOM 6237 O O . SER A 1 794 ? -31.969 -9.436 31.251 1.00 93.44 794 SER A O 1
ATOM 6239 N N . VAL A 1 795 ? -33.007 -9.871 29.295 1.00 93.38 795 VAL A N 1
ATOM 6240 C CA . VAL A 1 795 ? -34.375 -9.728 29.797 1.00 93.38 795 VAL A CA 1
ATOM 6241 C C . VAL A 1 795 ? -35.122 -11.033 29.581 1.00 93.38 795 VAL A C 1
ATOM 6243 O O . VAL A 1 795 ? -35.193 -11.540 28.461 1.00 93.38 795 VAL A O 1
ATOM 6246 N N . LYS A 1 796 ? -35.692 -11.569 30.659 1.00 92.88 796 LYS A N 1
ATOM 6247 C CA . LYS A 1 796 ? -36.541 -12.764 30.646 1.00 92.88 796 LYS A CA 1
ATOM 6248 C C . LYS A 1 796 ? -37.866 -12.477 31.336 1.00 92.88 796 LYS A C 1
ATOM 6250 O O . LYS A 1 796 ? -37.972 -11.555 32.138 1.00 92.88 796 LYS A O 1
ATOM 6255 N N . THR A 1 797 ? -38.869 -13.284 31.025 1.00 93.31 797 THR A N 1
ATOM 6256 C CA . THR A 1 797 ? -40.226 -13.168 31.566 1.00 93.31 797 THR A CA 1
ATOM 6257 C C . THR A 1 797 ? -40.644 -14.496 32.184 1.00 93.31 797 THR A C 1
ATOM 6259 O O . THR A 1 797 ? -40.265 -15.556 31.688 1.00 93.31 797 THR A O 1
ATOM 6262 N N . SER A 1 798 ? -41.436 -14.443 33.253 1.00 91.94 798 SER A N 1
ATOM 6263 C CA . SER A 1 798 ? -42.065 -15.623 33.881 1.00 91.94 798 SER A CA 1
ATOM 6264 C C . SER A 1 798 ? -43.187 -16.241 33.036 1.00 91.94 798 SER A C 1
ATOM 6266 O O . SER A 1 798 ? -43.560 -17.393 33.246 1.00 91.94 798 SER A O 1
ATOM 6268 N N . LEU A 1 799 ? -43.706 -15.486 32.065 1.00 89.75 799 LEU A N 1
ATOM 6269 C CA . LEU A 1 799 ? -44.783 -15.891 31.165 1.00 89.75 799 LEU A CA 1
ATOM 6270 C C . LEU A 1 799 ? -44.265 -16.557 29.878 1.00 89.75 799 LEU A C 1
ATOM 6272 O O . LEU A 1 799 ? -43.139 -16.272 29.452 1.00 89.75 799 LEU A O 1
ATOM 6276 N N . PRO A 1 800 ? -45.085 -17.409 29.226 1.00 82.06 800 PRO A N 1
ATOM 6277 C CA . PRO A 1 800 ? -44.709 -18.091 27.994 1.00 82.06 800 PRO A CA 1
ATOM 6278 C C . PRO A 1 800 ? -44.400 -17.109 26.858 1.00 82.06 800 PRO A C 1
ATOM 6280 O O . PRO A 1 800 ? -45.149 -16.159 26.598 1.00 82.06 800 PRO A O 1
ATOM 6283 N N . GLN A 1 801 ? -43.300 -17.385 26.157 1.00 81.50 801 GLN A N 1
ATOM 6284 C CA . GLN A 1 801 ? -42.875 -16.644 24.973 1.00 81.50 801 GLN A CA 1
ATOM 6285 C C . GLN A 1 801 ? -43.733 -17.039 23.769 1.00 81.50 801 GLN A C 1
ATOM 6287 O O . GLN A 1 801 ? -43.980 -18.217 23.513 1.00 81.50 801 GLN A O 1
ATOM 6292 N N . THR A 1 802 ? -44.154 -16.046 22.997 1.00 73.12 802 THR A N 1
ATOM 6293 C CA . THR A 1 802 ? -44.816 -16.235 21.702 1.00 73.12 802 THR A CA 1
ATOM 6294 C C . THR A 1 802 ? -43.799 -16.177 20.570 1.00 73.12 802 THR A C 1
ATOM 6296 O O . THR A 1 802 ? -42.880 -15.360 20.593 1.00 73.12 802 THR A O 1
ATOM 6299 N N . ALA A 1 803 ? -43.982 -17.027 19.554 1.00 63.25 803 ALA A N 1
ATOM 6300 C CA . ALA A 1 803 ? -43.126 -17.053 18.364 1.00 63.25 803 ALA A CA 1
ATOM 6301 C C . ALA A 1 803 ? -43.285 -15.799 17.480 1.00 63.25 803 ALA A C 1
ATOM 6303 O O . ALA A 1 803 ? -42.397 -15.468 16.697 1.00 63.25 803 ALA A O 1
ATOM 6304 N N . THR A 1 804 ? -44.421 -15.111 17.591 1.00 60.06 804 THR A N 1
ATOM 6305 C CA . THR A 1 804 ? -44.751 -13.891 16.851 1.00 60.06 804 THR A CA 1
ATOM 6306 C C . THR A 1 804 ? -44.494 -12.657 17.704 1.00 60.06 804 THR A C 1
ATOM 6308 O O . THR A 1 804 ? -45.173 -12.436 18.706 1.00 60.06 804 THR A O 1
ATOM 6311 N N . PHE A 1 805 ? -43.538 -11.834 17.279 1.00 63.59 805 PHE A N 1
ATOM 6312 C CA . PHE A 1 805 ? -43.332 -10.496 17.825 1.00 63.59 805 PHE A CA 1
ATOM 6313 C C . PHE A 1 805 ? -44.381 -9.521 17.264 1.00 63.59 805 PHE A C 1
ATOM 6315 O O . PHE A 1 805 ? -44.821 -9.677 16.125 1.00 63.59 805 PHE A O 1
ATOM 6322 N N . SER A 1 806 ? -44.793 -8.546 18.081 1.00 64.06 806 SER A N 1
ATOM 6323 C CA . SER A 1 806 ? -45.833 -7.557 17.754 1.00 64.06 806 SER A CA 1
ATOM 6324 C C . SER A 1 806 ? -45.556 -6.788 16.457 1.00 64.06 806 SER A C 1
ATOM 6326 O O . SER A 1 806 ? -44.411 -6.471 16.137 1.00 64.06 806 SER A O 1
ATOM 6328 N N . ASN A 1 807 ? -46.625 -6.398 15.752 1.00 69.25 807 ASN A N 1
ATOM 6329 C CA . ASN A 1 807 ? -46.560 -5.518 14.571 1.00 69.25 807 ASN A CA 1
ATOM 6330 C C . ASN A 1 807 ? -46.490 -4.023 14.942 1.00 69.25 807 ASN A C 1
ATOM 6332 O O . ASN A 1 807 ? -46.653 -3.144 14.093 1.00 69.25 807 ASN A O 1
ATOM 6336 N N . MET A 1 808 ? -46.271 -3.718 16.220 1.00 75.62 808 MET A N 1
ATOM 6337 C CA . MET A 1 808 ? -46.149 -2.357 16.721 1.00 75.62 808 MET A CA 1
ATOM 6338 C C . MET A 1 808 ? -44.889 -1.661 16.185 1.00 75.62 808 MET A C 1
ATOM 6340 O O . MET A 1 808 ? -43.865 -2.280 15.888 1.00 75.62 808 MET A O 1
ATOM 6344 N N . ASN A 1 809 ? -44.937 -0.329 16.123 1.00 73.38 809 ASN A N 1
ATOM 6345 C CA . ASN A 1 809 ? -43.773 0.486 15.779 1.00 73.38 809 ASN A CA 1
ATOM 6346 C C . ASN A 1 809 ? -42.592 0.166 16.713 1.00 73.38 809 ASN A C 1
ATOM 6348 O O . ASN A 1 809 ? -42.778 0.093 17.923 1.00 73.38 809 ASN A O 1
ATOM 6352 N N . SER A 1 810 ? -41.376 0.048 16.170 1.00 77.69 810 SER A N 1
ATOM 6353 C CA . SER A 1 810 ? -40.160 -0.352 16.908 1.00 77.69 810 SER A CA 1
ATOM 6354 C C . SER A 1 810 ? -40.155 -1.810 17.402 1.00 77.69 810 SER A C 1
ATOM 6356 O O . SER A 1 810 ? -39.706 -2.098 18.505 1.00 77.69 810 SER A O 1
ATOM 6358 N N . ALA A 1 811 ? -40.646 -2.756 16.598 1.00 78.94 811 ALA A N 1
ATOM 6359 C CA . ALA A 1 811 ? -40.514 -4.187 16.896 1.00 78.94 811 ALA A CA 1
ATOM 6360 C C . ALA A 1 811 ? -39.046 -4.682 16.924 1.00 78.94 811 ALA A C 1
ATOM 6362 O O . ALA A 1 811 ? -38.750 -5.715 17.514 1.00 78.94 811 ALA A O 1
ATOM 6363 N N . ASP A 1 812 ? -38.109 -3.936 16.333 1.00 83.88 812 ASP A N 1
ATOM 6364 C CA . ASP A 1 812 ? -36.678 -4.258 16.244 1.00 83.88 812 ASP A CA 1
ATOM 6365 C C . ASP A 1 812 ? -35.923 -4.187 17.584 1.00 83.88 812 ASP A C 1
ATOM 6367 O O . ASP A 1 812 ? -34.866 -4.805 17.726 1.00 83.88 812 ASP A O 1
ATOM 6371 N N . ILE A 1 813 ? -36.458 -3.466 18.576 1.00 88.75 813 ILE A N 1
ATOM 6372 C CA . ILE A 1 813 ? -35.901 -3.403 19.941 1.00 88.75 813 ILE A CA 1
ATOM 6373 C C . ILE A 1 813 ? -36.445 -4.499 20.870 1.00 88.75 813 ILE A C 1
ATOM 6375 O O . ILE A 1 813 ? -36.015 -4.589 22.022 1.00 88.75 813 ILE A O 1
ATOM 6379 N N . VAL A 1 814 ? -37.409 -5.304 20.412 1.00 88.69 814 VAL A N 1
ATOM 6380 C CA . VAL A 1 814 ? -38.011 -6.364 21.226 1.00 88.69 814 VAL A CA 1
ATOM 6381 C C . VAL A 1 814 ? -37.018 -7.516 21.379 1.00 88.69 814 VAL A C 1
ATOM 6383 O O . VAL A 1 814 ? -36.540 -8.067 20.393 1.00 88.69 814 VAL A O 1
ATOM 6386 N N . VAL A 1 815 ? -36.712 -7.884 22.624 1.00 88.38 815 VAL A N 1
ATOM 6387 C CA . VAL A 1 815 ? -35.745 -8.953 22.949 1.00 88.38 815 VAL A CA 1
ATOM 6388 C C . VAL A 1 815 ? -36.414 -10.237 23.440 1.00 88.38 815 VAL A C 1
ATOM 6390 O O . VAL A 1 815 ? -35.828 -11.309 23.342 1.00 88.38 815 VAL A O 1
ATOM 6393 N N . THR A 1 816 ? -37.641 -10.141 23.956 1.00 90.31 816 THR A N 1
ATOM 6394 C CA . THR A 1 816 ? -38.443 -11.283 24.418 1.00 90.31 816 THR A CA 1
ATOM 6395 C C . THR A 1 816 ? -39.935 -10.935 24.382 1.00 90.31 816 THR A C 1
ATOM 6397 O O . THR A 1 816 ? -40.311 -9.768 24.220 1.00 90.31 816 THR A O 1
ATOM 6400 N N . SER A 1 817 ? -40.796 -11.936 24.532 1.00 91.00 817 SER A N 1
ATOM 6401 C CA . SER A 1 817 ? -42.251 -11.784 24.546 1.00 91.00 817 SER A CA 1
ATOM 6402 C C . SER A 1 817 ? -42.881 -12.471 25.757 1.00 91.00 817 SER A C 1
ATOM 6404 O O . SER A 1 817 ? -42.323 -13.414 26.313 1.00 91.00 817 SER A O 1
ATOM 6406 N N . ALA A 1 818 ? -44.050 -11.984 26.159 1.00 90.56 818 ALA A N 1
ATOM 6407 C CA . ALA A 1 818 ? -44.879 -12.535 27.218 1.00 90.56 818 ALA A CA 1
ATOM 6408 C C . ALA A 1 818 ? -46.322 -12.611 26.716 1.00 90.56 818 ALA A C 1
ATOM 6410 O O . ALA A 1 818 ? -46.864 -11.626 26.212 1.00 90.56 818 ALA A O 1
ATOM 6411 N N . SER A 1 819 ? -46.938 -13.781 26.835 1.00 91.38 819 SER A N 1
ATOM 6412 C CA . SER A 1 819 ? -48.335 -13.994 26.457 1.00 91.38 819 SER A CA 1
ATOM 6413 C C . SER A 1 819 ? -49.167 -14.426 27.644 1.00 91.38 819 SER A C 1
ATOM 6415 O O . SER A 1 819 ? -48.693 -15.168 28.506 1.00 91.38 819 SER A O 1
ATOM 6417 N N . LEU A 1 820 ? -50.395 -13.923 27.691 1.00 90.62 820 LEU A N 1
ATOM 6418 C CA . LEU A 1 820 ? -51.303 -14.166 28.794 1.00 90.62 820 LEU A CA 1
ATOM 6419 C C . LEU A 1 820 ? -52.741 -14.123 28.288 1.00 90.62 820 LEU A C 1
ATOM 6421 O O . LEU A 1 820 ? -53.135 -13.177 27.609 1.00 90.62 820 LEU A O 1
ATOM 6425 N N . THR A 1 821 ? -53.519 -15.134 28.647 1.00 91.81 821 THR A N 1
ATOM 6426 C CA . THR A 1 821 ? -54.962 -15.149 28.419 1.00 91.81 821 THR A CA 1
ATOM 6427 C C . THR A 1 821 ? -55.624 -14.984 29.774 1.00 91.81 821 THR A C 1
ATOM 6429 O O . THR A 1 821 ? -55.388 -15.802 30.661 1.00 91.81 821 THR A O 1
ATOM 6432 N N . LEU A 1 822 ? -56.403 -13.920 29.939 1.00 93.12 822 LEU A N 1
ATOM 6433 C CA . LEU A 1 822 ? -57.071 -13.586 31.193 1.00 93.12 822 LEU A CA 1
ATOM 6434 C C . LEU A 1 822 ? -58.570 -13.497 30.979 1.00 93.12 822 LEU A C 1
ATOM 6436 O O . LEU A 1 822 ? -59.040 -13.029 29.946 1.00 93.12 822 LEU A O 1
ATOM 6440 N N . TYR A 1 823 ? -59.328 -13.886 31.988 1.00 92.50 823 TYR A N 1
ATOM 6441 C CA . TYR A 1 823 ? -60.744 -13.570 32.057 1.00 92.50 823 TYR A CA 1
ATOM 6442 C C . TYR A 1 823 ? -60.946 -12.118 32.510 1.00 92.50 823 TYR A C 1
ATOM 6444 O O . TYR A 1 823 ? -60.203 -11.601 33.338 1.00 92.50 823 TYR A O 1
ATOM 6452 N N . ASN A 1 824 ? -61.974 -11.440 32.004 1.00 91.44 824 ASN A N 1
ATOM 6453 C CA . ASN A 1 824 ? -62.277 -10.053 32.361 1.00 91.44 824 ASN A CA 1
ATOM 6454 C C . ASN A 1 824 ? -62.387 -9.886 33.888 1.00 91.44 824 ASN A C 1
ATOM 6456 O O . ASN A 1 824 ? -63.185 -10.557 34.545 1.00 91.44 824 ASN A O 1
ATOM 6460 N N . GLY A 1 825 ? -61.600 -8.981 34.464 1.00 88.75 825 GLY A N 1
ATOM 6461 C CA . GLY A 1 825 ? -61.517 -8.726 35.907 1.00 88.75 825 GLY A CA 1
ATOM 6462 C C . GLY A 1 825 ? -60.547 -9.622 36.665 1.00 88.75 825 GLY A C 1
ATOM 6463 O O . GLY A 1 825 ? -60.426 -9.472 37.880 1.00 88.75 825 GLY A O 1
ATOM 6464 N N . GLU A 1 826 ? -59.874 -10.549 35.990 1.00 93.81 826 GLU A N 1
ATOM 6465 C CA . GLU A 1 826 ? -58.761 -11.307 36.550 1.00 93.81 826 GLU A CA 1
ATOM 6466 C C . GLU A 1 826 ? -57.545 -10.390 36.739 1.00 93.81 826 GLU A C 1
ATOM 6468 O O . GLU A 1 826 ? -57.236 -9.527 35.909 1.00 93.81 826 GLU A O 1
ATOM 6473 N N . SER A 1 827 ? -56.851 -10.580 37.858 1.00 91.75 827 SER A N 1
ATOM 6474 C CA . SER A 1 827 ? -55.545 -9.979 38.110 1.00 91.75 827 SER A CA 1
ATOM 6475 C C . SER A 1 827 ? -54.486 -11.058 37.980 1.00 91.75 827 SER A C 1
ATOM 6477 O O . SER A 1 827 ? -54.564 -12.092 38.637 1.00 91.75 827 SER A O 1
ATOM 6479 N N . SER A 1 828 ? -53.465 -10.783 37.187 1.00 92.25 828 SER A N 1
ATOM 6480 C CA . SER A 1 828 ? -52.277 -11.613 37.070 1.00 92.25 828 SER A CA 1
ATOM 6481 C C . SER A 1 828 ? -51.046 -10.727 37.181 1.00 92.25 828 SER A C 1
ATOM 6483 O O . SER A 1 828 ? -51.130 -9.502 37.129 1.00 92.25 828 SER A O 1
ATOM 6485 N N . SER A 1 829 ? -49.878 -11.331 37.325 1.00 92.75 829 SER A N 1
ATOM 6486 C CA . SER A 1 829 ? -48.618 -10.606 37.315 1.00 92.75 829 SER A CA 1
ATOM 6487 C C . SER A 1 829 ? -47.602 -11.301 36.419 1.00 92.75 829 SER A C 1
ATOM 6489 O O . SER A 1 829 ? -47.675 -12.502 36.159 1.00 92.75 829 SER A O 1
ATOM 6491 N N . CYS A 1 830 ? -46.669 -10.521 35.888 1.00 93.56 830 CYS A N 1
ATOM 6492 C CA . CYS A 1 830 ? -45.545 -10.995 35.101 1.00 93.56 830 CYS A CA 1
ATOM 6493 C C . CYS A 1 830 ? -44.258 -10.482 35.732 1.00 93.56 830 CYS A C 1
ATOM 6495 O O . CYS A 1 830 ? -43.932 -9.300 35.629 1.00 93.56 830 CYS A O 1
ATOM 6497 N N . THR A 1 831 ? -43.479 -11.381 36.324 1.00 93.75 831 THR A N 1
ATOM 6498 C CA . THR A 1 831 ? -42.112 -11.066 36.740 1.00 93.75 831 THR A CA 1
ATOM 6499 C C . THR A 1 831 ? -41.210 -10.972 35.512 1.00 93.75 831 THR A C 1
ATOM 6501 O O . THR A 1 831 ? -41.097 -11.935 34.745 1.00 93.75 831 THR A O 1
ATOM 6504 N N . ILE A 1 832 ? -40.588 -9.810 35.325 1.00 93.81 832 ILE A N 1
ATOM 6505 C CA . ILE A 1 832 ? -39.537 -9.528 34.350 1.00 93.81 832 ILE A CA 1
ATOM 6506 C C . ILE A 1 832 ? -38.199 -9.554 35.086 1.00 93.81 832 ILE A C 1
ATOM 6508 O O . ILE A 1 832 ? -37.945 -8.736 35.969 1.00 93.81 832 ILE A O 1
ATOM 6512 N N . THR A 1 833 ? -37.334 -10.484 34.704 1.00 93.44 833 THR A N 1
ATOM 6513 C CA . THR A 1 833 ? -35.989 -10.622 35.262 1.00 93.44 833 THR A CA 1
ATOM 6514 C C . THR A 1 833 ? -35.003 -9.899 34.354 1.00 93.44 833 THR A C 1
ATOM 6516 O O . THR A 1 833 ? -34.878 -10.243 33.175 1.00 93.44 833 THR A O 1
ATOM 6519 N N . ILE A 1 834 ? -34.303 -8.904 34.899 1.00 93.94 834 ILE A N 1
ATOM 6520 C CA . ILE A 1 834 ? -33.267 -8.142 34.200 1.00 93.94 834 ILE A CA 1
ATOM 6521 C C . ILE A 1 834 ? -31.916 -8.497 34.813 1.00 93.94 834 ILE A C 1
ATOM 6523 O O . ILE A 1 834 ? -31.663 -8.224 35.986 1.00 93.94 834 ILE A O 1
ATOM 6527 N N . THR A 1 835 ? -31.029 -9.069 34.005 1.00 94.50 835 THR A N 1
ATOM 6528 C CA . THR A 1 835 ? -29.656 -9.398 34.404 1.00 94.50 835 THR A CA 1
ATOM 6529 C C . THR A 1 835 ? -28.682 -8.463 33.702 1.00 94.50 835 THR A C 1
ATOM 6531 O O . THR A 1 835 ? -28.690 -8.369 32.475 1.00 94.50 835 THR A O 1
ATOM 6534 N N . ASN A 1 836 ? -27.825 -7.782 34.464 1.00 94.69 836 ASN A N 1
ATOM 6535 C CA . ASN A 1 836 ? -26.730 -6.987 33.919 1.00 94.69 836 ASN A CA 1
ATOM 6536 C C . ASN A 1 836 ? -25.590 -7.917 33.477 1.00 94.69 836 ASN A C 1
ATOM 6538 O O . ASN A 1 836 ? -24.790 -8.359 34.294 1.00 94.69 836 ASN A O 1
ATOM 6542 N N . GLU A 1 837 ? -25.485 -8.190 32.180 1.00 93.00 837 GLU A N 1
ATOM 6543 C CA . GLU A 1 837 ? -24.439 -9.049 31.607 1.00 93.00 837 GLU A CA 1
ATOM 6544 C C . GLU A 1 837 ? -23.080 -8.346 31.475 1.00 93.00 837 GLU A C 1
ATOM 6546 O O . GLU A 1 837 ? -22.095 -8.958 31.056 1.00 93.00 837 GLU A O 1
ATOM 6551 N N . SER A 1 838 ? -22.987 -7.063 31.827 1.00 90.62 838 SER A N 1
ATOM 6552 C CA . SER A 1 838 ? -21.721 -6.329 31.785 1.00 90.62 838 SER A CA 1
ATOM 6553 C C . SER A 1 838 ? -20.741 -6.885 32.814 1.00 90.62 838 SER A C 1
ATOM 6555 O O . SER A 1 838 ? -21.107 -7.154 33.957 1.00 90.62 838 SER A O 1
ATOM 6557 N N . ALA A 1 839 ? -19.473 -7.032 32.430 1.00 85.25 839 ALA A N 1
ATOM 6558 C CA . ALA A 1 839 ? -18.432 -7.518 33.338 1.00 85.25 839 ALA A CA 1
ATOM 6559 C C . ALA A 1 839 ? -17.971 -6.446 34.343 1.00 85.25 839 ALA A C 1
ATOM 6561 O O . ALA A 1 839 ? -17.602 -6.773 35.466 1.00 85.25 839 ALA A O 1
ATOM 6562 N N . THR A 1 840 ? -17.989 -5.170 33.945 1.00 88.69 840 THR A N 1
ATOM 6563 C CA . THR A 1 840 ? -17.394 -4.066 34.720 1.00 88.69 840 THR A CA 1
ATOM 6564 C C . THR A 1 840 ? -18.338 -2.894 34.972 1.00 88.69 840 THR A C 1
ATOM 6566 O O . THR A 1 840 ? -18.148 -2.170 35.944 1.00 88.69 840 THR A O 1
ATOM 6569 N N . LEU A 1 841 ? -19.353 -2.696 34.127 1.00 93.00 841 LEU A N 1
ATOM 6570 C CA . LEU A 1 841 ? -20.224 -1.522 34.190 1.00 93.00 841 LEU A CA 1
ATOM 6571 C C . LEU A 1 841 ? -21.467 -1.780 35.054 1.00 93.00 841 LEU A C 1
ATOM 6573 O O . LEU A 1 841 ? -22.212 -2.724 34.763 1.00 93.00 841 LEU A O 1
ATOM 6577 N N . PRO A 1 842 ? -21.730 -0.954 36.082 1.00 93.19 842 PRO A N 1
ATOM 6578 C CA . PRO A 1 842 ? -23.010 -0.972 36.770 1.00 93.19 842 PRO A CA 1
ATOM 6579 C C . PRO A 1 842 ? -24.111 -0.391 35.873 1.00 93.19 842 PRO A C 1
ATOM 6581 O O . PRO A 1 842 ? -23.867 0.456 35.012 1.00 93.19 842 PRO A O 1
ATOM 6584 N N . LEU A 1 843 ? -25.340 -0.848 36.087 1.00 93.06 843 LEU A N 1
ATOM 6585 C CA . LEU A 1 843 ? -26.538 -0.281 35.482 1.00 93.06 843 LEU A CA 1
ATOM 6586 C C . LEU A 1 843 ? -27.106 0.773 36.438 1.00 93.06 843 LEU A C 1
ATOM 6588 O O . LEU A 1 843 ? -27.698 0.427 37.455 1.00 93.06 843 LEU A O 1
ATOM 6592 N N . GLU A 1 844 ? -26.903 2.049 36.126 1.00 92.25 844 GLU A N 1
ATOM 6593 C CA . GLU A 1 844 ? -27.199 3.169 37.036 1.00 92.25 844 GLU A CA 1
ATOM 6594 C C . GLU A 1 844 ? -28.513 3.875 36.708 1.00 92.25 844 GLU A C 1
ATOM 6596 O O . GLU A 1 844 ? -29.153 4.448 37.585 1.00 92.25 844 GLU A O 1
ATOM 6601 N N . HIS A 1 845 ? -28.930 3.822 35.445 1.00 90.38 845 HIS A N 1
ATOM 6602 C CA . HIS A 1 845 ? -30.161 4.431 34.969 1.00 90.38 845 HIS A CA 1
ATOM 6603 C C . HIS A 1 845 ? -31.038 3.374 34.310 1.00 90.38 845 HIS A C 1
ATOM 6605 O O . HIS A 1 845 ? -30.585 2.693 33.389 1.00 90.38 845 HIS A O 1
ATOM 6611 N N . LEU A 1 846 ? -32.301 3.286 34.725 1.00 90.50 846 LEU A N 1
ATOM 6612 C CA . LEU A 1 846 ? -33.310 2.418 34.125 1.00 90.50 846 LEU A CA 1
ATOM 6613 C C . LEU A 1 846 ? -34.672 3.129 34.149 1.00 90.50 846 LEU A C 1
ATOM 6615 O O . LEU A 1 846 ? -35.196 3.445 35.213 1.00 90.50 846 LEU A O 1
ATOM 6619 N N . GLU A 1 847 ? -35.221 3.403 32.969 1.00 88.62 847 GLU A N 1
ATOM 6620 C CA . GLU A 1 847 ? -36.504 4.081 32.748 1.00 88.62 847 GLU A CA 1
ATOM 6621 C C . GLU A 1 847 ? -37.457 3.137 32.007 1.00 88.62 847 GLU A C 1
ATOM 6623 O O . GLU A 1 847 ? -37.050 2.433 31.076 1.00 88.62 847 GLU A O 1
ATOM 6628 N N . PHE A 1 848 ? -38.729 3.157 32.402 1.00 87.50 848 PHE A N 1
ATOM 6629 C CA . PHE A 1 848 ? -39.775 2.296 31.865 1.00 87.50 848 PHE A CA 1
ATOM 6630 C C . PHE A 1 848 ? -40.796 3.138 31.119 1.00 87.50 848 PHE A C 1
ATOM 6632 O O . PHE A 1 848 ? -41.171 4.226 31.543 1.00 87.50 848 PHE A O 1
ATOM 6639 N N . SER A 1 849 ? -41.266 2.617 29.996 1.00 89.44 849 SER A N 1
ATOM 6640 C CA . SER A 1 849 ? -42.417 3.175 29.294 1.00 89.44 849 SER A CA 1
ATOM 6641 C C . SER A 1 849 ? -43.235 2.039 28.712 1.00 89.44 849 SER A C 1
ATOM 6643 O O . SER A 1 849 ? -42.681 1.083 28.172 1.00 89.44 849 SER A O 1
ATOM 6645 N N . ILE A 1 850 ? -44.552 2.132 28.845 1.00 90.56 850 ILE A N 1
ATOM 6646 C CA . ILE A 1 850 ? -45.473 1.174 28.246 1.00 90.56 850 ILE A CA 1
ATOM 6647 C C . ILE A 1 850 ? -46.122 1.857 27.054 1.00 90.56 850 ILE A C 1
ATOM 6649 O O . ILE A 1 850 ? -46.632 2.974 27.157 1.00 90.56 850 ILE A O 1
ATOM 6653 N N . ASN A 1 851 ? -46.085 1.175 25.920 1.00 89.81 851 ASN A N 1
ATOM 6654 C CA . ASN A 1 851 ? -46.824 1.546 24.728 1.00 89.81 851 ASN A CA 1
ATOM 6655 C C . ASN A 1 851 ? -47.785 0.408 24.420 1.00 89.81 851 ASN A C 1
ATOM 6657 O O . ASN A 1 851 ? -47.373 -0.744 24.463 1.00 89.81 851 ASN A O 1
ATOM 6661 N N . SER A 1 852 ? -49.028 0.709 24.080 1.00 89.44 852 SER A N 1
ATOM 6662 C CA . SER A 1 852 ? -50.019 -0.295 23.696 1.00 89.44 852 SER A CA 1
ATOM 6663 C C . SER A 1 852 ? -50.865 0.193 22.526 1.00 89.44 852 SER A C 1
ATOM 6665 O O . SER A 1 852 ? -50.779 1.357 22.128 1.00 89.44 852 SER A O 1
ATOM 6667 N N . ASN A 1 853 ? -51.664 -0.704 21.956 1.00 88.19 853 ASN A N 1
ATOM 6668 C CA . ASN A 1 853 ? -52.688 -0.383 20.959 1.00 88.19 853 ASN A CA 1
ATOM 6669 C C . ASN A 1 853 ? -53.972 0.221 21.570 1.00 88.19 853 ASN A C 1
ATOM 6671 O O . ASN A 1 853 ? -54.956 0.406 20.856 1.00 88.19 853 ASN A O 1
ATOM 6675 N N . VAL A 1 854 ? -53.960 0.536 22.867 1.00 87.75 854 VAL A N 1
ATOM 6676 C CA . VAL A 1 854 ? -55.102 1.023 23.643 1.00 87.75 854 VAL A CA 1
ATOM 6677 C C . VAL A 1 854 ? -54.842 2.457 24.133 1.00 87.75 854 VAL A C 1
ATOM 6679 O O . VAL A 1 854 ? -53.699 2.909 24.208 1.00 87.75 854 VAL A O 1
ATOM 6682 N N . GLU A 1 855 ? -55.905 3.204 24.443 1.00 87.00 855 GLU A N 1
ATOM 6683 C CA . GLU A 1 855 ? -55.816 4.555 25.009 1.00 87.00 855 GLU A CA 1
ATOM 6684 C C . GLU A 1 855 ? -55.013 4.587 26.325 1.00 87.00 855 GLU A C 1
ATOM 6686 O O . GLU A 1 855 ? -55.069 3.662 27.135 1.00 87.00 855 GLU A O 1
ATOM 6691 N N . GLN A 1 856 ? -54.282 5.682 26.562 1.00 85.62 856 GLN A N 1
ATOM 6692 C CA . GLN A 1 856 ? -53.344 5.820 27.679 1.00 85.62 856 GLN A CA 1
ATOM 6693 C C . GLN A 1 856 ? -53.995 5.637 29.060 1.00 85.62 856 GLN A C 1
ATOM 6695 O O . GLN A 1 856 ? -53.391 5.015 29.934 1.00 85.62 856 GLN A O 1
ATOM 6700 N N . GLU A 1 857 ? -55.219 6.134 29.261 1.00 82.94 857 GLU A N 1
ATOM 6701 C CA . GLU A 1 857 ? -55.938 5.952 30.529 1.00 82.94 857 GLU A CA 1
ATOM 6702 C C . GLU A 1 857 ? -56.268 4.480 30.797 1.00 82.94 857 GLU A C 1
ATOM 6704 O O . GLU A 1 857 ? -56.123 4.003 31.922 1.00 82.94 857 GLU A O 1
ATOM 6709 N N . LEU A 1 858 ? -56.686 3.743 29.766 1.00 85.56 858 LEU A N 1
ATOM 6710 C CA . LEU A 1 858 ? -56.989 2.319 29.877 1.00 85.56 858 LEU A CA 1
ATOM 6711 C C . LEU A 1 858 ? -55.697 1.492 30.013 1.00 85.56 858 LEU A C 1
ATOM 6713 O O . LEU A 1 858 ? -55.637 0.586 30.840 1.00 85.56 858 LEU A O 1
ATOM 6717 N N . GLN A 1 859 ? -54.614 1.875 29.331 1.00 88.94 859 GLN A N 1
ATOM 6718 C CA . GLN A 1 859 ? -53.292 1.265 29.510 1.00 88.94 859 GLN A CA 1
ATOM 6719 C C . GLN A 1 859 ? -52.801 1.339 30.968 1.00 88.94 859 GLN A C 1
ATOM 6721 O O . GLN A 1 859 ? -52.289 0.347 31.481 1.00 88.94 859 GLN A O 1
ATOM 6726 N N . GLN A 1 860 ? -52.965 2.486 31.641 1.00 87.81 860 GLN A N 1
ATOM 6727 C CA . GLN A 1 860 ? -52.576 2.671 33.052 1.00 87.81 860 GLN A CA 1
ATOM 6728 C C . GLN A 1 860 ? -53.435 1.859 34.037 1.00 87.81 860 GLN A C 1
ATOM 6730 O O . GLN A 1 860 ? -53.029 1.619 35.179 1.00 87.81 860 GLN A O 1
ATOM 6735 N N . LYS A 1 861 ? -54.642 1.455 33.624 1.00 86.19 861 LYS A N 1
ATOM 6736 C CA . LYS A 1 861 ? -55.495 0.549 34.404 1.00 86.19 861 LYS A CA 1
ATOM 6737 C C . LYS A 1 861 ? -55.072 -0.906 34.224 1.00 86.19 861 LYS A C 1
ATOM 6739 O O . LYS A 1 861 ? -55.049 -1.632 35.211 1.00 86.19 861 LYS A O 1
ATOM 6744 N N . ILE A 1 862 ? -54.706 -1.292 33.000 1.00 90.31 862 ILE A N 1
ATOM 6745 C CA . ILE A 1 862 ? -54.311 -2.664 32.659 1.00 90.31 862 ILE A CA 1
ATOM 6746 C C . ILE A 1 862 ? -52.925 -2.998 33.201 1.00 90.31 862 ILE A C 1
ATOM 6748 O O . ILE A 1 862 ? -52.758 -4.031 33.834 1.00 90.31 862 ILE A O 1
ATOM 6752 N N . PHE A 1 863 ? -51.928 -2.148 32.956 1.00 92.88 863 PHE A N 1
ATOM 6753 C CA . PHE A 1 863 ? -50.546 -2.417 33.342 1.00 92.88 863 PHE A CA 1
ATOM 6754 C C . PHE A 1 863 ? -50.111 -1.486 34.463 1.00 92.88 863 PHE A C 1
ATOM 6756 O O . PHE A 1 863 ? -50.168 -0.262 34.321 1.00 92.88 863 PHE A O 1
ATOM 6763 N N . ARG A 1 864 ? -49.603 -2.061 35.552 1.00 88.88 864 ARG A N 1
ATOM 6764 C CA . ARG A 1 864 ? -48.995 -1.308 36.649 1.00 88.88 864 ARG A CA 1
ATOM 6765 C C . ARG A 1 864 ? -47.612 -1.845 36.965 1.00 88.88 864 ARG A C 1
ATOM 6767 O O . ARG A 1 864 ? -47.386 -3.049 37.007 1.00 88.88 864 ARG A O 1
ATOM 6774 N N . ILE A 1 865 ? -46.687 -0.915 37.155 1.00 87.81 865 ILE A N 1
ATOM 6775 C CA . ILE A 1 865 ? -45.309 -1.189 37.540 1.00 87.81 865 ILE A CA 1
ATOM 6776 C C . ILE A 1 865 ? -44.979 -0.227 38.676 1.00 87.81 865 ILE A C 1
ATOM 6778 O O . ILE A 1 865 ? -45.236 0.972 38.561 1.00 87.81 865 ILE A O 1
ATOM 6782 N N . ASP A 1 866 ? -44.422 -0.747 39.764 1.00 83.94 866 ASP A N 1
ATOM 6783 C CA . ASP A 1 866 ? -43.957 0.072 40.880 1.00 83.94 866 ASP A CA 1
ATOM 6784 C C . ASP A 1 866 ? -42.632 0.772 40.518 1.00 83.94 866 ASP A C 1
ATOM 6786 O O . ASP A 1 866 ? -41.542 0.200 40.606 1.00 83.94 866 ASP A O 1
ATOM 6790 N N . GLU A 1 867 ? -42.730 2.028 40.072 1.00 80.00 867 GLU A N 1
ATOM 6791 C CA . GLU A 1 867 ? -41.571 2.858 39.725 1.00 80.00 867 GLU A CA 1
ATOM 6792 C C . GLU A 1 867 ? -40.654 3.162 40.923 1.00 80.00 867 GLU A C 1
ATOM 6794 O O . GLU A 1 867 ? -39.454 3.388 40.731 1.00 80.00 867 GLU A O 1
ATOM 6799 N N . GLU A 1 868 ? -41.179 3.181 42.154 1.00 83.12 868 GLU A N 1
ATOM 6800 C CA . GLU A 1 868 ? -40.373 3.424 43.356 1.00 83.12 868 GLU A CA 1
ATOM 6801 C C . GLU A 1 868 ? -39.535 2.194 43.705 1.00 83.12 868 GLU A C 1
ATOM 6803 O O . GLU A 1 868 ? -38.330 2.326 43.950 1.00 83.12 868 GLU A O 1
ATOM 6808 N N . ALA A 1 869 ? -40.126 0.995 43.622 1.00 79.12 869 ALA A N 1
ATOM 6809 C CA . ALA A 1 869 ? -39.395 -0.259 43.793 1.00 79.12 869 ALA A CA 1
ATOM 6810 C C . ALA A 1 869 ? -38.238 -0.379 42.794 1.00 79.12 869 ALA A C 1
ATOM 6812 O O . ALA A 1 869 ? -37.150 -0.823 43.153 1.00 79.12 869 ALA A O 1
ATOM 6813 N N . ILE A 1 870 ? -38.419 0.072 41.553 1.00 78.44 870 ILE A N 1
ATOM 6814 C CA . ILE A 1 870 ? -37.361 0.073 40.534 1.00 78.44 870 ILE A CA 1
ATOM 6815 C C . ILE A 1 870 ? -36.190 0.969 40.936 1.00 78.44 870 ILE A C 1
ATOM 6817 O O . ILE A 1 870 ? -35.037 0.535 40.887 1.00 78.44 870 ILE A O 1
ATOM 6821 N N . LYS A 1 871 ? -36.468 2.219 41.331 1.00 81.94 871 LYS A N 1
ATOM 6822 C CA . LYS A 1 871 ? -35.421 3.176 41.727 1.00 81.94 871 LYS A CA 1
ATOM 6823 C C . LYS A 1 871 ? -34.615 2.664 42.919 1.00 81.94 871 LYS A C 1
ATOM 6825 O O . LYS A 1 871 ? -33.418 2.922 42.981 1.00 81.94 871 LYS A O 1
ATOM 6830 N N . ALA A 1 872 ? -35.243 1.901 43.814 1.00 84.81 872 ALA A N 1
ATOM 6831 C CA . ALA A 1 872 ? -34.577 1.288 44.961 1.00 84.81 872 ALA A CA 1
ATOM 6832 C C . ALA A 1 872 ? -33.566 0.184 44.584 1.00 84.81 872 ALA A C 1
ATOM 6834 O O . ALA A 1 872 ? -32.640 -0.070 45.351 1.00 84.81 872 ALA A O 1
ATOM 6835 N N . HIS A 1 873 ? -33.712 -0.455 43.417 1.00 85.00 873 HIS A N 1
ATOM 6836 C CA . HIS A 1 873 ? -32.791 -1.491 42.933 1.00 85.00 873 HIS A CA 1
ATOM 6837 C C . HIS A 1 873 ? -31.583 -0.934 42.157 1.00 85.00 873 HIS A C 1
ATOM 6839 O O . HIS A 1 873 ? -30.668 -1.692 41.826 1.00 85.00 873 HIS A O 1
ATOM 6845 N N . LEU A 1 874 ? -31.569 0.365 41.837 1.00 87.81 874 LEU A N 1
ATOM 6846 C CA . LEU A 1 874 ? -30.466 1.006 41.123 1.00 87.81 874 LEU A CA 1
ATOM 6847 C C . LEU A 1 874 ? -29.409 1.551 42.106 1.00 87.81 874 LEU A C 1
ATOM 6849 O O . LEU A 1 874 ? -29.771 2.125 43.132 1.00 87.81 874 LEU A O 1
ATOM 6853 N N . PRO A 1 875 ? -28.104 1.450 41.787 1.00 89.94 875 PRO A N 1
ATOM 6854 C CA . PRO A 1 875 ? -27.537 0.844 40.583 1.00 89.94 875 PRO A CA 1
ATOM 6855 C C . PRO A 1 875 ? -27.418 -0.689 40.680 1.00 89.94 875 PRO A C 1
ATOM 6857 O O . PRO A 1 875 ? -26.958 -1.219 41.691 1.00 89.94 875 PRO A O 1
ATOM 6860 N N . VAL A 1 876 ? -27.748 -1.416 39.604 1.00 91.31 876 VAL A N 1
ATOM 6861 C CA . VAL A 1 876 ? -27.543 -2.876 39.554 1.00 91.31 876 VAL A CA 1
ATOM 6862 C C . VAL A 1 876 ? -26.062 -3.162 39.291 1.00 91.31 876 VAL A C 1
ATOM 6864 O O . VAL A 1 876 ? -25.533 -2.727 38.259 1.00 91.31 876 VAL A O 1
ATOM 6867 N N . PRO A 1 877 ? -25.366 -3.902 40.173 1.00 92.81 877 PRO A N 1
ATOM 6868 C CA . PRO A 1 877 ? -23.951 -4.198 39.986 1.00 92.81 877 PRO A CA 1
ATOM 6869 C C . PRO A 1 877 ? -23.703 -5.051 38.725 1.00 92.81 877 PRO A C 1
ATOM 6871 O O . PRO A 1 877 ? -24.629 -5.688 38.210 1.00 92.81 877 PRO A O 1
ATOM 6874 N N . PRO A 1 878 ? -22.463 -5.093 38.206 1.00 91.50 878 PRO A N 1
ATOM 6875 C CA . PRO A 1 878 ? -22.070 -6.028 37.149 1.00 91.50 878 PRO A CA 1
ATOM 6876 C C . PRO A 1 878 ? -22.424 -7.474 37.524 1.00 91.50 878 PRO A C 1
ATOM 6878 O O . PRO A 1 878 ? -22.193 -7.881 38.661 1.00 91.50 878 PRO A O 1
ATOM 6881 N N . GLN A 1 879 ? -22.995 -8.245 36.592 1.00 92.19 879 GLN A N 1
ATOM 6882 C CA . GLN A 1 879 ? -23.535 -9.601 36.827 1.00 92.19 879 GLN A CA 1
ATOM 6883 C C . GLN A 1 879 ? -24.695 -9.679 37.840 1.00 92.19 879 GLN A C 1
ATOM 6885 O O . GLN A 1 879 ? -25.176 -10.768 38.157 1.00 92.19 879 GLN A O 1
ATOM 6890 N N . GLY A 1 880 ? -25.179 -8.539 38.339 1.00 93.38 880 GLY A N 1
ATOM 6891 C CA . GLY A 1 880 ? -26.350 -8.456 39.201 1.00 93.38 880 GLY A CA 1
ATOM 6892 C C . GLY A 1 880 ? -27.640 -8.745 38.438 1.00 93.38 880 GLY A C 1
ATOM 6893 O O . GLY A 1 880 ? -27.746 -8.498 37.236 1.00 93.38 880 GLY A O 1
ATOM 6894 N N . THR A 1 881 ? -28.634 -9.264 39.152 1.00 94.00 881 THR A N 1
ATOM 6895 C CA . THR A 1 881 ? -29.971 -9.536 38.618 1.00 94.00 881 THR A CA 1
ATOM 6896 C C . THR A 1 881 ? -31.013 -8.884 39.508 1.00 94.00 881 THR A C 1
ATOM 6898 O O . THR A 1 881 ? -30.887 -8.924 40.731 1.00 94.00 881 THR A O 1
ATOM 6901 N N . ILE A 1 882 ? -32.025 -8.291 38.883 1.00 93.00 882 ILE A N 1
ATOM 6902 C CA . ILE A 1 882 ? -33.190 -7.718 39.552 1.00 93.00 882 ILE A CA 1
ATOM 6903 C C . ILE A 1 882 ? -34.463 -8.291 38.940 1.00 93.00 882 ILE A C 1
ATOM 6905 O O . ILE A 1 882 ? -34.488 -8.680 37.768 1.00 93.00 882 ILE A O 1
ATOM 6909 N N . GLU A 1 883 ? -35.522 -8.328 39.734 1.00 91.81 883 GLU A N 1
ATOM 6910 C CA . GLU A 1 883 ? -36.835 -8.802 39.317 1.00 91.81 883 GLU A CA 1
ATOM 6911 C C . GLU A 1 883 ? -37.850 -7.681 39.481 1.00 91.81 883 GLU A C 1
ATOM 6913 O O . GLU A 1 883 ? -37.887 -6.999 40.503 1.00 91.81 883 GLU A O 1
ATOM 6918 N N . ILE A 1 884 ? -38.657 -7.473 38.448 1.00 89.94 884 ILE A N 1
ATOM 6919 C CA . ILE A 1 884 ? -39.661 -6.416 38.396 1.00 89.94 884 ILE A CA 1
ATOM 6920 C C . ILE A 1 884 ? -40.995 -7.072 38.114 1.00 89.94 884 ILE A C 1
ATOM 6922 O O . ILE A 1 884 ? -41.138 -7.792 37.128 1.00 89.94 884 ILE A O 1
ATOM 6926 N N . ILE A 1 885 ? -41.970 -6.822 38.973 1.00 92.19 885 ILE A N 1
ATOM 6927 C CA . ILE A 1 885 ? -43.310 -7.376 38.830 1.00 92.19 885 ILE A CA 1
ATOM 6928 C C . ILE A 1 885 ? -44.147 -6.376 38.033 1.00 92.19 885 ILE A C 1
ATOM 6930 O O . ILE A 1 885 ? -44.284 -5.218 38.422 1.00 92.19 885 ILE A O 1
ATOM 6934 N N . VAL A 1 886 ? -44.663 -6.822 36.889 1.00 92.25 886 VAL A N 1
ATOM 6935 C CA . VAL A 1 886 ? -45.671 -6.095 36.115 1.00 92.25 886 VAL A CA 1
ATOM 6936 C C . VAL A 1 886 ? -47.026 -6.669 36.485 1.00 92.25 886 VAL A C 1
ATOM 6938 O O . VAL A 1 886 ? -47.326 -7.808 36.127 1.00 92.25 886 VAL A O 1
ATOM 6941 N N . ASP A 1 887 ? -47.837 -5.891 37.186 1.00 93.19 887 ASP A N 1
ATOM 6942 C CA . ASP A 1 887 ? -49.212 -6.267 37.488 1.00 93.19 887 ASP A CA 1
ATOM 6943 C C . ASP A 1 887 ? -50.075 -6.017 36.252 1.00 93.19 887 ASP A C 1
ATOM 6945 O O . ASP A 1 887 ? -50.066 -4.928 35.670 1.00 93.19 887 ASP A O 1
ATOM 6949 N N . VAL A 1 888 ? -50.804 -7.051 35.842 1.00 93.94 888 VAL A N 1
ATOM 6950 C CA . VAL A 1 888 ? -51.678 -7.054 34.673 1.00 93.94 888 VAL A CA 1
ATOM 6951 C C . VAL A 1 888 ? -53.105 -7.300 35.139 1.00 93.94 888 VAL A C 1
ATOM 6953 O O . VAL A 1 888 ? -53.435 -8.363 35.663 1.00 93.94 888 VAL A O 1
ATOM 6956 N N . PHE A 1 889 ? -53.965 -6.314 34.935 1.00 92.62 889 PHE A N 1
ATOM 6957 C CA . PHE A 1 889 ? -55.385 -6.402 35.229 1.00 92.62 889 PHE A CA 1
ATOM 6958 C C . PHE A 1 889 ? -56.193 -6.433 33.936 1.00 92.62 889 PHE A C 1
ATOM 6960 O O . PHE A 1 889 ? -56.057 -5.549 33.089 1.00 92.62 889 PHE A O 1
ATOM 6967 N N . ALA A 1 890 ? -57.058 -7.435 33.792 1.00 92.06 890 ALA A N 1
ATOM 6968 C CA . ALA A 1 890 ? -57.990 -7.537 32.676 1.00 92.06 890 ALA A CA 1
ATOM 6969 C C . ALA A 1 890 ? -59.147 -6.532 32.839 1.00 92.06 890 ALA A C 1
ATOM 6971 O O . ALA A 1 890 ? -60.275 -6.911 33.156 1.00 92.06 890 ALA A O 1
ATOM 6972 N N . GLU A 1 891 ? -58.859 -5.239 32.674 1.00 88.62 891 GLU A N 1
ATOM 6973 C CA . GLU A 1 891 ? -59.860 -4.171 32.753 1.00 88.62 891 GLU A CA 1
ATOM 6974 C C . GLU A 1 891 ? -60.914 -4.351 31.651 1.00 88.62 891 GLU A C 1
ATOM 6976 O O . GLU A 1 891 ? -60.587 -4.431 30.467 1.00 88.62 891 GLU A O 1
ATOM 6981 N N . ALA A 1 892 ? -62.185 -4.400 32.049 1.00 85.75 892 ALA A N 1
ATOM 6982 C CA . ALA A 1 892 ? -63.317 -4.563 31.150 1.00 85.75 892 ALA A CA 1
ATOM 6983 C C . ALA A 1 892 ? -64.574 -3.904 31.729 1.00 85.75 892 ALA A C 1
ATOM 6985 O O . ALA A 1 892 ? -64.725 -3.778 32.947 1.00 85.75 892 ALA A O 1
ATOM 6986 N N . ASP A 1 893 ? -65.512 -3.564 30.849 1.00 84.94 893 ASP A N 1
ATOM 6987 C CA . ASP A 1 893 ? -66.821 -3.047 31.232 1.00 84.94 893 ASP A CA 1
ATOM 6988 C C . ASP A 1 893 ? -67.808 -4.206 31.445 1.00 84.94 893 ASP A C 1
ATOM 6990 O O . ASP A 1 893 ? -68.312 -4.814 30.500 1.00 84.94 893 ASP A O 1
ATOM 6994 N N . PHE A 1 894 ? -68.103 -4.522 32.707 1.00 88.31 894 PHE A N 1
ATOM 6995 C CA . PHE A 1 894 ? -69.022 -5.614 33.066 1.00 88.31 894 PHE A CA 1
ATOM 6996 C C . PHE A 1 894 ? -70.498 -5.232 32.927 1.00 88.31 894 PHE A C 1
ATOM 6998 O O . PHE A 1 894 ? -71.373 -6.100 32.890 1.00 88.31 894 PHE A O 1
ATOM 7005 N N . VAL A 1 895 ? -70.792 -3.934 32.896 1.00 84.50 895 VAL A N 1
ATOM 7006 C CA . VAL A 1 895 ? -72.148 -3.397 32.810 1.00 84.50 895 VAL A CA 1
ATOM 7007 C C . VAL A 1 895 ? -72.554 -3.349 31.340 1.00 84.50 895 VAL A C 1
ATOM 7009 O O . VAL A 1 895 ? -71.953 -2.628 30.549 1.00 84.50 895 VAL A O 1
ATOM 7012 N N . CYS A 1 896 ? -73.571 -4.124 30.953 1.00 76.25 896 CYS A N 1
ATOM 7013 C CA . CYS A 1 896 ? -74.067 -4.091 29.579 1.00 76.25 896 CYS A CA 1
ATOM 7014 C C . CYS A 1 896 ? -74.662 -2.704 29.276 1.00 76.25 896 CYS A C 1
ATOM 7016 O O . CYS A 1 896 ? -75.524 -2.251 30.036 1.00 76.25 896 CYS A O 1
ATOM 7018 N N . PRO A 1 897 ? -74.287 -2.036 28.167 1.00 61.28 897 PRO A N 1
ATOM 7019 C CA . PRO A 1 897 ? -74.969 -0.825 27.737 1.00 61.28 897 PRO A CA 1
ATOM 7020 C C . PRO A 1 897 ? -76.438 -1.163 27.478 1.00 61.28 897 PRO A C 1
ATOM 7022 O O . PRO A 1 897 ? -76.746 -1.965 26.593 1.00 61.28 897 PRO A O 1
ATOM 7025 N N . GLN A 1 898 ? -77.358 -0.585 28.251 1.00 52.25 898 GLN A N 1
ATOM 7026 C CA . GLN A 1 898 ? -78.766 -0.682 27.892 1.00 52.25 898 GLN A CA 1
ATOM 7027 C C . GLN A 1 898 ? -79.007 0.159 26.631 1.00 52.25 898 GLN A C 1
ATOM 7029 O O . GLN A 1 898 ? -78.518 1.290 26.548 1.00 52.25 898 GLN A O 1
ATOM 7034 N N . PRO A 1 899 ? -79.747 -0.356 25.632 1.00 46.47 899 PRO A N 1
ATOM 7035 C CA . PRO A 1 899 ? -80.139 0.451 24.490 1.00 46.47 899 PRO A CA 1
ATOM 7036 C C . PRO A 1 899 ? -80.927 1.673 24.994 1.00 46.47 899 PRO A C 1
ATOM 7038 O O . PRO A 1 899 ? -81.834 1.501 25.810 1.00 46.47 899 PRO A O 1
ATOM 7041 N N . PRO A 1 900 ? -80.648 2.895 24.503 1.00 40.31 900 PRO A N 1
ATOM 7042 C CA . PRO A 1 900 ? -81.272 4.131 24.989 1.00 40.31 900 PRO A CA 1
ATOM 7043 C C . PRO A 1 900 ? -82.775 4.261 24.661 1.00 40.31 900 PRO A C 1
ATOM 7045 O O . PRO A 1 900 ? -83.337 5.347 24.734 1.00 40.31 900 PRO A O 1
ATOM 7048 N N . ALA A 1 901 ? -83.471 3.167 24.341 1.00 38.06 901 ALA A N 1
ATOM 7049 C CA . ALA A 1 901 ? -84.877 3.155 23.944 1.00 38.06 901 ALA A CA 1
ATOM 7050 C C . ALA A 1 901 ? -85.874 3.514 25.069 1.00 38.06 901 ALA A C 1
ATOM 7052 O O . ALA A 1 901 ? -87.080 3.473 24.839 1.00 38.06 901 ALA A O 1
ATOM 7053 N N . SER A 1 902 ? -85.416 3.889 26.264 1.00 34.38 902 SER A N 1
ATOM 7054 C CA . SER A 1 902 ? -86.287 4.309 27.371 1.00 34.38 902 SER A CA 1
ATOM 7055 C C . SER A 1 902 ? -85.949 5.675 27.979 1.00 34.38 902 SER A C 1
ATOM 7057 O O . SER A 1 902 ? -86.711 6.151 28.820 1.00 34.38 902 SER A O 1
ATOM 7059 N N . LEU A 1 903 ? -84.893 6.364 27.527 1.00 31.25 903 LEU A N 1
ATOM 7060 C CA . LEU A 1 903 ? -84.615 7.743 27.938 1.00 31.25 903 LEU A CA 1
ATOM 7061 C C . LEU A 1 903 ? -84.865 8.696 26.764 1.00 31.25 903 LEU A C 1
ATOM 7063 O O . LEU A 1 903 ? -84.152 8.682 25.770 1.00 31.25 903 LEU A O 1
ATOM 7067 N N . HIS A 1 904 ? -85.883 9.544 26.916 1.00 28.38 904 HIS A N 1
ATOM 7068 C CA . HIS A 1 904 ? -86.324 10.587 25.980 1.00 28.38 904 HIS A CA 1
ATOM 7069 C C . HIS A 1 904 ? -87.132 10.113 24.762 1.00 28.38 904 HIS A C 1
ATOM 7071 O O . HIS A 1 904 ? -86.691 10.176 23.618 1.00 28.38 904 HIS A O 1
ATOM 7077 N N . SER A 1 905 ? -88.422 9.839 24.980 1.00 25.20 905 SER A N 1
ATOM 7078 C CA . SER A 1 905 ? -89.433 10.138 23.956 1.00 25.20 905 SER A CA 1
ATOM 7079 C C . SER A 1 905 ? -89.620 11.661 23.858 1.00 25.20 905 SER A C 1
ATOM 7081 O O . SER A 1 905 ? -90.654 12.204 24.240 1.00 25.20 905 SER A O 1
ATOM 7083 N N . ALA A 1 906 ? -88.596 12.369 23.382 1.00 25.84 906 ALA A N 1
ATOM 7084 C CA . ALA A 1 906 ? -88.722 13.740 22.909 1.00 25.84 906 ALA A CA 1
ATOM 7085 C C . ALA A 1 906 ? -89.089 13.660 21.423 1.00 25.84 906 ALA A C 1
ATOM 7087 O O . ALA A 1 906 ? -88.224 13.591 20.552 1.00 25.84 906 ALA A O 1
ATOM 7088 N N . ALA A 1 907 ? -90.390 13.572 21.139 1.00 26.23 907 ALA A N 1
ATOM 7089 C CA . ALA A 1 907 ? -90.890 13.614 19.774 1.00 26.23 907 ALA A CA 1
ATOM 7090 C C . ALA A 1 907 ? -90.471 14.946 19.131 1.00 26.23 907 ALA A C 1
ATOM 7092 O O . ALA A 1 907 ? -90.837 16.023 19.605 1.00 26.23 907 ALA A O 1
ATOM 7093 N N . ALA A 1 908 ? -89.667 14.851 18.072 1.00 27.30 908 ALA A N 1
ATOM 7094 C CA . ALA A 1 908 ? -89.276 15.978 17.243 1.00 27.30 908 ALA A CA 1
ATOM 7095 C C . ALA A 1 908 ? -90.526 16.671 16.654 1.00 27.30 908 ALA A C 1
ATOM 7097 O O . ALA A 1 908 ? -91.497 15.987 16.314 1.00 27.30 908 ALA A O 1
ATOM 7098 N N . PRO A 1 909 ? -90.522 18.010 16.522 1.00 28.20 909 PRO A N 1
ATOM 7099 C CA . PRO A 1 909 ? -91.683 18.782 16.092 1.00 28.20 909 PRO A CA 1
ATOM 7100 C C . PRO A 1 909 ? -91.956 18.556 14.598 1.00 28.20 909 PRO A C 1
ATOM 7102 O O . PRO A 1 909 ? -91.348 19.178 13.731 1.00 28.20 909 PRO A O 1
ATOM 7105 N N . GLY A 1 910 ? -92.858 17.618 14.308 1.00 26.77 910 GLY A N 1
ATOM 7106 C CA . GLY A 1 910 ? -93.435 17.376 12.989 1.00 26.77 910 GLY A CA 1
ATOM 7107 C C . GLY A 1 910 ? -94.718 18.183 12.820 1.00 26.77 910 GLY A C 1
ATOM 7108 O O . GLY A 1 910 ? -95.741 17.888 13.428 1.00 26.77 910 GLY A O 1
ATOM 7109 N N . ASP A 1 911 ? -94.614 19.218 12.006 1.00 23.88 911 ASP A N 1
ATOM 7110 C CA . ASP A 1 911 ? -95.602 20.231 11.660 1.00 23.88 911 ASP A CA 1
ATOM 7111 C C . ASP A 1 911 ? -96.783 19.653 10.853 1.00 23.88 911 ASP A C 1
ATOM 7113 O O . ASP A 1 911 ? -96.609 19.423 9.666 1.00 23.88 911 ASP A O 1
ATOM 7117 N N . TYR A 1 912 ? -97.963 19.404 11.451 1.00 28.84 912 TYR A N 1
ATOM 7118 C CA . TYR A 1 912 ? -99.247 19.293 10.724 1.00 28.84 912 TYR A CA 1
ATOM 7119 C C . TYR A 1 912 ? -100.473 19.524 11.632 1.00 28.84 912 TYR A C 1
ATOM 7121 O O . TYR A 1 912 ? -100.765 18.737 12.525 1.00 28.84 912 TYR A O 1
ATOM 7129 N N . GLY A 1 913 ? -101.245 20.564 11.300 1.00 24.34 913 GLY A N 1
ATOM 7130 C CA . GLY A 1 913 ? -102.701 20.475 11.112 1.00 24.34 913 GLY A CA 1
ATOM 7131 C C . GLY A 1 913 ? -103.600 20.262 12.334 1.00 24.34 913 GLY A C 1
ATOM 7132 O O . GLY A 1 913 ? -103.797 19.151 12.809 1.00 24.34 913 GLY A O 1
ATOM 7133 N N . ALA A 1 914 ? -104.273 21.340 12.738 1.00 23.67 914 ALA A N 1
ATOM 7134 C CA . ALA A 1 914 ? -105.348 21.371 13.722 1.00 23.67 914 ALA A CA 1
ATOM 7135 C C . ALA A 1 914 ? -106.449 20.318 13.478 1.00 23.67 914 ALA A C 1
ATOM 7137 O O . ALA A 1 914 ? -107.039 20.257 12.400 1.00 23.67 914 ALA A O 1
ATOM 7138 N N . SER A 1 915 ? -106.800 19.553 14.512 1.00 26.30 915 SER A N 1
ATOM 7139 C CA . SER A 1 915 ? -108.094 18.877 14.642 1.00 26.30 915 SER A CA 1
ATOM 7140 C C . SER A 1 915 ? -108.412 18.642 16.116 1.00 26.30 915 SER A C 1
ATOM 7142 O O . SER A 1 915 ? -107.598 18.167 16.897 1.00 26.30 915 SER A O 1
ATOM 7144 N N . SER A 1 916 ? -109.619 19.061 16.460 1.00 24.00 916 SER A N 1
ATOM 7145 C CA . SER A 1 916 ? -110.271 19.056 17.761 1.00 24.00 916 SER A CA 1
ATOM 7146 C C . SER A 1 916 ? -110.425 17.662 18.398 1.00 24.00 916 SER A C 1
ATOM 7148 O O . SER A 1 916 ? -110.572 16.682 17.676 1.00 24.00 916 SER A O 1
ATOM 7150 N N . LEU A 1 917 ? -110.535 17.653 19.737 1.00 25.92 917 LEU A N 1
ATOM 7151 C CA . LEU A 1 917 ? -111.310 16.753 20.618 1.00 25.92 917 LEU A CA 1
ATOM 7152 C C . LEU A 1 917 ? -110.531 15.988 21.703 1.00 25.92 917 LEU A C 1
ATOM 7154 O O . LEU A 1 917 ? -109.672 15.145 21.482 1.00 25.92 917 LEU A O 1
ATOM 7158 N N . THR A 1 918 ? -110.972 16.302 22.915 1.00 22.22 918 THR A N 1
ATOM 7159 C CA . THR A 1 918 ? -110.757 15.706 24.230 1.00 22.22 918 THR A CA 1
ATOM 7160 C C . THR A 1 918 ? -111.095 14.214 24.286 1.00 22.22 918 THR A C 1
ATOM 7162 O O . THR A 1 918 ? -112.242 13.871 24.014 1.00 22.22 918 THR A O 1
ATOM 7165 N N . HIS A 1 919 ? -110.185 13.359 24.767 1.00 25.94 919 HIS A N 1
ATOM 7166 C CA . HIS A 1 919 ? -110.526 12.125 25.493 1.00 25.94 919 HIS A CA 1
ATOM 7167 C C . HIS A 1 919 ? -109.413 11.760 26.486 1.00 25.94 919 HIS A C 1
ATOM 7169 O O . HIS A 1 919 ? -108.260 11.537 26.130 1.00 25.94 919 HIS A O 1
ATOM 7175 N N . TYR A 1 920 ? -109.791 11.734 27.759 1.00 22.59 920 TYR A N 1
ATOM 7176 C CA . TYR A 1 920 ? -108.972 11.372 28.906 1.00 22.59 920 TYR A CA 1
ATOM 7177 C C . TYR A 1 920 ? -108.815 9.847 28.918 1.00 22.59 920 TYR A C 1
ATOM 7179 O O . TYR A 1 920 ? -109.801 9.135 29.078 1.00 22.59 920 TYR A O 1
ATOM 7187 N N . SER A 1 921 ? -107.596 9.341 28.730 1.00 24.80 921 SER A N 1
ATOM 7188 C CA . SER A 1 921 ? -107.272 7.925 28.936 1.00 24.80 921 SER A CA 1
ATOM 7189 C C . SER A 1 921 ? -106.217 7.835 30.030 1.00 24.80 921 SER A C 1
ATOM 7191 O O . SER A 1 921 ? -105.069 8.231 29.849 1.00 24.80 921 SER A O 1
ATOM 7193 N N . SER A 1 922 ? -106.649 7.377 31.200 1.00 23.56 922 SER A N 1
ATOM 7194 C CA . SER A 1 922 ? -105.827 7.107 32.374 1.00 23.56 922 SER A CA 1
ATOM 7195 C C . SER A 1 922 ? -104.871 5.945 32.100 1.00 23.56 922 SER A C 1
ATOM 7197 O O . SER A 1 922 ? -105.303 4.804 31.930 1.00 23.56 922 SER A O 1
ATOM 7199 N N . VAL A 1 923 ? -103.575 6.247 32.070 1.00 22.47 923 VAL A N 1
ATOM 7200 C CA . VAL A 1 923 ? -102.481 5.280 31.944 1.00 22.47 923 VAL A CA 1
ATOM 7201 C C . VAL A 1 923 ? -102.385 4.463 33.233 1.00 22.47 923 VAL A C 1
ATOM 7203 O O . VAL A 1 923 ? -102.173 5.003 34.316 1.00 22.47 923 VAL A O 1
ATOM 7206 N N . SER A 1 924 ? -102.576 3.153 33.105 1.00 22.58 924 SER A N 1
ATOM 7207 C CA . SER A 1 924 ? -102.422 2.155 34.163 1.00 22.58 924 SER A CA 1
ATOM 7208 C C . SER A 1 924 ? -101.000 1.594 34.085 1.00 22.58 924 SER A C 1
ATOM 7210 O O . SER A 1 924 ? -100.669 0.866 33.155 1.00 22.58 924 SER A O 1
ATOM 7212 N N . THR A 1 925 ? -100.137 1.952 35.034 1.00 22.72 925 THR A N 1
ATOM 7213 C CA . THR A 1 925 ? -98.793 1.376 35.193 1.00 22.72 925 THR A CA 1
ATOM 7214 C C . THR A 1 925 ? -98.827 0.342 36.315 1.00 22.72 925 THR A C 1
ATOM 7216 O O . THR A 1 925 ? -98.713 0.693 37.485 1.00 22.72 925 THR A O 1
ATOM 7219 N N . SER A 1 926 ? -99.013 -0.931 35.970 1.00 25.22 926 SER A N 1
ATOM 7220 C CA . SER A 1 926 ? -98.903 -2.062 36.898 1.00 25.22 926 SER A CA 1
ATOM 7221 C C . SER A 1 926 ? -98.053 -3.153 36.253 1.00 25.22 926 SER A C 1
ATOM 7223 O O . SER A 1 926 ? -98.505 -3.846 35.343 1.00 25.22 926 SER A O 1
ATOM 7225 N N . GLY A 1 927 ? -96.814 -3.285 36.717 1.00 23.17 927 GLY A N 1
ATOM 7226 C CA . GLY A 1 927 ? -95.882 -4.329 36.308 1.00 23.17 927 GLY A CA 1
ATOM 7227 C C . GLY A 1 927 ? -94.946 -4.647 37.466 1.00 23.17 927 GLY A C 1
ATOM 7228 O O . GLY A 1 927 ? -93.792 -4.244 37.446 1.00 23.17 927 GLY A O 1
ATOM 7229 N N . HIS A 1 928 ? -95.458 -5.319 38.499 1.00 24.66 928 HIS A N 1
ATOM 7230 C CA . HIS A 1 928 ? -94.648 -5.864 39.589 1.00 24.66 928 HIS A CA 1
ATOM 7231 C C . HIS A 1 928 ? -94.454 -7.369 39.372 1.00 24.66 928 HIS A C 1
ATOM 7233 O O . HIS A 1 928 ? -95.416 -8.108 39.165 1.00 24.66 928 HIS A O 1
ATOM 7239 N N . ALA A 1 929 ? -93.195 -7.809 39.380 1.00 25.33 929 ALA A N 1
ATOM 7240 C CA . ALA A 1 929 ? -92.794 -9.193 39.166 1.00 25.33 929 ALA A CA 1
ATOM 7241 C C . ALA A 1 929 ? -92.955 -10.023 40.453 1.00 25.33 929 ALA A C 1
ATOM 7243 O O . ALA A 1 929 ? -92.449 -9.661 41.514 1.00 25.33 929 ALA A O 1
ATOM 7244 N N . SER A 1 930 ? -93.655 -11.151 40.345 1.00 25.25 930 SER A N 1
ATOM 7245 C CA . SER A 1 930 ? -93.907 -12.117 41.416 1.00 25.25 930 SER A CA 1
ATOM 7246 C C . SER A 1 930 ? -92.657 -12.930 41.785 1.00 25.25 930 SER A C 1
ATOM 7248 O O . SER A 1 930 ? -92.082 -13.601 40.927 1.00 25.25 930 SER A O 1
ATOM 7250 N N . LEU A 1 931 ? -92.289 -12.933 43.070 1.00 22.44 931 LEU A N 1
ATOM 7251 C CA . LEU A 1 931 ? -91.346 -13.876 43.689 1.00 22.44 931 LEU A CA 1
ATOM 7252 C C . LEU A 1 931 ? -91.998 -15.274 43.823 1.00 22.44 931 LEU A C 1
ATOM 7254 O O . LEU A 1 931 ? -93.079 -15.367 44.409 1.00 22.44 931 LEU A O 1
ATOM 7258 N N . PRO A 1 932 ? -91.384 -16.376 43.347 1.00 26.81 932 PRO A N 1
ATOM 7259 C CA . PRO A 1 932 ? -91.902 -17.722 43.563 1.00 26.81 932 PRO A CA 1
ATOM 7260 C C . PRO A 1 932 ? -91.460 -18.263 44.930 1.00 26.81 932 PRO A C 1
ATOM 7262 O O . PRO A 1 932 ? -90.278 -18.476 45.190 1.00 26.81 932 PRO A O 1
ATOM 7265 N N . SER A 1 933 ? -92.428 -18.525 45.804 1.00 24.81 933 SER A N 1
ATOM 7266 C CA . SER A 1 933 ? -92.245 -19.236 47.067 1.00 24.81 933 SER A CA 1
ATOM 7267 C C . SER A 1 933 ? -92.413 -20.744 46.850 1.00 24.81 933 SER A C 1
ATOM 7269 O O . SER A 1 933 ? -93.467 -21.194 46.411 1.00 24.81 933 SER A O 1
ATOM 7271 N N . ARG A 1 934 ? -91.379 -21.542 47.152 1.00 25.91 934 ARG A N 1
ATOM 7272 C CA . ARG A 1 934 ? -91.482 -22.974 47.515 1.00 25.91 934 ARG A CA 1
ATOM 7273 C C . ARG A 1 934 ? -90.121 -23.488 47.991 1.00 25.91 934 ARG A C 1
ATOM 7275 O O . ARG A 1 934 ? -89.320 -23.998 47.219 1.00 25.91 934 ARG A O 1
ATOM 7282 N N . VAL A 1 935 ? -89.886 -23.360 49.294 1.00 25.73 935 VAL A N 1
ATOM 7283 C CA . VAL A 1 935 ? -88.830 -24.076 50.018 1.00 25.73 935 VAL A CA 1
ATOM 7284 C C . VAL A 1 935 ? -89.489 -25.325 50.599 1.00 25.73 935 VAL A C 1
ATOM 7286 O O . VAL A 1 935 ? -90.270 -25.239 51.542 1.00 25.73 935 VAL A O 1
ATOM 7289 N N . GLY A 1 936 ? -89.257 -26.478 49.977 1.00 24.30 936 GLY A N 1
ATOM 7290 C CA . GLY A 1 936 ? -89.728 -27.777 50.452 1.00 24.30 936 GLY A CA 1
ATOM 7291 C C . GLY A 1 936 ? -88.542 -28.714 50.626 1.00 24.30 936 GLY A C 1
ATOM 7292 O O . GLY A 1 936 ? -87.988 -29.193 49.642 1.00 24.30 936 GLY A O 1
ATOM 7293 N N . SER A 1 937 ? -88.148 -28.949 51.875 1.00 23.72 937 SER A N 1
ATOM 7294 C CA . SER A 1 937 ? -87.076 -29.866 52.271 1.00 23.72 937 SER A CA 1
ATOM 7295 C C . SER A 1 937 ? -87.405 -31.319 51.891 1.00 23.72 937 SER A C 1
ATOM 7297 O O . SER A 1 937 ? -88.441 -31.822 52.333 1.00 23.72 937 SER A O 1
ATOM 7299 N N . PRO A 1 938 ? -86.542 -32.050 51.160 1.00 32.12 938 PRO A N 1
ATOM 7300 C CA . PRO A 1 938 ? -86.703 -33.485 50.973 1.00 32.12 938 PRO A CA 1
ATOM 7301 C C . PRO A 1 938 ? -85.815 -34.266 51.946 1.00 32.12 938 PRO A C 1
ATOM 7303 O O . PRO A 1 938 ? -84.597 -34.113 52.005 1.00 32.12 938 PRO A O 1
ATOM 7306 N N . HIS A 1 939 ? -86.469 -35.138 52.705 1.00 28.23 939 HIS A N 1
ATOM 7307 C CA . HIS A 1 939 ? -85.865 -36.141 53.565 1.00 28.23 939 HIS A CA 1
ATOM 7308 C C . HIS A 1 939 ? -84.960 -37.126 52.808 1.00 28.23 939 HIS A C 1
ATOM 7310 O O . HIS A 1 939 ? -85.289 -37.609 51.727 1.00 28.23 939 HIS A O 1
ATOM 7316 N N . HIS A 1 940 ? -83.869 -37.492 53.486 1.00 27.17 940 HIS A N 1
ATOM 7317 C CA . HIS A 1 940 ? -83.019 -38.663 53.284 1.00 27.17 940 HIS A CA 1
ATOM 7318 C C . HIS A 1 940 ? -83.696 -39.863 52.604 1.00 27.17 940 HIS A C 1
ATOM 7320 O O . HIS A 1 940 ? -84.623 -40.445 53.169 1.00 27.17 940 HIS A O 1
ATOM 7326 N N . ARG A 1 941 ? -83.092 -40.374 51.522 1.00 28.59 941 ARG A N 1
ATOM 7327 C CA . ARG A 1 941 ? -83.045 -41.819 51.257 1.00 28.59 941 ARG A CA 1
ATOM 7328 C C . ARG A 1 941 ? -81.744 -42.230 50.572 1.00 28.59 941 ARG A C 1
ATOM 7330 O O . ARG A 1 941 ? -81.210 -41.541 49.715 1.00 28.59 941 ARG A O 1
ATOM 7337 N N . ARG A 1 942 ? -81.252 -43.356 51.079 1.00 26.80 942 ARG A N 1
ATOM 7338 C CA . ARG A 1 942 ? -80.011 -44.069 50.792 1.00 26.80 942 ARG A CA 1
ATOM 7339 C C . ARG A 1 942 ? -80.011 -44.745 49.417 1.00 26.80 942 ARG A C 1
ATOM 7341 O O . ARG A 1 942 ? -81.042 -45.255 48.995 1.00 26.80 942 ARG A O 1
ATOM 7348 N N . ASN A 1 943 ? -78.780 -44.930 48.946 1.00 29.80 943 ASN A N 1
ATOM 7349 C CA . ASN A 1 943 ? -78.238 -46.050 48.175 1.00 29.80 943 ASN A CA 1
ATOM 7350 C C . ASN A 1 943 ? -78.421 -46.112 46.648 1.00 29.80 943 ASN A C 1
ATOM 7352 O O . ASN A 1 943 ? -79.509 -46.291 46.120 1.00 29.80 943 ASN A O 1
ATOM 7356 N N . GLU A 1 944 ? -77.227 -46.168 46.051 1.00 29.88 944 GLU A N 1
ATOM 7357 C CA . GLU A 1 944 ? -76.759 -46.834 44.833 1.00 29.88 944 GLU A CA 1
ATOM 7358 C C . GLU A 1 944 ? -76.599 -46.035 43.527 1.00 29.88 944 GLU A C 1
ATOM 7360 O O . GLU A 1 944 ? -77.541 -45.389 43.072 1.00 29.88 944 GLU A O 1
ATOM 7365 N N . PRO A 1 945 ? -75.393 -46.080 42.905 1.00 28.27 945 PRO A N 1
ATOM 7366 C CA . PRO A 1 945 ? -75.055 -45.280 41.737 1.00 28.27 945 PRO A CA 1
ATOM 7367 C C . PRO A 1 945 ? -75.019 -46.139 40.468 1.00 28.27 945 PRO A C 1
ATOM 7369 O O . PRO A 1 945 ? -74.163 -47.010 40.350 1.00 28.27 945 PRO A O 1
ATOM 7372 N N . GLN A 1 946 ? -75.848 -45.846 39.466 1.00 28.25 946 GLN A N 1
ATOM 7373 C CA . GLN A 1 946 ? -75.512 -46.170 38.077 1.00 28.25 946 GLN A CA 1
ATOM 7374 C C . GLN A 1 946 ? -76.041 -45.106 37.115 1.00 28.25 946 GLN A C 1
ATOM 7376 O O . GLN A 1 946 ? -77.232 -44.810 37.052 1.00 28.25 946 GLN A O 1
ATOM 7381 N N . ASN A 1 947 ? -75.098 -44.565 36.346 1.00 24.89 947 ASN A N 1
ATOM 7382 C CA . ASN A 1 947 ? -75.294 -43.762 35.151 1.00 24.89 947 ASN A CA 1
ATOM 7383 C C . ASN A 1 947 ? -76.271 -44.442 34.183 1.00 24.89 947 ASN A C 1
ATOM 7385 O O . ASN A 1 947 ? -75.949 -45.483 33.619 1.00 24.89 947 ASN A O 1
ATOM 7389 N N . SER A 1 948 ? -77.417 -43.826 33.907 1.00 26.08 948 SER A N 1
ATOM 7390 C CA . SER A 1 948 ? -77.931 -43.740 32.536 1.00 26.08 948 SER A CA 1
ATOM 7391 C C . SER A 1 948 ? -79.069 -42.730 32.446 1.00 26.08 948 SER A C 1
ATOM 7393 O O . SER A 1 948 ? -80.046 -42.735 33.191 1.00 26.08 948 SER A O 1
ATOM 7395 N N . SER A 1 949 ? -78.871 -41.822 31.508 1.00 24.55 949 SER A N 1
ATOM 7396 C CA . SER A 1 949 ? -79.658 -40.647 31.202 1.00 24.55 949 SER A CA 1
ATOM 7397 C C . SER A 1 949 ? -81.007 -41.047 30.600 1.00 24.55 949 SER A C 1
ATOM 7399 O O . SER A 1 949 ? -81.122 -41.236 29.391 1.00 24.55 949 SER A O 1
ATOM 7401 N N . PHE A 1 950 ? -82.050 -41.155 31.423 1.00 25.48 950 PHE A N 1
ATOM 7402 C CA . PHE A 1 950 ? -83.424 -41.211 30.927 1.00 25.48 950 PHE A CA 1
ATOM 7403 C C . PHE A 1 950 ? -84.040 -39.815 30.940 1.00 25.48 950 PHE A C 1
ATOM 7405 O O . PHE A 1 950 ? -84.428 -39.271 31.969 1.00 25.48 950 PHE A O 1
ATOM 7412 N N . ARG A 1 951 ? -84.102 -39.255 29.728 1.00 23.56 951 ARG A N 1
ATOM 7413 C CA . ARG A 1 951 ? -84.897 -38.092 29.333 1.00 23.56 951 ARG A CA 1
ATOM 7414 C C . ARG A 1 951 ? -86.362 -38.315 29.724 1.00 23.56 951 ARG A C 1
ATOM 7416 O O . ARG A 1 951 ? -87.044 -39.109 29.081 1.00 23.56 951 ARG A O 1
ATOM 7423 N N . SER A 1 952 ? -86.859 -37.595 30.725 1.00 24.45 952 SER A N 1
ATOM 7424 C CA . SER A 1 952 ? -88.294 -37.417 30.942 1.00 24.45 952 SER A CA 1
ATOM 7425 C C . SER A 1 952 ? -88.743 -36.115 30.282 1.00 24.45 952 SER A C 1
ATOM 7427 O O . SER A 1 952 ? -88.426 -35.001 30.684 1.00 24.45 952 SER A O 1
ATOM 7429 N N . THR A 1 953 ? -89.480 -36.299 29.198 1.00 23.22 953 THR A N 1
ATOM 7430 C CA . THR A 1 953 ? -90.273 -35.299 28.499 1.00 23.22 953 THR A CA 1
ATOM 7431 C C . THR A 1 953 ? -91.426 -34.842 29.393 1.00 23.22 953 THR A C 1
ATOM 7433 O O . THR A 1 953 ? -92.360 -35.612 29.616 1.00 23.22 953 THR A O 1
ATOM 7436 N N . ILE A 1 954 ? -91.395 -33.599 29.878 1.00 25.30 954 ILE A N 1
ATOM 7437 C CA . ILE A 1 954 ? -92.591 -32.915 30.382 1.00 25.30 954 ILE A CA 1
ATOM 7438 C C . ILE A 1 954 ? -92.865 -31.711 29.487 1.00 25.30 954 ILE A C 1
ATOM 7440 O O . ILE A 1 954 ? -92.137 -30.726 29.441 1.00 25.30 954 ILE A O 1
ATOM 7444 N N . SER A 1 955 ? -93.943 -31.876 28.738 1.00 24.53 955 SER A N 1
ATOM 7445 C CA . SER A 1 955 ? -94.724 -30.897 28.004 1.00 24.53 955 SER A CA 1
ATOM 7446 C C . SER A 1 955 ? -95.293 -29.804 28.917 1.00 24.53 955 SER A C 1
ATOM 7448 O O . SER A 1 955 ? -96.004 -30.126 29.868 1.00 24.53 955 SER A O 1
ATOM 7450 N N . GLY A 1 956 ? -95.088 -28.531 28.569 1.00 23.75 956 GLY A N 1
ATOM 7451 C CA . GLY A 1 956 ? -95.889 -27.422 29.096 1.00 23.75 956 GLY A CA 1
ATOM 7452 C C . GLY A 1 956 ? -95.149 -26.087 29.157 1.00 23.75 956 GLY A C 1
ATOM 7453 O O . GLY A 1 956 ? -94.293 -25.906 30.011 1.00 23.75 956 GLY A O 1
ATOM 7454 N N . GLY A 1 957 ? -95.541 -25.139 28.301 1.00 21.77 957 GLY A N 1
ATOM 7455 C CA . GLY A 1 957 ? -95.174 -23.721 28.414 1.00 21.77 957 GLY A CA 1
ATOM 7456 C C . GLY A 1 957 ? -94.227 -23.227 27.309 1.00 21.77 957 GLY A C 1
ATOM 7457 O O . GLY A 1 957 ? -93.109 -23.724 27.215 1.00 21.77 957 GLY A O 1
ATOM 7458 N N . PRO A 1 958 ? -94.650 -22.277 26.452 1.00 25.36 958 PRO A N 1
ATOM 7459 C CA . PRO A 1 958 ? -93.816 -21.743 25.379 1.00 25.36 958 PRO A CA 1
ATOM 7460 C C . PRO A 1 958 ? -92.639 -20.930 25.954 1.00 25.36 958 PRO A C 1
ATOM 7462 O O . PRO A 1 958 ? -92.855 -20.107 26.846 1.00 25.36 958 PRO A O 1
ATOM 7465 N N . PRO A 1 959 ? -91.405 -21.123 25.453 1.00 25.05 959 PRO A N 1
ATOM 7466 C CA . PRO A 1 959 ? -90.252 -20.351 25.883 1.00 25.05 959 PRO A CA 1
ATOM 7467 C C . PRO A 1 959 ? -90.363 -18.949 25.278 1.00 25.05 959 PRO A C 1
ATOM 7469 O O . PRO A 1 959 ? -90.285 -18.766 24.062 1.00 25.05 959 PRO A O 1
ATOM 7472 N N . SER A 1 960 ? -90.585 -17.950 26.126 1.00 25.16 960 SER A N 1
ATOM 7473 C CA . SER A 1 960 ? -90.501 -16.550 25.730 1.00 25.16 960 SER A CA 1
ATOM 7474 C C . SER A 1 960 ? -89.069 -16.224 25.307 1.00 25.16 960 SER A C 1
ATOM 7476 O O . SER A 1 960 ? -88.168 -16.171 26.134 1.00 25.16 960 SER A O 1
ATOM 7478 N N . LEU A 1 961 ? -88.903 -15.998 24.002 1.00 23.53 961 LEU A N 1
ATOM 7479 C CA . LEU A 1 961 ? -87.923 -15.097 23.391 1.00 23.53 961 LEU A CA 1
ATOM 7480 C C . LEU A 1 961 ? -86.472 -15.260 23.878 1.00 23.53 961 LEU A C 1
ATOM 7482 O O . LEU A 1 961 ? -85.888 -14.345 24.449 1.00 23.53 961 LEU A O 1
ATOM 7486 N N . ALA A 1 962 ? -85.860 -16.398 23.556 1.00 25.05 962 ALA A N 1
ATOM 7487 C CA . ALA A 1 962 ? -84.409 -16.528 23.513 1.00 25.05 962 ALA A CA 1
ATOM 7488 C C . ALA A 1 962 ? -83.956 -16.873 22.086 1.00 25.05 962 ALA A C 1
ATOM 7490 O O . ALA A 1 962 ? -84.557 -17.710 21.416 1.00 25.05 962 ALA A O 1
ATOM 7491 N N . ALA A 1 963 ? -82.862 -16.233 21.671 1.00 25.39 963 ALA A N 1
ATOM 7492 C CA . ALA A 1 963 ? -82.041 -16.536 20.500 1.00 25.39 963 ALA A CA 1
ATOM 7493 C C . ALA A 1 963 ? -82.641 -16.219 19.113 1.00 25.39 963 ALA A C 1
ATOM 7495 O O . ALA A 1 963 ? -82.968 -17.106 18.324 1.00 25.39 963 ALA A O 1
ATOM 7496 N N . LEU A 1 964 ? -82.646 -14.928 18.751 1.00 23.47 964 LEU A N 1
ATOM 7497 C CA . LEU A 1 964 ? -82.551 -14.537 17.341 1.00 23.47 964 LEU A CA 1
ATOM 7498 C C . LEU A 1 964 ? -81.204 -15.025 16.789 1.00 23.47 964 LEU A C 1
ATOM 7500 O O . LEU A 1 964 ? -80.147 -14.437 17.003 1.00 23.47 964 LEU A O 1
ATOM 7504 N N . THR A 1 965 ? -81.279 -16.149 16.092 1.00 22.62 965 THR A N 1
ATOM 7505 C CA . THR A 1 965 ? -80.240 -16.748 15.261 1.00 22.62 965 THR A CA 1
ATOM 7506 C C . THR A 1 965 ? -80.063 -15.872 14.020 1.00 22.62 965 THR A C 1
ATOM 7508 O O . THR A 1 965 ? -80.783 -16.010 13.034 1.00 22.62 965 THR A O 1
ATOM 7511 N N . LEU A 1 966 ? -79.127 -14.921 14.057 1.00 22.78 966 LEU A N 1
ATOM 7512 C CA . LEU A 1 966 ? -78.732 -14.182 12.857 1.00 22.78 966 LEU A CA 1
ATOM 7513 C C . LEU A 1 966 ? -77.784 -15.042 12.013 1.00 22.78 966 LEU A C 1
ATOM 7515 O O . LEU A 1 966 ? -76.610 -15.217 12.331 1.00 22.78 966 LEU A O 1
ATOM 7519 N N . HIS A 1 967 ? -78.325 -15.582 10.923 1.00 23.77 967 HIS A N 1
ATOM 7520 C CA . HIS A 1 967 ? -77.558 -16.179 9.836 1.00 23.77 967 HIS A CA 1
ATOM 7521 C C . HIS A 1 967 ? -76.666 -15.127 9.141 1.00 23.77 967 HIS A C 1
ATOM 7523 O O . HIS A 1 967 ? -77.130 -14.015 8.880 1.00 23.77 967 HIS A O 1
ATOM 7529 N N . PRO A 1 968 ? -75.418 -15.471 8.766 1.00 26.61 968 PRO A N 1
ATOM 7530 C CA . PRO A 1 968 ? -74.527 -14.581 8.030 1.00 26.61 968 PRO A CA 1
ATOM 7531 C C . PRO A 1 968 ? -74.898 -14.587 6.538 1.00 26.61 968 PRO A C 1
ATOM 7533 O O . PRO A 1 968 ? -74.410 -15.400 5.755 1.00 26.61 968 PRO A O 1
ATOM 7536 N N . GLY A 1 969 ? -75.813 -13.703 6.143 1.00 24.09 969 GLY A N 1
ATOM 7537 C CA . GLY A 1 969 ? -76.129 -13.426 4.741 1.00 24.09 969 GLY A CA 1
ATOM 7538 C C . GLY A 1 969 ? -75.172 -12.378 4.179 1.00 24.09 969 GLY A C 1
ATOM 7539 O O . GLY A 1 969 ? -75.109 -11.263 4.687 1.00 24.09 969 GLY A O 1
ATOM 7540 N N . GLY A 1 970 ? -74.411 -12.748 3.149 1.00 22.47 970 GLY A N 1
ATOM 7541 C CA . GLY A 1 970 ? -73.454 -11.870 2.483 1.00 22.47 970 GLY A CA 1
ATOM 7542 C C . GLY A 1 970 ? -74.102 -10.638 1.848 1.00 22.47 970 GLY A C 1
ATOM 7543 O O . GLY A 1 970 ? -75.177 -10.708 1.261 1.00 22.47 970 GLY A O 1
ATOM 7544 N N . GLY A 1 971 ? -73.408 -9.508 1.931 1.00 23.56 971 GLY A N 1
ATOM 7545 C CA . GLY A 1 971 ? -73.809 -8.273 1.271 1.00 23.56 971 GLY A CA 1
ATOM 7546 C C . GLY A 1 971 ? -72.961 -7.119 1.771 1.00 23.56 971 GLY A C 1
ATOM 7547 O O . GLY A 1 971 ? -73.161 -6.637 2.879 1.00 23.56 971 GLY A O 1
ATOM 7548 N N . GLY A 1 972 ? -71.976 -6.720 0.967 1.00 22.11 972 GLY A N 1
ATOM 7549 C CA . GLY A 1 972 ? -71.084 -5.608 1.264 1.00 22.11 972 GLY A CA 1
ATOM 7550 C C . GLY A 1 972 ? -71.855 -4.323 1.554 1.00 22.11 972 GLY A C 1
ATOM 7551 O O . GLY A 1 972 ? -72.682 -3.879 0.764 1.00 22.11 972 GLY A O 1
ATOM 7552 N N . GLY A 1 973 ? -71.552 -3.722 2.692 1.00 24.55 973 GLY A N 1
ATOM 7553 C CA . GLY A 1 973 ? -72.092 -2.442 3.105 1.00 24.55 973 GLY A CA 1
ATOM 7554 C C . GLY A 1 973 ? -71.424 -2.069 4.410 1.00 24.55 973 GLY A C 1
ATOM 7555 O O . GLY A 1 973 ? -71.542 -2.791 5.393 1.00 24.55 973 GLY A O 1
ATOM 7556 N N . VAL A 1 974 ? -70.659 -0.986 4.376 1.00 24.73 974 VAL A N 1
ATOM 7557 C CA . VAL A 1 974 ? -69.929 -0.391 5.495 1.00 24.73 974 VAL A CA 1
ATOM 7558 C C . VAL A 1 974 ? -70.941 0.011 6.576 1.00 24.73 974 VAL A C 1
ATOM 7560 O O . VAL A 1 974 ? -71.467 1.117 6.574 1.00 24.73 974 VAL A O 1
ATOM 7563 N N . GLY A 1 975 ? -71.281 -0.934 7.446 1.00 23.47 975 GLY A N 1
ATOM 7564 C CA . GLY A 1 975 ? -72.100 -0.759 8.639 1.00 23.47 975 GLY A CA 1
ATOM 7565 C C . GLY A 1 975 ? -71.277 -1.180 9.856 1.00 23.47 975 GLY A C 1
ATOM 7566 O O . GLY A 1 975 ? -70.445 -2.082 9.724 1.00 23.47 975 GLY A O 1
ATOM 7567 N N . PRO A 1 976 ? -71.440 -0.510 11.009 1.00 28.38 976 PRO A N 1
ATOM 7568 C CA . PRO A 1 976 ? -70.559 -0.665 12.157 1.00 28.38 976 PRO A CA 1
ATOM 7569 C C . PRO A 1 976 ? -70.502 -2.133 12.575 1.00 28.38 976 PRO A C 1
ATOM 7571 O O . PRO A 1 976 ? -71.512 -2.772 12.863 1.00 28.38 976 PRO A O 1
ATOM 7574 N N . SER A 1 977 ? -69.283 -2.649 12.522 1.00 25.22 977 SER A N 1
ATOM 7575 C CA . SER A 1 977 ? -68.846 -3.985 12.891 1.00 25.22 977 SER A CA 1
ATOM 7576 C C . SER A 1 977 ? -69.597 -4.547 14.100 1.00 25.22 977 SER A C 1
ATOM 7578 O O . SER A 1 977 ? -69.398 -4.121 15.232 1.00 25.22 977 SER A O 1
ATOM 7580 N N . SER A 1 978 ? -70.457 -5.521 13.799 1.00 27.84 978 SER A N 1
ATOM 7581 C CA . SER A 1 978 ? -70.766 -6.728 14.572 1.00 27.84 978 SER A CA 1
ATOM 7582 C C . SER A 1 978 ? -70.460 -6.699 16.080 1.00 27.84 978 SER A C 1
ATOM 7584 O O . SER A 1 978 ? -69.315 -6.893 16.493 1.00 27.84 978 SER A O 1
ATOM 7586 N N . LEU A 1 979 ? -71.522 -6.650 16.895 1.00 33.97 979 LEU A N 1
ATOM 7587 C CA . LEU A 1 979 ? -71.508 -6.882 18.351 1.00 33.97 979 LEU A CA 1
ATOM 7588 C C . LEU A 1 979 ? -70.801 -8.188 18.781 1.00 33.97 979 LEU A C 1
ATOM 7590 O O . LEU A 1 979 ? -70.385 -8.306 19.927 1.00 33.97 979 LEU A O 1
ATOM 7594 N N . GLY A 1 980 ? -70.631 -9.165 17.883 1.00 32.91 980 GLY A N 1
ATOM 7595 C CA . GLY A 1 980 ? -69.947 -10.428 18.189 1.00 32.91 980 GLY A CA 1
ATOM 7596 C C . GLY A 1 980 ? -68.459 -10.290 18.539 1.00 32.91 980 GLY A C 1
ATOM 7597 O O . GLY A 1 980 ? -67.899 -11.212 19.119 1.00 32.91 980 GLY A O 1
ATOM 7598 N N . SER A 1 981 ? -67.824 -9.153 18.224 1.00 38.00 981 SER A N 1
ATOM 7599 C CA . SER A 1 981 ? -66.401 -8.918 18.513 1.00 38.00 981 SER A CA 1
ATOM 7600 C C . SER A 1 981 ? -66.142 -8.170 19.825 1.00 38.00 981 SER A C 1
ATOM 7602 O O . SER A 1 981 ? -64.981 -7.971 20.164 1.00 38.00 981 SER A O 1
ATOM 7604 N N . GLN A 1 982 ? -67.169 -7.728 20.562 1.00 48.09 982 GLN A N 1
ATOM 7605 C CA . GLN A 1 982 ? -66.926 -6.923 21.768 1.00 48.09 982 GLN A CA 1
ATOM 7606 C C . GLN A 1 982 ? -66.421 -7.727 22.972 1.00 48.09 982 GLN A C 1
ATOM 7608 O O . GLN A 1 982 ? -65.857 -7.131 23.885 1.00 48.09 982 GLN A O 1
ATOM 7613 N N . TYR A 1 983 ? -66.574 -9.053 22.983 1.00 55.38 983 TYR A N 1
ATOM 7614 C CA . TYR A 1 983 ? -66.248 -9.840 24.175 1.00 55.38 983 TYR A CA 1
ATOM 7615 C C . TYR A 1 983 ? -64.799 -10.313 24.248 1.00 55.38 983 TYR A C 1
ATOM 7617 O O . TYR A 1 983 ? -64.246 -10.335 25.343 1.00 55.38 983 TYR A O 1
ATOM 7625 N N . ASN A 1 984 ? -64.190 -10.661 23.111 1.00 61.97 984 ASN A N 1
ATOM 7626 C CA . ASN A 1 984 ? -62.783 -11.050 23.070 1.00 61.97 984 ASN A CA 1
ATOM 7627 C C . ASN A 1 984 ? -61.955 -9.866 22.589 1.00 61.97 984 ASN A C 1
ATOM 7629 O O . ASN A 1 984 ? -61.999 -9.513 21.408 1.00 61.97 984 ASN A O 1
ATOM 7633 N N . GLN A 1 985 ? -61.208 -9.260 23.506 1.00 78.75 985 GLN A N 1
ATOM 7634 C CA . GLN A 1 985 ? -60.292 -8.174 23.179 1.00 78.75 985 GLN A CA 1
ATOM 7635 C C . GLN A 1 985 ? -58.864 -8.694 23.125 1.00 78.75 985 GLN A C 1
ATOM 7637 O O . GLN A 1 985 ? -58.429 -9.475 23.968 1.00 78.75 985 GLN A O 1
ATOM 7642 N N . HIS A 1 986 ? -58.133 -8.240 22.115 1.00 86.56 986 HIS A N 1
ATOM 7643 C CA . HIS A 1 986 ? -56.733 -8.573 21.918 1.00 86.56 986 HIS A CA 1
ATOM 7644 C C . HIS A 1 986 ? -55.899 -7.307 22.095 1.00 86.56 986 HIS A C 1
ATOM 7646 O O . HIS A 1 986 ? -56.085 -6.322 21.372 1.00 86.56 986 HIS A O 1
ATOM 7652 N N . ILE A 1 987 ? -55.034 -7.306 23.106 1.00 89.00 987 ILE A N 1
ATOM 7653 C CA . ILE A 1 987 ? -54.241 -6.141 23.495 1.00 89.00 987 ILE A CA 1
ATOM 7654 C C . ILE A 1 987 ? -52.770 -6.455 23.262 1.00 89.00 987 ILE A C 1
ATOM 7656 O O . ILE A 1 987 ? -52.191 -7.350 23.881 1.00 89.00 987 ILE A O 1
ATOM 7660 N N . GLU A 1 988 ? -52.154 -5.666 22.389 1.00 89.88 988 GLU A N 1
ATOM 7661 C CA . GLU A 1 988 ? -50.716 -5.693 22.160 1.00 89.88 988 GLU A CA 1
ATOM 7662 C C . GLU A 1 988 ? -50.079 -4.523 22.900 1.00 89.88 988 GLU A C 1
ATOM 7664 O O . GLU A 1 988 ? -50.451 -3.359 22.714 1.00 89.88 988 GLU A O 1
ATOM 7669 N N . ALA A 1 989 ? -49.091 -4.830 23.733 1.00 91.06 989 ALA A N 1
ATOM 7670 C CA . ALA A 1 989 ? -48.315 -3.830 24.441 1.00 91.06 989 ALA A CA 1
ATOM 7671 C C . ALA A 1 989 ? -46.818 -4.129 24.365 1.00 91.06 989 ALA A C 1
ATOM 7673 O O . ALA A 1 989 ? -46.379 -5.250 24.131 1.00 91.06 989 ALA A O 1
ATOM 7674 N N . GLN A 1 990 ? -46.005 -3.107 24.573 1.00 91.38 990 GLN A N 1
ATOM 7675 C CA . GLN A 1 990 ? -44.562 -3.201 24.679 1.00 91.38 990 GLN A CA 1
ATOM 7676 C C . GLN A 1 990 ? -44.128 -2.482 25.946 1.00 91.38 990 GLN A C 1
ATOM 7678 O O . GLN A 1 990 ? -44.292 -1.265 26.060 1.00 91.38 990 GLN A O 1
ATOM 7683 N N . VAL A 1 991 ? -43.535 -3.230 26.872 1.00 92.12 991 VAL A N 1
ATOM 7684 C CA . VAL A 1 991 ? -42.836 -2.657 28.023 1.00 92.12 991 VAL A CA 1
ATOM 7685 C C . VAL A 1 991 ? -41.414 -2.361 27.569 1.00 92.12 991 VAL A C 1
ATOM 7687 O O . VAL A 1 991 ? -40.643 -3.273 27.278 1.00 92.12 991 VAL A O 1
ATOM 7690 N N . ARG A 1 992 ? -41.092 -1.078 27.423 1.00 91.88 992 ARG A N 1
ATOM 7691 C CA . ARG A 1 992 ? -39.819 -0.579 26.899 1.00 91.88 992 ARG A CA 1
ATOM 7692 C C . ARG A 1 992 ? -38.925 -0.128 28.042 1.00 91.88 992 ARG A C 1
ATOM 7694 O O . ARG A 1 992 ? -39.351 0.655 28.888 1.00 91.88 992 ARG A O 1
ATOM 7701 N N . PHE A 1 993 ? -37.670 -0.548 27.988 1.00 91.75 993 PHE A N 1
ATOM 7702 C CA . PHE A 1 993 ? -36.630 -0.227 28.956 1.00 91.75 993 PHE A CA 1
ATOM 7703 C C . PHE A 1 993 ? -35.602 0.670 28.286 1.00 91.75 993 PHE A C 1
ATOM 7705 O O . PHE A 1 993 ? -35.021 0.280 27.271 1.00 91.75 993 PHE A O 1
ATOM 7712 N N . LYS A 1 994 ? -35.346 1.848 28.851 1.00 93.19 994 LYS A N 1
ATOM 7713 C CA . LYS A 1 994 ? -34.174 2.657 28.511 1.00 93.19 994 LYS A CA 1
ATOM 7714 C C . LYS A 1 994 ? -33.168 2.576 29.633 1.00 93.19 994 LYS A C 1
ATOM 7716 O O . LYS A 1 994 ? -33.513 2.818 30.785 1.00 93.19 994 LYS A O 1
ATOM 7721 N N . TYR A 1 995 ? -31.927 2.266 29.299 1.00 94.19 995 TYR A N 1
ATOM 7722 C CA . TYR A 1 995 ? -30.941 1.927 30.308 1.00 94.19 995 TYR A CA 1
ATOM 7723 C C . TYR A 1 995 ? -29.551 2.464 29.990 1.00 94.19 995 TYR A C 1
ATOM 7725 O O . TYR A 1 995 ? -29.172 2.588 28.824 1.00 94.19 995 TYR A O 1
ATOM 7733 N N . SER A 1 996 ? -28.805 2.838 31.027 1.00 94.94 996 SER A N 1
ATOM 7734 C CA . SER A 1 996 ? -27.459 3.399 30.893 1.00 94.94 996 SER A CA 1
ATOM 7735 C C . SER A 1 996 ? -26.648 3.272 32.186 1.00 94.94 996 SER A C 1
ATOM 7737 O O . SER A 1 996 ? -27.182 2.919 33.238 1.00 94.94 996 SER A O 1
ATOM 7739 N N . GLY A 1 997 ? -25.351 3.548 32.100 1.00 92.62 997 GLY A N 1
ATOM 7740 C CA . GLY A 1 997 ? -24.417 3.557 33.220 1.00 92.62 997 GLY A CA 1
ATOM 7741 C C . GLY A 1 997 ? -23.006 3.933 32.774 1.00 92.62 997 GLY A C 1
ATOM 7742 O O . GLY A 1 997 ? -22.706 3.940 31.575 1.00 92.62 997 GLY A O 1
ATOM 7743 N N . GLY A 1 998 ? -22.153 4.251 33.743 1.00 90.62 998 GLY A N 1
ATOM 7744 C CA . GLY A 1 998 ? -20.762 4.633 33.527 1.00 90.62 998 GLY A CA 1
ATOM 7745 C C . GLY A 1 998 ? -20.609 5.948 32.760 1.00 90.62 998 GLY A C 1
ATOM 7746 O O . GLY A 1 998 ? -21.499 6.799 32.726 1.00 90.62 998 GLY A O 1
ATOM 7747 N N . ASP A 1 999 ? -19.472 6.114 32.088 1.00 92.50 999 ASP A N 1
ATOM 7748 C CA . ASP A 1 999 ? -19.142 7.357 31.375 1.00 92.50 999 ASP A CA 1
ATOM 7749 C C . ASP A 1 999 ? -20.118 7.679 30.232 1.00 92.50 999 ASP A C 1
ATOM 7751 O O . ASP A 1 999 ? -20.305 8.845 29.871 1.00 92.50 999 ASP A O 1
ATOM 7755 N N . ALA A 1 1000 ? -20.788 6.663 29.678 1.00 91.69 1000 ALA A N 1
ATOM 7756 C CA . ALA A 1 1000 ? -21.787 6.844 28.634 1.00 91.69 1000 ALA A CA 1
ATOM 7757 C C . ALA A 1 1000 ? -23.044 7.569 29.143 1.00 91.69 1000 ALA A C 1
ATOM 7759 O O . ALA A 1 1000 ? -23.616 8.378 28.408 1.00 91.69 1000 ALA A O 1
ATOM 7760 N N . LEU A 1 1001 ? -23.439 7.339 30.402 1.00 90.69 1001 LEU A N 1
ATOM 7761 C CA . LEU A 1 1001 ? -24.543 8.057 31.042 1.00 90.69 1001 LEU A CA 1
ATOM 7762 C C . LEU A 1 1001 ? -24.206 9.545 31.185 1.00 90.69 1001 LEU A C 1
ATOM 7764 O O . LEU A 1 1001 ? -24.999 10.396 30.785 1.00 90.69 1001 LEU A O 1
ATOM 7768 N N . THR A 1 1002 ? -23.000 9.860 31.660 1.00 87.62 1002 THR A N 1
ATOM 7769 C CA . THR A 1 1002 ? -22.504 11.242 31.773 1.00 87.62 1002 THR A CA 1
ATOM 7770 C C . THR A 1 1002 ? -22.399 11.926 30.406 1.00 87.62 1002 THR A C 1
ATOM 7772 O O . THR A 1 1002 ? -22.691 13.114 30.275 1.00 87.62 1002 THR A O 1
ATOM 7775 N N . ALA A 1 1003 ? -22.053 11.171 29.359 1.00 87.75 1003 ALA A N 1
ATOM 7776 C CA . ALA A 1 1003 ? -22.060 11.644 27.975 1.00 87.75 1003 ALA A CA 1
ATOM 7777 C C . ALA A 1 1003 ? -23.477 11.787 27.369 1.00 87.75 1003 ALA A C 1
ATOM 7779 O O . ALA A 1 1003 ? -23.628 12.316 26.264 1.00 87.75 1003 ALA A O 1
ATOM 7780 N N . GLY A 1 1004 ? -24.522 11.359 28.086 1.00 90.19 1004 GLY A N 1
ATOM 7781 C CA . GLY A 1 1004 ? -25.921 11.495 27.688 1.00 90.19 1004 GLY A CA 1
ATOM 7782 C C . GLY A 1 1004 ? -26.405 10.422 26.712 1.00 90.19 1004 GLY A C 1
ATOM 7783 O O . GLY A 1 1004 ? -27.297 10.703 25.909 1.00 90.19 1004 GLY A O 1
ATOM 7784 N N . TYR A 1 1005 ? -25.834 9.218 26.758 1.00 94.00 1005 TYR A N 1
ATOM 7785 C CA . TYR A 1 1005 ? -26.244 8.078 25.937 1.00 94.00 1005 TYR A CA 1
ATOM 7786 C C . TYR A 1 1005 ? -26.945 7.000 26.765 1.00 94.00 1005 TYR A C 1
ATOM 7788 O O . TYR A 1 1005 ? -26.647 6.809 27.940 1.00 94.00 1005 TYR A O 1
ATOM 7796 N N . CYS A 1 1006 ? -27.869 6.274 26.145 1.00 94.12 1006 CYS A N 1
ATOM 7797 C CA . CYS A 1 1006 ? -28.526 5.091 26.691 1.00 94.12 1006 CYS A CA 1
ATOM 7798 C C . CYS A 1 1006 ? -28.763 4.044 25.596 1.00 94.12 1006 CYS A C 1
ATOM 7800 O O . CYS A 1 1006 ? -28.606 4.319 24.407 1.00 94.12 1006 CYS A O 1
ATOM 7802 N N . ARG A 1 1007 ? -29.159 2.839 25.998 1.00 94.81 1007 ARG A N 1
ATOM 7803 C CA . ARG A 1 1007 ? -29.717 1.806 25.117 1.00 94.81 1007 ARG A CA 1
ATOM 7804 C C . ARG A 1 1007 ? -31.204 1.648 25.373 1.00 94.81 1007 ARG A C 1
ATOM 7806 O O . ARG A 1 1007 ? -31.713 2.095 26.402 1.00 94.81 1007 ARG A O 1
ATOM 7813 N N . GLN A 1 1008 ? -31.889 0.993 24.442 1.00 93.69 1008 GLN A N 1
ATOM 7814 C CA . GLN A 1 1008 ? -33.306 0.697 24.569 1.00 93.69 1008 GLN A CA 1
ATOM 7815 C C . GLN A 1 1008 ? -33.615 -0.729 24.119 1.00 93.69 1008 GLN A C 1
ATOM 7817 O O . GLN A 1 1008 ? -33.224 -1.128 23.029 1.00 93.69 1008 GLN A O 1
ATOM 7822 N N . CYS A 1 1009 ? -34.376 -1.467 24.921 1.00 93.56 1009 CYS A N 1
ATOM 7823 C CA . CYS A 1 1009 ? -34.963 -2.748 24.529 1.00 93.56 1009 CYS A CA 1
ATOM 7824 C C . CYS A 1 1009 ? -36.429 -2.827 24.977 1.00 93.56 1009 CYS A C 1
ATOM 7826 O O . CYS A 1 1009 ? -36.913 -1.929 25.669 1.00 93.56 1009 CYS A O 1
ATOM 7828 N N . ALA A 1 1010 ? -37.158 -3.862 24.564 1.00 93.06 1010 ALA A N 1
ATOM 7829 C CA . ALA A 1 1010 ? -38.557 -4.038 24.935 1.00 93.06 1010 ALA A CA 1
ATOM 7830 C C . ALA A 1 1010 ? -38.955 -5.506 25.142 1.00 93.06 1010 ALA A C 1
ATOM 7832 O O . ALA A 1 1010 ? -38.388 -6.414 24.532 1.00 93.06 1010 ALA A O 1
ATOM 7833 N N . VAL A 1 1011 ? -39.979 -5.714 25.967 1.00 92.25 1011 VAL A N 1
ATOM 7834 C CA . VAL A 1 1011 ? -40.730 -6.968 26.085 1.00 92.25 1011 VAL A CA 1
ATOM 7835 C C . VAL A 1 1011 ? -42.080 -6.765 25.411 1.00 92.25 1011 VAL A C 1
ATOM 7837 O O . VAL A 1 1011 ? -42.808 -5.835 25.760 1.00 92.25 1011 VAL A O 1
ATOM 7840 N N . SER A 1 1012 ? -42.419 -7.624 24.453 1.00 92.50 1012 SER A N 1
ATOM 7841 C CA . SER A 1 1012 ? -43.729 -7.594 23.795 1.00 92.50 1012 SER A CA 1
ATOM 7842 C C . SER A 1 1012 ? -44.745 -8.392 24.608 1.00 92.50 1012 SER A C 1
ATOM 7844 O O . SER A 1 1012 ? -44.592 -9.599 24.761 1.00 92.50 1012 SER A O 1
ATOM 7846 N N . PHE A 1 1013 ? -45.788 -7.730 25.089 1.00 91.38 1013 PHE A N 1
ATOM 7847 C CA . PHE A 1 1013 ? -46.939 -8.322 25.757 1.00 91.38 1013 PHE A CA 1
ATOM 7848 C C . PHE A 1 1013 ? -48.068 -8.563 24.762 1.00 91.38 1013 PHE A C 1
ATOM 7850 O O . PHE A 1 1013 ? -48.421 -7.682 23.978 1.00 91.38 1013 PHE A O 1
ATOM 7857 N N . ASN A 1 1014 ? -48.628 -9.762 24.820 1.00 91.06 1014 ASN A N 1
ATOM 7858 C CA . ASN A 1 1014 ? -49.758 -10.179 24.014 1.00 91.06 1014 ASN A CA 1
ATOM 7859 C C . ASN A 1 1014 ? -50.855 -10.707 24.950 1.00 91.06 1014 ASN A C 1
ATOM 7861 O O . ASN A 1 1014 ? -50.720 -11.812 25.483 1.00 91.06 1014 ASN A O 1
ATOM 7865 N N . LEU A 1 1015 ? -51.879 -9.887 25.196 1.00 91.00 1015 LEU A N 1
ATOM 7866 C CA . LEU A 1 1015 ? -52.972 -10.205 26.109 1.00 91.00 1015 LEU A CA 1
ATOM 7867 C C . LEU A 1 1015 ? -54.239 -10.564 25.333 1.00 91.00 1015 LEU A C 1
ATOM 7869 O O . LEU A 1 1015 ? -54.719 -9.782 24.512 1.00 91.00 1015 LEU A O 1
ATOM 7873 N N . GLU A 1 1016 ? -54.812 -11.718 25.648 1.00 91.44 1016 GLU A N 1
ATOM 7874 C CA . GLU A 1 1016 ? -56.137 -12.122 25.185 1.00 91.44 1016 GLU A CA 1
ATOM 7875 C C . GLU A 1 1016 ? -57.115 -12.046 26.358 1.00 91.44 1016 GLU A C 1
ATOM 7877 O O . GLU A 1 1016 ? -56.977 -12.773 27.341 1.00 91.44 1016 GLU A O 1
ATOM 7882 N N . LEU A 1 1017 ? -58.089 -11.143 26.266 1.00 91.75 1017 LEU A N 1
ATOM 7883 C CA . LEU A 1 1017 ? -59.097 -10.944 27.299 1.00 91.75 1017 LEU A CA 1
ATOM 7884 C C . LEU A 1 1017 ? -60.372 -11.700 26.927 1.00 91.75 1017 LEU A C 1
ATOM 7886 O O . LEU A 1 1017 ? -60.969 -11.438 25.881 1.00 91.75 1017 LEU A O 1
ATOM 7890 N N . LEU A 1 1018 ? -60.767 -12.643 27.781 1.00 92.12 1018 LEU A N 1
ATOM 7891 C CA . LEU A 1 1018 ? -61.940 -13.494 27.622 1.00 92.12 1018 LEU A CA 1
ATOM 7892 C C . LEU A 1 1018 ? -63.099 -13.014 28.506 1.00 92.12 1018 LEU A C 1
ATOM 7894 O O . LEU A 1 1018 ? -62.892 -12.613 29.653 1.00 92.12 1018 LEU A O 1
ATOM 7898 N N . PRO A 1 1019 ? -64.352 -13.125 28.048 1.00 90.38 1019 PRO A N 1
ATOM 7899 C CA . PRO A 1 1019 ? -65.507 -12.739 28.845 1.00 90.38 1019 PRO A CA 1
ATOM 7900 C C . PRO A 1 1019 ? -65.689 -13.653 30.063 1.00 90.38 1019 PRO A C 1
ATOM 7902 O O . PRO A 1 1019 ? -65.633 -14.879 29.951 1.00 90.38 1019 PRO A O 1
ATOM 7905 N N . SER A 1 1020 ? -65.973 -13.051 31.219 1.00 92.44 1020 SER A N 1
ATOM 7906 C CA . SER A 1 1020 ? -66.195 -13.748 32.492 1.00 92.44 1020 SER A CA 1
ATOM 7907 C C . SER A 1 1020 ? -67.629 -13.567 32.991 1.00 92.44 1020 SER A C 1
ATOM 7909 O O . SER A 1 1020 ? -68.450 -14.476 32.901 1.00 92.44 1020 SER A O 1
ATOM 7911 N N . VAL A 1 1021 ? -67.943 -12.369 33.471 1.00 90.44 1021 VAL A N 1
ATOM 7912 C CA . VAL A 1 1021 ? -69.213 -11.972 34.070 1.00 90.44 1021 VAL A CA 1
ATOM 7913 C C . VAL A 1 1021 ? -69.808 -10.831 33.262 1.00 90.44 1021 VAL A C 1
ATOM 7915 O O . VAL A 1 1021 ? -69.091 -9.938 32.824 1.00 90.44 1021 VAL A O 1
ATOM 7918 N N . GLN A 1 1022 ? -71.128 -10.828 33.107 1.00 90.75 1022 GLN A N 1
ATOM 7919 C CA . GLN A 1 1022 ? -71.858 -9.688 32.564 1.00 90.75 1022 GLN A CA 1
ATOM 7920 C C . GLN A 1 1022 ? -73.029 -9.339 33.473 1.00 90.75 1022 GLN A C 1
ATOM 7922 O O . GLN A 1 1022 ? -73.856 -10.196 33.784 1.00 90.75 1022 GLN A O 1
ATOM 7927 N N . ILE A 1 1023 ? -73.140 -8.071 33.851 1.00 90.94 1023 ILE A N 1
ATOM 7928 C CA . ILE A 1 1023 ? -74.344 -7.534 34.478 1.00 90.94 1023 ILE A CA 1
ATOM 7929 C C . ILE A 1 1023 ? -75.265 -7.054 33.358 1.00 90.94 1023 ILE A C 1
ATOM 7931 O O . ILE A 1 1023 ? -74.940 -6.126 32.614 1.00 90.94 1023 ILE A O 1
ATOM 7935 N N . THR A 1 1024 ? -76.395 -7.739 33.211 1.00 86.25 1024 THR A N 1
ATOM 7936 C CA . THR A 1 1024 ? -77.329 -7.569 32.083 1.00 86.25 1024 THR A CA 1
ATOM 7937 C C . THR A 1 1024 ? -78.452 -6.589 32.405 1.00 86.25 1024 THR A C 1
ATOM 7939 O O . THR A 1 1024 ? -78.784 -5.727 31.591 1.00 86.25 1024 THR A O 1
ATOM 7942 N N . SER A 1 1025 ? -78.981 -6.677 33.620 1.00 87.69 1025 SER A N 1
ATOM 7943 C CA . SER A 1 1025 ? -79.964 -5.755 34.175 1.00 87.69 1025 SER A CA 1
ATOM 7944 C C . SER A 1 1025 ? -79.695 -5.522 35.652 1.00 87.69 1025 SER A C 1
ATOM 7946 O O . SER A 1 1025 ? -79.096 -6.346 36.347 1.00 87.69 1025 SER A O 1
ATOM 7948 N N . TRP A 1 1026 ? -80.121 -4.359 36.123 1.00 91.19 1026 TRP A N 1
ATOM 7949 C CA . TRP A 1 1026 ? -80.038 -3.980 37.519 1.00 91.19 1026 TRP A CA 1
ATOM 7950 C C . TRP A 1 1026 ? -81.269 -3.184 37.911 1.00 91.19 1026 TRP A C 1
ATOM 7952 O O . TRP A 1 1026 ? -81.845 -2.451 37.105 1.00 91.19 1026 TRP A O 1
ATOM 7962 N N . ASP A 1 1027 ? -81.662 -3.340 39.164 1.00 90.00 1027 ASP A N 1
ATOM 7963 C CA . ASP A 1 1027 ? -82.757 -2.603 39.762 1.00 90.00 1027 ASP A CA 1
ATOM 7964 C C . ASP A 1 1027 ? -82.395 -2.211 41.192 1.00 90.00 1027 ASP A C 1
ATOM 7966 O O . ASP A 1 1027 ? -81.590 -2.872 41.853 1.00 90.00 1027 ASP A O 1
ATOM 7970 N N . VAL A 1 1028 ? -82.982 -1.123 41.671 1.00 88.75 1028 VAL A N 1
ATOM 7971 C CA . VAL A 1 1028 ? -82.806 -0.663 43.044 1.00 88.75 1028 VAL A CA 1
ATOM 7972 C C . VAL A 1 1028 ? -84.131 -0.838 43.753 1.00 88.75 1028 VAL A C 1
ATOM 7974 O O . VAL A 1 1028 ? -85.100 -0.135 43.480 1.00 88.75 1028 VAL A O 1
ATOM 7977 N N . LEU A 1 1029 ? -84.157 -1.778 44.688 1.00 85.88 1029 LEU A N 1
ATOM 7978 C CA . LEU A 1 1029 ? -85.297 -2.006 45.554 1.00 85.88 1029 LEU A CA 1
ATOM 7979 C C . LEU A 1 1029 ? -85.016 -1.419 46.936 1.00 85.88 1029 LEU A C 1
ATOM 7981 O O . LEU A 1 1029 ? -83.875 -1.416 47.402 1.00 85.88 1029 LEU A O 1
ATOM 7985 N N . PRO A 1 1030 ? -86.040 -0.933 47.639 1.00 79.25 1030 PRO A N 1
ATOM 7986 C CA . PRO A 1 1030 ? -85.867 -0.553 49.027 1.00 79.25 1030 PRO A CA 1
ATOM 7987 C C . PRO A 1 1030 ? -85.486 -1.763 49.891 1.00 79.25 1030 PRO A C 1
ATOM 7989 O O . PRO A 1 1030 ? -86.039 -2.851 49.725 1.00 79.25 1030 PRO A O 1
ATOM 7992 N N . ALA A 1 1031 ? -84.545 -1.562 50.817 1.00 78.94 1031 ALA A N 1
ATOM 7993 C CA . ALA A 1 1031 ? -84.182 -2.575 51.799 1.00 78.94 1031 ALA A CA 1
ATOM 7994 C C . ALA A 1 1031 ? -85.090 -2.528 53.029 1.00 78.94 1031 ALA A C 1
ATOM 7996 O O . ALA A 1 1031 ? -85.861 -1.591 53.228 1.00 78.94 1031 ALA A O 1
ATOM 7997 N N . GLU A 1 1032 ? -84.958 -3.544 53.878 1.00 71.81 1032 GLU A N 1
ATOM 7998 C CA . GLU A 1 1032 ? -85.641 -3.595 55.172 1.00 71.81 1032 GLU A CA 1
ATOM 7999 C C . GLU A 1 1032 ? -85.099 -2.542 56.151 1.00 71.81 1032 GLU A C 1
ATOM 8001 O O . GLU A 1 1032 ? -85.828 -2.060 57.012 1.00 71.81 1032 GLU A O 1
ATOM 8006 N N . VAL A 1 1033 ? -83.830 -2.149 56.001 1.00 72.44 1033 VAL A N 1
ATOM 8007 C CA . VAL A 1 1033 ? -83.183 -1.117 56.818 1.00 72.44 1033 VAL A CA 1
ATOM 8008 C C . VAL A 1 1033 ? -83.204 0.211 56.065 1.00 72.44 1033 VAL A C 1
ATOM 8010 O O . VAL A 1 1033 ? -82.732 0.293 54.932 1.00 72.44 1033 VAL A O 1
ATOM 8013 N N . ALA A 1 1034 ? -83.692 1.274 56.708 1.00 70.69 1034 ALA A N 1
ATOM 8014 C CA . ALA A 1 1034 ? -83.848 2.595 56.089 1.00 70.69 1034 ALA A CA 1
ATOM 8015 C C . ALA A 1 1034 ? -82.530 3.203 55.568 1.00 70.69 1034 ALA A C 1
ATOM 8017 O O . ALA A 1 1034 ? -82.534 3.966 54.603 1.00 70.69 1034 ALA A O 1
ATOM 8018 N N . SER A 1 1035 ? -81.390 2.850 56.169 1.00 75.75 1035 SER A N 1
ATOM 8019 C CA . SER A 1 1035 ? -80.059 3.289 55.730 1.00 75.75 1035 SER A CA 1
ATOM 8020 C C . SER A 1 1035 ? -79.522 2.525 54.513 1.00 75.75 1035 SER A C 1
ATOM 8022 O O . SER A 1 1035 ? -78.490 2.912 53.964 1.00 75.75 1035 SER A O 1
ATOM 8024 N N . GLN A 1 1036 ? -80.211 1.472 54.067 1.00 85.81 1036 GLN A N 1
ATOM 8025 C CA . GLN A 1 1036 ? -79.782 0.600 52.979 1.00 85.81 1036 GLN A CA 1
ATOM 8026 C C . GLN A 1 1036 ? -80.818 0.533 51.849 1.00 85.81 1036 GLN A C 1
ATOM 8028 O O . GLN A 1 1036 ? -81.974 0.957 51.973 1.00 85.81 1036 GLN A O 1
ATOM 8033 N N . PHE A 1 1037 ? -80.382 0.001 50.716 1.00 87.94 1037 PHE A N 1
ATOM 8034 C CA . PHE A 1 1037 ? -81.219 -0.438 49.606 1.00 87.94 1037 PHE A CA 1
ATOM 8035 C C . PHE A 1 1037 ? -80.711 -1.793 49.104 1.00 87.94 1037 PHE A C 1
ATOM 8037 O O . PHE A 1 1037 ? -79.552 -2.146 49.319 1.00 87.94 1037 PHE A O 1
ATOM 8044 N N . TYR A 1 1038 ? -81.573 -2.568 48.455 1.00 90.38 1038 TYR A N 1
ATOM 8045 C CA . TYR A 1 1038 ? -81.159 -3.765 47.738 1.00 90.38 1038 TYR A CA 1
ATOM 8046 C C . TYR A 1 1038 ? -80.853 -3.398 46.291 1.00 90.38 1038 TYR A C 1
ATOM 8048 O O . TYR A 1 1038 ? -81.749 -3.066 45.518 1.00 90.38 1038 TYR A O 1
ATOM 8056 N N . LEU A 1 1039 ? -79.581 -3.482 45.917 1.00 92.44 1039 LEU A N 1
ATOM 8057 C CA . LEU A 1 1039 ? -79.164 -3.479 44.526 1.00 92.44 1039 LEU A CA 1
ATOM 8058 C C . LEU A 1 1039 ? -79.369 -4.884 43.966 1.00 92.44 1039 LEU A C 1
ATOM 8060 O O . LEU A 1 1039 ? -78.648 -5.815 44.324 1.00 92.44 1039 LEU A O 1
ATOM 8064 N N . VAL A 1 1040 ? -80.376 -5.051 43.121 1.00 92.19 1040 VAL A N 1
ATOM 8065 C CA . VAL A 1 1040 ? -80.693 -6.335 42.507 1.00 92.19 1040 VAL A CA 1
ATOM 8066 C C . VAL A 1 1040 ? -80.011 -6.409 41.156 1.00 92.19 1040 VAL A C 1
ATOM 8068 O O . VAL A 1 1040 ? -80.318 -5.612 40.277 1.00 92.19 1040 VAL A O 1
ATOM 8071 N N . LEU A 1 1041 ? -79.103 -7.364 40.986 1.00 92.62 1041 LEU A N 1
ATOM 8072 C CA . LEU A 1 1041 ? -78.317 -7.525 39.767 1.00 92.62 1041 LEU A CA 1
ATOM 8073 C C . LEU A 1 1041 ? -78.639 -8.852 39.090 1.00 92.62 1041 LEU A C 1
ATOM 8075 O O . LEU A 1 1041 ? -78.629 -9.891 39.749 1.00 92.62 1041 LEU A O 1
ATOM 8079 N N . ASP A 1 1042 ? -78.851 -8.809 37.778 1.00 92.00 1042 ASP A N 1
ATOM 8080 C CA . ASP A 1 1042 ? -78.924 -9.987 36.919 1.00 92.00 1042 ASP A CA 1
ATOM 8081 C C . ASP A 1 1042 ? -77.542 -10.250 36.322 1.00 92.00 1042 ASP A C 1
ATOM 8083 O O . ASP A 1 1042 ? -77.085 -9.579 35.386 1.00 92.00 1042 ASP A O 1
ATOM 8087 N N . ILE A 1 1043 ? -76.859 -11.225 36.911 1.00 92.69 1043 ILE A N 1
ATOM 8088 C CA . ILE A 1 1043 ? -75.460 -11.544 36.656 1.00 92.69 1043 ILE A CA 1
ATOM 8089 C C . ILE A 1 1043 ? -75.401 -12.810 35.814 1.00 92.69 1043 ILE A C 1
ATOM 8091 O O . ILE A 1 1043 ? -75.863 -13.866 36.235 1.00 92.69 1043 ILE A O 1
ATOM 8095 N N . SER A 1 1044 ? -74.822 -12.702 34.625 1.00 92.31 1044 SER A N 1
ATOM 8096 C CA . SER A 1 1044 ? -74.641 -13.813 33.694 1.00 92.31 1044 SER A CA 1
ATOM 8097 C C . SER A 1 1044 ? -73.206 -14.316 33.727 1.00 92.31 1044 SER A C 1
ATOM 8099 O O . SER A 1 1044 ? -72.264 -13.530 33.602 1.00 92.31 1044 SER A O 1
ATOM 8101 N N . ASN A 1 1045 ? -73.049 -15.630 33.848 1.00 93.12 1045 ASN A N 1
ATOM 8102 C CA . ASN A 1 1045 ? -71.776 -16.311 33.691 1.00 93.12 1045 ASN A CA 1
ATOM 8103 C C . ASN A 1 1045 ? -71.515 -16.544 32.196 1.00 93.12 1045 ASN A C 1
ATOM 8105 O O . ASN A 1 1045 ? -72.127 -17.404 31.568 1.00 93.12 1045 ASN A O 1
ATOM 8109 N N . LEU A 1 1046 ? -70.595 -15.783 31.607 1.00 91.31 1046 LEU A N 1
ATOM 8110 C CA . LEU A 1 1046 ? -70.224 -15.922 30.199 1.00 91.31 1046 LEU A CA 1
ATOM 8111 C C . LEU A 1 1046 ? -69.165 -17.005 29.960 1.00 91.31 1046 LEU A C 1
ATOM 8113 O O . LEU A 1 1046 ? -68.770 -17.219 28.812 1.00 91.31 1046 LEU A O 1
ATOM 8117 N N . THR A 1 1047 ? -68.729 -17.725 30.988 1.00 91.56 1047 THR A N 1
ATOM 8118 C CA . THR A 1 1047 ? -67.732 -18.792 30.857 1.00 91.56 1047 THR A CA 1
ATOM 8119 C C . THR A 1 1047 ? -68.379 -20.142 30.527 1.00 91.56 1047 THR A C 1
ATOM 8121 O O . THR A 1 1047 ? -69.602 -20.297 30.524 1.00 91.56 1047 THR A O 1
ATOM 8124 N N . ALA A 1 1048 ? -67.551 -21.134 30.196 1.00 88.81 1048 ALA A N 1
ATOM 8125 C CA . ALA A 1 1048 ? -67.976 -22.521 29.986 1.00 88.81 1048 ALA A CA 1
ATOM 8126 C C . ALA A 1 1048 ? -67.861 -23.384 31.261 1.00 88.81 1048 ALA A C 1
ATOM 8128 O O . ALA A 1 1048 ? -67.917 -24.608 31.176 1.00 88.81 1048 ALA A O 1
ATOM 8129 N N . GLN A 1 1049 ? -67.657 -22.760 32.423 1.00 88.75 1049 GLN A N 1
ATOM 8130 C CA . GLN A 1 1049 ? -67.464 -23.433 33.706 1.00 88.75 1049 GLN A CA 1
ATOM 8131 C C . GLN A 1 1049 ? -68.466 -22.920 34.733 1.00 88.75 1049 GLN A C 1
ATOM 8133 O O . GLN A 1 1049 ? -69.028 -21.841 34.570 1.00 88.75 1049 GLN A O 1
ATOM 8138 N N . GLU A 1 1050 ? -68.679 -23.686 35.798 1.00 93.06 1050 GLU A N 1
ATOM 8139 C CA . GLU A 1 1050 ? -69.423 -23.204 36.956 1.00 93.06 1050 GLU A CA 1
ATOM 8140 C C . GLU A 1 1050 ? -68.632 -22.096 37.668 1.00 93.06 1050 GLU A C 1
ATOM 8142 O O . GLU A 1 1050 ? -67.408 -22.163 37.825 1.00 93.06 1050 GLU A O 1
ATOM 8147 N N . MET A 1 1051 ? -69.348 -21.055 38.083 1.00 94.00 1051 MET A N 1
ATOM 8148 C CA . MET A 1 1051 ? -68.789 -19.878 38.723 1.00 94.00 1051 MET A CA 1
ATOM 8149 C C . MET A 1 1051 ? -69.386 -19.694 40.113 1.00 94.00 1051 MET A C 1
ATOM 8151 O O . MET A 1 1051 ? -70.596 -19.593 40.285 1.00 94.00 1051 MET A O 1
ATOM 8155 N N . SER A 1 1052 ? -68.516 -19.579 41.104 1.00 94.06 1052 SER A N 1
ATOM 8156 C CA . SER A 1 1052 ? -68.843 -19.140 42.449 1.00 94.06 1052 SER A CA 1
ATOM 8157 C C . SER A 1 1052 ? -68.758 -17.617 42.523 1.00 94.06 1052 SER A C 1
ATOM 8159 O O . SER A 1 1052 ? -67.706 -17.018 42.307 1.00 94.06 1052 SER A O 1
ATOM 8161 N N . LEU A 1 1053 ? -69.884 -16.977 42.812 1.00 92.88 1053 LEU A N 1
ATOM 8162 C CA . LEU A 1 1053 ? -70.029 -15.535 42.888 1.00 92.88 1053 LEU A CA 1
ATOM 8163 C C . LEU A 1 1053 ? -70.171 -15.103 44.349 1.00 92.88 1053 LEU A C 1
ATOM 8165 O O . LEU A 1 1053 ? -71.180 -15.374 45.003 1.00 92.88 1053 LEU A O 1
ATOM 8169 N N . ASN A 1 1054 ? -69.175 -14.385 44.850 1.00 92.00 1054 ASN A N 1
ATOM 8170 C CA . ASN A 1 1054 ? -69.195 -13.717 46.140 1.00 92.00 1054 ASN A CA 1
ATOM 8171 C C . ASN A 1 1054 ? -69.566 -12.239 45.934 1.00 92.00 1054 ASN A C 1
ATOM 8173 O O . ASN A 1 1054 ? -68.796 -11.450 45.384 1.00 92.00 1054 ASN A O 1
ATOM 8177 N N . TYR A 1 1055 ? -70.783 -11.885 46.344 1.00 87.38 1055 TYR A N 1
ATOM 8178 C CA . TYR A 1 1055 ? -71.366 -10.556 46.134 1.00 87.38 1055 TYR A CA 1
ATOM 8179 C C . TYR A 1 1055 ? -71.537 -9.750 47.434 1.00 87.38 1055 TYR A C 1
ATOM 8181 O O . TYR A 1 1055 ? -71.827 -8.558 47.375 1.00 87.38 1055 TYR A O 1
ATOM 8189 N N . THR A 1 1056 ? -71.334 -10.374 48.601 1.00 83.44 1056 THR A N 1
ATOM 8190 C CA . THR A 1 1056 ? -71.159 -9.709 49.905 1.00 83.44 1056 THR A CA 1
ATOM 8191 C C . THR A 1 1056 ? -70.139 -10.482 50.736 1.00 83.44 1056 THR A C 1
ATOM 8193 O O . THR A 1 1056 ? -69.927 -11.665 50.496 1.00 83.44 1056 THR A O 1
ATOM 8196 N N . ASP A 1 1057 ? -69.602 -9.879 51.800 1.00 79.06 1057 ASP A N 1
ATOM 8197 C CA . ASP A 1 1057 ? -68.573 -10.501 52.655 1.00 79.06 1057 ASP A CA 1
ATOM 8198 C C . ASP A 1 1057 ? -68.930 -11.899 53.203 1.00 79.06 1057 ASP A C 1
ATOM 8200 O O . ASP A 1 1057 ? -68.044 -12.674 53.560 1.00 79.06 1057 ASP A O 1
ATOM 8204 N N . THR A 1 1058 ? -70.220 -12.239 53.265 1.00 82.75 1058 THR A N 1
ATOM 8205 C CA . THR A 1 1058 ? -70.730 -13.500 53.822 1.00 82.75 1058 THR A CA 1
ATOM 8206 C C . THR A 1 1058 ? -71.556 -14.336 52.847 1.00 82.75 1058 THR A C 1
ATOM 8208 O O . THR A 1 1058 ? -71.891 -15.473 53.183 1.00 82.75 1058 THR A O 1
ATOM 8211 N N . LYS A 1 1059 ? -71.912 -13.816 51.663 1.00 87.50 1059 LYS A N 1
ATOM 8212 C CA . LYS A 1 1059 ? -72.815 -14.505 50.730 1.00 87.50 1059 LYS A CA 1
ATOM 8213 C C . LYS A 1 1059 ? -72.100 -14.931 49.458 1.00 87.50 1059 LYS A C 1
ATOM 8215 O O . LYS A 1 1059 ? -71.414 -14.150 48.802 1.00 87.50 1059 LYS A O 1
ATOM 8220 N N . ASN A 1 1060 ? -72.345 -16.182 49.094 1.00 88.81 1060 ASN A N 1
ATOM 8221 C CA . ASN A 1 1060 ? -71.823 -16.826 47.904 1.00 88.81 1060 ASN A CA 1
ATOM 8222 C C . ASN A 1 1060 ? -72.952 -17.580 47.187 1.00 88.81 1060 ASN A C 1
ATOM 8224 O O . ASN A 1 1060 ? -73.825 -18.141 47.851 1.00 88.81 1060 ASN A O 1
ATOM 8228 N N . ILE A 1 1061 ? -72.948 -17.580 45.857 1.00 91.94 1061 ILE A N 1
ATOM 8229 C CA . ILE A 1 1061 ? -73.866 -18.367 45.026 1.00 91.94 1061 ILE A CA 1
ATOM 8230 C C . ILE A 1 1061 ? -73.096 -19.048 43.896 1.00 91.94 1061 ILE A C 1
ATOM 8232 O O . ILE A 1 1061 ? -72.124 -18.489 43.396 1.00 91.94 1061 ILE A O 1
ATOM 8236 N N . LEU A 1 1062 ? -73.523 -20.241 43.494 1.00 92.06 1062 LEU A N 1
ATOM 8237 C CA . LEU A 1 1062 ? -72.994 -20.936 42.322 1.00 92.06 1062 LEU A CA 1
ATOM 8238 C C . LEU A 1 1062 ? -73.894 -20.650 41.116 1.00 92.06 1062 LEU A C 1
ATOM 8240 O O . LEU A 1 1062 ? -75.118 -20.675 41.241 1.00 92.06 1062 LEU A O 1
ATOM 8244 N N . ILE A 1 1063 ? -73.284 -20.352 39.973 1.00 91.06 1063 ILE A N 1
ATOM 8245 C CA . ILE A 1 1063 ? -73.947 -20.089 38.695 1.00 91.06 1063 ILE A CA 1
ATOM 8246 C C . ILE A 1 1063 ? -73.369 -21.070 37.676 1.00 91.06 1063 ILE A C 1
ATOM 8248 O O . ILE A 1 1063 ? -72.158 -21.066 37.431 1.00 91.06 1063 ILE A O 1
ATOM 8252 N N . GLU A 1 1064 ? -74.218 -21.901 37.074 1.00 91.62 1064 GLU A N 1
ATOM 8253 C CA . GLU A 1 1064 ? -73.781 -22.845 36.046 1.00 91.62 1064 GLU A CA 1
ATOM 8254 C C . GLU A 1 1064 ? -73.243 -22.119 34.798 1.00 91.62 1064 GLU A C 1
ATOM 8256 O O . GLU A 1 1064 ? -73.416 -20.910 34.597 1.00 91.62 1064 GLU A O 1
ATOM 8261 N N . ALA A 1 1065 ? -72.525 -22.859 33.955 1.00 89.56 1065 ALA A N 1
ATOM 8262 C CA . ALA A 1 1065 ? -71.950 -22.327 32.728 1.00 89.56 1065 ALA A CA 1
ATOM 8263 C C . ALA A 1 1065 ? -73.042 -21.753 31.812 1.00 89.56 1065 ALA A C 1
ATOM 8265 O O . ALA A 1 1065 ? -74.006 -22.444 31.491 1.00 89.56 1065 ALA A O 1
ATOM 8266 N N . LYS A 1 1066 ? -72.858 -20.516 31.330 1.00 88.25 1066 LYS A N 1
ATOM 8267 C CA . LYS A 1 1066 ? -73.811 -19.814 30.445 1.00 88.25 1066 LYS A CA 1
ATOM 8268 C C . LYS A 1 1066 ? -75.184 -19.526 31.060 1.00 88.25 1066 LYS A C 1
ATOM 8270 O O . LYS A 1 1066 ? -76.088 -19.123 30.329 1.00 88.25 1066 LYS A O 1
ATOM 8275 N N . GLU A 1 1067 ? -75.332 -19.673 32.372 1.00 93.31 1067 GLU A N 1
ATOM 8276 C CA . GLU A 1 1067 ? -76.550 -19.298 33.082 1.00 93.31 1067 GLU A CA 1
ATOM 8277 C C . GLU A 1 1067 ? -76.454 -17.902 33.709 1.00 93.31 1067 GLU A C 1
ATOM 8279 O O . GLU A 1 1067 ? -75.381 -17.305 33.841 1.00 93.31 1067 GLU A O 1
ATOM 8284 N N . SER A 1 1068 ? -77.613 -17.369 34.089 1.00 89.75 1068 SER A N 1
ATOM 8285 C CA . SER A 1 1068 ? -77.747 -16.082 34.764 1.00 89.75 1068 SER A CA 1
ATOM 8286 C C . SER A 1 1068 ? -78.434 -16.248 36.108 1.00 89.75 1068 SER A C 1
ATOM 8288 O O . SER A 1 1068 ? -79.429 -16.964 36.210 1.00 89.75 1068 SER A O 1
ATOM 8290 N N . CYS A 1 1069 ? -77.967 -15.522 37.114 1.00 91.81 1069 CYS A N 1
ATOM 8291 C CA . CYS A 1 1069 ? -78.563 -15.491 38.438 1.00 91.81 1069 CYS A CA 1
ATOM 8292 C C . CYS A 1 1069 ? -78.913 -14.059 38.841 1.00 91.81 1069 CYS A C 1
ATOM 8294 O O . CYS A 1 1069 ? -78.151 -13.124 38.595 1.00 91.81 1069 CYS A O 1
ATOM 8296 N N . ARG A 1 1070 ? -80.049 -13.903 39.524 1.00 91.50 1070 ARG A N 1
ATOM 8297 C CA . ARG A 1 1070 ? -80.483 -12.635 40.110 1.00 91.50 1070 ARG A CA 1
ATOM 8298 C C . ARG A 1 1070 ? -80.101 -12.582 41.584 1.00 91.50 1070 ARG A C 1
ATOM 8300 O O . ARG A 1 1070 ? -80.568 -13.415 42.359 1.00 91.50 1070 ARG A O 1
ATOM 8307 N N . VAL A 1 1071 ? -79.273 -11.619 41.984 1.00 89.44 1071 VAL A N 1
ATOM 8308 C CA . VAL A 1 1071 ? -78.805 -11.481 43.375 1.00 89.44 1071 VAL A CA 1
ATOM 8309 C C . VAL A 1 1071 ? -79.186 -10.121 43.973 1.00 89.44 1071 VAL A C 1
ATOM 8311 O O . VAL A 1 1071 ? -78.905 -9.092 43.360 1.00 89.44 1071 VAL A O 1
ATOM 8314 N N . PRO A 1 1072 ? -79.815 -10.081 45.164 1.00 90.25 1072 PRO A N 1
ATOM 8315 C CA . PRO A 1 1072 ? -80.040 -8.845 45.906 1.00 90.25 1072 PRO A CA 1
ATOM 8316 C C . PRO A 1 1072 ? -78.852 -8.540 46.833 1.00 90.25 1072 PRO A C 1
ATOM 8318 O O . PRO A 1 1072 ? -78.570 -9.282 47.780 1.00 90.25 1072 PRO A O 1
ATOM 8321 N N . ILE A 1 1073 ? -78.172 -7.424 46.582 1.00 90.81 1073 ILE A N 1
ATOM 8322 C CA . ILE A 1 1073 ? -77.019 -6.951 47.355 1.00 90.81 1073 ILE A CA 1
ATOM 8323 C C . ILE A 1 1073 ? -77.473 -5.803 48.268 1.00 90.81 1073 ILE A C 1
ATOM 8325 O O . ILE A 1 1073 ? -77.901 -4.773 47.753 1.00 90.81 1073 ILE A O 1
ATOM 8329 N N . PRO A 1 1074 ? -77.413 -5.933 49.606 1.00 89.19 1074 PRO A N 1
ATOM 8330 C CA . PRO A 1 1074 ? -77.651 -4.805 50.502 1.00 89.19 1074 PRO A CA 1
ATOM 8331 C C . PRO A 1 1074 ? -76.501 -3.799 50.391 1.00 89.19 1074 PRO A C 1
ATOM 8333 O O . PRO A 1 1074 ? -75.339 -4.155 50.591 1.00 89.19 1074 PRO A O 1
ATOM 8336 N N . VAL A 1 1075 ? -76.824 -2.548 50.074 1.00 90.62 1075 VAL A N 1
ATOM 8337 C CA . VAL A 1 1075 ? -75.857 -1.457 49.910 1.00 90.62 1075 VAL A CA 1
ATOM 8338 C C . VAL A 1 1075 ? -76.285 -0.274 50.768 1.00 90.62 1075 VAL A C 1
ATOM 8340 O O . VAL A 1 1075 ? -77.458 0.098 50.794 1.00 90.62 1075 VAL A O 1
ATOM 8343 N N . ASP A 1 1076 ? -75.326 0.336 51.461 1.00 88.25 1076 ASP A N 1
ATOM 8344 C CA . ASP A 1 1076 ? -75.570 1.570 52.204 1.00 88.25 1076 ASP A CA 1
ATOM 8345 C C . ASP A 1 1076 ? -75.863 2.728 51.250 1.00 88.25 1076 ASP A C 1
ATOM 8347 O O . ASP A 1 1076 ? -75.151 2.948 50.262 1.00 88.25 1076 ASP A O 1
ATOM 8351 N N . ARG A 1 1077 ? -76.875 3.523 51.593 1.00 88.00 1077 ARG A N 1
ATOM 8352 C CA . ARG A 1 1077 ? -77.225 4.735 50.853 1.00 88.00 1077 ARG A CA 1
ATOM 8353 C C . ARG A 1 1077 ? -76.101 5.775 50.901 1.00 88.00 1077 ARG A C 1
ATOM 8355 O O . ARG A 1 1077 ? -75.307 5.829 51.843 1.00 88.00 1077 ARG A O 1
ATOM 8362 N N . CYS A 1 1078 ? -76.044 6.640 49.891 1.00 86.06 1078 CYS A N 1
ATOM 8363 C CA . CYS A 1 1078 ? -75.140 7.786 49.868 1.00 86.06 1078 CYS A CA 1
ATOM 8364 C C . CYS A 1 1078 ? -75.491 8.738 51.013 1.00 86.06 1078 CYS A C 1
ATOM 8366 O O . CYS A 1 1078 ? -76.633 9.194 51.107 1.00 86.06 1078 CYS A O 1
ATOM 8368 N N . SER A 1 1079 ? -74.512 9.062 51.863 1.00 81.62 1079 SER A N 1
ATOM 8369 C CA . SER A 1 1079 ? -74.726 10.024 52.943 1.00 81.62 1079 SER A CA 1
ATOM 8370 C C . SER A 1 1079 ? -75.102 11.394 52.383 1.00 81.62 1079 SER A C 1
ATOM 8372 O O . SER A 1 1079 ? -74.644 11.805 51.314 1.00 81.62 1079 SER A O 1
ATOM 8374 N N . LEU A 1 1080 ? -75.913 12.126 53.142 1.00 75.62 1080 LEU A N 1
ATOM 8375 C CA . LEU A 1 1080 ? -76.372 13.457 52.759 1.00 75.62 1080 LEU A CA 1
ATOM 8376 C C . LEU A 1 1080 ? -75.203 14.435 52.544 1.00 75.62 1080 LEU A C 1
ATOM 8378 O O . LEU A 1 1080 ? -75.246 15.266 51.644 1.00 75.62 1080 LEU A O 1
ATOM 8382 N N . GLU A 1 1081 ? -74.117 14.279 53.303 1.00 77.19 1081 GLU A N 1
ATOM 8383 C CA . GLU A 1 1081 ? -72.878 15.053 53.150 1.00 77.19 1081 GLU A CA 1
ATOM 8384 C C . GLU A 1 1081 ? -72.235 14.875 51.768 1.00 77.19 1081 GLU A C 1
ATOM 8386 O O . GLU A 1 1081 ? -71.835 15.857 51.143 1.00 77.19 1081 GLU A O 1
ATOM 8391 N N . LYS A 1 1082 ? -72.179 13.637 51.252 1.00 81.44 1082 LYS A N 1
ATOM 8392 C CA . LYS A 1 1082 ? -71.655 13.358 49.906 1.00 81.44 1082 LYS A CA 1
ATOM 8393 C C . LYS A 1 1082 ? -72.526 13.997 48.827 1.00 81.44 1082 LYS A C 1
ATOM 8395 O O . LYS A 1 1082 ? -71.995 14.538 47.863 1.00 81.44 1082 LYS A O 1
ATOM 8400 N N . VAL A 1 1083 ? -73.848 13.960 49.000 1.00 76.69 1083 VAL A N 1
ATOM 8401 C CA . VAL A 1 1083 ? -74.812 14.575 48.072 1.00 76.69 1083 VAL A CA 1
ATOM 8402 C C . VAL A 1 1083 ? -74.642 16.098 48.034 1.00 76.69 1083 VAL A C 1
ATOM 8404 O O . VAL A 1 1083 ? -74.604 16.692 46.958 1.00 76.69 1083 VAL A O 1
ATOM 8407 N N . VAL A 1 1084 ? -74.458 16.729 49.196 1.00 75.12 1084 VAL A N 1
ATOM 8408 C CA . VAL A 1 1084 ? -74.162 18.167 49.306 1.00 75.12 1084 VAL A CA 1
ATOM 8409 C C . VAL A 1 1084 ? -72.834 18.515 48.634 1.00 75.12 1084 VAL A C 1
ATOM 8411 O O . VAL A 1 1084 ? -72.766 19.486 47.883 1.00 75.12 1084 VAL A O 1
ATOM 8414 N N . ALA A 1 1085 ? -71.781 17.733 48.879 1.00 77.62 1085 ALA A N 1
ATOM 8415 C CA . ALA A 1 1085 ? -70.482 17.944 48.244 1.00 77.62 1085 ALA A CA 1
ATOM 8416 C C . ALA A 1 1085 ? -70.567 17.813 46.714 1.00 77.62 1085 ALA A C 1
ATOM 8418 O O . ALA A 1 1085 ? -69.979 18.623 46.001 1.00 77.62 1085 ALA A O 1
ATOM 8419 N N . ALA A 1 1086 ? -71.352 16.854 46.211 1.00 76.12 1086 ALA A N 1
ATOM 8420 C CA . ALA A 1 1086 ? -71.630 16.702 44.783 1.00 76.12 1086 ALA A CA 1
ATOM 8421 C C . ALA A 1 1086 ? -72.291 17.956 44.197 1.00 76.12 1086 ALA A C 1
ATOM 8423 O O . ALA A 1 1086 ? -71.894 18.417 43.131 1.00 76.12 1086 ALA A O 1
ATOM 8424 N N . ARG A 1 1087 ? -73.263 18.535 44.920 1.00 74.62 1087 ARG A N 1
ATOM 8425 C CA . ARG A 1 1087 ? -73.918 19.785 44.516 1.00 74.62 1087 ARG A CA 1
ATOM 8426 C C . ARG A 1 1087 ? -72.935 20.948 44.475 1.00 74.62 1087 ARG A C 1
ATOM 8428 O O . ARG A 1 1087 ? -72.926 21.709 43.517 1.00 74.62 1087 ARG A O 1
ATOM 8435 N N . ALA A 1 1088 ? -72.095 21.087 45.497 1.00 74.81 1088 ALA A N 1
ATOM 8436 C CA . ALA A 1 1088 ? -71.097 22.150 45.542 1.00 74.81 1088 ALA A CA 1
ATOM 8437 C C . ALA A 1 1088 ? -70.083 22.031 44.389 1.00 74.81 1088 ALA A C 1
ATOM 8439 O O . ALA A 1 1088 ? -69.729 23.039 43.781 1.00 74.81 1088 ALA A O 1
ATOM 8440 N N . ALA A 1 1089 ? -69.659 20.805 44.063 1.00 76.38 1089 ALA A N 1
ATOM 8441 C CA . ALA A 1 1089 ? -68.779 20.528 42.932 1.00 76.38 1089 ALA A CA 1
ATOM 8442 C C . ALA A 1 1089 ? -69.450 20.837 41.584 1.00 76.38 1089 ALA A C 1
ATOM 8444 O O . ALA A 1 1089 ? -68.830 21.468 40.737 1.00 76.38 1089 ALA A O 1
ATOM 8445 N N . GLU A 1 1090 ? -70.719 20.460 41.403 1.00 79.38 1090 GLU A N 1
ATOM 8446 C CA . GLU A 1 1090 ? -71.503 20.783 40.203 1.00 79.38 1090 GLU A CA 1
ATOM 8447 C C . GLU A 1 1090 ? -71.657 22.294 40.013 1.00 79.38 1090 GLU A C 1
ATOM 8449 O O . GLU A 1 1090 ? -71.389 22.793 38.926 1.00 79.38 1090 GLU A O 1
ATOM 8454 N N . VAL A 1 1091 ? -71.994 23.039 41.071 1.00 76.00 1091 VAL A N 1
ATOM 8455 C CA . VAL A 1 1091 ? -72.088 24.508 41.021 1.00 76.00 1091 VAL A CA 1
ATOM 8456 C C . VAL A 1 1091 ? -70.735 25.144 40.689 1.00 76.00 1091 VAL A C 1
ATOM 8458 O O . VAL A 1 1091 ? -70.683 26.077 39.890 1.00 76.00 1091 VAL A O 1
ATOM 8461 N N . ALA A 1 1092 ? -69.637 24.639 41.258 1.00 75.44 1092 ALA A N 1
ATOM 8462 C CA . ALA A 1 1092 ? -68.293 25.128 40.953 1.00 75.44 1092 ALA A CA 1
ATOM 8463 C C . ALA A 1 1092 ? -67.890 24.844 39.495 1.00 75.44 1092 ALA A C 1
ATOM 8465 O O . ALA A 1 1092 ? -67.372 25.731 38.818 1.00 75.44 1092 ALA A O 1
ATOM 8466 N N . GLU A 1 1093 ? -68.172 23.640 38.990 1.00 76.81 1093 GLU A N 1
ATOM 8467 C CA . GLU A 1 1093 ? -67.863 23.250 37.611 1.00 76.81 1093 GLU A CA 1
ATOM 8468 C C . GLU A 1 1093 ? -68.745 24.006 36.605 1.00 76.81 1093 GLU A C 1
ATOM 8470 O O . GLU A 1 1093 ? -68.270 24.436 35.555 1.00 76.81 1093 GLU A O 1
ATOM 8475 N N . ASN A 1 1094 ? -70.019 24.230 36.931 1.00 77.12 1094 ASN A N 1
ATOM 8476 C CA . ASN A 1 1094 ? -70.920 25.050 36.126 1.00 77.12 1094 ASN A CA 1
ATOM 8477 C C . ASN A 1 1094 ? -70.484 26.518 36.103 1.00 77.12 1094 ASN A C 1
ATOM 8479 O O . ASN A 1 1094 ? -70.480 27.119 35.032 1.00 77.12 1094 ASN A O 1
ATOM 8483 N N . LEU A 1 1095 ? -70.017 27.068 37.228 1.00 76.19 1095 LEU A N 1
ATOM 8484 C CA . LEU A 1 1095 ? -69.433 28.409 37.275 1.00 76.19 1095 LEU A CA 1
ATOM 8485 C C . LEU A 1 1095 ? -68.164 28.507 36.406 1.00 76.19 1095 LEU A C 1
ATOM 8487 O O . LEU A 1 1095 ? -68.016 29.463 35.646 1.00 76.19 1095 LEU A O 1
ATOM 8491 N N . GLU A 1 1096 ? -67.273 27.509 36.449 1.00 72.81 1096 GLU A N 1
ATOM 8492 C CA . GLU A 1 1096 ? -66.112 27.433 35.545 1.00 72.81 1096 GLU A CA 1
ATOM 8493 C C . GLU A 1 1096 ? -66.525 27.326 34.071 1.00 72.81 1096 GLU A C 1
ATOM 8495 O O . GLU A 1 1096 ? -65.924 27.969 33.207 1.00 72.81 1096 GLU A O 1
ATOM 8500 N N . ARG A 1 1097 ? -67.564 26.542 33.762 1.00 72.94 1097 ARG A N 1
ATOM 8501 C CA . ARG A 1 1097 ? -68.094 26.398 32.398 1.00 72.94 1097 ARG A CA 1
ATOM 8502 C C . ARG A 1 1097 ? -68.724 27.684 31.882 1.00 72.94 1097 ARG A C 1
ATOM 8504 O O . ARG A 1 1097 ? -68.501 28.004 30.714 1.00 72.94 1097 ARG A O 1
ATOM 8511 N N . GLU A 1 1098 ? -69.437 28.433 32.720 1.00 68.44 1098 GLU A N 1
ATOM 8512 C CA . GLU A 1 1098 ? -69.957 29.761 32.372 1.00 68.44 1098 GLU A CA 1
ATOM 8513 C C . GLU A 1 1098 ? -68.819 30.752 32.109 1.00 68.44 1098 GLU A C 1
ATOM 8515 O O . GLU A 1 1098 ? -68.824 31.432 31.080 1.00 68.44 1098 GLU A O 1
ATOM 8520 N N . LEU A 1 1099 ? -67.795 30.775 32.971 1.00 69.19 1099 LEU A N 1
ATOM 8521 C CA . LEU A 1 1099 ? -66.586 31.586 32.773 1.00 69.19 1099 LEU A CA 1
ATOM 8522 C C . LEU A 1 1099 ? -65.819 31.194 31.495 1.00 69.19 1099 LEU A C 1
ATOM 8524 O O . LEU A 1 1099 ? -65.177 32.041 30.874 1.00 69.19 1099 LEU A O 1
ATOM 8528 N N . CYS A 1 1100 ? -65.923 29.931 31.071 1.00 68.00 1100 CYS A N 1
ATOM 8529 C CA . CYS A 1 1100 ? -65.335 29.394 29.841 1.00 68.00 1100 CYS A CA 1
ATOM 8530 C C . CYS A 1 1100 ? -66.291 29.392 28.628 1.00 68.00 1100 CYS A C 1
ATOM 8532 O O . CYS A 1 1100 ? -65.988 28.737 27.628 1.00 68.00 1100 CYS A O 1
ATOM 8534 N N . PHE A 1 1101 ? -67.434 30.092 28.684 1.00 61.50 1101 PHE A N 1
ATOM 8535 C CA . PHE A 1 1101 ? -68.432 30.175 27.601 1.00 61.50 1101 PHE A CA 1
ATOM 8536 C C . PHE A 1 1101 ? -68.932 28.814 27.063 1.00 61.50 1101 PHE A C 1
ATOM 8538 O O . PHE A 1 1101 ? -69.314 28.700 25.895 1.00 61.50 1101 PHE A O 1
ATOM 8545 N N . ARG A 1 1102 ? -68.954 27.760 27.889 1.00 60.62 1102 ARG A N 1
ATOM 8546 C CA . ARG A 1 1102 ? -69.572 26.475 27.522 1.00 60.62 1102 ARG A CA 1
ATOM 8547 C C . ARG A 1 1102 ? -71.080 26.525 27.774 1.00 60.62 1102 ARG A C 1
ATOM 8549 O O . ARG A 1 1102 ? -71.525 26.848 28.865 1.00 60.62 1102 ARG A O 1
ATOM 8556 N N . THR A 1 1103 ? -71.867 26.151 26.766 1.00 61.56 1103 THR A N 1
ATOM 8557 C CA . THR A 1 1103 ? -73.343 26.216 26.772 1.00 61.56 1103 THR A CA 1
ATOM 8558 C C . THR A 1 1103 ? -74.039 25.048 27.472 1.00 61.56 1103 THR A C 1
ATOM 8560 O O . THR A 1 1103 ? -75.230 25.138 27.756 1.00 61.56 1103 THR A O 1
ATOM 8563 N N . GLN A 1 1104 ? -73.334 23.947 27.737 1.00 63.50 1104 GLN A N 1
ATOM 8564 C CA . GLN A 1 1104 ? -73.900 22.760 28.383 1.00 63.50 1104 GLN A CA 1
ATOM 8565 C C . GLN A 1 1104 ? -73.543 22.745 29.869 1.00 63.50 1104 GLN A C 1
ATOM 8567 O O . GLN A 1 1104 ? -72.491 22.234 30.277 1.00 63.50 1104 GLN A O 1
ATOM 8572 N N . LEU A 1 1105 ? -74.436 23.332 30.660 1.00 65.38 1105 LEU A N 1
ATOM 8573 C CA . LEU A 1 1105 ? -74.420 23.210 32.111 1.00 65.38 1105 LEU A CA 1
ATOM 8574 C C . LEU A 1 1105 ? -74.740 21.760 32.491 1.00 65.38 1105 LEU A C 1
ATOM 8576 O O . LEU A 1 1105 ? -75.607 21.127 31.888 1.00 65.38 1105 LEU A O 1
ATOM 8580 N N . LEU A 1 1106 ? -74.006 21.228 33.463 1.00 69.06 1106 LEU A N 1
ATOM 8581 C CA . LEU A 1 1106 ? -74.320 19.949 34.088 1.00 69.06 1106 LEU A CA 1
ATOM 8582 C C . LEU A 1 1106 ? -75.645 20.081 34.826 1.00 69.06 1106 LEU A C 1
ATOM 8584 O O . LEU A 1 1106 ? -75.830 21.039 35.573 1.00 69.06 1106 LEU A O 1
ATOM 8588 N N . SER A 1 1107 ? -76.541 19.112 34.652 1.00 75.50 1107 SER A N 1
ATOM 8589 C CA . SER A 1 1107 ? -77.672 18.984 35.563 1.00 75.50 1107 SER A CA 1
ATOM 8590 C C . SER A 1 1107 ? -77.185 18.393 36.880 1.00 75.50 1107 SER A C 1
ATOM 8592 O O . SER A 1 1107 ? -76.354 17.477 36.902 1.00 75.50 1107 SER A O 1
ATOM 8594 N N . PHE A 1 1108 ? -77.757 18.856 37.988 1.00 71.19 1108 PHE A N 1
ATOM 8595 C CA . PHE A 1 1108 ? -77.514 18.226 39.278 1.00 71.19 1108 PHE A CA 1
ATOM 8596 C C . PHE A 1 1108 ? -77.905 16.743 39.287 1.00 71.19 1108 PHE A C 1
ATOM 8598 O O . PHE A 1 1108 ? -77.231 15.948 39.937 1.00 71.19 1108 PHE A O 1
ATOM 8605 N N . ASN A 1 1109 ? -78.939 16.345 38.537 1.00 73.44 1109 ASN A N 1
ATOM 8606 C CA . ASN A 1 1109 ? -79.336 14.939 38.435 1.00 73.44 1109 ASN A CA 1
ATOM 8607 C C . ASN A 1 1109 ? -78.233 14.082 37.804 1.00 73.44 1109 ASN A C 1
ATOM 8609 O O . ASN A 1 1109 ? -77.991 12.968 38.265 1.00 73.44 1109 ASN A O 1
ATOM 8613 N N . ASP A 1 1110 ? -77.506 14.615 36.820 1.00 77.75 1110 ASP A N 1
ATOM 8614 C CA . ASP A 1 1110 ? -76.374 13.916 36.207 1.00 77.75 1110 ASP A CA 1
ATOM 8615 C C . ASP A 1 1110 ? -75.198 13.815 37.183 1.00 77.75 1110 ASP A C 1
ATOM 8617 O O . ASP A 1 1110 ? -74.586 12.753 37.320 1.00 77.75 1110 ASP A O 1
ATOM 8621 N N . ALA A 1 1111 ? -74.902 14.899 37.909 1.00 79.12 1111 ALA A N 1
ATOM 8622 C CA . ALA A 1 1111 ? -73.868 14.907 38.941 1.00 79.12 1111 ALA A CA 1
ATOM 8623 C C . ALA A 1 1111 ? -74.189 13.919 40.076 1.00 79.12 1111 ALA A C 1
ATOM 8625 O O . ALA A 1 1111 ? -73.317 13.164 40.514 1.00 79.12 1111 ALA A O 1
ATOM 8626 N N . LEU A 1 1112 ? -75.448 13.879 40.517 1.00 80.44 1112 LEU A N 1
ATOM 8627 C CA . LEU A 1 1112 ? -75.930 12.971 41.551 1.00 80.44 1112 LEU A CA 1
ATOM 8628 C C . LEU A 1 1112 ? -75.950 11.519 41.066 1.00 80.44 1112 LEU A C 1
ATOM 8630 O O . LEU A 1 1112 ? -75.512 10.633 41.796 1.00 80.44 1112 LEU A O 1
ATOM 8634 N N . SER A 1 1113 ? -76.398 11.266 39.837 1.00 83.00 1113 SER A N 1
ATOM 8635 C CA . SER A 1 1113 ? -76.351 9.938 39.219 1.00 83.00 1113 SER A CA 1
ATOM 8636 C C . SER A 1 1113 ? -74.910 9.433 39.121 1.00 83.00 1113 SER A C 1
ATOM 8638 O O . SER A 1 1113 ? -74.615 8.310 39.532 1.00 83.00 1113 SER A O 1
ATOM 8640 N N . LYS A 1 1114 ? -73.972 10.294 38.700 1.00 83.38 1114 LYS A N 1
ATOM 8641 C CA . LYS A 1 1114 ? -72.536 9.985 38.654 1.00 83.38 1114 LYS A CA 1
ATOM 8642 C C . LYS A 1 1114 ? -71.961 9.708 40.044 1.00 83.38 1114 LYS A C 1
ATOM 8644 O O . LYS A 1 1114 ? -71.229 8.735 40.206 1.00 83.38 1114 LYS A O 1
ATOM 8649 N N . LEU A 1 1115 ? -72.315 10.511 41.049 1.00 85.44 1115 LEU A N 1
ATOM 8650 C CA . LEU A 1 1115 ? -71.934 10.273 42.443 1.00 85.44 1115 LEU A CA 1
ATOM 8651 C C . LEU A 1 1115 ? -72.439 8.908 42.929 1.00 85.44 1115 LEU A C 1
ATOM 8653 O O . LEU A 1 1115 ? -71.659 8.134 43.479 1.00 85.44 1115 LEU A O 1
ATOM 8657 N N . CYS A 1 1116 ? -73.722 8.605 42.721 1.00 87.00 1116 CYS A N 1
ATOM 8658 C CA . CYS A 1 1116 ? -74.324 7.345 43.152 1.00 87.00 1116 CYS A CA 1
ATOM 8659 C C . CYS A 1 1116 ? -73.699 6.152 42.419 1.00 87.00 1116 CYS A C 1
ATOM 8661 O O . CYS A 1 1116 ? -73.389 5.148 43.051 1.00 87.00 1116 CYS A O 1
ATOM 8663 N N . SER A 1 1117 ? -73.432 6.282 41.118 1.00 87.56 1117 SER A N 1
ATOM 8664 C CA . SER A 1 1117 ? -72.725 5.280 40.313 1.00 87.56 1117 SER A CA 1
ATOM 8665 C C . SER A 1 1117 ? -71.319 4.994 40.861 1.00 87.56 1117 SER A C 1
ATOM 8667 O O . SER A 1 1117 ? -70.964 3.836 41.086 1.00 87.56 1117 SER A O 1
ATOM 8669 N N . ILE A 1 1118 ? -70.542 6.040 41.176 1.00 86.00 1118 ILE A N 1
ATOM 8670 C CA . ILE A 1 1118 ? -69.218 5.908 41.807 1.00 86.00 1118 ILE A CA 1
ATOM 8671 C C . ILE A 1 1118 ? -69.337 5.251 43.187 1.00 86.00 1118 ILE A C 1
ATOM 8673 O O . ILE A 1 1118 ? -68.617 4.297 43.471 1.00 86.00 1118 ILE A O 1
ATOM 8677 N N . HIS A 1 1119 ? -70.267 5.711 44.028 1.00 88.56 1119 HIS A N 1
ATOM 8678 C CA . HIS A 1 1119 ? -70.476 5.170 45.375 1.00 88.56 1119 HIS A CA 1
ATOM 8679 C C . HIS A 1 1119 ? -70.858 3.685 45.342 1.00 88.56 1119 HIS A C 1
ATOM 8681 O O . HIS A 1 1119 ? -70.312 2.898 46.116 1.00 88.56 1119 HIS A O 1
ATOM 8687 N N . ILE A 1 1120 ? -71.737 3.280 44.419 1.00 89.38 1120 ILE A N 1
ATOM 8688 C CA . ILE A 1 1120 ? -72.087 1.872 44.193 1.00 89.38 1120 ILE A CA 1
ATOM 8689 C C . ILE A 1 1120 ? -70.850 1.083 43.767 1.00 89.38 1120 ILE A C 1
ATOM 8691 O O . ILE A 1 1120 ? -70.557 0.051 44.364 1.00 89.38 1120 ILE A O 1
ATOM 8695 N N . ALA A 1 1121 ? -70.093 1.573 42.786 1.00 87.56 1121 ALA A N 1
ATOM 8696 C CA . ALA A 1 1121 ? -68.918 0.875 42.275 1.00 87.56 1121 ALA A CA 1
ATOM 8697 C C . ALA A 1 1121 ? -67.777 0.740 43.302 1.00 87.56 1121 ALA A C 1
ATOM 8699 O O . ALA A 1 1121 ? -66.993 -0.206 43.237 1.00 87.56 1121 ALA A O 1
ATOM 8700 N N . GLU A 1 1122 ? -67.667 1.673 44.249 1.00 85.81 1122 GLU A N 1
ATOM 8701 C CA . GLU A 1 1122 ? -66.699 1.613 45.348 1.00 85.81 1122 GLU A CA 1
ATOM 8702 C C . GLU A 1 1122 ? -67.111 0.630 46.450 1.00 85.81 1122 GLU A C 1
ATOM 8704 O O . GLU A 1 1122 ? -66.251 -0.044 47.025 1.00 85.81 1122 GLU A O 1
ATOM 8709 N N . ARG A 1 1123 ? -68.414 0.554 46.758 1.00 86.06 1123 ARG A N 1
ATOM 8710 C CA . ARG A 1 1123 ? -68.963 -0.282 47.838 1.00 86.06 1123 ARG A CA 1
ATOM 8711 C C . ARG A 1 1123 ? -69.249 -1.716 47.405 1.00 86.06 1123 ARG A C 1
ATOM 8713 O O . ARG A 1 1123 ? -69.134 -2.623 48.223 1.00 86.06 1123 ARG A O 1
ATOM 8720 N N . VAL A 1 1124 ? -69.614 -1.926 46.144 1.00 88.38 1124 VAL A N 1
ATOM 8721 C CA . VAL A 1 1124 ? -69.994 -3.235 45.613 1.00 88.38 1124 VAL A CA 1
ATOM 8722 C C . VAL A 1 1124 ? -68.852 -3.785 44.769 1.00 88.38 1124 VAL A C 1
ATOM 8724 O O . VAL A 1 1124 ? -68.639 -3.376 43.628 1.00 88.38 1124 VAL A O 1
ATOM 8727 N N . LYS A 1 1125 ? -68.115 -4.740 45.342 1.00 83.19 1125 LYS A N 1
ATOM 8728 C CA . LYS A 1 1125 ? -67.074 -5.502 44.646 1.00 83.19 1125 LYS A CA 1
ATOM 8729 C C . LYS A 1 1125 ? -67.533 -6.939 44.496 1.00 83.19 1125 LYS A C 1
ATOM 8731 O O . LYS A 1 1125 ? -67.516 -7.697 45.461 1.00 83.19 1125 LYS A O 1
ATOM 8736 N N . ILE A 1 1126 ? -67.931 -7.300 43.287 1.00 89.94 1126 ILE A N 1
ATOM 8737 C CA . ILE A 1 1126 ? -68.404 -8.647 42.993 1.00 89.94 1126 ILE A CA 1
ATOM 8738 C C . ILE A 1 1126 ? -67.183 -9.496 42.666 1.00 89.94 1126 ILE A C 1
ATOM 8740 O O . ILE A 1 1126 ? -66.526 -9.269 41.652 1.00 89.94 1126 ILE A O 1
ATOM 8744 N N . LYS A 1 1127 ? -66.857 -10.452 43.532 1.00 92.44 1127 LYS A N 1
ATOM 8745 C CA . LYS A 1 1127 ? -65.762 -11.394 43.300 1.00 92.44 1127 LYS A CA 1
ATOM 8746 C C . LYS A 1 1127 ? -66.328 -12.654 42.668 1.00 92.44 1127 LYS A C 1
ATOM 8748 O O . LYS A 1 1127 ? -67.258 -13.248 43.206 1.00 92.44 1127 LYS A O 1
ATOM 8753 N N . TRP A 1 1128 ? -65.772 -13.066 41.543 1.00 93.69 1128 TRP A N 1
ATOM 8754 C CA . TRP A 1 1128 ? -66.129 -14.316 40.886 1.00 93.69 1128 TRP A CA 1
ATOM 8755 C C . TRP A 1 1128 ? -64.945 -15.283 40.939 1.00 93.69 1128 TRP A C 1
ATOM 8757 O O . TRP A 1 1128 ? -63.794 -14.853 40.929 1.00 93.69 1128 TRP A O 1
ATOM 8767 N N . LEU A 1 1129 ? -65.234 -16.580 41.018 1.00 94.19 1129 LEU A N 1
ATOM 8768 C CA . LEU A 1 1129 ? -64.266 -17.675 41.056 1.00 94.19 1129 LEU A CA 1
ATOM 8769 C C . LEU A 1 1129 ? -64.779 -18.820 40.179 1.00 94.19 1129 LEU A C 1
ATOM 8771 O O . LEU A 1 1129 ? -65.878 -19.318 40.405 1.00 94.19 1129 LEU A O 1
ATOM 8775 N N . LEU A 1 1130 ? -63.998 -19.264 39.201 1.00 91.62 1130 LEU A N 1
ATOM 8776 C CA . LEU A 1 1130 ? -64.302 -20.451 38.404 1.00 91.62 1130 LEU A CA 1
ATOM 8777 C C . LEU A 1 1130 ? -63.894 -21.697 39.186 1.00 91.62 1130 LEU A C 1
ATOM 8779 O O . LEU A 1 1130 ? -62.706 -21.946 39.389 1.00 91.62 1130 LEU A O 1
ATOM 8783 N N . THR A 1 1131 ? -64.874 -22.490 39.618 1.00 86.94 1131 THR A N 1
ATOM 8784 C CA . THR A 1 1131 ? -64.655 -23.609 40.552 1.00 86.94 1131 THR A CA 1
ATOM 8785 C C . THR A 1 1131 ? -63.808 -24.733 39.951 1.00 86.94 1131 THR A C 1
ATOM 8787 O O . THR A 1 1131 ? -63.168 -25.480 40.688 1.00 86.94 1131 THR A O 1
ATOM 8790 N N . GLY A 1 1132 ? -63.767 -24.842 38.618 1.00 84.19 1132 GLY A N 1
ATOM 8791 C CA . GLY A 1 1132 ? -62.989 -25.853 37.901 1.00 84.19 1132 GLY A CA 1
ATOM 8792 C C . GLY A 1 1132 ? -61.500 -25.530 37.730 1.00 84.19 1132 GLY A C 1
ATOM 8793 O O . GLY A 1 1132 ? -60.695 -26.455 37.641 1.00 84.19 1132 GLY A O 1
ATOM 8794 N N . THR A 1 1133 ? -61.122 -24.248 37.681 1.00 85.56 1133 THR A N 1
ATOM 8795 C CA . THR A 1 1133 ? -59.734 -23.809 37.418 1.00 85.56 1133 THR A CA 1
ATOM 8796 C C . THR A 1 1133 ? -59.116 -22.977 38.537 1.00 85.56 1133 THR A C 1
ATOM 8798 O O . THR A 1 1133 ? -57.944 -22.634 38.434 1.00 85.56 1133 THR A O 1
ATOM 8801 N N . ASP A 1 1134 ? -59.886 -22.641 39.575 1.00 85.94 1134 ASP A N 1
ATOM 8802 C CA . ASP A 1 1134 ? -59.485 -21.751 40.677 1.00 85.94 1134 ASP A CA 1
ATOM 8803 C C . ASP A 1 1134 ? -59.068 -20.338 40.206 1.00 85.94 1134 ASP A C 1
ATOM 8805 O O . ASP A 1 1134 ? -58.332 -19.613 40.872 1.00 85.94 1134 ASP A O 1
ATOM 8809 N N . ILE A 1 1135 ? -59.553 -19.933 39.023 1.00 90.81 1135 ILE A N 1
ATOM 8810 C CA . ILE A 1 1135 ? -59.327 -18.595 38.461 1.00 90.81 1135 ILE A CA 1
ATOM 8811 C C . ILE A 1 1135 ? -60.358 -17.647 39.057 1.00 90.81 1135 ILE A C 1
ATOM 8813 O O . ILE A 1 1135 ? -61.555 -17.932 39.008 1.00 90.81 1135 ILE A O 1
ATOM 8817 N N . GLN A 1 1136 ? -59.912 -16.503 39.564 1.00 92.81 1136 GLN A N 1
ATOM 8818 C CA . GLN A 1 1136 ? -60.772 -15.513 40.203 1.00 92.81 1136 GLN A CA 1
ATOM 8819 C C . GLN A 1 1136 ? -60.588 -14.115 39.623 1.00 92.81 1136 GLN A C 1
ATOM 8821 O O . GLN A 1 1136 ? -59.517 -13.758 39.135 1.00 92.81 1136 GLN A O 1
ATOM 8826 N N . GLY A 1 1137 ? -61.614 -13.287 39.771 1.00 92.38 1137 GLY A N 1
ATOM 8827 C CA . GLY A 1 1137 ? -61.541 -11.883 39.408 1.00 92.38 1137 GLY A CA 1
ATOM 8828 C C . GLY A 1 1137 ? -62.598 -11.030 40.086 1.00 92.38 1137 GLY A C 1
ATOM 8829 O O . GLY A 1 1137 ? -63.409 -11.499 40.888 1.00 92.38 1137 GLY A O 1
ATOM 8830 N N . ILE A 1 1138 ? -62.553 -9.736 39.786 1.00 91.88 1138 ILE A N 1
ATOM 8831 C CA . ILE A 1 1138 ? -63.426 -8.723 40.374 1.00 91.88 1138 ILE A CA 1
ATOM 8832 C C . ILE A 1 1138 ? -64.196 -8.032 39.252 1.00 91.88 1138 ILE A C 1
ATOM 8834 O O . ILE A 1 1138 ? -63.605 -7.371 38.402 1.00 91.88 1138 ILE A O 1
ATOM 8838 N N . ALA A 1 1139 ? -65.521 -8.147 39.282 1.00 89.38 1139 ALA A N 1
ATOM 8839 C CA . ALA A 1 1139 ? -66.412 -7.377 38.429 1.00 89.38 1139 ALA A CA 1
ATOM 8840 C C . ALA A 1 1139 ? -66.746 -6.041 39.109 1.00 89.38 1139 ALA A C 1
ATOM 8842 O O . ALA A 1 1139 ? -67.323 -5.998 40.202 1.00 89.38 1139 ALA A O 1
ATOM 8843 N N . SER A 1 1140 ? -66.352 -4.941 38.466 1.00 87.31 1140 SER A N 1
ATOM 8844 C CA . SER A 1 1140 ? -66.663 -3.584 38.920 1.00 87.31 1140 SER A CA 1
ATOM 8845 C C . SER A 1 1140 ? -67.987 -3.100 38.332 1.00 87.31 1140 SER A C 1
ATOM 8847 O O . SER A 1 1140 ? -68.284 -3.357 37.169 1.00 87.31 1140 SER A O 1
ATOM 8849 N N . LEU A 1 1141 ? -68.757 -2.342 39.119 1.00 87.69 1141 LEU A N 1
ATOM 8850 C CA . LEU A 1 1141 ? -69.972 -1.651 38.663 1.00 87.69 1141 LEU A CA 1
ATOM 8851 C C . LEU A 1 1141 ? -69.697 -0.222 38.169 1.00 87.69 1141 LEU A C 1
ATOM 8853 O O . LEU A 1 1141 ? -70.609 0.602 38.104 1.00 87.69 1141 LEU A O 1
ATOM 8857 N N . ARG A 1 1142 ? -68.437 0.115 37.865 1.00 82.12 1142 ARG A N 1
ATOM 8858 C CA . ARG A 1 1142 ? -68.099 1.426 37.296 1.00 82.12 1142 ARG A CA 1
ATOM 8859 C C . ARG A 1 1142 ? -68.846 1.621 35.979 1.00 82.12 1142 ARG A C 1
ATOM 8861 O O . ARG A 1 1142 ? -68.853 0.737 35.133 1.00 82.12 1142 ARG A O 1
ATOM 8868 N N . GLY A 1 1143 ? -69.482 2.782 35.833 1.00 79.50 1143 GLY A N 1
ATOM 8869 C CA . GLY A 1 1143 ? -70.306 3.094 34.664 1.00 79.50 1143 GLY A CA 1
ATOM 8870 C C . GLY A 1 1143 ? -71.747 2.585 34.747 1.00 79.50 1143 GLY A C 1
ATOM 8871 O O . GLY A 1 1143 ? -72.475 2.713 33.766 1.00 79.50 1143 GLY A O 1
ATOM 8872 N N . ILE A 1 1144 ? -72.196 2.051 35.894 1.00 86.75 1144 ILE A N 1
ATOM 8873 C CA . ILE A 1 1144 ? -73.608 1.696 36.084 1.00 86.75 1144 ILE A CA 1
ATOM 8874 C C . ILE A 1 1144 ? -74.499 2.927 35.883 1.00 86.75 1144 ILE A C 1
ATOM 8876 O O . ILE A 1 1144 ? -74.291 3.971 36.510 1.00 86.75 1144 ILE A O 1
ATOM 8880 N N . VAL A 1 1145 ? -75.475 2.804 34.984 1.00 85.69 1145 VAL A N 1
ATOM 8881 C CA . VAL A 1 1145 ? -76.407 3.883 34.640 1.00 85.69 1145 VAL A CA 1
ATOM 8882 C C . VAL A 1 1145 ? -77.656 3.740 35.492 1.00 85.69 1145 VAL A C 1
ATOM 8884 O O . VAL A 1 1145 ? -78.343 2.725 35.436 1.00 85.69 1145 VAL A O 1
ATOM 8887 N N . LEU A 1 1146 ? -77.965 4.760 36.283 1.00 83.88 1146 LEU A N 1
ATOM 8888 C CA . LEU A 1 1146 ? -79.118 4.754 37.176 1.00 83.88 1146 LEU A CA 1
ATOM 8889 C C . LEU A 1 1146 ? -80.220 5.639 36.596 1.00 83.88 1146 LEU A C 1
ATOM 8891 O O . LEU A 1 1146 ? -79.973 6.782 36.214 1.00 83.88 1146 LEU A O 1
ATOM 8895 N N . SER A 1 1147 ? -81.446 5.116 36.555 1.00 84.38 1147 SER A N 1
ATOM 8896 C CA . SER A 1 1147 ? -82.627 5.945 36.299 1.00 84.38 1147 SER A CA 1
ATOM 8897 C C . SER A 1 1147 ? -82.875 6.887 37.479 1.00 84.38 1147 SER A C 1
ATOM 8899 O O . SER A 1 1147 ? -82.470 6.587 38.603 1.00 84.38 1147 SER A O 1
ATOM 8901 N N . GLN A 1 1148 ? -83.588 7.995 37.262 1.00 77.50 1148 GLN A N 1
ATOM 8902 C CA . GLN A 1 1148 ? -83.874 8.952 38.338 1.00 77.50 1148 GLN A CA 1
ATOM 8903 C C . GLN A 1 1148 ? -84.538 8.282 39.555 1.00 77.50 1148 GLN A C 1
ATOM 8905 O O . GLN A 1 1148 ? -84.111 8.493 40.686 1.00 77.50 1148 GLN A O 1
ATOM 8910 N N . SER A 1 1149 ? -85.496 7.379 39.323 1.00 78.88 1149 SER A N 1
ATOM 8911 C CA . SER A 1 1149 ? -86.157 6.619 40.391 1.00 78.88 1149 SER A CA 1
ATOM 8912 C C . SER A 1 1149 ? -85.210 5.701 41.170 1.00 78.88 1149 SER A C 1
ATOM 8914 O O . SER A 1 1149 ? -85.425 5.465 42.356 1.00 78.88 1149 SER A O 1
ATOM 8916 N N . MET A 1 1150 ? -84.161 5.177 40.528 1.00 86.81 1150 MET A N 1
ATOM 8917 C CA . MET A 1 1150 ? -83.130 4.392 41.212 1.00 86.81 1150 MET A CA 1
ATOM 8918 C C . MET A 1 1150 ? -82.231 5.306 42.045 1.00 86.81 1150 MET A C 1
ATOM 8920 O O . MET A 1 1150 ? -81.982 5.004 43.209 1.00 86.81 1150 MET A O 1
ATOM 8924 N N . VAL A 1 1151 ? -81.793 6.440 41.481 1.00 82.81 1151 VAL A N 1
ATOM 8925 C CA . VAL A 1 1151 ? -80.970 7.439 42.186 1.00 82.81 1151 VAL A CA 1
ATOM 8926 C C . VAL A 1 1151 ? -81.646 7.867 43.493 1.00 82.81 1151 VAL A C 1
ATOM 8928 O O . VAL A 1 1151 ? -81.004 7.854 44.546 1.00 82.81 1151 VAL A O 1
ATOM 8931 N N . ASP A 1 1152 ? -82.956 8.116 43.452 1.00 76.12 1152 ASP A N 1
ATOM 8932 C CA . ASP A 1 1152 ? -83.769 8.500 44.612 1.00 76.12 1152 ASP A CA 1
ATOM 8933 C C . ASP A 1 1152 ? -83.734 7.473 45.759 1.00 76.12 1152 ASP A C 1
ATOM 8935 O O . ASP A 1 1152 ? -83.821 7.834 46.933 1.00 76.12 1152 ASP A O 1
ATOM 8939 N N . LEU A 1 1153 ? -83.582 6.186 45.439 1.00 80.69 1153 LEU A N 1
ATOM 8940 C CA . LEU A 1 1153 ? -83.459 5.111 46.425 1.00 80.69 1153 LEU A CA 1
ATOM 8941 C C . LEU A 1 1153 ? -82.012 4.878 46.882 1.00 80.69 1153 LEU A C 1
ATOM 8943 O O . LEU A 1 1153 ? -81.794 4.329 47.961 1.00 80.69 1153 LEU A O 1
ATOM 8947 N N . THR A 1 1154 ? -81.020 5.298 46.097 1.00 84.31 1154 THR A N 1
ATOM 8948 C CA . THR A 1 1154 ? -79.600 5.154 46.457 1.00 84.31 1154 THR A CA 1
ATOM 8949 C C . THR A 1 1154 ? -79.091 6.259 47.379 1.00 84.31 1154 THR A C 1
AT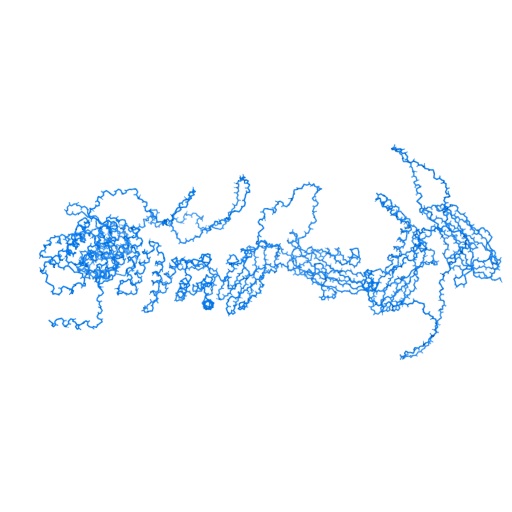OM 8951 O O . THR A 1 1154 ? -78.110 6.049 48.092 1.00 84.31 1154 THR A O 1
ATOM 8954 N N . ALA A 1 1155 ? -79.743 7.422 47.406 1.00 78.94 1155 ALA A N 1
ATOM 8955 C CA . ALA A 1 1155 ? -79.425 8.509 48.326 1.00 78.94 1155 ALA A CA 1
ATOM 8956 C C . ALA A 1 1155 ? -80.241 8.407 49.628 1.00 78.94 1155 ALA A C 1
ATOM 8958 O O . ALA A 1 1155 ? -81.362 7.890 49.652 1.00 78.94 1155 ALA A O 1
ATOM 8959 N N . VAL A 1 1156 ? -79.671 8.882 50.741 1.00 74.69 1156 VAL A N 1
ATOM 8960 C CA . VAL A 1 1156 ? -80.423 9.041 51.996 1.00 74.69 1156 VAL A CA 1
ATOM 8961 C C . VAL A 1 1156 ? -81.479 10.133 51.807 1.00 74.69 1156 VAL A C 1
ATOM 8963 O O . VAL A 1 1156 ? -81.184 11.197 51.261 1.00 74.69 1156 VAL A O 1
ATOM 8966 N N . SER A 1 1157 ? -82.710 9.876 52.266 1.00 74.94 1157 SER A N 1
ATOM 8967 C CA . SER A 1 1157 ? -83.770 10.886 52.229 1.00 74.94 1157 SER A CA 1
ATOM 8968 C C . SER A 1 1157 ? -83.371 12.101 53.082 1.00 74.94 1157 SER A C 1
ATOM 8970 O O . SER A 1 1157 ? -82.927 11.922 54.215 1.00 74.94 1157 SER A O 1
ATOM 8972 N N . PRO A 1 1158 ? -83.560 13.338 52.588 1.00 75.00 1158 PRO A N 1
ATOM 8973 C CA . PRO A 1 1158 ? -83.398 14.541 53.400 1.00 75.00 1158 PRO A CA 1
ATOM 8974 C C . PRO A 1 1158 ? -84.443 14.644 54.522 1.00 75.00 1158 PRO A C 1
ATOM 8976 O O . PRO A 1 1158 ? -84.268 15.453 55.430 1.00 75.00 1158 PRO A O 1
ATOM 8979 N N . LEU A 1 1159 ? -85.525 13.858 54.453 1.00 78.88 1159 LEU A N 1
ATOM 8980 C CA . LEU A 1 1159 ? -86.555 13.776 55.479 1.00 78.88 1159 LEU A CA 1
ATOM 8981 C C . LEU A 1 1159 ? -86.289 12.577 56.389 1.00 78.88 1159 LEU A C 1
ATOM 8983 O O . LEU A 1 1159 ? -86.285 11.429 55.944 1.00 78.88 1159 LEU A O 1
ATOM 8987 N N . GLU A 1 1160 ? -86.105 12.850 57.674 1.00 83.44 1160 GLU A N 1
ATOM 8988 C CA . GLU A 1 1160 ? -86.092 11.834 58.719 1.00 83.44 1160 GLU A CA 1
ATOM 8989 C C . GLU A 1 1160 ? -87.526 11.564 59.178 1.00 83.44 1160 GLU A C 1
ATOM 8991 O O . GLU A 1 1160 ? -88.293 12.491 59.452 1.00 83.44 1160 GLU A O 1
ATOM 8996 N N . TRP A 1 1161 ? -87.887 10.285 59.240 1.00 84.38 1161 TRP A N 1
ATOM 8997 C CA . TRP A 1 1161 ? -89.233 9.825 59.557 1.00 84.38 1161 TRP A CA 1
ATOM 8998 C C . TRP A 1 1161 ? -89.238 9.143 60.922 1.00 84.38 1161 TRP A C 1
ATOM 9000 O O . TRP A 1 1161 ? -88.542 8.147 61.112 1.00 84.38 1161 TRP A O 1
ATOM 9010 N N . ALA A 1 1162 ? -90.075 9.618 61.840 1.00 86.56 1162 ALA A N 1
ATOM 9011 C CA . ALA A 1 1162 ? -90.387 8.920 63.083 1.00 86.56 1162 ALA A CA 1
ATOM 9012 C C . ALA A 1 1162 ? -91.895 8.660 63.133 1.00 86.56 1162 ALA A C 1
ATOM 9014 O O . ALA A 1 1162 ? -92.696 9.586 63.226 1.00 86.56 1162 ALA A O 1
ATOM 9015 N N . ILE A 1 1163 ? -92.294 7.393 63.010 1.00 87.44 1163 ILE A N 1
ATOM 9016 C CA . ILE A 1 1163 ? -93.705 7.009 62.905 1.00 87.44 1163 ILE A CA 1
ATOM 9017 C C . ILE A 1 1163 ? -94.064 6.101 64.070 1.00 87.44 1163 ILE A C 1
ATOM 9019 O O . ILE A 1 1163 ? -93.357 5.130 64.327 1.00 87.44 1163 ILE A O 1
ATOM 9023 N N . SER A 1 1164 ? -95.164 6.388 64.760 1.00 87.88 1164 SER A N 1
ATOM 9024 C CA . SER A 1 1164 ? -95.697 5.544 65.827 1.00 87.88 1164 SER A CA 1
ATOM 9025 C C . SER A 1 1164 ? -97.135 5.116 65.542 1.00 87.88 1164 SER A C 1
ATOM 9027 O O . SER A 1 1164 ? -97.942 5.866 64.990 1.00 87.88 1164 SER A O 1
ATOM 9029 N N . PHE A 1 1165 ? -97.456 3.881 65.917 1.00 85.62 1165 PHE A N 1
ATOM 9030 C CA . PHE A 1 1165 ? -98.798 3.318 65.847 1.00 85.62 1165 PHE A CA 1
ATOM 9031 C C . PHE A 1 1165 ? -99.213 2.882 67.252 1.00 85.62 1165 PHE A C 1
ATOM 9033 O O . PHE A 1 1165 ? -98.515 2.092 67.882 1.00 85.62 1165 PHE A O 1
ATOM 9040 N N . GLN A 1 1166 ? -100.323 3.425 67.760 1.00 83.75 1166 GLN A N 1
ATOM 9041 C CA . GLN A 1 1166 ? -100.761 3.269 69.156 1.00 83.75 1166 GLN A CA 1
ATOM 9042 C C . GLN A 1 1166 ? -99.628 3.567 70.157 1.00 83.75 1166 GLN A C 1
ATOM 9044 O O . GLN A 1 1166 ? -99.306 2.744 71.010 1.00 83.75 1166 GLN A O 1
ATOM 9049 N N . ASP A 1 1167 ? -98.977 4.723 69.993 1.00 78.75 1167 ASP A N 1
ATOM 9050 C CA . ASP A 1 1167 ? -97.846 5.196 70.810 1.00 78.75 1167 ASP A CA 1
ATOM 9051 C C . ASP A 1 1167 ? -96.598 4.290 70.805 1.00 78.75 1167 ASP A C 1
ATOM 9053 O O . ASP A 1 1167 ? -95.629 4.550 71.516 1.00 78.75 1167 ASP A O 1
ATOM 9057 N N . THR A 1 1168 ? -96.565 3.261 69.953 1.00 82.44 1168 THR A N 1
ATOM 9058 C CA . THR A 1 1168 ? -95.398 2.394 69.764 1.00 82.44 1168 THR A CA 1
ATOM 9059 C C . THR A 1 1168 ? -94.668 2.804 68.493 1.00 82.44 1168 THR A C 1
ATOM 9061 O O . THR A 1 1168 ? -95.259 2.810 67.413 1.00 82.44 1168 THR A O 1
ATOM 9064 N N . LEU A 1 1169 ? -93.388 3.170 68.604 1.00 82.19 1169 LEU A N 1
ATOM 9065 C CA . LEU A 1 1169 ? -92.564 3.524 67.446 1.00 82.19 1169 LEU A CA 1
ATOM 9066 C C . LEU A 1 1169 ? -92.464 2.324 66.492 1.00 82.19 1169 LEU A C 1
ATOM 9068 O O . LEU A 1 1169 ? -92.094 1.219 66.897 1.00 82.19 1169 LEU A O 1
ATOM 9072 N N . VAL A 1 1170 ? -92.791 2.550 65.224 1.00 77.06 1170 VAL A N 1
ATOM 9073 C CA . VAL A 1 1170 ? -92.732 1.535 64.178 1.00 77.06 1170 VAL A CA 1
ATOM 9074 C C . VAL A 1 1170 ? -91.274 1.323 63.803 1.00 77.06 1170 VAL A C 1
ATOM 9076 O O . VAL A 1 1170 ? -90.661 2.134 63.112 1.00 77.06 1170 VAL A O 1
ATOM 9079 N N . GLN A 1 1171 ? -90.714 0.225 64.294 1.00 70.00 1171 GLN A N 1
ATOM 9080 C CA . GLN A 1 1171 ? -89.422 -0.264 63.842 1.00 70.00 1171 GLN A CA 1
ATOM 9081 C C . GLN A 1 1171 ? -89.611 -1.123 62.586 1.00 70.00 1171 GLN A C 1
ATOM 9083 O O . GLN A 1 1171 ? -90.668 -1.748 62.427 1.00 70.00 1171 GLN A O 1
ATOM 9088 N N . PRO A 1 1172 ? -88.595 -1.196 61.709 1.00 59.19 1172 PRO A N 1
ATOM 9089 C CA . PRO A 1 1172 ? -88.541 -2.237 60.694 1.00 59.19 1172 PRO A CA 1
ATOM 9090 C C . PRO A 1 1172 ? -88.847 -3.602 61.331 1.00 59.19 1172 PRO A C 1
ATOM 9092 O O . PRO A 1 1172 ? -88.435 -3.858 62.461 1.00 59.19 1172 PRO A O 1
ATOM 9095 N N . HIS A 1 1173 ? -89.580 -4.464 60.623 1.00 62.59 1173 HIS A N 1
ATOM 9096 C CA . HIS A 1 1173 ? -89.958 -5.830 61.035 1.00 62.59 1173 HIS A CA 1
ATOM 9097 C C . HIS A 1 1173 ? -91.075 -5.984 62.092 1.00 62.59 1173 HIS A C 1
ATOM 9099 O O . HIS A 1 1173 ? -91.494 -7.116 62.334 1.00 62.59 1173 HIS A O 1
ATOM 9105 N N . ASN A 1 1174 ? -91.599 -4.912 62.700 1.00 70.19 1174 ASN A N 1
ATOM 9106 C CA . ASN A 1 1174 ? -92.717 -5.054 63.642 1.00 70.19 1174 ASN A CA 1
ATOM 9107 C C . ASN A 1 1174 ? -94.041 -5.294 62.899 1.00 70.19 1174 ASN A C 1
ATOM 9109 O O . ASN A 1 1174 ? -94.566 -4.391 62.249 1.00 70.19 1174 ASN A O 1
ATOM 9113 N N . GLU A 1 1175 ? -94.605 -6.498 63.034 1.00 69.12 1175 GLU A N 1
ATOM 9114 C CA . GLU A 1 1175 ? -95.981 -6.780 62.619 1.00 69.12 1175 GLU A CA 1
ATOM 9115 C C . GLU A 1 1175 ? -96.938 -6.113 63.610 1.00 69.12 1175 GLU A C 1
ATOM 9117 O O . GLU A 1 1175 ? -97.036 -6.496 64.779 1.00 69.12 1175 GLU A O 1
ATOM 9122 N N . ILE A 1 1176 ? -97.629 -5.073 63.153 1.00 82.62 1176 ILE A N 1
ATOM 9123 C CA . ILE A 1 1176 ? -98.577 -4.341 63.983 1.00 82.62 1176 ILE A CA 1
ATOM 9124 C C . ILE A 1 1176 ? -99.902 -5.082 63.934 1.00 82.62 1176 ILE A C 1
ATOM 9126 O O . ILE A 1 1176 ? -100.534 -5.163 62.886 1.00 82.62 1176 ILE A O 1
ATOM 9130 N N . VAL A 1 1177 ? -100.347 -5.600 65.072 1.00 84.00 1177 VAL A N 1
ATOM 9131 C CA . VAL A 1 1177 ? -101.630 -6.297 65.165 1.00 84.00 1177 VAL A CA 1
ATOM 9132 C C . VAL A 1 1177 ? -102.668 -5.375 65.794 1.00 84.00 1177 VAL A C 1
ATOM 9134 O O . VAL A 1 1177 ? -102.425 -4.791 66.849 1.00 84.00 1177 VAL A O 1
ATOM 9137 N N . CYS A 1 1178 ? -103.840 -5.247 65.176 1.00 87.25 1178 CYS A N 1
ATOM 9138 C CA . CYS A 1 1178 ? -104.988 -4.583 65.795 1.00 87.25 1178 CYS A CA 1
ATOM 9139 C C . CYS A 1 1178 ? -106.278 -5.376 65.566 1.00 87.25 1178 CYS A C 1
ATOM 9141 O O . CYS A 1 1178 ? -106.343 -6.250 64.706 1.00 87.25 1178 CYS A O 1
ATOM 9143 N N . THR A 1 1179 ? -107.308 -5.105 66.366 1.00 88.81 1179 THR A N 1
ATOM 9144 C CA . THR A 1 1179 ? -108.605 -5.786 66.240 1.00 88.81 1179 THR A CA 1
ATOM 9145 C C . THR A 1 1179 ? -109.563 -5.011 65.341 1.00 88.81 1179 THR A C 1
ATOM 9147 O O . THR A 1 1179 ? -109.533 -3.779 65.286 1.00 88.81 1179 THR A O 1
ATOM 9150 N N . VAL A 1 1180 ? -110.439 -5.726 64.633 1.00 87.38 1180 VAL A N 1
ATOM 9151 C CA . VAL A 1 1180 ? -111.529 -5.106 63.863 1.00 87.38 1180 VAL A CA 1
ATOM 9152 C C . VAL A 1 1180 ? -112.357 -4.185 64.769 1.00 87.38 1180 VAL A C 1
ATOM 9154 O O . VAL A 1 1180 ? -112.718 -4.544 65.887 1.00 87.38 1180 VAL A O 1
ATOM 9157 N N . GLY A 1 1181 ? -112.652 -2.976 64.289 1.00 87.62 1181 GLY A N 1
ATOM 9158 C CA . GLY A 1 1181 ? -113.405 -1.949 65.016 1.00 87.62 1181 GLY A CA 1
ATOM 9159 C C . GLY A 1 1181 ? -112.591 -1.159 66.048 1.00 87.62 1181 GLY A C 1
ATOM 9160 O O . GLY A 1 1181 ? -113.080 -0.149 66.557 1.00 87.62 1181 GLY A O 1
ATOM 9161 N N . GLN A 1 1182 ? -111.347 -1.553 66.338 1.00 88.38 1182 GLN A N 1
ATOM 9162 C CA . GLN A 1 1182 ? -110.470 -0.818 67.245 1.00 88.38 1182 GLN A CA 1
ATOM 9163 C C . GLN A 1 1182 ? -109.982 0.481 66.596 1.00 88.38 1182 GLN A C 1
ATOM 9165 O O . GLN A 1 1182 ? -109.500 0.501 65.464 1.00 88.38 1182 GLN A O 1
ATOM 9170 N N . ARG A 1 1183 ? -110.065 1.582 67.349 1.00 87.75 1183 ARG A N 1
ATOM 9171 C CA . ARG A 1 1183 ? -109.416 2.844 66.987 1.00 87.75 1183 ARG A CA 1
ATOM 9172 C C . ARG A 1 1183 ? -107.914 2.733 67.237 1.00 87.75 1183 ARG A C 1
ATOM 9174 O O . ARG A 1 1183 ? -107.491 2.609 68.385 1.00 87.75 1183 ARG A O 1
ATOM 9181 N N . SER A 1 1184 ? -107.118 2.875 66.185 1.00 88.94 1184 SER A N 1
ATOM 9182 C CA . SER A 1 1184 ? -105.658 2.949 66.267 1.00 88.94 1184 SER A CA 1
ATOM 9183 C C . SER A 1 1184 ? -105.161 4.345 65.914 1.00 88.94 1184 SER A C 1
ATOM 9185 O O . SER A 1 1184 ? -105.612 4.938 64.939 1.00 88.94 1184 SER A O 1
ATOM 9187 N N . LEU A 1 1185 ? -104.250 4.898 66.712 1.00 90.94 1185 LEU A N 1
ATOM 9188 C CA . LEU A 1 1185 ? -103.639 6.201 66.447 1.00 90.94 1185 LEU A CA 1
ATOM 9189 C C . LEU A 1 1185 ? -102.370 6.012 65.609 1.00 90.94 1185 LEU A C 1
ATOM 9191 O O . LEU A 1 1185 ? -101.538 5.192 65.971 1.00 90.94 1185 LEU A O 1
ATOM 9195 N N . LEU A 1 1186 ? -102.219 6.769 64.526 1.00 90.62 1186 LEU A N 1
ATOM 9196 C CA . LEU A 1 1186 ? -101.013 6.839 63.702 1.00 90.62 1186 LEU A CA 1
ATOM 9197 C C . LEU A 1 1186 ? -100.422 8.250 63.834 1.00 90.62 1186 LEU A C 1
ATOM 9199 O O . LEU A 1 1186 ? -101.072 9.210 63.413 1.00 90.62 1186 LEU A O 1
ATOM 9203 N N . SER A 1 1187 ? -99.223 8.374 64.412 1.00 90.62 1187 SER A N 1
ATOM 9204 C CA . SER A 1 1187 ? -98.451 9.626 64.468 1.00 90.62 1187 SER A CA 1
ATOM 9205 C C . SER A 1 1187 ? -97.254 9.560 63.528 1.00 90.62 1187 SER A C 1
ATOM 9207 O O . SER A 1 1187 ? -96.544 8.560 63.501 1.00 90.62 1187 SER A O 1
ATOM 9209 N N . ILE A 1 1188 ? -97.033 10.617 62.751 1.00 91.00 1188 ILE A N 1
ATOM 9210 C CA . ILE A 1 1188 ? -95.942 10.760 61.788 1.00 91.00 1188 ILE A CA 1
ATOM 9211 C C . ILE A 1 1188 ? -95.212 12.060 62.104 1.00 91.00 1188 ILE A C 1
ATOM 9213 O O . ILE A 1 1188 ? -95.779 13.143 61.962 1.00 91.00 1188 ILE A O 1
ATOM 9217 N N . GLN A 1 1189 ? -93.945 11.958 62.477 1.00 89.62 1189 GLN A N 1
ATOM 9218 C CA . GLN A 1 1189 ? -93.028 13.077 62.641 1.00 89.62 1189 GLN A CA 1
ATOM 9219 C C . GLN A 1 1189 ? -92.047 13.115 61.466 1.00 89.62 1189 GLN A C 1
ATOM 9221 O O . GLN A 1 1189 ? -91.421 12.111 61.124 1.00 89.62 1189 GLN A O 1
ATOM 9226 N N . LEU A 1 1190 ? -91.935 14.287 60.847 1.00 89.62 1190 LEU A N 1
ATOM 9227 C CA . LEU A 1 1190 ? -91.022 14.589 59.750 1.00 89.62 1190 LEU A CA 1
ATOM 9228 C C . LEU A 1 1190 ? -89.989 15.611 60.212 1.00 89.62 1190 LEU A C 1
ATOM 9230 O O . LEU A 1 1190 ? -90.383 16.708 60.601 1.00 89.62 1190 LEU A O 1
ATOM 9234 N N . ALA A 1 1191 ? -88.697 15.295 60.117 1.00 87.50 1191 ALA A N 1
ATOM 9235 C CA . ALA A 1 1191 ? -87.611 16.252 60.334 1.00 87.50 1191 ALA A CA 1
ATOM 9236 C C . ALA A 1 1191 ? -86.862 16.533 59.028 1.00 87.50 1191 ALA A C 1
ATOM 9238 O O . ALA A 1 1191 ? -86.523 15.603 58.298 1.00 87.50 1191 ALA A O 1
ATOM 9239 N N . ASN A 1 1192 ? -86.557 17.796 58.735 1.00 86.38 1192 ASN A N 1
ATOM 9240 C CA . ASN A 1 1192 ? -85.687 18.135 57.608 1.00 86.38 1192 ASN A CA 1
ATOM 9241 C C . ASN A 1 1192 ? -84.211 18.106 58.032 1.00 86.38 1192 ASN A C 1
ATOM 9243 O O . ASN A 1 1192 ? -83.728 19.019 58.700 1.00 86.38 1192 ASN A O 1
ATOM 9247 N N . GLN A 1 1193 ? -83.480 17.088 57.589 1.00 77.44 1193 GLN A N 1
ATOM 9248 C CA . GLN A 1 1193 ? -82.049 16.928 57.857 1.00 77.44 1193 GLN A CA 1
ATOM 9249 C C . GLN A 1 1193 ? -81.151 17.564 56.784 1.00 77.44 1193 GLN A C 1
ATOM 9251 O O . GLN A 1 1193 ? -79.929 17.584 56.928 1.00 77.44 1193 GLN A O 1
ATOM 9256 N N . SER A 1 1194 ? -81.721 18.110 55.707 1.00 73.56 1194 SER A N 1
ATOM 9257 C CA . SER A 1 1194 ? -80.938 18.763 54.656 1.00 73.56 1194 SER A CA 1
ATOM 9258 C C . SER A 1 1194 ? -80.402 20.135 55.064 1.00 73.56 1194 SER A C 1
ATOM 9260 O O . SER A 1 1194 ? -80.825 20.753 56.042 1.00 73.56 1194 SER A O 1
ATOM 9262 N N . LEU A 1 1195 ? -79.426 20.630 54.300 1.00 68.06 1195 LEU A N 1
ATOM 9263 C CA . LEU A 1 1195 ? -78.860 21.964 54.508 1.00 68.06 1195 LEU A CA 1
ATOM 9264 C C . LEU A 1 1195 ? -79.764 23.094 53.993 1.00 68.06 1195 LEU A C 1
ATOM 9266 O O . LEU A 1 1195 ? -79.421 24.257 54.198 1.00 68.06 1195 LEU A O 1
ATOM 9270 N N . GLN A 1 1196 ? -80.892 22.771 53.355 1.00 74.12 1196 GLN A N 1
ATOM 9271 C CA . GLN A 1 1196 ? -81.806 23.734 52.748 1.00 74.12 1196 GLN A CA 1
ATOM 9272 C C . GLN A 1 1196 ? -83.242 23.557 53.271 1.00 74.12 1196 GLN A C 1
ATOM 9274 O O . GLN A 1 1196 ? -83.647 22.446 53.614 1.00 74.12 1196 GLN A O 1
ATOM 9279 N N . PRO A 1 1197 ? -84.041 24.633 53.348 1.00 79.62 1197 PRO A N 1
ATOM 9280 C CA . PRO A 1 1197 ? -85.451 24.520 53.698 1.00 79.62 1197 PRO A CA 1
ATOM 9281 C C . PRO A 1 1197 ? -86.247 23.839 52.577 1.00 79.62 1197 PRO A C 1
ATOM 9283 O O . PRO A 1 1197 ? -86.146 24.220 51.411 1.00 79.62 1197 PRO A O 1
ATOM 9286 N N . LEU A 1 1198 ? -87.088 22.867 52.932 1.00 80.00 1198 LEU A N 1
ATOM 9287 C CA . LEU A 1 1198 ? -87.966 22.175 51.988 1.00 80.00 1198 LEU A CA 1
ATOM 9288 C C . LEU A 1 1198 ? -89.299 22.922 51.871 1.00 80.00 1198 LEU A C 1
ATOM 9290 O O . LEU A 1 1198 ? -89.881 23.329 52.876 1.00 80.00 1198 LEU A O 1
ATOM 9294 N N . ARG A 1 1199 ? -89.799 23.118 50.648 1.00 82.50 1199 ARG A N 1
ATOM 9295 C CA . ARG A 1 1199 ? -91.009 23.912 50.372 1.00 82.50 1199 ARG A CA 1
ATOM 9296 C C . ARG A 1 1199 ? -92.083 23.095 49.673 1.00 82.50 1199 ARG A C 1
ATOM 9298 O O . ARG A 1 1199 ? -91.775 22.152 48.955 1.00 82.50 1199 ARG A O 1
ATOM 9305 N N . ASN A 1 1200 ? -93.337 23.513 49.847 1.00 84.94 1200 ASN A N 1
ATOM 9306 C CA . ASN A 1 1200 ? -94.515 22.950 49.177 1.00 84.94 1200 ASN A CA 1
ATOM 9307 C C . ASN A 1 1200 ? -94.615 21.423 49.297 1.00 84.94 1200 ASN A C 1
ATOM 9309 O O . ASN A 1 1200 ? -94.945 20.721 48.338 1.00 84.94 1200 ASN A O 1
ATOM 9313 N N . LEU A 1 1201 ? -94.314 20.922 50.490 1.00 86.31 1201 LEU A N 1
ATOM 9314 C CA . LEU A 1 1201 ? -94.411 19.514 50.817 1.00 86.31 1201 LEU A CA 1
ATOM 9315 C C . LEU A 1 1201 ? -95.884 19.126 50.988 1.00 86.31 1201 LEU A C 1
ATOM 9317 O O . LEU A 1 1201 ? -96.685 19.886 51.529 1.00 86.31 1201 LEU A O 1
ATOM 9321 N N . VAL A 1 1202 ? -96.258 17.930 50.556 1.00 90.25 1202 VAL A N 1
ATOM 9322 C CA . VAL A 1 1202 ? -97.585 17.353 50.761 1.00 90.25 1202 VAL A CA 1
ATOM 9323 C C . VAL A 1 1202 ? -97.417 15.947 51.312 1.00 90.25 1202 VAL A C 1
ATOM 9325 O O . VAL A 1 1202 ? -97.059 15.033 50.569 1.00 90.25 1202 VAL A O 1
ATOM 9328 N N . LEU A 1 1203 ? -97.691 15.788 52.607 1.00 91.06 1203 LEU A N 1
ATOM 9329 C CA . LEU A 1 1203 ? -97.744 14.499 53.291 1.00 91.06 1203 LEU A CA 1
ATOM 9330 C C . LEU A 1 1203 ? -99.067 13.806 52.954 1.00 91.06 1203 LEU A C 1
ATOM 9332 O O . LEU A 1 1203 ? -100.132 14.399 53.110 1.00 91.06 1203 LEU A O 1
ATOM 9336 N N . SER A 1 1204 ? -99.010 12.562 52.495 1.00 90.75 1204 SER A N 1
ATOM 9337 C CA . SER A 1 1204 ? -100.148 11.742 52.087 1.00 90.75 1204 SER A CA 1
ATOM 9338 C C . SER A 1 1204 ? -100.049 10.357 52.721 1.00 90.75 1204 SER A C 1
ATOM 9340 O O . SER A 1 1204 ? -98.992 9.730 52.706 1.00 90.75 1204 SER A O 1
ATOM 9342 N N . ILE A 1 1205 ? -101.167 9.884 53.267 1.00 90.69 1205 ILE A N 1
ATOM 9343 C CA . ILE A 1 1205 ? -101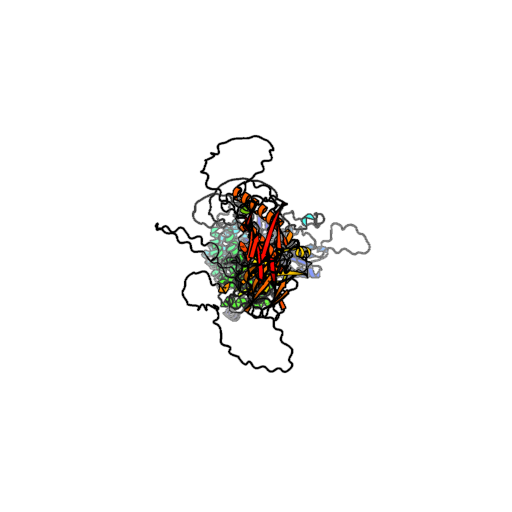.316 8.589 53.930 1.00 90.69 1205 ILE A CA 1
ATOM 9344 C C . ILE A 1 1205 ? -102.417 7.824 53.206 1.00 90.69 1205 ILE A C 1
ATOM 9346 O O . ILE A 1 1205 ? -103.571 8.263 53.156 1.00 90.69 1205 ILE A O 1
ATOM 9350 N N . LYS A 1 1206 ? -102.078 6.658 52.662 1.00 89.25 1206 LYS A N 1
ATOM 9351 C CA . LYS A 1 1206 ? -103.039 5.766 52.009 1.00 89.25 1206 LYS A CA 1
ATOM 9352 C C . LYS A 1 1206 ? -102.839 4.341 52.486 1.00 89.25 1206 LYS A C 1
ATOM 9354 O O . LYS A 1 1206 ? -101.733 3.818 52.421 1.00 89.25 1206 LYS A O 1
ATOM 9359 N N . PHE A 1 1207 ? -103.920 3.709 52.922 1.00 89.88 1207 PHE A N 1
ATOM 9360 C CA . PHE A 1 1207 ? -103.919 2.276 53.182 1.00 89.88 1207 PHE A CA 1
ATOM 9361 C C . PHE A 1 1207 ? -104.252 1.516 51.902 1.00 89.88 1207 PHE A C 1
ATOM 9363 O O . PHE A 1 1207 ? -105.054 1.977 51.088 1.00 89.88 1207 PHE A O 1
ATOM 9370 N N . TYR A 1 1208 ? -103.648 0.348 51.748 1.00 88.81 1208 TYR A N 1
ATOM 9371 C CA . TYR A 1 1208 ? -103.935 -0.597 50.680 1.00 88.81 1208 TYR A CA 1
ATOM 9372 C C . TYR A 1 1208 ? -103.834 -2.026 51.211 1.00 88.81 1208 TYR A C 1
ATOM 9374 O O . TYR A 1 1208 ? -103.254 -2.274 52.268 1.00 88.81 1208 TYR A O 1
ATOM 9382 N N . GLN A 1 1209 ? -104.428 -2.974 50.498 1.00 85.06 1209 GLN A N 1
ATOM 9383 C CA . GLN A 1 1209 ? -104.188 -4.396 50.728 1.00 85.06 1209 GLN A CA 1
ATOM 9384 C C . GLN A 1 1209 ? -103.345 -4.944 49.587 1.00 85.06 1209 GLN A C 1
ATOM 9386 O O . GLN A 1 1209 ? -103.648 -4.697 48.420 1.00 85.06 1209 GLN A O 1
ATOM 9391 N N . ASP A 1 1210 ? -102.305 -5.688 49.938 1.00 78.25 1210 ASP A N 1
ATOM 9392 C CA . ASP A 1 1210 ? -101.463 -6.415 48.997 1.00 78.25 1210 ASP A CA 1
ATOM 9393 C C . ASP A 1 1210 ? -101.882 -7.886 49.018 1.00 78.25 1210 ASP A C 1
ATOM 9395 O O . ASP A 1 1210 ? -101.776 -8.563 50.043 1.00 78.25 1210 ASP A O 1
ATOM 9399 N N . TYR A 1 1211 ? -102.386 -8.378 47.887 1.00 74.94 1211 TYR A N 1
ATOM 9400 C CA . TYR A 1 1211 ? -102.827 -9.767 47.743 1.00 74.94 1211 TYR A CA 1
ATOM 9401 C C . TYR A 1 1211 ? -101.672 -10.744 47.473 1.00 74.94 1211 TYR A C 1
ATOM 9403 O O . TYR A 1 1211 ? -101.915 -11.873 47.047 1.00 74.94 1211 TYR A O 1
ATOM 9411 N N . LEU A 1 1212 ? -100.420 -10.324 47.701 1.00 68.06 1212 LEU A N 1
ATOM 9412 C CA . LEU A 1 1212 ? -99.189 -11.094 47.479 1.00 68.06 1212 LEU A CA 1
ATOM 9413 C C . LEU A 1 1212 ? -98.976 -11.515 46.014 1.00 68.06 1212 LEU A C 1
ATOM 9415 O O . LEU A 1 1212 ? -98.103 -12.324 45.708 1.00 68.06 1212 LEU A O 1
ATOM 9419 N N . ASN A 1 1213 ? -99.762 -10.955 45.095 1.00 70.12 1213 ASN A N 1
ATOM 9420 C CA . ASN A 1 1213 ? -99.657 -11.136 43.648 1.00 70.12 1213 ASN A CA 1
ATOM 9421 C C . ASN A 1 1213 ? -99.223 -9.839 42.937 1.00 70.12 1213 ASN A C 1
ATOM 9423 O O . ASN A 1 1213 ? -99.330 -9.749 41.717 1.00 70.12 1213 ASN A O 1
ATOM 9427 N N . GLY A 1 1214 ? -98.773 -8.833 43.698 1.00 66.12 1214 GLY A N 1
ATOM 9428 C CA . GLY A 1 1214 ? -98.394 -7.511 43.195 1.00 66.12 1214 GLY A CA 1
ATOM 9429 C C . GLY A 1 1214 ? -99.572 -6.573 42.914 1.00 66.12 1214 GLY A C 1
ATOM 9430 O O . GLY A 1 1214 ? -99.345 -5.426 42.535 1.00 66.12 1214 GLY A O 1
ATOM 9431 N N . MET A 1 1215 ? -100.824 -7.018 43.094 1.00 73.88 1215 MET A N 1
ATOM 9432 C CA . MET A 1 1215 ? -101.976 -6.120 43.049 1.00 73.88 1215 MET A CA 1
ATOM 9433 C C . MET A 1 1215 ? -102.184 -5.443 44.399 1.00 73.88 1215 MET A C 1
ATOM 9435 O O . MET A 1 1215 ? -102.627 -6.063 45.369 1.00 73.88 1215 MET A O 1
ATOM 9439 N N . GLU A 1 1216 ? -101.933 -4.139 44.412 1.00 80.06 1216 GLU A N 1
ATOM 9440 C CA . GLU A 1 1216 ? -102.256 -3.251 45.520 1.00 80.06 1216 GLU A CA 1
ATOM 9441 C C . GLU A 1 1216 ? -103.676 -2.708 45.346 1.00 80.06 1216 GLU A C 1
ATOM 9443 O O . GLU A 1 1216 ? -103.973 -1.951 44.418 1.00 80.06 1216 GLU A O 1
ATOM 9448 N N . ASN A 1 1217 ? -104.583 -3.089 46.241 1.00 82.62 1217 ASN A N 1
ATOM 9449 C CA . ASN A 1 1217 ? -105.937 -2.558 46.240 1.00 82.62 1217 ASN A CA 1
ATOM 9450 C C . ASN A 1 1217 ? -106.058 -1.395 47.225 1.00 82.62 1217 ASN A C 1
ATOM 9452 O O . ASN A 1 1217 ? -106.090 -1.596 48.439 1.00 82.62 1217 ASN A O 1
ATOM 9456 N N . TYR A 1 1218 ? -106.168 -0.190 46.669 1.00 83.12 1218 TYR A N 1
ATOM 9457 C CA . TYR A 1 1218 ? -106.394 1.057 47.400 1.00 83.12 1218 TYR A CA 1
ATOM 9458 C C . TYR A 1 1218 ? -107.883 1.361 47.655 1.00 83.12 1218 TYR A C 1
ATOM 9460 O O . TYR A 1 1218 ? -108.192 2.242 48.456 1.00 83.12 1218 TYR A O 1
ATOM 9468 N N . ASN A 1 1219 ? -108.819 0.647 47.015 1.00 84.19 1219 ASN A N 1
ATOM 9469 C CA . ASN A 1 1219 ? -110.261 0.848 47.198 1.00 84.19 1219 ASN A CA 1
ATOM 9470 C C . ASN A 1 1219 ? -110.728 0.178 48.493 1.00 84.19 1219 ASN A C 1
ATOM 9472 O O . ASN A 1 1219 ? -111.335 -0.895 48.496 1.00 84.19 1219 ASN A O 1
ATOM 9476 N N . LEU A 1 1220 ? -110.411 0.828 49.609 1.00 85.06 1220 LEU A N 1
ATOM 9477 C CA . LEU A 1 1220 ? -110.695 0.354 50.960 1.00 85.06 1220 LEU A CA 1
ATOM 9478 C C . LEU A 1 1220 ? -111.808 1.144 51.654 1.00 85.06 1220 LEU A C 1
ATOM 9480 O O . LEU A 1 1220 ? -111.945 1.045 52.867 1.00 85.06 1220 LEU A O 1
ATOM 9484 N N . GLU A 1 1221 ? -112.626 1.893 50.914 1.00 81.75 1221 GLU A N 1
ATOM 9485 C CA . GLU A 1 1221 ? -113.669 2.781 51.461 1.00 81.75 1221 GLU A CA 1
ATOM 9486 C C . GLU A 1 1221 ? -114.652 2.063 52.401 1.00 81.75 1221 GLU A C 1
ATOM 9488 O O . GLU A 1 1221 ? -115.111 2.642 53.381 1.00 81.75 1221 GLU A O 1
ATOM 9493 N N . THR A 1 1222 ? -114.941 0.781 52.150 1.00 85.00 1222 THR A N 1
ATOM 9494 C CA . THR A 1 1222 ? -115.813 -0.043 53.007 1.00 85.00 1222 THR A CA 1
ATOM 9495 C C . THR A 1 1222 ? -115.051 -0.874 54.046 1.00 85.00 1222 THR A C 1
ATOM 9497 O O . THR A 1 1222 ? -115.669 -1.640 54.780 1.00 85.00 1222 THR A O 1
ATOM 9500 N N . ARG A 1 1223 ? -113.713 -0.801 54.074 1.00 88.50 1223 ARG A N 1
ATOM 9501 C CA . ARG A 1 1223 ? -112.831 -1.665 54.885 1.00 88.50 1223 ARG A CA 1
ATOM 9502 C C . ARG A 1 1223 ? -111.982 -0.893 55.885 1.00 88.50 1223 ARG A C 1
ATOM 9504 O O . ARG A 1 1223 ? -111.662 -1.436 56.937 1.00 88.50 1223 ARG A O 1
ATOM 9511 N N . VAL A 1 1224 ? -111.619 0.348 55.576 1.00 89.75 1224 VAL A N 1
ATOM 9512 C CA . VAL A 1 1224 ? -110.770 1.205 56.406 1.00 89.75 1224 VAL A CA 1
ATOM 9513 C C . VAL A 1 1224 ? -111.330 2.620 56.398 1.00 89.75 1224 VAL A C 1
ATOM 9515 O O . VAL A 1 1224 ? -111.576 3.184 55.336 1.00 89.75 1224 VAL A O 1
ATOM 9518 N N . ALA A 1 1225 ? -111.481 3.217 57.577 1.00 88.31 1225 ALA A N 1
ATOM 9519 C CA . ALA A 1 1225 ? -111.749 4.643 57.725 1.00 88.31 1225 ALA A CA 1
ATOM 9520 C C . ALA A 1 1225 ? -110.573 5.338 58.411 1.00 88.31 1225 ALA A C 1
ATOM 9522 O O . ALA A 1 1225 ? -110.047 4.858 59.415 1.00 88.31 1225 ALA A O 1
ATOM 9523 N N . ILE A 1 1226 ? -110.202 6.507 57.887 1.00 88.75 1226 ILE A N 1
ATOM 9524 C CA . ILE A 1 1226 ? -109.226 7.408 58.502 1.00 88.75 1226 ILE A CA 1
ATOM 9525 C C . ILE A 1 1226 ? -109.985 8.628 59.024 1.00 88.75 1226 ILE A C 1
ATOM 9527 O O . ILE A 1 1226 ? -110.646 9.336 58.269 1.00 88.75 1226 ILE A O 1
ATOM 9531 N N . SER A 1 1227 ? -109.884 8.875 60.323 1.00 87.06 1227 SER A N 1
ATOM 9532 C CA . SER A 1 1227 ? -110.371 10.072 60.997 1.00 87.06 1227 SER A CA 1
ATOM 9533 C C . SER A 1 1227 ? -109.215 11.052 61.179 1.00 87.06 1227 SER A C 1
ATOM 9535 O O . SER A 1 1227 ? -108.342 10.862 62.030 1.00 87.06 1227 SER A O 1
ATOM 9537 N N . GLY A 1 1228 ? -109.234 12.111 60.375 1.00 85.12 1228 GLY A N 1
ATOM 9538 C CA . GLY A 1 1228 ? -108.202 13.140 60.299 1.00 85.12 1228 GLY A CA 1
ATOM 9539 C C . GLY A 1 1228 ? -107.783 13.383 58.848 1.00 85.12 1228 GLY A C 1
ATOM 9540 O O . GLY A 1 1228 ? -108.098 12.574 57.973 1.00 85.12 1228 GLY A O 1
ATOM 9541 N N . PRO A 1 1229 ? -107.090 14.493 58.561 1.00 87.19 1229 PRO A N 1
ATOM 9542 C CA . PRO A 1 1229 ? -106.587 14.747 57.222 1.00 87.19 1229 PRO A CA 1
ATOM 9543 C C . PRO A 1 1229 ? -105.547 13.680 56.863 1.00 87.19 1229 PRO A C 1
ATOM 9545 O O . PRO A 1 1229 ? -104.480 13.595 57.463 1.00 87.19 1229 PRO A O 1
ATOM 9548 N N . ASN A 1 1230 ? -105.862 12.848 55.875 1.00 84.81 1230 ASN A N 1
ATOM 9549 C CA . ASN A 1 1230 ? -104.930 11.871 55.311 1.00 84.81 1230 ASN A CA 1
ATOM 9550 C C . ASN A 1 1230 ? -104.029 12.483 54.223 1.00 84.81 1230 ASN A C 1
ATOM 9552 O O . ASN A 1 1230 ? -103.183 11.791 53.666 1.00 84.81 1230 ASN A O 1
ATOM 9556 N N . ARG A 1 1231 ? -104.205 13.775 53.916 1.00 89.94 1231 ARG A N 1
ATOM 9557 C CA . ARG A 1 1231 ? -103.372 14.557 53.000 1.00 89.94 1231 ARG A CA 1
ATOM 9558 C C . ARG A 1 1231 ? -103.198 15.978 53.540 1.00 89.94 1231 ARG A C 1
ATOM 9560 O O . ARG A 1 1231 ? -104.192 16.673 53.736 1.00 89.94 1231 ARG A O 1
ATOM 9567 N N . ILE A 1 1232 ? -101.961 16.414 53.775 1.00 89.19 1232 ILE A N 1
ATOM 9568 C CA . ILE A 1 1232 ? -101.629 17.704 54.404 1.00 89.19 1232 ILE A CA 1
ATOM 9569 C C . ILE A 1 1232 ? -100.562 18.425 53.608 1.00 89.19 1232 ILE A C 1
ATOM 9571 O O . ILE A 1 1232 ? -99.528 17.847 53.294 1.00 89.19 1232 ILE A O 1
ATOM 9575 N N . ALA A 1 1233 ? -100.786 19.712 53.359 1.00 88.75 1233 ALA A N 1
ATOM 9576 C CA . ALA A 1 1233 ? -99.762 20.602 52.839 1.00 88.75 1233 ALA A CA 1
ATOM 9577 C C . ALA A 1 1233 ? -98.896 21.166 53.980 1.00 88.75 1233 ALA A C 1
ATOM 9579 O O . ALA A 1 1233 ? -99.404 21.726 54.951 1.00 88.75 1233 ALA A O 1
ATOM 9580 N N . ILE A 1 1234 ? -97.581 21.049 53.832 1.00 86.00 1234 ILE A N 1
ATOM 9581 C CA . ILE A 1 1234 ? -96.537 21.654 54.656 1.00 86.00 1234 ILE A CA 1
ATOM 9582 C C . ILE A 1 1234 ? -95.842 22.699 53.756 1.00 86.00 1234 ILE A C 1
ATOM 9584 O O . ILE A 1 1234 ? -95.003 22.340 52.929 1.00 86.00 1234 ILE A O 1
ATOM 9588 N N . PRO A 1 1235 ? -96.211 23.995 53.852 1.00 84.25 1235 PRO A N 1
ATOM 9589 C CA . PRO A 1 1235 ? -95.715 25.030 52.936 1.00 84.25 1235 PRO A CA 1
ATOM 9590 C C . PRO A 1 1235 ? -94.194 25.199 52.977 1.00 84.25 1235 PRO A C 1
ATOM 9592 O O . PRO A 1 1235 ? -93.561 25.451 51.954 1.00 84.25 1235 PRO A O 1
ATOM 9595 N N . LEU A 1 1236 ? -93.626 25.054 54.171 1.00 84.94 1236 LEU A N 1
ATOM 9596 C CA . LEU A 1 1236 ? -92.215 25.215 54.471 1.00 84.94 1236 LEU A CA 1
ATOM 9597 C C . LEU A 1 1236 ? -91.873 24.287 55.641 1.00 84.94 1236 LEU A C 1
ATOM 9599 O O . LEU A 1 1236 ? -92.662 24.181 56.585 1.00 84.94 1236 LEU A O 1
ATOM 9603 N N . LEU A 1 1237 ? -90.736 23.609 55.532 1.00 83.94 1237 LEU A N 1
ATOM 9604 C CA . LEU A 1 1237 ? -90.083 22.854 56.591 1.00 83.94 1237 LEU A CA 1
ATOM 9605 C C . LEU A 1 1237 ? -88.623 23.313 56.623 1.00 83.94 1237 LEU A C 1
ATOM 9607 O O . LEU A 1 1237 ? -87.809 22.922 55.776 1.00 83.94 1237 LEU A O 1
ATOM 9611 N N . GLU A 1 1238 ? -88.327 24.221 57.546 1.00 85.19 1238 GLU A N 1
ATOM 9612 C CA . GLU A 1 1238 ? -87.009 24.819 57.729 1.00 85.19 1238 GLU A CA 1
ATOM 9613 C C . GLU A 1 1238 ? -85.953 23.756 58.049 1.00 85.19 1238 GLU A C 1
ATOM 9615 O O . GLU A 1 1238 ? -86.251 22.611 58.400 1.00 85.19 1238 GLU A O 1
ATOM 9620 N N . LYS A 1 1239 ? -84.679 24.122 57.907 1.00 79.75 1239 LYS A N 1
ATOM 9621 C CA . LYS A 1 1239 ? -83.569 23.238 58.276 1.00 79.75 1239 LYS A CA 1
ATOM 9622 C C . LYS A 1 1239 ? -83.700 22.821 59.746 1.00 79.75 1239 LYS A C 1
ATOM 9624 O O . LYS A 1 1239 ? -83.799 23.682 60.615 1.00 79.75 1239 LYS A O 1
ATOM 9629 N N . GLN A 1 1240 ? -83.620 21.517 60.015 1.00 78.88 1240 GLN A N 1
ATOM 9630 C CA . GLN A 1 1240 ? -83.773 20.912 61.347 1.00 78.88 1240 GLN A CA 1
ATOM 9631 C C . GLN A 1 1240 ? -85.155 21.133 61.991 1.00 78.88 1240 GLN A C 1
ATOM 9633 O O . GLN A 1 1240 ? -85.340 20.818 63.165 1.00 78.88 1240 GLN A O 1
ATOM 9638 N N . GLU A 1 1241 ? -86.143 21.651 61.253 1.00 87.50 1241 GLU A N 1
ATOM 9639 C CA . GLU A 1 1241 ? -87.513 21.755 61.749 1.00 87.50 1241 GLU A CA 1
ATOM 9640 C C . GLU A 1 1241 ? -88.177 20.376 61.743 1.00 87.50 1241 GLU A C 1
ATOM 9642 O O . GLU A 1 1241 ? -88.023 19.595 60.798 1.00 87.50 1241 GLU A O 1
ATOM 9647 N N . GLN A 1 1242 ? -88.928 20.096 62.808 1.00 86.06 1242 GLN A N 1
ATOM 9648 C CA . GLN A 1 1242 ? -89.732 18.892 62.964 1.00 86.06 1242 GLN A CA 1
ATOM 9649 C C . GLN A 1 1242 ? -91.218 19.224 62.914 1.00 86.06 1242 GLN A C 1
ATOM 9651 O O . GLN A 1 1242 ? -91.677 20.177 63.546 1.00 86.06 1242 GLN A O 1
ATOM 9656 N N . LYS A 1 1243 ? -91.983 18.407 62.191 1.00 88.19 1243 LYS A N 1
ATOM 9657 C CA . LYS A 1 1243 ? -93.430 18.555 62.057 1.00 88.19 1243 LYS A CA 1
ATOM 9658 C C . LYS A 1 1243 ? -94.136 17.238 62.315 1.00 88.19 1243 LYS A C 1
ATOM 9660 O O . LYS A 1 1243 ? -93.858 16.245 61.651 1.00 88.19 1243 LYS A O 1
ATOM 9665 N N . GLU A 1 1244 ? -95.063 17.256 63.264 1.00 89.50 1244 GLU A N 1
ATOM 9666 C CA . GLU A 1 1244 ? -95.862 16.096 63.647 1.00 89.50 1244 GLU A CA 1
ATOM 9667 C C . GLU A 1 1244 ? -97.270 16.169 63.053 1.00 89.50 1244 GLU A C 1
ATOM 9669 O O . GLU A 1 1244 ? -97.910 17.224 63.048 1.00 89.50 1244 GLU A O 1
ATOM 9674 N N . HIS A 1 1245 ? -97.766 15.031 62.580 1.00 90.81 1245 HIS A N 1
ATOM 9675 C CA . HIS A 1 1245 ? -99.142 14.838 62.153 1.00 90.81 1245 HIS A CA 1
ATOM 9676 C C . HIS A 1 1245 ? -99.717 13.556 62.752 1.00 90.81 1245 HIS A C 1
ATOM 9678 O O . HIS A 1 1245 ? -99.104 12.497 62.657 1.00 90.81 1245 HIS A O 1
ATOM 9684 N N . THR A 1 1246 ? -100.926 13.635 63.307 1.00 90.75 1246 THR A N 1
ATOM 9685 C CA . THR A 1 1246 ? -101.629 12.493 63.900 1.00 90.75 1246 THR A CA 1
ATOM 9686 C C . THR A 1 1246 ? -102.979 12.257 63.225 1.00 90.75 1246 THR A C 1
ATOM 9688 O O . THR A 1 1246 ? -103.747 13.183 62.958 1.00 90.75 1246 THR A O 1
ATOM 9691 N N . CYS A 1 1247 ? -103.310 10.994 62.957 1.00 91.12 1247 CYS A N 1
ATOM 9692 C CA . CYS A 1 1247 ? -104.635 10.587 62.487 1.00 91.12 1247 CYS A CA 1
ATOM 9693 C C . CYS A 1 1247 ? -105.073 9.281 63.160 1.00 91.12 1247 CYS A C 1
ATOM 9695 O O . CYS A 1 1247 ? -104.251 8.493 63.616 1.00 91.12 1247 CYS A O 1
ATOM 9697 N N . SER A 1 1248 ? -106.381 9.058 63.282 1.00 90.88 1248 SER A N 1
ATOM 9698 C CA . SER A 1 1248 ? -106.923 7.803 63.818 1.00 90.88 1248 SER A CA 1
ATOM 9699 C C . SER A 1 1248 ? -107.415 6.916 62.678 1.00 90.88 1248 SER A C 1
ATOM 9701 O O . SER A 1 1248 ? -108.106 7.398 61.790 1.00 90.88 1248 SER A O 1
ATOM 9703 N N . VAL A 1 1249 ? -107.097 5.629 62.710 1.00 91.50 1249 VAL A N 1
ATOM 9704 C CA . VAL A 1 1249 ? -107.465 4.638 61.694 1.00 91.50 1249 VAL A CA 1
ATOM 9705 C C . VAL A 1 1249 ? -108.325 3.560 62.344 1.00 91.50 1249 VAL A C 1
ATOM 9707 O O . VAL A 1 1249 ? -108.035 3.121 63.457 1.00 91.50 1249 VAL A O 1
ATOM 9710 N N . ILE A 1 1250 ? -109.398 3.160 61.666 1.00 91.75 1250 ILE A N 1
ATOM 9711 C CA . ILE A 1 1250 ? -110.295 2.079 62.084 1.00 91.75 1250 ILE A CA 1
ATOM 9712 C C . ILE A 1 1250 ? -110.429 1.101 60.919 1.00 91.75 1250 ILE A C 1
ATOM 9714 O O . ILE A 1 1250 ? -110.743 1.508 59.798 1.00 91.75 1250 ILE A O 1
ATOM 9718 N N . PHE A 1 1251 ? -110.220 -0.184 61.193 1.00 91.31 1251 PHE A N 1
ATOM 9719 C CA . PHE A 1 1251 ? -110.377 -1.269 60.226 1.00 91.31 1251 PHE A CA 1
ATOM 9720 C C . PHE A 1 1251 ? -111.692 -2.008 60.494 1.00 91.31 1251 PHE A C 1
ATOM 9722 O O . PHE A 1 1251 ? -111.936 -2.452 61.613 1.00 91.31 1251 PHE A O 1
ATOM 9729 N N . PHE A 1 1252 ? -112.549 -2.135 59.483 1.00 90.88 1252 PHE A N 1
ATOM 9730 C CA . PHE A 1 1252 ? -113.872 -2.769 59.582 1.00 90.88 1252 PHE A CA 1
ATOM 9731 C C . PHE A 1 1252 ? -113.879 -4.242 59.175 1.00 90.88 1252 PHE A C 1
ATOM 9733 O O . PHE A 1 1252 ? -114.871 -4.931 59.389 1.00 90.88 1252 PHE A O 1
ATOM 9740 N N . THR A 1 1253 ? -112.791 -4.731 58.584 1.00 88.69 1253 THR A N 1
ATOM 9741 C CA . THR A 1 1253 ? -112.662 -6.124 58.150 1.00 88.69 1253 THR A CA 1
ATOM 9742 C C . THR A 1 1253 ? -111.310 -6.683 58.566 1.00 88.69 1253 THR A C 1
ATOM 9744 O O . THR A 1 1253 ? -110.319 -5.954 58.461 1.00 88.69 1253 THR A O 1
ATOM 9747 N N . PRO A 1 1254 ? -111.239 -7.961 58.970 1.00 87.56 1254 PRO A N 1
ATOM 9748 C CA . PRO A 1 1254 ? -109.966 -8.605 59.238 1.00 87.56 1254 PRO A CA 1
ATOM 9749 C C . PRO A 1 1254 ? -109.167 -8.771 57.938 1.00 87.56 1254 PRO A C 1
ATOM 9751 O O . PRO A 1 1254 ? -109.725 -8.835 56.838 1.00 87.56 1254 PRO A O 1
ATOM 9754 N N . GLY A 1 1255 ? -107.846 -8.828 58.058 1.00 87.69 1255 GLY A N 1
ATOM 9755 C CA . GLY A 1 1255 ? -106.927 -8.970 56.935 1.00 87.69 1255 GLY A CA 1
ATOM 9756 C C . GLY A 1 1255 ? -105.634 -8.193 57.135 1.00 87.69 1255 GLY A C 1
ATOM 9757 O O . GLY A 1 1255 ? -105.469 -7.455 58.101 1.00 87.69 1255 GLY A O 1
ATOM 9758 N N . ARG A 1 1256 ? -104.702 -8.354 56.197 1.00 87.38 1256 ARG A N 1
ATOM 9759 C CA . ARG A 1 1256 ? -103.444 -7.603 56.186 1.00 87.38 1256 ARG A CA 1
ATOM 9760 C C . ARG A 1 1256 ? -103.607 -6.330 55.374 1.00 87.38 1256 ARG A C 1
ATOM 9762 O O . ARG A 1 1256 ? -104.124 -6.372 54.256 1.00 87.38 1256 ARG A O 1
ATOM 9769 N N . PHE A 1 1257 ? -103.185 -5.215 55.947 1.00 88.75 1257 PHE A N 1
ATOM 9770 C CA . PHE A 1 1257 ? -103.203 -3.894 55.336 1.00 88.75 1257 PHE A CA 1
ATOM 9771 C C . PHE A 1 1257 ? -101.800 -3.307 55.379 1.00 88.75 1257 PHE A C 1
ATOM 9773 O O . PHE A 1 1257 ? -101.035 -3.576 56.297 1.00 88.75 1257 PHE A O 1
ATOM 9780 N N . LYS A 1 1258 ? -101.465 -2.477 54.400 1.00 88.00 1258 LYS A N 1
ATOM 9781 C CA . LYS A 1 1258 ? -100.206 -1.744 54.342 1.00 88.00 1258 LYS A CA 1
ATOM 9782 C C . LYS A 1 1258 ? -100.494 -0.250 54.259 1.00 88.00 1258 LYS A C 1
ATOM 9784 O O . LYS A 1 1258 ? -101.432 0.158 53.575 1.00 88.00 1258 LYS A O 1
ATOM 9789 N N . ALA A 1 1259 ? -99.710 0.568 54.955 1.00 87.38 1259 ALA A N 1
ATOM 9790 C CA . ALA A 1 1259 ? -99.790 2.023 54.875 1.00 87.38 1259 ALA A CA 1
ATOM 9791 C C . ALA A 1 1259 ? -98.676 2.562 53.972 1.00 87.38 1259 ALA A C 1
ATOM 9793 O O . ALA A 1 1259 ? -97.491 2.444 54.284 1.00 87.38 1259 ALA A O 1
ATOM 9794 N N . SER A 1 1260 ? -99.068 3.182 52.861 1.00 87.00 1260 SER A N 1
ATOM 9795 C CA . SER A 1 1260 ? -98.191 4.005 52.035 1.00 87.00 1260 SER A CA 1
ATOM 9796 C C . SER A 1 1260 ? -98.190 5.422 52.591 1.00 87.00 1260 SER A C 1
ATOM 9798 O O . SER A 1 1260 ? -99.206 6.121 52.525 1.00 87.00 1260 SER A O 1
ATOM 9800 N N . ILE A 1 1261 ? -97.050 5.838 53.135 1.00 89.00 1261 ILE A N 1
ATOM 9801 C CA . ILE A 1 1261 ? -96.836 7.186 53.655 1.00 89.00 1261 ILE A CA 1
ATOM 9802 C C . ILE A 1 1261 ? -95.795 7.858 52.770 1.00 89.00 1261 ILE A C 1
ATOM 9804 O O . ILE A 1 1261 ? -94.668 7.380 52.641 1.00 89.00 1261 ILE A O 1
ATOM 9808 N N . GLU A 1 1262 ? -96.188 8.957 52.140 1.00 88.25 1262 GLU A N 1
ATOM 9809 C CA . GLU A 1 1262 ? -95.345 9.684 51.200 1.00 88.25 1262 GLU A CA 1
ATOM 9810 C C . GLU A 1 1262 ? -95.429 11.191 51.430 1.00 88.25 1262 GLU A C 1
ATOM 9812 O O . GLU A 1 1262 ? -96.485 11.731 51.746 1.00 88.25 1262 GLU A O 1
ATOM 9817 N N . CYS A 1 1263 ? -94.307 11.878 51.269 1.00 87.44 1263 CYS A N 1
ATOM 9818 C CA . CYS A 1 1263 ? -94.187 13.321 51.300 1.00 87.44 1263 CYS A CA 1
ATOM 9819 C C . CYS A 1 1263 ? -93.746 13.767 49.910 1.00 87.44 1263 CYS A C 1
ATOM 9821 O O . CYS A 1 1263 ? -92.679 13.383 49.437 1.00 87.44 1263 CYS A O 1
ATOM 9823 N N . THR A 1 1264 ? -94.588 14.541 49.235 1.00 83.19 1264 THR A N 1
ATOM 9824 C CA . THR A 1 1264 ? -94.332 15.002 47.867 1.00 83.19 1264 THR A CA 1
ATOM 9825 C C . THR A 1 1264 ? -93.995 16.484 47.867 1.00 83.19 1264 THR A C 1
ATOM 9827 O O . THR 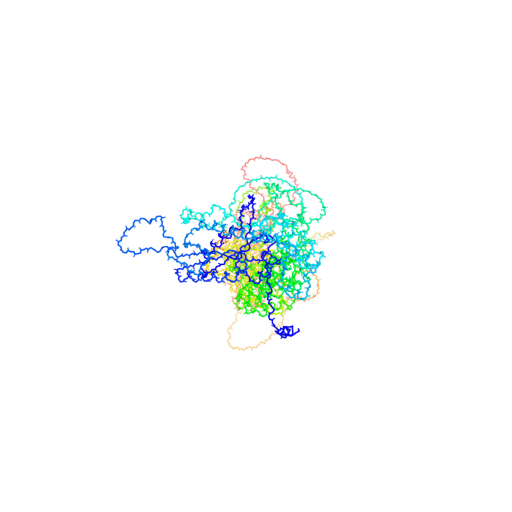A 1 1264 ? -94.763 17.276 48.396 1.00 83.19 1264 THR A O 1
ATOM 9830 N N . SER A 1 1265 ? -92.870 16.883 47.288 1.00 79.88 1265 SER A N 1
ATOM 9831 C CA . SER A 1 1265 ? -92.621 18.282 46.938 1.00 79.88 1265 SER A CA 1
ATOM 9832 C C . SER A 1 1265 ? -93.261 18.541 45.586 1.00 79.88 1265 SER A C 1
ATOM 9834 O O . SER A 1 1265 ? -92.970 17.827 44.627 1.00 79.88 1265 SER A O 1
ATOM 9836 N N . ASN A 1 1266 ? -94.139 19.539 45.500 1.00 67.25 1266 ASN A N 1
ATOM 9837 C CA . ASN A 1 1266 ? -94.666 19.992 44.221 1.00 67.25 1266 ASN A CA 1
ATOM 9838 C C . ASN A 1 1266 ? -94.342 21.480 44.055 1.00 67.25 1266 ASN A C 1
ATOM 9840 O O . ASN A 1 1266 ? -94.969 22.331 44.698 1.00 67.25 1266 ASN A O 1
ATOM 9844 N N . PRO A 1 1267 ? -93.362 21.827 43.214 1.00 57.81 1267 PRO A N 1
ATOM 9845 C CA . PRO A 1 1267 ? -93.059 23.211 42.942 1.00 57.81 1267 PRO A CA 1
ATOM 9846 C C . PRO A 1 1267 ? -94.211 23.782 42.128 1.00 57.81 1267 PRO A C 1
ATOM 9848 O O . PRO A 1 1267 ? -94.527 23.316 41.031 1.00 57.81 1267 PRO A O 1
ATOM 9851 N N . GLN A 1 1268 ? -94.894 24.779 42.689 1.00 49.78 1268 GLN A N 1
ATOM 9852 C CA . GLN A 1 1268 ? -95.843 25.545 41.905 1.00 49.78 1268 GLN A CA 1
ATOM 9853 C C . GLN A 1 1268 ? -95.074 26.181 40.753 1.00 49.78 1268 GLN A C 1
ATOM 9855 O O . GLN A 1 1268 ? -94.173 26.990 40.974 1.00 49.78 1268 GLN A O 1
ATOM 9860 N N . LYS A 1 1269 ? -95.472 25.835 39.525 1.00 44.38 1269 LYS A N 1
ATOM 9861 C CA . LYS A 1 1269 ? -95.237 26.680 38.358 1.00 44.38 1269 LYS A CA 1
ATOM 9862 C C . LYS A 1 1269 ? -95.732 28.061 38.761 1.00 44.38 1269 LYS A C 1
ATOM 9864 O O . LYS A 1 1269 ? -96.943 28.223 38.919 1.00 44.38 1269 LYS A O 1
ATOM 9869 N N . GLN A 1 1270 ? -94.831 29.007 39.026 1.00 41.00 1270 GLN A N 1
ATOM 9870 C CA . GLN A 1 1270 ? -95.251 30.385 39.231 1.00 41.00 1270 GLN A CA 1
ATOM 9871 C C . GLN A 1 1270 ? -96.050 30.759 37.993 1.00 41.00 1270 GLN A C 1
ATOM 9873 O O . GLN A 1 1270 ? -95.533 30.771 36.877 1.00 41.00 1270 GLN A O 1
ATOM 9878 N N . SER A 1 1271 ? -97.352 30.925 38.211 1.00 39.06 1271 SER A N 1
ATOM 9879 C CA . SER A 1 1271 ? -98.298 31.376 37.217 1.00 39.06 1271 SER A CA 1
ATOM 9880 C C . SER A 1 1271 ? -97.734 32.648 36.621 1.00 39.06 1271 SER A C 1
ATOM 9882 O O . SER A 1 1271 ? -97.521 33.611 37.358 1.00 39.06 1271 SER A O 1
ATOM 9884 N N . GLU A 1 1272 ? -97.469 32.579 35.322 1.00 35.06 1272 GLU A N 1
ATOM 9885 C CA . GLU A 1 1272 ? -97.282 33.670 34.376 1.00 35.06 1272 GLU A CA 1
ATOM 9886 C C . GLU A 1 1272 ? -97.745 35.018 34.950 1.00 35.06 1272 GLU A C 1
ATOM 9888 O O . GLU A 1 1272 ? -98.894 35.423 34.781 1.00 35.06 1272 GLU A O 1
ATOM 9893 N N . GLN A 1 1273 ? -96.858 35.722 35.657 1.00 32.03 1273 GLN A N 1
ATOM 9894 C CA . GLN A 1 1273 ? -96.994 37.163 35.760 1.00 32.03 1273 GLN A CA 1
ATOM 9895 C C . GLN A 1 1273 ? -96.190 37.764 34.612 1.00 32.03 1273 GLN A C 1
ATOM 9897 O O . GLN A 1 1273 ? -95.039 37.368 34.403 1.00 32.03 1273 GLN A O 1
ATOM 9902 N N . PRO A 1 1274 ? -96.794 38.662 33.817 1.00 31.94 1274 PRO A N 1
ATOM 9903 C CA . PRO A 1 1274 ? -96.218 39.080 32.555 1.00 31.94 1274 PRO A CA 1
ATOM 9904 C C . PRO A 1 1274 ? -94.946 39.875 32.823 1.00 31.94 1274 PRO A C 1
ATOM 9906 O O . PRO A 1 1274 ? -94.977 40.895 33.507 1.00 31.94 1274 PRO A O 1
ATOM 9909 N N . SER A 1 1275 ? -93.847 39.383 32.257 1.00 28.34 1275 SER A N 1
ATOM 9910 C CA . SER A 1 1275 ? -92.686 40.135 31.781 1.00 28.34 1275 SER A CA 1
ATOM 9911 C C . SER A 1 1275 ? -92.759 41.654 32.003 1.00 28.34 1275 SER A C 1
ATOM 9913 O O . SER A 1 1275 ? -93.222 42.391 31.132 1.00 28.34 1275 SER A O 1
ATOM 9915 N N . SER A 1 1276 ? -92.239 42.139 33.132 1.00 29.72 1276 SER A N 1
ATOM 9916 C CA . SER A 1 1276 ? -91.742 43.509 33.219 1.00 29.72 1276 SER A CA 1
ATOM 9917 C C . SER A 1 1276 ? -90.240 43.475 32.950 1.00 29.72 1276 SER A C 1
ATOM 9919 O O . SER A 1 1276 ? -89.424 42.978 33.722 1.00 29.72 1276 SER A O 1
ATOM 9921 N N . LEU A 1 1277 ? -89.902 43.947 31.754 1.00 28.42 1277 LEU A N 1
ATOM 9922 C CA . LEU A 1 1277 ? -88.555 44.213 31.277 1.00 28.42 1277 LEU A CA 1
ATOM 9923 C C . LEU A 1 1277 ? -87.848 45.168 32.250 1.00 28.42 1277 LEU A C 1
ATOM 9925 O O . LEU A 1 1277 ? -87.963 46.383 32.121 1.00 28.42 1277 LEU A O 1
ATOM 9929 N N . LEU A 1 1278 ? -87.098 44.638 33.216 1.00 27.06 1278 LEU A N 1
ATOM 9930 C CA . LEU A 1 1278 ? -86.092 45.426 33.920 1.00 27.06 1278 LEU A CA 1
ATOM 9931 C C . LEU A 1 1278 ? -84.842 45.488 33.043 1.00 27.06 1278 LEU A C 1
ATOM 9933 O O . LEU A 1 1278 ? -83.942 44.651 33.094 1.00 27.06 1278 LEU A O 1
ATOM 9937 N N . THR A 1 1279 ? -84.844 46.510 32.193 1.00 28.11 1279 THR A N 1
ATOM 9938 C CA . THR A 1 1279 ? -83.685 47.083 31.516 1.00 28.11 1279 THR A CA 1
ATOM 9939 C C . THR A 1 1279 ? -82.528 47.257 32.500 1.00 28.11 1279 THR A C 1
ATOM 9941 O O . THR A 1 1279 ? -82.575 48.106 33.388 1.00 28.11 1279 THR A O 1
ATOM 9944 N N . ARG A 1 1280 ? -81.472 46.452 32.331 1.00 27.62 1280 ARG A N 1
ATOM 9945 C CA . ARG A 1 1280 ? -80.173 46.657 32.980 1.00 27.62 1280 ARG A CA 1
ATOM 9946 C C . ARG A 1 1280 ? -79.503 47.884 32.355 1.00 27.62 1280 ARG A C 1
ATOM 9948 O O . ARG A 1 1280 ? -78.955 47.794 31.262 1.00 27.62 1280 ARG A O 1
ATOM 9955 N N . SER A 1 1281 ? -79.525 49.015 33.049 1.00 25.80 1281 SER A N 1
ATOM 9956 C CA . SER A 1 1281 ? -78.663 50.166 32.766 1.00 25.80 1281 SER A CA 1
ATOM 9957 C C . SER A 1 1281 ? -77.945 50.584 34.053 1.00 25.80 1281 SER A C 1
ATOM 9959 O O . SER A 1 1281 ? -78.631 51.041 34.957 1.00 25.80 1281 SER A O 1
ATOM 9961 N N . CYS A 1 1282 ? -76.618 50.347 34.072 1.00 29.61 1282 CYS A N 1
ATOM 9962 C CA . CYS A 1 1282 ? -75.445 51.014 34.705 1.00 29.61 1282 CYS A CA 1
ATOM 9963 C C . CYS A 1 1282 ? -75.592 51.769 36.063 1.00 29.61 1282 CYS A C 1
ATOM 9965 O O . CYS A 1 1282 ? -76.705 52.146 36.398 1.00 29.61 1282 CYS A O 1
ATOM 9967 N N . PRO A 1 1283 ? -74.521 52.160 36.812 1.00 38.97 1283 PRO A N 1
ATOM 9968 C CA . PRO A 1 1283 ? -73.062 51.983 36.648 1.00 38.97 1283 PRO A CA 1
ATOM 9969 C C . PRO A 1 1283 ? -72.280 51.640 37.963 1.00 38.97 1283 PRO A C 1
ATOM 9971 O O . PRO A 1 1283 ? -72.860 51.501 39.030 1.00 38.97 1283 PRO A O 1
ATOM 9974 N N . ALA A 1 1284 ? -70.948 51.541 37.828 1.00 28.34 1284 ALA A N 1
ATOM 9975 C CA . ALA A 1 1284 ? -69.860 52.015 38.712 1.00 28.34 1284 ALA A CA 1
ATOM 9976 C C . ALA A 1 1284 ? -69.922 51.885 40.257 1.00 28.34 1284 ALA A C 1
ATOM 9978 O O . ALA A 1 1284 ? -70.776 52.457 40.920 1.00 28.34 1284 ALA A O 1
ATOM 9979 N N . GLU A 1 1285 ? -68.870 51.234 40.776 1.00 26.45 1285 GLU A N 1
ATOM 9980 C CA . GLU A 1 1285 ? -68.071 51.572 41.972 1.00 26.45 1285 GLU A CA 1
ATOM 9981 C C . GLU A 1 1285 ? -68.792 52.127 43.213 1.00 26.45 1285 GLU A C 1
ATOM 9983 O O . GLU A 1 1285 ? -69.101 53.312 43.278 1.00 26.45 1285 GLU A O 1
ATOM 9988 N N . ALA A 1 1286 ? -68.903 51.309 44.265 1.00 30.98 1286 ALA A N 1
ATOM 9989 C CA . ALA A 1 1286 ? -68.512 51.700 45.624 1.00 30.98 1286 ALA A CA 1
ATOM 9990 C C . ALA A 1 1286 ? -68.630 50.527 46.606 1.00 30.98 1286 ALA A C 1
ATOM 9992 O O . ALA A 1 1286 ? -69.538 49.701 46.560 1.00 30.98 1286 ALA A O 1
ATOM 9993 N N . GLU A 1 1287 ? -67.666 50.513 47.509 1.00 26.69 1287 GLU A N 1
ATOM 9994 C CA . GLU A 1 1287 ? -67.497 49.693 48.696 1.00 26.69 1287 GLU A CA 1
ATOM 9995 C C . GLU A 1 1287 ? -68.763 49.586 49.566 1.00 26.69 1287 GLU A C 1
ATOM 9997 O O . GLU A 1 1287 ? -69.403 50.579 49.902 1.00 26.69 1287 GLU A O 1
ATOM 10002 N N . SER A 1 1288 ? -69.086 48.381 50.029 1.00 28.94 1288 SER A N 1
ATOM 10003 C CA . SER A 1 1288 ? -69.223 48.080 51.462 1.00 28.94 1288 SER A CA 1
ATOM 10004 C C . SER A 1 1288 ? -69.757 46.665 51.654 1.00 28.94 1288 SER A C 1
ATOM 10006 O O . SER A 1 1288 ? -70.635 46.174 50.948 1.00 28.94 1288 SER A O 1
ATOM 10008 N N . VAL A 1 1289 ? -69.158 46.003 52.634 1.00 27.34 1289 VAL A N 1
ATOM 10009 C CA . VAL A 1 1289 ? -69.426 44.646 53.095 1.00 27.34 1289 VAL A CA 1
ATOM 10010 C C . VAL A 1 1289 ? -70.827 44.596 53.709 1.00 27.34 1289 VAL A C 1
ATOM 10012 O O . VAL A 1 1289 ? -71.007 44.712 54.916 1.00 27.34 1289 VAL A O 1
ATOM 10015 N N . GLY A 1 1290 ? -71.842 44.463 52.864 1.00 25.30 1290 GLY A N 1
ATOM 10016 C CA . GLY A 1 1290 ? -73.170 44.013 53.247 1.00 25.30 1290 GLY A CA 1
ATOM 10017 C C . GLY A 1 1290 ? -73.297 42.559 52.832 1.00 25.30 1290 GLY A C 1
ATOM 10018 O O . GLY A 1 1290 ? -73.077 42.241 51.667 1.00 25.30 1290 GLY A O 1
ATOM 10019 N N . GLN A 1 1291 ? -73.612 41.684 53.785 1.00 25.72 1291 GLN A N 1
ATOM 10020 C CA . GLN A 1 1291 ? -73.970 40.281 53.582 1.00 25.72 1291 GLN A CA 1
ATOM 10021 C C . GLN A 1 1291 ? -75.136 40.171 52.586 1.00 25.72 1291 GLN A C 1
ATOM 10023 O O . GLN A 1 1291 ? -76.293 40.019 52.968 1.00 25.72 1291 GLN A O 1
ATOM 10028 N N . SER A 1 1292 ? -74.846 40.278 51.291 1.00 24.45 1292 SER A N 1
ATOM 10029 C CA . SER A 1 1292 ? -75.785 39.931 50.241 1.00 24.45 1292 SER A CA 1
ATOM 10030 C C . SER A 1 1292 ? -75.771 38.418 50.174 1.00 24.45 1292 SER A C 1
ATOM 10032 O O . SER A 1 1292 ? -74.937 37.803 49.511 1.00 24.45 1292 SER A O 1
ATOM 10034 N N . VAL A 1 1293 ? -76.646 37.819 50.977 1.00 29.52 1293 VAL A N 1
ATOM 10035 C CA . VAL A 1 1293 ? -77.054 36.430 50.833 1.00 29.52 1293 VAL A CA 1
ATOM 10036 C C . VAL A 1 1293 ? -77.586 36.321 49.407 1.00 29.52 1293 VAL A C 1
ATOM 10038 O O . VAL A 1 1293 ? -78.714 36.721 49.125 1.00 29.52 1293 VAL A O 1
ATOM 10041 N N . MET A 1 1294 ? -76.722 35.891 48.483 1.00 25.95 1294 MET A N 1
ATOM 10042 C CA . MET A 1 1294 ? -77.089 35.614 47.103 1.00 25.95 1294 MET A CA 1
ATOM 10043 C C . MET A 1 1294 ? -78.061 34.439 47.113 1.00 25.95 1294 MET A C 1
ATOM 10045 O O . MET A 1 1294 ? -77.681 33.280 46.992 1.00 25.95 1294 MET A O 1
ATOM 10049 N N . PHE A 1 1295 ? -79.341 34.755 47.266 1.00 28.67 1295 PHE A N 1
ATOM 10050 C CA . PHE A 1 1295 ? -80.443 33.886 46.897 1.00 28.67 1295 PHE A CA 1
ATOM 10051 C C . PHE A 1 1295 ? -80.529 33.849 45.365 1.00 28.67 1295 PHE A C 1
ATOM 10053 O O . PHE A 1 1295 ? -81.466 34.379 44.775 1.00 28.67 1295 PHE A O 1
ATOM 10060 N N . SER A 1 1296 ? -79.545 33.252 44.689 1.00 32.25 1296 SER A N 1
ATOM 10061 C CA . SER A 1 1296 ? -79.801 32.697 43.361 1.00 32.25 1296 SER A CA 1
ATOM 10062 C C . SER A 1 1296 ? -80.313 31.280 43.581 1.00 32.25 1296 SER A C 1
ATOM 10064 O O . SER A 1 1296 ? -79.549 30.318 43.564 1.00 32.25 1296 SER A O 1
ATOM 10066 N N . SER A 1 1297 ? -81.611 31.168 43.863 1.00 31.28 1297 SER A N 1
ATOM 10067 C CA . SER A 1 1297 ? -82.323 29.895 43.822 1.00 31.28 1297 SER A CA 1
ATOM 10068 C C . SER A 1 1297 ? -82.175 29.342 42.408 1.00 31.28 1297 SER A C 1
ATOM 10070 O O . SER A 1 1297 ? -82.836 29.819 41.480 1.00 31.28 1297 SER A O 1
ATOM 10072 N N . SER A 1 1298 ? -81.220 28.435 42.205 1.00 35.50 1298 SER A N 1
ATOM 10073 C CA . SER A 1 1298 ? -81.022 27.809 40.902 1.00 35.50 1298 SER A CA 1
ATOM 10074 C C . SER A 1 1298 ? -82.330 27.127 40.500 1.00 35.50 1298 SER A C 1
ATOM 10076 O O . SER A 1 1298 ? -83.014 26.551 41.345 1.00 35.50 1298 SER A O 1
ATOM 10078 N N . TYR A 1 1299 ? -82.694 27.208 39.222 1.00 37.84 1299 TYR A N 1
ATOM 10079 C CA . TYR A 1 1299 ? -83.930 26.641 38.664 1.00 37.84 1299 TYR A CA 1
ATOM 10080 C C . TYR A 1 1299 ? -84.116 25.138 38.981 1.00 37.84 1299 TYR A C 1
ATOM 10082 O O . TYR A 1 1299 ? -85.229 24.628 38.897 1.00 37.84 1299 TYR A O 1
ATOM 10090 N N . ASP A 1 1300 ? -83.046 24.449 39.390 1.00 39.69 1300 ASP A N 1
ATOM 10091 C CA . ASP A 1 1300 ? -83.045 23.040 39.792 1.00 39.69 1300 ASP A CA 1
ATOM 10092 C C . ASP A 1 1300 ? -83.329 22.798 41.291 1.00 39.69 1300 ASP A C 1
ATOM 10094 O O . ASP A 1 1300 ? -83.455 21.648 41.699 1.00 39.69 1300 ASP A O 1
ATOM 10098 N N . GLU A 1 1301 ? -83.479 23.832 42.135 1.00 45.69 1301 GLU A N 1
ATOM 10099 C CA . GLU A 1 1301 ? -83.881 23.663 43.553 1.00 45.69 1301 GLU A CA 1
ATOM 10100 C C . GLU A 1 1301 ? -85.343 23.203 43.718 1.00 45.69 1301 GLU A C 1
ATOM 10102 O O . GLU A 1 1301 ? -85.831 22.995 44.827 1.00 45.69 1301 GLU A O 1
ATOM 10107 N N . GLN A 1 1302 ? -86.073 23.061 42.615 1.00 50.00 1302 GLN A N 1
ATOM 10108 C CA . GLN A 1 1302 ? -87.519 22.905 42.603 1.00 50.00 1302 GLN A CA 1
ATOM 10109 C C . GLN A 1 1302 ? -87.949 21.832 41.599 1.00 50.00 1302 GLN A C 1
ATOM 10111 O O . GLN A 1 1302 ? -88.823 22.064 40.769 1.00 50.00 1302 GLN A O 1
ATOM 10116 N N . GLN A 1 1303 ? -87.353 20.639 41.661 1.00 54.53 1303 GLN A N 1
ATOM 10117 C CA . GLN A 1 1303 ? -87.941 19.461 41.020 1.00 54.53 1303 GLN A CA 1
ATOM 10118 C C . GLN A 1 1303 ? -88.966 18.811 41.954 1.00 54.53 1303 GLN A C 1
ATOM 10120 O O . GLN A 1 1303 ? -88.786 18.756 43.173 1.00 54.53 1303 GLN A O 1
ATOM 10125 N N . ALA A 1 1304 ? -90.075 18.345 41.375 1.00 63.53 1304 ALA A N 1
ATOM 10126 C CA . ALA A 1 1304 ? -91.060 17.582 42.122 1.00 63.53 1304 ALA A CA 1
ATOM 10127 C C . ALA A 1 1304 ? -90.440 16.250 42.552 1.00 63.53 1304 ALA A C 1
ATOM 10129 O O . ALA A 1 1304 ? -89.933 15.505 41.717 1.00 63.53 1304 ALA A O 1
ATOM 10130 N N . HIS A 1 1305 ? -90.479 15.958 43.849 1.00 69.25 1305 HIS A N 1
ATOM 10131 C CA . HIS A 1 1305 ? -89.887 14.750 44.424 1.00 69.25 1305 HIS A CA 1
ATOM 10132 C C . HIS A 1 1305 ? -90.894 14.059 45.333 1.00 69.25 1305 HIS A C 1
ATOM 10134 O O . HIS A 1 1305 ? -91.755 14.719 45.914 1.00 69.25 1305 HIS A O 1
ATOM 10140 N N . VAL A 1 1306 ? -90.806 12.738 45.449 1.00 76.75 1306 VAL A N 1
ATOM 10141 C CA . VAL A 1 1306 ? -91.672 11.933 46.313 1.00 76.75 1306 VAL A CA 1
ATOM 10142 C C . VAL A 1 1306 ? -90.801 11.125 47.266 1.00 76.75 1306 VAL A C 1
ATOM 10144 O O . VAL A 1 1306 ? -90.238 10.098 46.891 1.00 76.75 1306 VAL A O 1
ATOM 10147 N N . TRP A 1 1307 ? -90.729 11.551 48.524 1.00 79.62 1307 TRP A N 1
ATOM 10148 C CA . TRP A 1 1307 ? -90.099 10.780 49.591 1.00 79.62 1307 TRP A CA 1
ATOM 10149 C C . TRP A 1 1307 ? -91.124 9.835 50.199 1.00 79.62 1307 TRP A C 1
ATOM 10151 O O . TRP A 1 1307 ? -92.137 10.279 50.730 1.00 79.62 1307 TRP A O 1
ATOM 10161 N N . LYS A 1 1308 ? -90.869 8.532 50.146 1.00 79.19 1308 LYS A N 1
ATOM 10162 C CA . LYS A 1 1308 ? -91.725 7.527 50.782 1.00 79.19 1308 LYS A CA 1
ATOM 10163 C C . LYS A 1 1308 ? -91.063 7.005 52.047 1.00 79.19 1308 LYS A C 1
ATOM 10165 O O . LYS A 1 1308 ? -89.847 6.821 52.070 1.00 79.19 1308 LYS A O 1
ATOM 10170 N N . PHE A 1 1309 ? -91.862 6.731 53.071 1.00 80.06 1309 PHE A N 1
ATOM 10171 C CA . PHE A 1 1309 ? -91.419 5.913 54.192 1.00 80.06 1309 PHE A CA 1
ATOM 10172 C C . PHE A 1 1309 ? -91.375 4.449 53.749 1.00 80.06 1309 PHE A C 1
ATOM 10174 O O . PHE A 1 1309 ? -92.371 3.928 53.240 1.00 80.06 1309 PHE A O 1
ATOM 10181 N N . ILE A 1 1310 ? -90.219 3.800 53.895 1.00 70.50 1310 ILE A N 1
ATOM 10182 C CA . ILE A 1 1310 ? -90.008 2.425 53.438 1.00 70.50 1310 ILE A CA 1
ATOM 10183 C C . ILE A 1 1310 ? -89.213 1.640 54.499 1.00 70.50 1310 ILE A C 1
ATOM 10185 O O . ILE A 1 1310 ? -88.223 2.186 54.992 1.00 70.50 1310 ILE A O 1
ATOM 10189 N N . PRO A 1 1311 ? -89.588 0.382 54.827 1.00 69.12 1311 PRO A N 1
ATOM 10190 C CA . PRO A 1 1311 ? -90.737 -0.385 54.314 1.00 69.12 1311 PRO A CA 1
ATOM 10191 C C . PRO A 1 1311 ? -92.107 0.214 54.694 1.00 69.12 1311 PRO A C 1
ATOM 10193 O O . PRO A 1 1311 ? -92.214 0.891 55.717 1.00 69.12 1311 PRO A O 1
ATOM 10196 N N . PRO A 1 1312 ? -93.161 0.006 53.875 1.00 77.50 1312 PRO A N 1
ATOM 10197 C CA . PRO A 1 1312 ? -94.515 0.408 54.241 1.00 77.50 1312 PRO A CA 1
ATOM 10198 C C . PRO A 1 1312 ? -94.953 -0.318 55.515 1.00 77.50 1312 PRO A C 1
ATOM 10200 O O . PRO A 1 1312 ? -94.584 -1.467 55.754 1.00 77.50 1312 PRO A O 1
ATOM 10203 N N . ILE A 1 1313 ? -95.767 0.356 56.322 1.00 82.38 1313 ILE A N 1
ATOM 10204 C CA . ILE A 1 1313 ? -96.196 -0.157 57.625 1.00 82.38 1313 ILE A CA 1
ATOM 10205 C C . ILE A 1 1313 ? -97.230 -1.255 57.405 1.00 82.38 1313 ILE A C 1
ATOM 10207 O O . ILE A 1 1313 ? -98.294 -0.972 56.854 1.00 82.38 1313 ILE A O 1
ATOM 10211 N N . GLU A 1 1314 ? -96.941 -2.481 57.833 1.00 85.06 1314 GLU A N 1
ATOM 10212 C CA . GLU A 1 1314 ? -97.871 -3.608 57.741 1.00 85.06 1314 GLU A CA 1
ATOM 10213 C C . GLU A 1 1314 ? -98.693 -3.738 59.029 1.00 85.06 1314 GLU A C 1
ATOM 10215 O O . GLU A 1 1314 ? -98.155 -3.813 60.134 1.00 85.06 1314 GLU A O 1
ATOM 10220 N N . VAL A 1 1315 ? -100.015 -3.738 58.866 1.00 87.50 1315 VAL A N 1
ATOM 10221 C CA . VAL A 1 1315 ? -101.006 -3.838 59.933 1.00 87.50 1315 VAL A CA 1
ATOM 10222 C C . VAL A 1 1315 ? -101.858 -5.083 59.692 1.00 87.50 1315 VAL A C 1
ATOM 10224 O O . VAL A 1 1315 ? -102.653 -5.140 58.750 1.00 87.50 1315 VAL A O 1
ATOM 10227 N N . THR A 1 1316 ? -101.700 -6.084 60.550 1.00 88.25 1316 THR A N 1
ATOM 10228 C CA . THR A 1 1316 ? -102.512 -7.301 60.565 1.00 88.25 1316 THR A CA 1
ATOM 10229 C C . THR A 1 1316 ? -103.734 -7.072 61.443 1.00 88.25 1316 THR A C 1
ATOM 10231 O O . THR A 1 1316 ? -103.650 -6.973 62.665 1.00 88.25 1316 THR A O 1
ATOM 10234 N N . VAL A 1 1317 ? -104.899 -6.991 60.810 1.00 88.56 1317 VAL A N 1
ATOM 10235 C CA . VAL A 1 1317 ? -106.176 -6.804 61.492 1.00 88.56 1317 VAL A CA 1
ATOM 10236 C C . VAL A 1 1317 ? -106.788 -8.170 61.758 1.00 88.56 1317 VAL A C 1
ATOM 10238 O O . VAL A 1 1317 ? -107.122 -8.901 60.822 1.00 88.56 1317 VAL A O 1
ATOM 10241 N N . VAL A 1 1318 ? -106.944 -8.517 63.028 1.00 88.88 1318 VAL A N 1
ATOM 10242 C CA . VAL A 1 1318 ? -107.565 -9.769 63.470 1.00 88.88 1318 VAL A CA 1
ATOM 10243 C C . VAL A 1 1318 ? -109.020 -9.539 63.870 1.00 88.88 1318 VAL A C 1
ATOM 10245 O O . VAL A 1 1318 ? -109.384 -8.479 64.384 1.00 88.88 1318 VAL A O 1
ATOM 10248 N N . GLU A 1 1319 ? -109.867 -10.525 63.590 1.00 82.50 1319 GLU A N 1
ATOM 10249 C CA . GLU A 1 1319 ? -111.249 -10.545 64.075 1.00 82.50 1319 GLU A CA 1
ATOM 10250 C C . GLU A 1 1319 ? -111.246 -10.737 65.601 1.00 82.50 1319 GLU A C 1
ATOM 10252 O O . GLU A 1 1319 ? -110.321 -11.355 66.135 1.00 82.50 1319 GLU A O 1
ATOM 10257 N N . GLN A 1 1320 ? -112.211 -10.121 66.290 1.00 68.62 1320 GLN A N 1
ATOM 10258 C CA . GLN A 1 1320 ? -112.272 -10.088 67.757 1.00 68.62 1320 GLN A CA 1
ATOM 10259 C C . GLN A 1 1320 ? -112.508 -11.460 68.390 1.00 68.62 1320 GLN A C 1
ATOM 10261 O O . GLN A 1 1320 ? -113.284 -12.251 67.808 1.00 68.62 1320 GLN A O 1
#

Organism: Drosophila melanogaster (NCBI:txid7227)

Nearest PDB structures (foldseek):
  7u06-assembly1_A  TM=4.974E-01  e=2.027E-39  Saccharomyces cerevisiae
  7u06-assembly1_a  TM=5.190E-01  e=8.729E-39  Saccharomyces cerevisiae
  8w15-assembly1_B  TM=5.223E-01  e=1.123E-01  Homo sapiens
  7e1y-assembly1_H  TM=3.058E-01  e=4.823E-03  Staphylothermus marinus F1
  8gl8-assembly1_I  TM=2.059E-01  e=3.207E-01  Flavobacterium johnsoniae

GO terms:
  GO:0036063 acroblast (C, IDA)
  GO:0005737 cytoplasm (C, IDA)
  GO:0005794 Golgi apparatus (C, IDA)
  GO:1990071 TRAPPII protein complex (C, IDA)
  GO:0048193 Golgi vesicle transport (P, IC)
  GO:0000916 actomyosin contractile ring contraction (P, IMP)
  GO:0048137 spermatocyte division (P, IMP)
  GO:0007110 meiosis I cytokinesis (P, IMP)
  GO:0007111 meiosis II cytokinesis (P, IMP)
  GO:0007112 male meiosis cytokinesis (P, IMP)
  GO:0000212 meiotic spindle o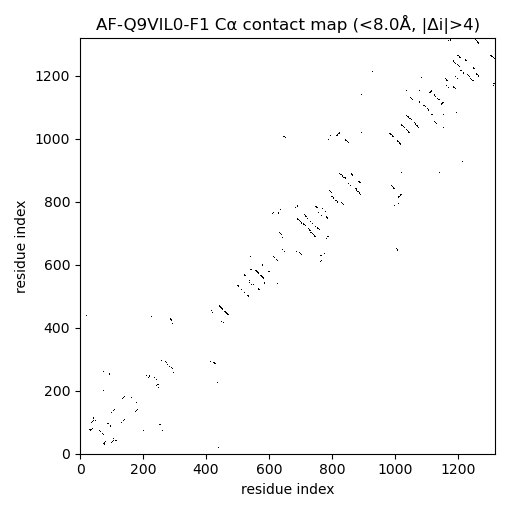rganization (P, IMP)

pLDDT: mean 76.56, std 24.93, range [20.34, 98.38]

Sequence (1320 aa):
MRAAVGLMLSHGAGGMEPALSRPDYEQSALHHSCLLVLLRGVGPSRARVLQRAFEKVRRVNHIRVNDSSGHPRSIWIRFVHDHPVEHNDWGDFQTHRRLLGLVTIGKFDSQIELNELCRQHESLKVRYGSTLYESRAIFFGPDEQPLETIGEVLGPPAAGGRRLQDEFTTPSNFKAQAFFYREQDSCADLESRIGDFASALFWVLESRRLERSREKADKVSLLLAPFEKRDFVGLDMESRNNRKRCVGRVMKNLADLSLQAGLVDDALSLYHNANETLRSVGDSLWVGATEEGLCAASAMLLYPQMRETETLHRNSSLQEAGTSPLKNTPEKWRASDATKKISASDATANNVDSNQPQQRVTSNSSSCSSVSSLVTTATNSSASDTPTTSSSSTSTISAAPIPGHQRNGDLPGNILKAEEISNYYRKAIINYSKYRHAATIETEAALKASRICIEQNRPLDVAMFLQNILYINLSMSEAERVKRFEVITDLYQQIGYQRKAAFFQRLAALKHVQQGSQAPDWNQSYRLMLGSFTGYRLCLDPLEVIENAAGWPALQIDLVQTLITAARRLGHSALATRHMTFLLQTQWDNMSPTEQSEMAVQLQNLSAQCEGSPVPLVLENGTVIPPANLTDLPYCIDLQVKDLPAHLRPQRIKVAKADSGPFLFTPIHFNSVDRRDKKKDKNKIAFQWVQNDLSEVTVRLRNPLPFELPVTDMRLLTNGVVFESLPQTLVLQPHVPTYVALHGTPIETGQLDLQGYSTHTLGVKSNCRLKHMRGRSFPPNYVVDVIPALPRISVKTSLPQTATFSNMNSADIVVTSASLTLYNGESSSCTITITNESATLPLEHLEFSINSN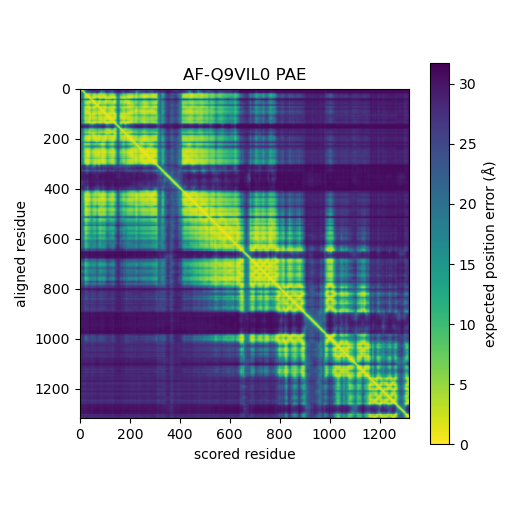VEQELQQKIFRIDEEAIKAHLPVPPQGTIEIIVDVFAEADFVCPQPPASLHSAAAPGDYGASSLTHYSSVSTSGHASLPSRVGSPHHRRNEPQNSSFRSTISGGPPSLAALTLHPGGGGGVGPSSLGSQYNQHIEAQVRFKYSGGDALTAGYCRQCAVSFNLELLPSVQITSWDVLPAEVASQFYLVLDISNLTAQEMSLNYTDTKNILIEAKESCRVPIPVDRCSLEKVVAARAAEVAENLERELCFRTQLLSFNDALSKLCSIHIAERVKIKWLLTGTDIQGIASLRGIVLSQSMVDLTAVSPLEWAISFQDTLVQPHNEIVCTVGQRSLLSIQLANQSLQPLRNLVLSIKFYQDYLNGMENYNLETRVAISGPNRIAIPLLEKQEQKEHTCSVIFFTPGRFKASIECTSNPQKQSEQPSSLLTRSCPAEAESVGQSVMFSSSYDEQQAHVWKFIPPIEVTVVEQ

Solvent-accessible surface area (backbone atoms only — not comparable to full-atom values): 77031 Å² total; per-residue (Å²): 109,71,74,58,54,57,56,55,66,75,59,77,64,90,62,79,71,75,76,71,53,79,66,59,86,85,55,51,44,61,44,51,30,19,48,25,25,42,48,32,82,38,66,76,89,64,64,70,64,53,49,56,50,53,52,48,56,60,68,58,32,64,49,78,46,66,47,101,86,67,52,80,28,60,36,36,45,41,77,38,71,77,76,69,72,50,40,39,53,35,21,58,62,41,52,44,50,27,47,33,33,41,39,36,42,30,58,28,85,45,69,69,48,44,48,49,37,47,49,51,49,53,51,51,47,61,73,46,51,94,51,47,72,44,54,40,37,40,40,32,37,62,65,87,74,80,80,88,61,88,85,67,91,72,71,79,80,65,95,72,70,81,57,65,65,82,79,45,78,80,55,93,84,60,80,61,56,72,46,78,41,44,65,84,56,83,61,81,62,50,50,59,54,49,49,53,51,52,50,52,43,48,55,54,50,48,51,53,39,56,53,59,72,64,56,51,77,91,71,52,64,78,72,48,44,69,79,49,74,69,75,60,74,87,61,67,66,83,39,72,59,43,41,45,41,21,46,17,50,49,35,35,41,47,15,41,44,30,29,32,62,40,36,51,69,61,14,44,55,30,20,54,55,15,29,56,43,17,54,76,63,65,41,45,60,60,30,15,50,24,32,44,47,40,37,22,56,26,42,48,73,75,47,54,67,80,68,64,70,83,68,79,75,74,62,81,87,71,69,92,66,100,62,83,70,74,83,75,63,67,76,81,80,79,59,86,76,87,82,73,80,90,78,88,78,83,86,79,91,83,88,88,82,84,90,84,87,89,78,87,77,79,73,81,78,80,80,78,88,66,97,67,86,88,84,82,90,79,87,88,82,90,80,85,85,84,94,75,81,91,71,87,76,76,88,64,84,69,77,68,81,71,89,82,72,84,79,83,66,84,72,62,92,80,55,57,52,81,76,49,36,60,56,33,39,52,51,16,38,57,31,25,70,76,37,84,88,32,43,40,59,31,45,37,48,30,50,22,46,23,55,54,24,55,78,69,71,35,56,70,58,24,52,51,33,58,54,51,51,75,74,55,78,67,96,70,55,70,71,57,52,33,53,51,24,49,53,53,16,53,59,26,47,76,64,65,40,37,49,61,12,22,50,31,28,36,52,29,16,51,60,37,58,40,94,86,56,96,69,62,38,40,66,59,20,34,54,33,41,60,69,18,30,64,35,52,56,42,72,74,44,46,65,60,41,59,72,46,84,55,69,51,65,76,58,52,52,52,50,51,54,50,41,26,52,26,27,48,75,65,66,38,35,55,55,19,20,43,48,43,43,34,46,56,57,54,42,49,93,81,44,54,75,67,53,50,50,53,51,48,53,49,31,32,61,35,11,74,77,24,62,32,55,67,55,67,46,74,46,98,89,67,53,73,45,56,49,40,45,51,53,57,65,53,28,69,78,49,77,45,80,54,77,58,58,59,44,69,31,76,41,74,57,82,69,74,75,71,84,72,66,86,86,73,92,65,97,64,73,88,64,68,73,68,59,79,50,71,68,61,58,90,33,52,53,94,64,61,48,43,22,75,39,86,42,45,35,41,34,32,34,26,26,83,45,97,52,75,44,57,36,34,65,29,28,62,35,72,41,75,38,54,60,53,52,42,72,42,71,53,73,35,48,50,70,42,77,44,82,43,79,44,40,29,29,32,74,39,59,41,55,32,34,42,31,39,32,32,39,31,35,56,48,27,37,16,67,31,40,36,68,76,47,78,100,57,98,64,53,58,38,39,38,35,45,26,38,50,42,63,53,44,73,46,69,48,56,77,39,56,66,55,95,71,78,63,93,53,89,73,50,69,24,47,75,43,35,34,44,50,77,39,41,42,26,21,71,50,72,38,45,36,39,43,33,29,70,20,89,78,41,36,39,58,42,81,47,81,46,79,49,54,84,57,59,70,76,60,45,60,63,24,49,43,64,64,66,66,67,53,58,69,57,50,60,34,47,43,66,32,73,51,77,44,60,36,40,37,34,32,78,68,81,26,54,52,83,73,76,68,87,81,67,75,93,70,78,73,93,75,89,75,83,94,78,90,86,90,80,92,77,85,85,82,89,83,86,63,86,77,82,86,87,80,92,76,89,81,79,89,81,85,88,86,90,78,94,75,92,75,86,79,88,80,89,84,80,85,84,82,87,77,79,90,79,80,75,91,75,88,74,95,69,99,61,88,79,60,80,85,57,74,52,61,46,78,46,50,33,34,49,32,40,38,37,22,12,61,70,16,37,79,71,35,35,28,31,36,35,25,37,34,36,42,37,40,35,37,54,34,60,36,37,69,49,75,48,66,43,85,26,72,47,75,68,31,18,23,45,32,35,34,38,30,33,63,35,91,48,43,30,39,37,32,62,50,104,86,45,73,48,79,39,52,49,65,34,69,48,79,47,76,34,84,39,76,33,46,52,61,67,60,55,51,51,44,49,54,49,48,54,50,50,38,51,51,31,54,78,65,73,49,87,79,67,76,50,68,66,57,48,49,36,51,50,50,22,50,51,48,27,73,72,42,64,33,34,40,31,30,74,88,75,75,50,52,28,47,50,51,40,63,84,49,83,65,53,72,76,36,42,65,54,45,38,51,69,49,60,46,80,51,41,25,50,68,89,39,70,67,52,76,90,61,79,40,74,47,47,43,69,42,82,38,42,40,40,41,33,42,30,28,72,38,98,56,64,47,54,38,30,34,42,36,55,43,59,28,32,66,74,84,66,67,53,70,45,60,89,33,80,90,36,46,51,71,54,55,81,47,61,44,79,39,67,64,39,46,59,71,35,71,50,77,48,70,34,38,40,33,34,69,49,58,46,62,35,32,38,47,40,35,38,29,31,51,60,75,75,79,72,86,70,81,85,76,83,77,77,89,71,86,82,82,90,80,91,74,98,64,91,72,76,79,80,72,77,55,86,77,83,54,64,67,42,75,51,62,56,57,62,56,51,48,38,40,27,38,72,123

Radius of gyration: 65.78 Å; Cα contacts (8 Å, |Δi|>4): 2142; chains: 1; bounding box: 189×99×128 Å

Mean predicted aligned error: 21.23 Å

Secondary structure (DSSP, 8-state):
-HHHHHHHHTTSS-----------TT--GGGGGEEEEEEEEESS--HHHHHHHHHHHHH--EEEEE-TTS-EEEEEEEEES---GGGGGGGTT-GGGSEEEEEEEEE-SSHHHHHHHHHHHHHHHHHTTTT-SEEEEEEEEPPPPP---TT----SPPS-PPPHHHHS---TT--SEEEEEETT---TTHHHHHHHHHHHHHHHHHHHHHHHHT--GGG------GGGGGTTTT--TTSHHHHHHHHHHHHHHHHHHHHHTT-HHHHHHHHHHHHHHHHHTT-HHHHHHHHHHHHHHHHHHH-GGGG--------TTS---S--GGGSS-GGGSS---SS----------------------PPP-----S-------------------------------TT----S---TTPPPHHHHHHHHHHHHHHHHT-GGGHHHHHHHHHHHHHHHHHTT-HHHHHHHHHHHHHS-----HHHHHHHHHHHHHHHHHTT-HHHHHHHHHHHHHHTT-TT-SS--HHHHHHHHHHTGGGGT--S-HHHHHH---S-HHHHHHHHHHHHHHHHHTT-HHHHHHHHHHHHHHSGGGS-HHHHHHHHHHHHHHHTTS-B-SS-EE-TTS-EEPPP--SBTTEEEEEEEPPPPTTTS-EE---------S-------TTSSGGGG-S--TTEEEEEEETTS-EEEEEEEEB-SSS-EEEEEEEEEEEES-EEEPPEEEEEPBT-EEEEEEEEEE-SSEEEEEEEEEEEETTEEEEEEGGG-TTS---S-EEEEEEPP---EEEEESSPPPSS---STTGGGEEEEEEEEEETTBEEEEEEEEEE--SS--B-EEEEEEEESS-HHHHHHHEEE-HHHHHHTPSBPTT-EEEEEEEEE-----B----STTS------------------------PPPPPP---PPP---------------------S-----------------GGGSSSEEEEEEEEEEEE-THHHHTTEEEEEEEEEEEEEEP-EEEEEEEEEEPSSTTEEEEEEEEEE-SSS-EEEEEETTEEEEE-TT-EEEEEEEEEPBPHHHHHHHHHHHHHHHHHHHHTT-S-PPPHHHHHHHHHHHHHHHH-EEEEEETTTTEEEEEE-TT----HHHHHHHBPPSEEEEEEETTEE--TT--EEEETT-EEEEEEEEEE-SSS-EEEEEEEEEEEEE-SSS-EE---TTTEEEES-SEEEEEEE-TT-EEEEEEEEEESS-EEEEEEEEEEE---------------------------------TTTT--EEEE-SSPEEEEEEP-

Foldseek 3Di:
DVVVVVVVVVPPDDPPDPCLDFFDLPDALQLLQAAEEAEEEFDDPPDDLVVLLVVLLVVLQWDWDQDPVRDTFIFGHDYDHDQDLSQLLCCLLRVSSQNAEYEYEYEDADLVRLQRRLVVQVVVCVSNVVRYQAYEYEYEYEDDDPPPDPDDDDDDPDPDDDFVCVVHPYDPPRDHHYDYDYSPDPPPCSSVVSNVRSVSSLVVLVVVLVVLVPDDLQRADAGDRPVCPPVCVPDDCNDPLNSLNSVLSSLQSSLSSCSNNRNLLSSLVSLVVSLVSCVVSPVLLSNLSSLSSLLSSLCCVVPVVVPCPPPPPPDCVPDDDDDDPVVPDDPPPPDDPVDDDDDDDDDDDDDDDDDDDDDDDPPDDDDDPDPDDDDDDDDDDDDDDDDDDDDDDDPDPPPDPPPDDPPPDDDRPSHDDLVVSLVSLVSSLVSLVVDLSSLNVSLNSLSNSLVSCLVVLNVVSNVVSLVVNVVRDDDDDLVSLLVSLQSSLVSCVSSVVLLSSLVSLQVSLCSLQDPPDPHRDLPSNLVSLQVSQVSQVDDLPLLVLQVPVDGDLVVVLVSLVSNLVSCVVVVVLQVNLQSLLSSCSRCVVVDDLVVNQVSLLVSLVSLVSPFAEQQWDADPVGDIRHGRFNLVQWHWADKAWDADQQQQFKDFFPDPPPCPDDDDPDPDPPVVPCVVVVVVVPQEDPGAAEAFDKTKMKIWTAHQHQAKKKKWQKWWDKDDADKAWDIDIDIHHHGDIDIDITIIGGNDFAKMKGQGIWIQISSYIGDNGPLSNPPHPDDNTHIHGYDYHWWDKDKDKPADWDPDQDPDPPSSQARTAHEDEAAAFFKDKMKMKIWGQDQAWWWADKDKDKDKPDDPVVVCVFWDWDPVVVNVCPRAGHRGMDITMIMGGNHDAQEDDDDCPPPDPPPDDDDDDDDDDDDDDDDDDFDDDADDDDDDDDDDDDDDDDDDDDDDDDDDDDDPDDDPDDDDDDDDDPDPDDPVPRFKDKMKMKIKMWIGTDVCVVVRITGMHIYIYIYIYGYAKHFHDWDWAQDLDLQKIWIKTWMFGQAQFWKWKDWDPPDIDIAGHRGIDIDTHIDGADELVLLVVLVVVLVVVQVVCVVVVNPDRDDSLNSLQQSLQVRCQVGTWMKMAGPVPRGIRTNGSRPPGDDSVNSLNRHRDQKDKFKDKQNHTDHRPDAAEDAAFDKIKIKIKIFGQHPFKAAFKKKAKFKWADPSNSDTHRPCPVFKDKADPRIDTDGIHGHGRMDMDMIIMHTNDFDKMWMKIKIKQADPPPPDDDDDDPDDDDDDDDDDDDPPPPPPVDPNVRDIDMDIDPPTHMYGYDYD